Protein AF-A0A7X5VSC3-F1 (afdb_monomer_lite)

Sequence (1156 aa):
MHHDLVKTPLGTYLSLDRQEVNVADFPTSETDPNAPTAPALLRDDSVVEFLPDGTLREEWPHVDHLDITRIGYGSLNPTANGLDWTHSNAVTYRPEDDSIIVSVRHQDAVFKFSRQTGQLEWILGPHDNWSPAFEPYLLHPVGPGFRWQYHQHAPMWTGSGNLLLFDNGNLRASPFDGTTPDAPWEAFSRAVEYSIDTQNMHIRQVWEYGEDAAERIYSSFISDADWLPMTGNRLLTFGGTGYVDGVESATLGLGEVHPRIIEVTDDNVPVKVFELWAHDPSGGRIATYRGERIASLYPAVQVGENIVIDQGSWMTYLANSTDPGIGMSWVVPGFIDLGWSVGTYGIGFETDAPGATDLLSTVVPAGVKSVFTRTTFEVEDTSQVSNLFLGNDFDDGYTAWINGVEVFRSASMPLGPLTWQTDPSNHESSNAAAPVYEWQNISSAIPMLQDGTNTLAIGAWTGSGDTTDLVLSPQLMINRNQTVVRGPYLQLGTANSVRVRWRTEFLDDSEVLCGTDLQNLTSCAQSATQTTEHELLVSGLAPNTKYYYAIGSIGQVLVGGTADTFFVTAPPTGGPLPTRIWVTGDTGNGNASALAVRDAYETFTGPTDTNLWLMLGDNAYNDGTDAEYQAKLFDIYPDMLKKTVLWPTLGNHDGFSADSATQTGPYYDIFSLPTAAEAGGVASGTEAYYSFDYGNIHFIVLDSHETDRSVGSAMLTWLESDLAANAQDWVIAFWHHPPYSKGSHDSDTETELMEMRQNVIPILDDYGVDLTLAGHSHSYERSKLIEGHYGDSSTFVPTMEKDGGDGREDGNGAYMKPTLGPAAHEGIVHTVAGNASSLGGGPLNHPVMFESLNVLGSVVLDVFGNRLQATFIDDTGTVRDYYTIIKGPLCATDTDADTICDVDDNCPSLFNPLQLDADSDGTGDLCDVCPNDPTDDVDADAVCGLSDNCPGVPNPGQENADGDAFGDACDVCPGDPLNDPDGDLICAGTGFNPPMIADSDNCPTDANPSQVDTDGDGRGDACDVTSGSTKLERLTVASVADRMTSSGYAMHVTSAPVSGGVSTCPTGTRTSLGFWPFKGHSTVPQVLMLDKTRVGGGSIDIELSWSGYSNLFEIYRNTSPVALEDAGNLYMTTPNCSDTDQNADGFNLLFYSVID

Structure (mmCIF, N/CA/C/O backbone):
data_AF-A0A7X5VSC3-F1
#
_entry.id   AF-A0A7X5VSC3-F1
#
loop_
_atom_site.group_PDB
_atom_site.id
_atom_site.type_symbol
_atom_site.label_atom_id
_atom_site.label_alt_id
_atom_site.label_comp_id
_atom_site.label_asym_id
_atom_site.label_entity_id
_atom_site.label_seq_id
_atom_site.pdbx_PDB_ins_code
_atom_site.Cartn_x
_atom_site.Cartn_y
_atom_site.Cartn_z
_atom_site.occupancy
_atom_site.B_iso_or_equiv
_atom_site.auth_seq_id
_atom_site.auth_comp_id
_atom_site.auth_asym_id
_atom_site.auth_atom_id
_atom_site.pdbx_PDB_model_num
ATOM 1 N N . MET A 1 1 ? -5.067 28.799 39.434 1.00 60.97 1 MET A N 1
ATOM 2 C CA . MET A 1 1 ? -4.900 27.538 38.679 1.00 60.97 1 MET A CA 1
ATOM 3 C C . MET A 1 1 ? -3.448 27.356 38.263 1.00 60.97 1 MET A C 1
ATOM 5 O O . MET A 1 1 ? -2.867 28.290 37.713 1.00 60.97 1 MET A O 1
ATOM 9 N N . HIS A 1 2 ? -2.857 26.200 38.553 1.00 69.25 2 HIS A N 1
ATOM 10 C CA . HIS A 1 2 ? -1.500 25.817 38.160 1.00 69.25 2 HIS A CA 1
ATOM 11 C C . HIS A 1 2 ? -1.390 24.287 38.005 1.00 69.25 2 HIS A C 1
ATOM 13 O O . HIS A 1 2 ? -2.190 23.570 38.594 1.00 69.25 2 HIS A O 1
ATOM 19 N N . HIS A 1 3 ? -0.422 23.815 37.211 1.00 73.25 3 HIS A N 1
ATOM 20 C CA . HIS A 1 3 ? -0.155 22.397 36.911 1.00 73.25 3 HIS A CA 1
ATOM 21 C C . HIS A 1 3 ? -1.243 21.667 36.094 1.00 73.25 3 HIS A C 1
ATOM 23 O O . HIS A 1 3 ? -1.117 21.583 34.873 1.00 73.25 3 HIS A O 1
ATOM 29 N N . ASP A 1 4 ? -2.324 21.204 36.729 1.00 71.81 4 ASP A N 1
ATOM 30 C CA . ASP A 1 4 ? -3.240 20.215 36.143 1.00 71.81 4 ASP A CA 1
ATOM 31 C C . ASP A 1 4 ? -4.642 20.749 35.829 1.00 71.81 4 ASP A C 1
ATOM 33 O O . ASP A 1 4 ? -5.178 21.626 36.516 1.00 71.81 4 ASP A O 1
ATOM 37 N N . LEU A 1 5 ? -5.265 20.144 34.813 1.00 82.00 5 LEU A N 1
ATOM 38 C CA . LEU A 1 5 ? -6.690 20.251 34.521 1.00 82.00 5 LEU A CA 1
ATOM 39 C C . LEU A 1 5 ? -7.251 18.852 34.234 1.00 82.00 5 LEU A C 1
ATOM 41 O O . LEU A 1 5 ? -6.916 18.256 33.215 1.00 82.00 5 LEU A O 1
ATOM 45 N N . VAL A 1 6 ? -8.116 18.340 35.108 1.00 83.31 6 VAL A N 1
ATOM 46 C CA . VAL A 1 6 ? -8.707 16.999 34.980 1.00 83.31 6 VAL A CA 1
ATOM 47 C C . VAL A 1 6 ? -10.201 17.115 34.741 1.00 83.31 6 VAL A C 1
ATOM 49 O O . VAL A 1 6 ? -10.932 17.649 35.573 1.00 83.31 6 VAL A O 1
ATOM 52 N N . LYS A 1 7 ? -10.677 16.597 33.609 1.00 80.88 7 LYS A N 1
ATOM 53 C CA . LYS A 1 7 ? -12.112 16.481 33.343 1.00 80.88 7 LYS A CA 1
ATOM 54 C C . LYS A 1 7 ? -12.672 15.293 34.122 1.00 80.88 7 LYS A C 1
ATOM 56 O O . LYS A 1 7 ? -12.164 14.183 34.008 1.00 80.88 7 LYS A O 1
ATOM 61 N N . THR A 1 8 ? -13.732 15.510 34.888 1.00 77.25 8 THR A N 1
ATOM 62 C CA . THR A 1 8 ? -14.413 14.438 35.618 1.00 77.25 8 THR A CA 1
ATOM 63 C C . THR A 1 8 ? -15.522 13.813 34.754 1.00 77.25 8 THR A C 1
ATOM 65 O O . THR A 1 8 ? -16.118 14.504 33.915 1.00 77.25 8 THR A O 1
ATOM 68 N N . PRO A 1 9 ? -15.900 12.544 34.996 1.00 69.31 9 PRO A N 1
ATOM 69 C CA . PRO A 1 9 ? -17.094 11.920 34.411 1.00 69.31 9 PRO A CA 1
ATOM 70 C C . PRO A 1 9 ? -18.404 12.666 34.715 1.00 69.31 9 PRO A C 1
ATOM 72 O O . PRO A 1 9 ? -19.414 12.460 34.050 1.00 69.31 9 PRO A O 1
ATOM 75 N N . LEU A 1 10 ? -18.400 13.565 35.705 1.00 71.94 10 LEU A N 1
ATOM 76 C CA . LEU A 1 10 ? -19.553 14.377 36.097 1.00 71.94 10 LEU A CA 1
ATOM 77 C C . LEU A 1 10 ? -19.716 15.642 35.237 1.00 71.94 10 LEU A C 1
ATOM 79 O O . LEU A 1 10 ? -20.590 16.465 35.517 1.00 71.94 10 LEU A O 1
ATOM 83 N N . GLY A 1 11 ? -18.872 15.826 34.216 1.00 75.25 11 GLY A N 1
ATOM 84 C CA . GLY A 1 11 ? -18.903 16.987 33.324 1.00 75.25 11 GLY A CA 1
ATOM 85 C C . GLY A 1 11 ? -18.318 18.262 33.937 1.00 75.25 11 GLY A C 1
ATOM 86 O O . GLY A 1 11 ? -18.575 19.353 33.429 1.00 75.25 11 GLY A O 1
ATOM 87 N N . THR A 1 12 ? -17.554 18.140 35.024 1.00 84.69 12 THR A N 1
ATOM 88 C CA . THR A 1 12 ? -16.834 19.240 35.685 1.00 84.69 12 THR A CA 1
ATOM 89 C C . THR A 1 12 ? -15.329 19.109 35.481 1.00 84.69 12 THR A C 1
ATOM 91 O O . THR A 1 12 ? -14.853 18.107 34.950 1.00 84.69 12 THR A O 1
ATOM 94 N N . TYR A 1 13 ? -14.575 20.124 35.891 1.00 87.69 13 TYR A N 1
ATOM 95 C CA . TYR A 1 13 ? -13.119 20.140 35.821 1.00 87.69 13 TYR A CA 1
ATOM 96 C C . TYR A 1 13 ? -12.522 20.331 37.210 1.00 87.69 13 TYR A C 1
ATOM 98 O O . TYR A 1 13 ? -13.000 21.175 37.966 1.00 87.69 13 TYR A O 1
ATOM 106 N N . LEU A 1 14 ? -11.477 19.570 37.523 1.00 91.12 14 LEU A N 1
ATOM 107 C CA . LEU A 1 14 ? -10.611 19.771 38.680 1.00 91.12 14 LEU A CA 1
ATOM 108 C C . LEU A 1 14 ? -9.331 20.482 38.246 1.00 91.12 14 LEU A C 1
ATOM 110 O O . LEU A 1 14 ? -8.782 20.190 37.185 1.00 91.12 14 LEU A O 1
ATOM 114 N N . SER A 1 15 ? -8.836 21.392 39.075 1.00 92.12 15 SER A N 1
ATOM 115 C CA . SER A 1 15 ? -7.517 22.010 38.920 1.00 92.12 15 SER A CA 1
ATOM 116 C C . SER A 1 15 ? -6.935 22.353 40.291 1.00 92.12 15 SER A C 1
ATOM 118 O O . SER A 1 15 ? -7.634 22.268 41.301 1.00 92.12 15 SER A O 1
ATOM 120 N N . LEU A 1 16 ? -5.661 22.743 40.338 1.00 91.62 16 LEU A N 1
ATOM 121 C CA . LEU A 1 16 ? -5.002 23.200 41.561 1.00 91.62 16 LEU A CA 1
ATOM 122 C C . LEU A 1 16 ? -4.983 24.725 41.616 1.00 91.62 16 LEU A C 1
ATOM 124 O O . LEU A 1 16 ? -4.447 25.381 40.716 1.00 91.62 16 LEU A O 1
ATOM 128 N N . ASP A 1 17 ? -5.510 25.316 42.680 1.00 90.75 17 ASP A N 1
ATOM 129 C CA . ASP A 1 17 ? -5.393 26.746 42.955 1.00 90.75 17 ASP A CA 1
ATOM 130 C C . ASP A 1 17 ? -4.540 27.025 44.192 1.00 90.75 17 ASP A C 1
ATOM 132 O O . ASP A 1 17 ? -3.967 26.110 44.780 1.00 90.75 17 ASP A O 1
ATOM 136 N N . ARG A 1 18 ? -4.352 28.310 44.508 1.00 88.38 18 ARG A N 1
ATOM 137 C CA . ARG A 1 18 ? -3.485 28.755 45.598 1.00 88.38 18 ARG A CA 1
ATOM 138 C C . ARG A 1 18 ? -4.194 29.729 46.515 1.00 88.38 18 ARG A C 1
ATOM 140 O O . ARG A 1 18 ? -4.868 30.646 46.047 1.00 88.38 18 ARG A O 1
ATOM 147 N N . GLN A 1 19 ? -3.895 29.626 47.801 1.00 88.19 19 GLN A N 1
ATOM 148 C CA . GLN A 1 19 ? -4.363 30.555 48.819 1.00 88.19 19 GLN A CA 1
ATOM 149 C C . GLN A 1 19 ? -3.276 30.895 49.844 1.00 88.19 19 GLN A C 1
ATOM 151 O O . GLN A 1 19 ? -2.247 30.232 49.964 1.00 88.19 19 GLN A O 1
ATOM 156 N N . GLU A 1 20 ? -3.509 31.972 50.589 1.00 91.75 20 GLU A N 1
ATOM 157 C CA . GLU A 1 20 ? -2.589 32.481 51.604 1.00 91.75 20 GLU A CA 1
ATOM 158 C C . GLU A 1 20 ? -3.160 32.233 53.004 1.00 91.75 20 GLU A C 1
ATOM 160 O O . GLU A 1 20 ? -4.248 32.711 53.339 1.00 91.75 20 GLU A O 1
ATOM 165 N N . VAL A 1 21 ? -2.409 31.528 53.852 1.00 92.62 21 VAL A N 1
ATOM 166 C CA . VAL A 1 21 ? -2.838 31.155 55.207 1.00 92.62 21 VAL A CA 1
ATOM 167 C C . VAL A 1 21 ? -1.859 31.703 56.239 1.00 92.62 21 VAL A C 1
ATOM 169 O O . VAL A 1 21 ? -0.656 31.464 56.183 1.00 92.62 21 VAL A O 1
ATOM 172 N N . ASN A 1 22 ? -2.368 32.457 57.216 1.00 93.44 22 ASN A N 1
ATOM 173 C CA . ASN A 1 22 ? -1.552 32.963 58.320 1.00 93.44 22 ASN A CA 1
ATOM 174 C C . ASN A 1 22 ? -1.478 31.925 59.442 1.00 93.44 22 ASN A C 1
ATOM 176 O O . ASN A 1 22 ? -2.503 31.574 60.028 1.00 93.44 22 ASN A O 1
ATOM 180 N N . VAL A 1 23 ? -0.266 31.513 59.802 1.00 93.06 23 VAL A N 1
ATOM 181 C CA . VAL A 1 23 ? -0.009 30.534 60.863 1.00 93.06 23 VAL A CA 1
ATOM 182 C C . VAL A 1 23 ? 0.804 31.193 61.965 1.00 93.06 23 VAL A C 1
ATOM 184 O O . VAL A 1 23 ? 1.820 31.825 61.700 1.00 93.06 23 VAL A O 1
ATOM 187 N N . ALA A 1 24 ? 0.343 31.093 63.213 1.00 91.38 24 ALA A N 1
ATOM 188 C CA . ALA A 1 24 ? 0.949 31.813 64.335 1.00 91.38 24 ALA A CA 1
ATOM 189 C C . ALA A 1 24 ? 2.264 31.188 64.835 1.00 91.38 24 ALA A C 1
ATOM 191 O O . ALA A 1 24 ? 3.154 31.920 65.258 1.00 91.38 24 ALA A O 1
ATOM 192 N N . ASP A 1 25 ? 2.380 29.861 64.774 1.00 90.69 25 ASP A N 1
ATOM 193 C CA . ASP A 1 25 ? 3.484 29.090 65.351 1.00 90.69 25 ASP A CA 1
ATOM 194 C C . ASP A 1 25 ? 4.049 28.101 64.318 1.00 90.69 25 ASP A C 1
ATOM 196 O O . ASP A 1 25 ? 3.982 26.888 64.500 1.00 90.69 25 ASP A O 1
ATOM 200 N N . PHE A 1 26 ? 4.595 28.614 63.214 1.00 93.00 26 PHE A N 1
ATOM 201 C CA . PHE A 1 26 ? 5.163 27.784 62.150 1.00 93.00 26 PHE A CA 1
ATOM 202 C C . PHE A 1 26 ? 6.664 27.519 62.379 1.00 93.00 26 PHE A C 1
ATOM 204 O O . PHE A 1 26 ? 7.363 28.411 62.882 1.00 93.00 26 PHE A O 1
ATOM 211 N N . PRO A 1 27 ? 7.195 26.326 62.047 1.00 91.94 27 PRO A N 1
ATOM 212 C CA . PRO A 1 27 ? 8.628 26.048 62.136 1.00 91.94 27 PRO A CA 1
ATOM 213 C C . PRO A 1 27 ? 9.480 27.042 61.334 1.00 91.94 27 PRO A C 1
ATOM 215 O O . PRO A 1 27 ? 9.098 27.482 60.254 1.00 91.94 27 PRO A O 1
ATOM 218 N N . THR A 1 28 ? 10.657 27.397 61.860 1.00 92.62 28 THR A N 1
ATOM 219 C CA . THR A 1 28 ? 11.576 28.358 61.210 1.00 92.62 28 THR A CA 1
ATOM 220 C C . THR A 1 28 ? 12.847 27.721 60.652 1.00 92.62 28 THR A C 1
ATOM 222 O O . THR A 1 28 ? 13.682 28.419 60.077 1.00 92.62 28 THR A O 1
ATOM 225 N N . SER A 1 29 ? 13.017 26.406 60.814 1.00 90.56 29 SER A N 1
ATOM 226 C CA . SER A 1 29 ? 14.155 25.662 60.277 1.00 90.56 29 SER A CA 1
ATOM 227 C C . SER A 1 29 ? 13.753 24.246 59.879 1.00 90.56 29 SER A C 1
ATOM 229 O O . SER A 1 29 ? 13.099 23.555 60.651 1.00 90.56 29 SER A O 1
ATOM 231 N N . GLU A 1 30 ? 14.208 23.816 58.704 1.00 87.69 30 GLU A N 1
ATOM 232 C CA . GLU A 1 30 ? 14.140 22.434 58.197 1.00 87.69 30 GLU A CA 1
ATOM 233 C C . GLU A 1 30 ? 15.423 21.628 58.501 1.00 87.69 30 GLU A C 1
ATOM 235 O O . GLU A 1 30 ? 15.553 20.469 58.120 1.00 87.69 30 GLU A O 1
ATOM 240 N N . THR A 1 31 ? 16.391 22.230 59.206 1.00 85.19 31 THR A N 1
ATOM 241 C CA . THR A 1 31 ? 17.687 21.606 59.547 1.00 85.19 31 THR A CA 1
ATOM 242 C C . THR A 1 31 ? 17.991 21.579 61.047 1.00 85.19 31 THR A C 1
ATOM 244 O O . THR A 1 31 ? 18.833 20.797 61.480 1.00 85.19 31 THR A O 1
ATOM 247 N N . ASP A 1 32 ? 17.342 22.427 61.853 1.00 88.56 32 ASP A N 1
ATOM 248 C CA . ASP A 1 32 ? 17.465 22.441 63.317 1.00 88.56 32 ASP A CA 1
ATOM 249 C C . ASP A 1 32 ? 16.114 22.110 63.981 1.00 88.56 32 ASP A C 1
ATOM 251 O O . ASP A 1 32 ? 15.235 22.976 64.026 1.00 88.56 32 ASP A O 1
ATOM 255 N N . PRO A 1 33 ? 15.945 20.902 64.557 1.00 85.12 33 PRO A N 1
ATOM 256 C CA . PRO A 1 33 ? 14.690 20.497 65.194 1.00 85.12 33 PRO A CA 1
ATOM 257 C C . PRO A 1 33 ? 14.372 21.287 66.475 1.00 85.12 33 PRO A C 1
ATOM 259 O O . PRO A 1 33 ? 13.284 21.147 67.027 1.00 85.12 33 PRO A O 1
ATOM 262 N N . ASN A 1 34 ? 15.307 22.100 66.983 1.00 87.25 34 ASN A N 1
ATOM 263 C CA . ASN A 1 34 ? 15.120 22.921 68.183 1.00 87.25 34 ASN A CA 1
ATOM 264 C C . ASN A 1 34 ? 14.918 24.412 67.871 1.00 87.25 34 ASN A C 1
ATOM 266 O O . ASN A 1 34 ? 14.883 25.226 68.803 1.00 87.25 34 ASN A O 1
ATOM 270 N N . ALA A 1 35 ? 14.816 24.793 66.595 1.00 90.31 35 ALA A N 1
ATOM 271 C CA . ALA A 1 35 ? 14.566 26.176 66.213 1.00 90.31 35 ALA A CA 1
ATOM 272 C C . ALA A 1 35 ? 13.208 26.664 66.766 1.00 90.31 35 ALA A C 1
ATOM 274 O O . ALA A 1 35 ? 12.238 25.904 66.795 1.00 90.31 35 ALA A O 1
ATOM 275 N N . PRO A 1 36 ? 13.101 27.926 67.225 1.00 90.69 36 PRO A N 1
ATOM 276 C CA . PRO A 1 36 ? 11.831 28.464 67.703 1.00 90.69 36 PRO A CA 1
ATOM 277 C C . PRO A 1 36 ? 10.819 28.576 66.555 1.00 90.69 36 PRO A C 1
ATOM 279 O O . PRO A 1 36 ? 11.190 28.917 65.435 1.00 90.69 36 PRO A O 1
ATOM 282 N N . THR A 1 37 ? 9.536 28.360 66.832 1.00 93.12 37 THR A N 1
ATOM 283 C CA . THR A 1 37 ? 8.464 28.685 65.882 1.00 93.12 37 THR A CA 1
ATOM 284 C C . THR A 1 37 ? 8.245 30.199 65.798 1.00 93.12 37 THR A C 1
ATOM 286 O O . THR A 1 37 ? 8.592 30.948 66.720 1.00 93.12 37 THR A O 1
ATOM 289 N N . ALA A 1 38 ? 7.679 30.673 64.688 1.00 93.44 38 ALA A N 1
ATOM 290 C CA . ALA A 1 38 ? 7.304 32.072 64.501 1.00 93.44 38 ALA A CA 1
ATOM 291 C C . ALA A 1 38 ? 6.051 32.209 63.618 1.00 93.44 38 ALA A C 1
ATOM 293 O O . ALA A 1 38 ? 5.740 31.293 62.854 1.00 93.44 38 ALA A O 1
ATOM 294 N N . PRO A 1 39 ? 5.355 33.361 63.667 1.00 94.50 39 PRO A N 1
ATOM 295 C CA . PRO A 1 39 ? 4.278 33.634 62.730 1.00 94.50 39 PRO A CA 1
ATOM 296 C C . PRO A 1 39 ? 4.786 33.650 61.285 1.00 94.50 39 PRO A C 1
ATOM 298 O O . PRO A 1 39 ? 5.759 34.348 60.986 1.00 94.50 39 PRO A O 1
ATOM 301 N N . ALA A 1 40 ? 4.105 32.933 60.396 1.00 93.38 40 ALA A N 1
ATOM 302 C CA . ALA A 1 40 ? 4.426 32.849 58.976 1.00 93.38 40 ALA A CA 1
ATOM 303 C C . ALA A 1 40 ? 3.163 32.977 58.113 1.00 93.38 40 ALA A C 1
ATOM 305 O O . ALA A 1 40 ? 2.076 32.550 58.504 1.00 93.38 40 ALA A O 1
ATOM 306 N N . LEU A 1 41 ? 3.326 33.571 56.930 1.00 94.56 41 LEU A N 1
ATOM 307 C CA . LEU A 1 41 ? 2.337 33.507 55.859 1.00 94.56 41 LEU A CA 1
ATOM 308 C C . LEU A 1 41 ? 2.713 32.327 54.968 1.00 94.56 41 LEU A C 1
ATOM 310 O O . LEU A 1 41 ? 3.789 32.338 54.368 1.00 94.56 41 LEU A O 1
ATOM 314 N N . LEU A 1 42 ? 1.854 31.319 54.921 1.00 93.88 42 LEU A N 1
ATOM 315 C CA . LEU A 1 42 ? 2.031 30.140 54.089 1.00 93.88 42 LEU A CA 1
ATOM 316 C C . LEU A 1 42 ? 1.250 30.303 52.796 1.00 93.88 42 LEU A C 1
ATOM 318 O O . LEU A 1 42 ? 0.146 30.850 52.785 1.00 93.88 42 LEU A O 1
ATOM 322 N N . ARG A 1 43 ? 1.833 29.793 51.723 1.00 91.50 43 ARG A N 1
ATOM 323 C CA . ARG A 1 43 ? 1.158 29.527 50.469 1.00 91.50 43 ARG A CA 1
ATOM 324 C C . ARG A 1 43 ? 0.677 28.082 50.514 1.00 91.50 43 ARG A C 1
ATOM 326 O O . ARG A 1 43 ? 1.496 27.166 50.482 1.00 91.50 43 ARG A O 1
ATOM 333 N N . ASP A 1 44 ? -0.628 27.931 50.665 1.00 92.69 44 ASP A N 1
ATOM 334 C CA . ASP A 1 44 ? -1.325 26.653 50.604 1.00 92.69 44 ASP A CA 1
ATOM 335 C C . ASP A 1 44 ? -1.897 26.455 49.201 1.00 92.69 44 ASP A C 1
ATOM 337 O O . ASP A 1 44 ? -2.253 27.425 48.524 1.00 92.69 44 ASP A O 1
ATOM 341 N N . ASP A 1 45 ? -2.009 25.200 48.793 1.00 93.38 45 ASP A N 1
ATOM 342 C CA . ASP A 1 45 ? -2.642 24.833 47.534 1.00 93.38 45 ASP A CA 1
ATOM 343 C C . ASP A 1 45 ? -4.015 24.232 47.839 1.00 93.38 45 ASP A C 1
ATOM 345 O O . ASP A 1 45 ? -4.246 23.668 48.909 1.00 93.38 45 ASP A O 1
ATOM 349 N N . SER A 1 46 ? -4.947 24.382 46.909 1.00 93.81 46 SER A N 1
ATOM 350 C CA . SER A 1 46 ? -6.296 23.836 47.018 1.00 93.81 46 SER A CA 1
ATOM 351 C C . SER A 1 46 ? -6.660 23.084 45.747 1.00 93.81 46 SER A C 1
ATOM 353 O O . SER A 1 46 ? -6.212 23.431 44.654 1.00 93.81 46 SER A O 1
ATOM 355 N N . VAL A 1 47 ? -7.489 22.045 45.866 1.00 95.62 47 VAL A N 1
ATOM 356 C CA . VAL A 1 47 ? -8.177 21.502 44.686 1.00 95.62 47 VAL A CA 1
ATOM 357 C C . VAL A 1 47 ? -9.434 22.329 44.461 1.00 95.62 47 VAL A C 1
ATOM 359 O O . VAL A 1 47 ? -10.228 22.489 45.382 1.00 95.62 47 VAL A O 1
ATOM 362 N N . VAL A 1 48 ? -9.644 22.821 43.245 1.00 94.50 48 VAL A N 1
ATOM 363 C CA . VAL A 1 48 ? -10.875 23.512 42.844 1.00 94.50 48 VAL A CA 1
ATOM 364 C C . VAL A 1 48 ? -11.632 22.677 41.823 1.00 94.50 48 VAL A C 1
ATOM 366 O O . VAL A 1 48 ? -11.047 22.211 40.848 1.00 94.50 48 VAL A O 1
ATOM 369 N N . GLU A 1 49 ? -12.939 22.509 42.021 1.00 92.88 49 GLU A N 1
ATOM 370 C CA . GLU A 1 49 ? -13.848 21.955 41.015 1.00 92.88 49 GLU A CA 1
ATOM 371 C C . GLU A 1 49 ? -14.677 23.077 40.397 1.00 92.88 49 GLU A C 1
ATOM 373 O O . GLU A 1 49 ? -15.284 23.868 41.117 1.00 92.88 49 GLU A O 1
ATOM 378 N N . PHE A 1 50 ? -14.779 23.130 39.073 1.00 90.12 50 PHE A N 1
ATOM 379 C CA . PHE A 1 50 ? -15.587 24.125 38.372 1.00 90.12 50 PHE A CA 1
ATOM 380 C C . PHE A 1 50 ? -16.346 23.540 37.177 1.00 90.12 50 PHE A C 1
ATOM 382 O O . PHE A 1 50 ? -16.006 22.494 36.622 1.00 90.12 50 PHE A O 1
ATOM 389 N N . LEU A 1 51 ? -17.431 24.212 36.800 1.00 81.69 51 LEU A N 1
ATOM 390 C CA . LEU A 1 51 ? -18.248 23.882 35.635 1.00 81.69 51 LEU A CA 1
ATOM 391 C C . LEU A 1 51 ? -17.546 24.296 34.329 1.00 81.69 51 LEU A C 1
ATOM 393 O O . LEU A 1 51 ? -16.685 25.175 34.354 1.00 81.69 51 LEU A O 1
ATOM 397 N N . PRO A 1 52 ? -17.951 23.754 33.162 1.00 80.25 52 PRO A N 1
ATOM 398 C CA . PRO A 1 52 ? -17.368 24.130 31.869 1.00 80.25 52 PRO A CA 1
ATOM 399 C C . PRO A 1 52 ? -17.445 25.626 31.531 1.00 80.25 52 PRO A C 1
ATOM 401 O O . PRO A 1 52 ? -16.667 26.114 30.718 1.00 80.25 52 PRO A O 1
ATOM 404 N N . ASP A 1 53 ? -18.372 26.366 32.143 1.00 79.88 53 ASP A N 1
ATOM 405 C CA . ASP A 1 53 ? -18.499 27.818 31.983 1.00 79.88 53 ASP A CA 1
ATOM 406 C C . ASP A 1 53 ? -17.560 28.631 32.900 1.00 79.88 53 ASP A C 1
ATOM 408 O O . ASP A 1 53 ? -17.587 29.863 32.878 1.00 79.88 53 ASP A O 1
ATOM 412 N N . GLY A 1 54 ? -16.724 27.951 33.692 1.00 81.50 54 GLY A N 1
ATOM 413 C CA . GLY A 1 54 ? -15.788 28.539 34.648 1.00 81.50 54 GLY A CA 1
ATOM 414 C C . GLY A 1 54 ? -16.382 28.813 36.032 1.00 81.50 54 GLY A C 1
ATOM 415 O O . GLY A 1 54 ? -15.695 29.379 36.882 1.00 81.50 54 GLY A O 1
ATOM 416 N N . THR A 1 55 ? -17.639 28.441 36.294 1.00 87.38 55 THR A N 1
ATOM 417 C CA . THR A 1 55 ? -18.257 28.627 37.615 1.00 87.38 55 THR A CA 1
ATOM 418 C C . THR A 1 55 ? -17.645 27.672 38.638 1.00 87.38 55 THR A C 1
ATOM 420 O O . THR A 1 55 ? -17.781 26.458 38.499 1.00 87.38 55 THR A O 1
ATOM 423 N N . LEU A 1 56 ? -17.025 28.212 39.694 1.00 89.38 56 LEU A N 1
ATOM 424 C CA . LEU A 1 56 ? -16.520 27.428 40.825 1.00 89.38 56 LEU A CA 1
ATOM 425 C C . LEU A 1 56 ? -17.669 26.681 41.519 1.00 89.38 56 LEU A C 1
ATOM 427 O O . LEU A 1 56 ? -18.683 27.282 41.883 1.00 89.38 56 LEU A O 1
ATOM 431 N N . ARG A 1 57 ? -17.495 25.374 41.696 1.00 87.62 57 ARG A N 1
ATOM 432 C CA . ARG A 1 57 ? -18.428 24.471 42.370 1.00 87.62 57 ARG A CA 1
ATOM 433 C C . ARG A 1 57 ? -18.010 24.216 43.812 1.00 87.62 57 ARG A C 1
ATOM 435 O O . ARG A 1 57 ? -18.862 24.303 44.688 1.00 87.62 57 ARG A O 1
ATOM 442 N N . GLU A 1 58 ? -16.742 23.880 44.028 1.00 92.81 58 GLU A N 1
ATOM 443 C CA . GLU A 1 58 ? -16.202 23.512 45.338 1.00 92.81 58 GLU A CA 1
ATOM 444 C C . GLU A 1 58 ? -14.692 23.776 45.390 1.00 92.81 58 GLU A C 1
ATOM 446 O O . GLU A 1 58 ? -14.027 23.780 44.350 1.00 92.81 58 GLU A O 1
ATOM 451 N N . GLU A 1 59 ? -14.165 24.003 46.591 1.00 93.94 59 GLU A N 1
ATOM 452 C CA . GLU A 1 59 ? -12.735 24.190 46.842 1.00 93.94 59 GLU A CA 1
ATOM 453 C C . GLU A 1 59 ? -12.303 23.430 48.103 1.00 93.94 59 GLU A C 1
ATOM 455 O O . GLU A 1 59 ? -12.942 23.523 49.150 1.00 93.94 59 GLU A O 1
ATOM 460 N N . TRP A 1 60 ? -11.187 22.706 48.007 1.00 96.25 60 TRP A N 1
ATOM 461 C CA . TRP A 1 60 ? -10.606 21.893 49.076 1.00 96.25 60 TRP A CA 1
ATOM 462 C C . TRP A 1 60 ? -9.178 22.361 49.410 1.00 96.25 60 TRP A C 1
ATOM 464 O O . TRP A 1 60 ? -8.214 21.876 48.806 1.00 96.25 60 TRP A O 1
ATOM 474 N N . PRO A 1 61 ? -9.035 23.305 50.358 1.00 95.44 61 PRO A N 1
ATOM 475 C CA . PRO A 1 61 ? -7.771 23.697 50.991 1.00 95.44 61 PRO A CA 1
ATOM 476 C C . PRO A 1 61 ? -6.945 22.521 51.517 1.00 95.44 61 PRO A C 1
ATOM 478 O O . PRO A 1 61 ? -7.458 21.738 52.314 1.00 95.44 61 PRO A O 1
ATOM 481 N N . HIS A 1 62 ? -5.654 22.408 51.188 1.00 94.94 62 HIS A N 1
ATOM 482 C CA . HIS A 1 62 ? -4.840 21.328 51.768 1.00 94.94 62 HIS A CA 1
ATOM 483 C C . HIS A 1 62 ? -4.541 21.543 53.255 1.00 94.94 62 HIS A C 1
ATOM 485 O O . HIS A 1 62 ? -4.272 20.567 53.957 1.00 94.94 62 HIS A O 1
ATOM 491 N N . VAL A 1 63 ? -4.673 22.769 53.783 1.00 92.75 63 VAL A N 1
ATOM 492 C CA . VAL A 1 63 ? -4.662 23.000 55.244 1.00 92.75 63 VAL A CA 1
ATOM 493 C C . VAL A 1 63 ? -5.743 22.216 56.000 1.00 92.75 63 VAL A C 1
ATOM 495 O O . VAL A 1 63 ? -5.587 22.003 57.202 1.00 92.75 63 VAL A O 1
ATOM 498 N N . ASP A 1 64 ? -6.810 21.774 55.326 1.00 92.62 64 ASP A N 1
ATOM 499 C CA . ASP A 1 64 ? -7.862 20.947 55.929 1.00 92.62 64 ASP A CA 1
ATOM 500 C C . ASP A 1 64 ? -7.520 19.443 55.899 1.00 92.62 64 ASP A C 1
ATOM 502 O O . ASP A 1 64 ? -8.092 18.660 56.663 1.00 92.62 64 ASP A O 1
ATOM 506 N N . HIS A 1 65 ? -6.566 19.031 55.055 1.00 95.19 65 HIS A N 1
ATOM 507 C CA . HIS A 1 65 ? -6.167 17.630 54.850 1.00 95.19 65 HIS A CA 1
ATOM 508 C C . HIS A 1 65 ? -4.806 17.277 55.436 1.00 95.19 65 HIS A C 1
ATOM 510 O O . HIS A 1 65 ? -4.541 16.100 55.660 1.00 95.19 65 HIS A O 1
ATOM 516 N N . LEU A 1 66 ? -3.935 18.258 55.663 1.00 94.00 66 LEU A N 1
ATOM 517 C CA . LEU A 1 66 ? -2.546 18.040 56.059 1.00 94.00 66 LEU A CA 1
ATOM 518 C C . LEU A 1 66 ? -2.216 18.743 57.376 1.00 94.00 66 LEU A C 1
ATOM 520 O O . LEU A 1 66 ? -2.850 19.714 57.786 1.00 94.00 66 LEU A O 1
ATOM 524 N N . ASP A 1 67 ? -1.183 18.248 58.054 1.00 92.19 67 ASP A N 1
ATOM 525 C CA . ASP A 1 67 ? -0.701 18.851 59.289 1.00 92.19 67 ASP A CA 1
ATOM 526 C C . ASP A 1 67 ? -0.008 20.186 58.997 1.00 92.19 67 ASP A C 1
ATOM 528 O O . ASP A 1 67 ? 1.142 20.211 58.563 1.00 92.19 67 ASP A O 1
ATOM 532 N N . ILE A 1 68 ? -0.687 21.301 59.283 1.00 90.69 68 ILE A N 1
ATOM 533 C CA . ILE A 1 68 ? -0.189 22.664 59.026 1.00 90.69 68 ILE A CA 1
ATOM 534 C C . ILE A 1 68 ? 1.139 23.001 59.722 1.00 90.69 68 ILE A C 1
ATOM 536 O O . ILE A 1 68 ? 1.767 24.012 59.417 1.00 90.69 68 ILE A O 1
ATOM 540 N N . THR A 1 69 ? 1.572 22.188 60.687 1.00 87.62 69 THR A N 1
ATOM 541 C CA . THR A 1 69 ? 2.856 22.364 61.377 1.00 87.62 69 THR A CA 1
ATOM 542 C C . THR A 1 69 ? 3.967 21.477 60.823 1.00 87.62 69 THR A C 1
ATOM 544 O O . THR A 1 69 ? 5.126 21.654 61.206 1.00 87.62 69 THR A O 1
ATOM 547 N N . ARG A 1 70 ? 3.645 20.552 59.912 1.00 90.62 70 ARG A N 1
ATOM 548 C CA . ARG A 1 70 ? 4.619 19.678 59.266 1.00 90.62 70 ARG A CA 1
ATOM 549 C C . ARG A 1 70 ? 5.393 20.429 58.186 1.00 90.62 70 ARG A C 1
ATOM 551 O O . ARG A 1 70 ? 4.847 21.231 57.427 1.00 90.62 70 ARG A O 1
ATOM 558 N N . ILE A 1 71 ? 6.687 20.136 58.129 1.00 89.06 71 ILE A N 1
ATOM 559 C CA . ILE A 1 71 ? 7.613 20.647 57.123 1.00 89.06 71 ILE A CA 1
ATOM 560 C C . ILE A 1 71 ? 8.308 19.476 56.430 1.00 89.06 71 ILE A C 1
ATOM 562 O O . ILE A 1 71 ? 8.722 18.518 57.087 1.00 89.06 71 ILE A O 1
ATOM 566 N N . GLY A 1 72 ? 8.447 19.577 55.115 1.00 90.31 72 GLY A N 1
ATOM 567 C CA . GLY A 1 72 ? 9.430 18.841 54.330 1.00 90.31 72 GLY A CA 1
ATOM 568 C C . GLY A 1 72 ? 10.490 19.801 53.793 1.00 90.31 72 GLY A C 1
ATOM 569 O O . GLY A 1 72 ? 10.449 21.012 54.044 1.00 90.31 72 GLY A O 1
ATOM 570 N N . TYR A 1 73 ? 11.458 19.268 53.053 1.00 88.00 73 TYR A N 1
ATOM 571 C CA . TYR A 1 73 ? 12.475 20.109 52.429 1.00 88.00 73 TYR A CA 1
ATOM 572 C C . TYR A 1 73 ? 11.859 20.967 51.320 1.00 88.00 73 TYR A C 1
ATOM 574 O O . TYR A 1 73 ? 11.298 20.453 50.348 1.00 88.00 73 TYR A O 1
ATOM 582 N N . GLY A 1 74 ? 11.984 22.286 51.465 1.00 88.38 74 GLY A N 1
ATOM 583 C CA . GLY A 1 74 ? 11.393 23.274 50.561 1.00 88.38 74 GLY A CA 1
ATOM 584 C C . GLY A 1 74 ? 10.139 23.962 51.103 1.00 88.38 74 GLY A C 1
ATOM 585 O O . GLY A 1 74 ? 9.767 25.004 50.568 1.00 88.38 74 GLY A O 1
ATOM 586 N N . SER A 1 75 ? 9.554 23.491 52.215 1.00 90.56 75 SER A N 1
ATOM 587 C CA . SER A 1 75 ? 8.404 24.154 52.861 1.00 90.56 75 SER A CA 1
ATOM 588 C C . SER A 1 75 ? 8.704 25.584 53.336 1.00 90.56 75 SER A C 1
ATOM 590 O O . SER A 1 75 ? 7.788 26.371 53.566 1.00 90.56 75 SER A O 1
ATOM 592 N N . LEU A 1 76 ? 9.986 25.925 53.522 1.00 91.69 76 LEU A N 1
ATOM 593 C CA . LEU A 1 76 ? 10.453 27.258 53.924 1.00 91.69 76 LEU A CA 1
ATOM 594 C C . LEU A 1 76 ? 10.928 28.116 52.741 1.00 91.69 76 LEU A C 1
ATOM 596 O O . LEU A 1 76 ? 11.451 29.214 52.956 1.00 91.69 76 LEU A O 1
ATOM 600 N N . ASN A 1 77 ? 10.755 27.649 51.499 1.00 90.50 77 ASN A N 1
ATOM 601 C CA . ASN A 1 77 ? 11.159 28.404 50.318 1.00 90.50 77 ASN A CA 1
ATOM 602 C C . ASN A 1 77 ? 10.295 29.667 50.169 1.00 90.50 77 ASN A C 1
ATOM 604 O O . ASN A 1 77 ? 9.065 29.577 50.125 1.00 90.50 77 ASN A O 1
ATOM 608 N N . PRO A 1 78 ? 10.904 30.862 50.080 1.00 89.94 78 PRO A N 1
ATOM 609 C CA . PRO A 1 78 ? 10.149 32.094 49.937 1.00 89.94 78 PRO A CA 1
ATOM 610 C C . PRO A 1 78 ? 9.581 32.226 48.520 1.00 89.94 78 PRO A C 1
ATOM 612 O O . PRO A 1 78 ? 10.297 32.086 47.529 1.00 89.94 78 PRO A O 1
ATOM 615 N N . THR A 1 79 ? 8.308 32.595 48.426 1.00 83.19 79 THR A N 1
ATOM 616 C CA . THR A 1 79 ? 7.649 33.024 47.184 1.00 83.19 79 THR A CA 1
ATOM 617 C C . THR A 1 79 ? 7.290 34.509 47.264 1.00 83.19 79 THR A C 1
ATOM 619 O O . THR A 1 79 ? 7.483 35.154 48.297 1.00 83.19 79 THR A O 1
ATOM 622 N N . ALA A 1 80 ? 6.733 35.073 46.187 1.00 79.75 80 ALA A N 1
ATOM 623 C CA . ALA A 1 80 ? 6.252 36.458 46.190 1.00 79.75 80 ALA A CA 1
ATOM 624 C C . ALA A 1 80 ? 5.206 36.739 47.294 1.00 79.75 80 ALA A C 1
ATOM 626 O O . ALA A 1 80 ? 5.119 37.873 47.760 1.00 79.75 80 ALA A O 1
ATOM 627 N N . ASN A 1 81 ? 4.464 35.711 47.733 1.00 83.31 81 ASN A N 1
ATOM 628 C CA . ASN A 1 81 ? 3.262 35.843 48.561 1.00 83.31 81 ASN A CA 1
ATOM 629 C C . ASN A 1 81 ? 3.237 34.912 49.798 1.00 83.31 81 ASN A C 1
ATOM 631 O O . ASN A 1 81 ? 2.171 34.585 50.305 1.00 83.31 81 ASN A O 1
ATOM 635 N N . GLY A 1 82 ? 4.391 34.467 50.304 1.00 89.94 82 GLY A N 1
ATOM 636 C CA . GLY A 1 82 ? 4.472 33.573 51.473 1.00 89.94 82 GLY A CA 1
ATOM 637 C C . GLY A 1 82 ? 5.480 32.440 51.293 1.00 89.94 82 GLY A C 1
ATOM 638 O O . GLY A 1 82 ? 6.185 32.395 50.284 1.00 89.94 82 GLY A O 1
ATOM 639 N N . LEU A 1 83 ? 5.568 31.542 52.271 1.00 93.38 83 LEU A N 1
ATOM 640 C CA . LEU A 1 83 ? 6.399 30.334 52.201 1.00 93.38 83 LEU A CA 1
ATOM 641 C C . LEU A 1 83 ? 5.665 29.232 51.429 1.00 93.38 83 LEU A C 1
ATOM 643 O O . LEU A 1 83 ? 4.486 29.010 51.686 1.00 93.38 83 LEU A O 1
ATOM 647 N N . ASP A 1 84 ? 6.341 28.568 50.495 1.00 90.56 84 ASP A N 1
ATOM 648 C CA . ASP A 1 84 ? 5.762 27.532 49.627 1.00 90.56 84 ASP A CA 1
ATOM 649 C C . ASP A 1 84 ? 5.541 26.221 50.396 1.00 90.56 84 ASP A C 1
ATOM 651 O O . ASP A 1 84 ? 6.373 25.319 50.359 1.00 90.56 84 ASP A O 1
ATOM 655 N N . TRP A 1 85 ? 4.464 26.129 51.174 1.00 93.12 85 TRP A N 1
ATOM 656 C CA . TRP A 1 85 ? 4.328 25.073 52.177 1.00 93.12 85 TRP A CA 1
ATOM 657 C C . TRP A 1 85 ? 3.996 23.705 51.567 1.00 93.12 85 TRP A C 1
ATOM 659 O O . TRP A 1 85 ? 4.647 22.716 51.915 1.00 93.12 85 TRP A O 1
ATOM 669 N N . THR A 1 86 ? 3.025 23.639 50.657 1.00 91.88 86 THR A N 1
ATOM 670 C CA . THR A 1 86 ? 2.548 22.389 50.044 1.00 91.88 86 THR A CA 1
ATOM 671 C C . THR A 1 86 ? 3.200 22.136 48.687 1.00 91.88 86 THR A C 1
ATOM 673 O O . THR A 1 86 ? 3.889 21.129 48.521 1.00 91.88 86 THR A O 1
ATOM 676 N N . HIS A 1 87 ? 3.051 23.058 47.742 1.00 91.88 87 HIS A N 1
ATOM 677 C CA . HIS A 1 87 ? 3.450 22.887 46.345 1.00 91.88 87 HIS A CA 1
ATOM 678 C C . HIS A 1 87 ? 2.910 21.583 45.738 1.00 91.88 87 HIS A C 1
ATOM 680 O O . HIS A 1 87 ? 3.606 20.567 45.628 1.00 91.88 87 HIS A O 1
ATOM 686 N N . SER A 1 88 ? 1.645 21.612 45.342 1.00 92.56 88 SER A N 1
ATOM 687 C CA . SER A 1 88 ? 0.966 20.503 44.682 1.00 92.56 88 SER A CA 1
ATOM 688 C C . SER A 1 88 ? 1.385 20.405 43.219 1.00 92.56 88 SER A C 1
ATOM 690 O O . SER A 1 88 ? 1.234 21.349 42.442 1.00 92.56 88 SER A O 1
ATOM 692 N N . ASN A 1 89 ? 1.919 19.242 42.849 1.00 90.50 89 ASN A N 1
ATOM 693 C CA . ASN A 1 89 ? 2.421 18.977 41.500 1.00 90.50 89 ASN A CA 1
ATOM 694 C C . ASN A 1 89 ? 1.348 18.426 40.559 1.00 90.50 89 ASN A C 1
ATOM 696 O O . ASN A 1 89 ? 1.452 18.643 39.356 1.00 90.50 89 ASN A O 1
ATOM 700 N N . ALA A 1 90 ? 0.363 17.698 41.093 1.00 90.94 90 ALA A N 1
ATOM 701 C CA . ALA A 1 90 ? -0.655 17.032 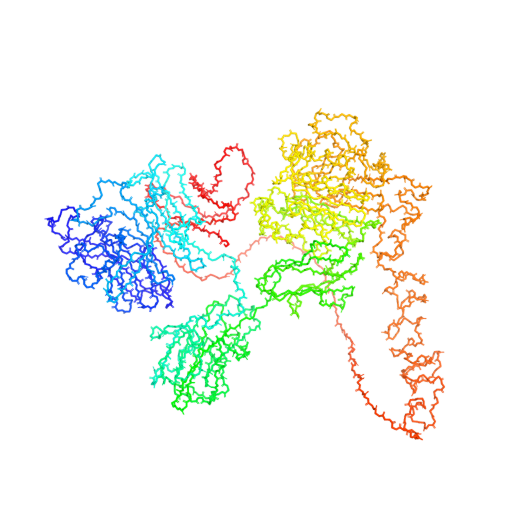40.296 1.00 90.94 90 ALA A CA 1
ATOM 702 C C . ALA A 1 90 ? -1.902 16.670 41.115 1.00 90.94 90 ALA A C 1
ATOM 704 O O . ALA A 1 90 ? -1.829 16.489 42.338 1.00 90.94 90 ALA A O 1
ATOM 705 N N . VAL A 1 91 ? -3.036 16.552 40.425 1.00 92.75 91 VAL A N 1
ATOM 706 C CA . VAL A 1 91 ? -4.327 16.100 40.958 1.00 92.75 91 VAL A CA 1
ATOM 707 C C . VAL A 1 91 ? -4.960 15.103 39.994 1.00 92.75 91 VAL A C 1
ATOM 709 O O . VAL A 1 91 ? -4.963 15.324 38.791 1.00 92.75 91 VAL A O 1
ATOM 712 N N . THR A 1 92 ? -5.550 14.030 40.517 1.00 92.19 92 THR A N 1
ATOM 713 C CA . THR A 1 92 ? -6.339 13.081 39.722 1.00 92.19 92 THR A CA 1
ATOM 714 C C . THR A 1 92 ? -7.660 12.748 40.409 1.00 92.19 92 THR A C 1
ATOM 716 O O . THR A 1 92 ? -7.798 12.874 41.630 1.00 92.19 92 THR A O 1
ATOM 719 N N . TYR A 1 93 ? -8.646 12.342 39.612 1.00 91.44 93 TYR A N 1
ATOM 720 C CA . TYR A 1 93 ? -9.963 11.922 40.077 1.00 91.44 93 TYR A CA 1
ATOM 721 C C . TYR A 1 93 ? -10.116 10.418 39.906 1.00 91.44 93 TYR A C 1
ATOM 723 O O . TYR A 1 93 ? -9.832 9.892 38.832 1.00 91.44 93 TYR A O 1
ATOM 731 N N . ARG A 1 94 ? -10.612 9.745 40.944 1.00 85.94 94 ARG A N 1
ATOM 732 C CA . ARG A 1 94 ? -10.938 8.325 40.902 1.00 85.94 94 ARG A CA 1
ATOM 733 C C . ARG A 1 94 ? -12.459 8.134 40.887 1.00 85.94 94 ARG A C 1
ATOM 735 O O . ARG A 1 94 ? -13.102 8.349 41.919 1.00 85.94 94 ARG A O 1
ATOM 742 N N . PRO A 1 95 ? -13.047 7.725 39.750 1.00 79.44 95 PRO A N 1
ATOM 743 C CA . PRO A 1 95 ? -14.489 7.534 39.646 1.00 79.44 95 PRO A CA 1
ATOM 744 C C . PRO A 1 95 ? -15.024 6.386 40.504 1.00 79.44 95 PRO A C 1
ATOM 746 O O . PRO A 1 95 ? -16.129 6.504 41.026 1.00 79.44 95 PRO A O 1
ATOM 749 N N . GLU A 1 96 ? -14.256 5.303 40.678 1.00 77.25 96 GLU A N 1
ATOM 750 C CA . GLU A 1 96 ? -14.737 4.076 41.342 1.00 77.25 96 GLU A CA 1
ATOM 751 C C . GLU A 1 96 ? -15.188 4.296 42.793 1.00 77.25 96 GLU A C 1
ATOM 753 O O . GLU A 1 96 ? -16.013 3.539 43.301 1.00 77.25 96 GLU A O 1
ATOM 758 N N . ASP A 1 97 ? -14.651 5.314 43.469 1.00 82.38 97 ASP A N 1
ATOM 759 C CA . ASP A 1 97 ? -14.987 5.642 44.857 1.00 82.38 97 ASP A CA 1
ATOM 760 C C . ASP A 1 97 ? -15.184 7.148 45.122 1.00 82.38 97 ASP A C 1
ATOM 762 O O . ASP A 1 97 ? -15.191 7.577 46.275 1.00 82.38 97 ASP A O 1
ATOM 766 N N . ASP A 1 98 ? -15.400 7.939 44.063 1.00 87.56 98 ASP A N 1
ATOM 767 C CA . ASP A 1 98 ? -15.609 9.399 44.095 1.00 87.56 98 ASP A CA 1
ATOM 768 C C . ASP A 1 98 ? -14.582 10.136 44.972 1.00 87.56 98 ASP A C 1
ATOM 770 O O . ASP A 1 98 ? -14.917 10.917 45.873 1.00 87.56 98 ASP A O 1
ATOM 774 N N . SER A 1 99 ? -13.304 9.885 44.706 1.00 93.56 99 SER A N 1
ATOM 775 C CA . SER A 1 99 ? -12.203 10.454 45.477 1.00 93.56 99 SER A CA 1
ATOM 776 C C . SER A 1 99 ? -11.227 11.251 44.624 1.00 93.56 99 SER A C 1
ATOM 778 O O . SER A 1 99 ? -11.146 11.112 43.402 1.00 93.56 99 SER A O 1
ATOM 780 N N . ILE A 1 100 ? -10.488 12.129 45.292 1.00 95.81 100 ILE A N 1
ATOM 781 C CA . ILE A 1 100 ? -9.450 12.962 44.698 1.00 95.81 100 ILE A CA 1
ATOM 782 C C . ILE A 1 100 ? -8.121 12.576 45.329 1.00 95.81 100 ILE A C 1
ATOM 784 O O . ILE A 1 100 ? -8.026 12.415 46.548 1.00 95.81 100 ILE A O 1
ATOM 788 N N . ILE A 1 101 ? -7.102 12.436 44.487 1.00 96.06 101 ILE A N 1
ATOM 789 C CA . ILE A 1 101 ? -5.733 12.146 44.897 1.00 96.06 101 ILE A CA 1
ATOM 790 C C . ILE A 1 101 ? -4.856 13.320 44.479 1.00 96.06 101 ILE A C 1
ATOM 792 O O . ILE A 1 101 ? -4.958 13.805 43.352 1.00 96.06 101 ILE A O 1
ATOM 796 N N . VAL A 1 102 ? -3.990 13.769 45.384 1.00 96.38 102 VAL A N 1
ATOM 797 C CA . VAL A 1 102 ? -3.106 14.918 45.159 1.00 96.38 102 VAL A CA 1
ATOM 798 C C . VAL A 1 102 ? -1.684 14.565 45.561 1.00 96.38 102 VAL A C 1
ATOM 800 O O . VAL A 1 102 ? -1.466 13.988 46.628 1.00 96.38 102 VAL A O 1
ATOM 803 N N . SER A 1 103 ? -0.708 14.934 44.730 1.00 95.25 103 SER A N 1
ATOM 804 C CA . SER A 1 103 ? 0.714 14.856 45.075 1.00 95.25 103 SER A CA 1
ATOM 805 C C . SER A 1 103 ? 1.236 16.206 45.552 1.00 95.25 103 SER A C 1
ATOM 807 O O . SER A 1 103 ? 1.189 17.186 44.804 1.00 95.25 103 SER A O 1
ATOM 809 N N . VAL A 1 104 ? 1.789 16.235 46.762 1.00 94.12 104 VAL A N 1
ATOM 810 C CA . VAL A 1 104 ? 2.277 17.443 47.430 1.00 94.12 104 VAL A CA 1
ATOM 811 C C . VAL A 1 104 ? 3.775 17.337 47.654 1.00 94.12 104 VAL A C 1
ATOM 813 O O . VAL A 1 104 ? 4.246 16.562 48.492 1.00 94.12 104 VAL A O 1
ATOM 816 N N . ARG A 1 105 ? 4.519 18.128 46.885 1.00 90.81 105 ARG A N 1
ATOM 817 C CA . ARG A 1 105 ? 5.965 18.012 46.727 1.00 90.81 105 ARG A CA 1
ATOM 818 C C . ARG A 1 105 ? 6.710 18.298 48.022 1.00 90.81 105 ARG A C 1
ATOM 820 O O . ARG A 1 105 ? 7.532 17.501 48.446 1.00 90.81 105 ARG A O 1
ATOM 827 N N . HIS A 1 106 ? 6.435 19.437 48.656 1.00 92.12 106 HIS A N 1
ATOM 828 C CA . HIS A 1 106 ? 7.181 19.880 49.841 1.00 92.12 106 HIS A CA 1
ATOM 829 C C . HIS A 1 106 ? 6.750 19.169 51.120 1.00 92.12 106 HIS A C 1
ATOM 831 O O . HIS A 1 106 ? 7.288 19.453 52.185 1.00 92.12 106 HIS A O 1
ATOM 837 N N . GLN A 1 107 ? 5.789 18.252 51.022 1.00 93.25 107 GLN A N 1
ATOM 838 C CA . GLN A 1 107 ? 5.399 17.368 52.108 1.00 93.25 107 GLN A CA 1
ATOM 839 C C . GLN A 1 107 ? 5.818 15.915 51.848 1.00 93.25 107 GLN A C 1
ATOM 841 O O . GLN A 1 107 ? 5.572 15.078 52.715 1.00 93.25 107 GLN A O 1
ATOM 846 N N . ASP A 1 108 ? 6.440 15.592 50.710 1.00 93.56 108 ASP A N 1
ATOM 847 C CA . ASP A 1 108 ? 6.773 14.210 50.332 1.00 93.56 108 ASP A CA 1
ATOM 848 C C . ASP A 1 108 ? 5.566 13.269 50.493 1.00 93.56 108 ASP A C 1
ATOM 850 O O . ASP A 1 108 ? 5.672 12.148 50.994 1.00 93.56 108 ASP A O 1
ATOM 854 N N . ALA A 1 109 ? 4.375 13.766 50.139 1.00 95.12 109 ALA A N 1
ATOM 855 C CA . ALA A 1 109 ? 3.107 13.129 50.479 1.00 95.12 109 ALA A CA 1
ATOM 856 C C . ALA A 1 109 ? 2.132 13.111 49.302 1.00 95.12 109 ALA A C 1
ATOM 858 O O . ALA A 1 109 ? 1.835 14.148 48.708 1.00 95.12 109 ALA A O 1
ATOM 859 N N . VAL A 1 110 ? 1.595 11.932 48.996 1.00 97.38 110 VAL A N 1
ATOM 860 C CA . VAL A 1 110 ? 0.399 11.764 48.165 1.00 97.38 110 VAL A CA 1
ATOM 861 C C . VAL A 1 110 ? -0.753 11.441 49.097 1.00 97.38 110 VAL A C 1
ATOM 863 O O . VAL A 1 110 ? -0.631 10.539 49.918 1.00 97.38 110 VAL A O 1
ATOM 866 N N . PHE A 1 111 ? -1.867 12.149 49.003 1.00 97.25 111 PHE A N 1
ATOM 867 C CA . PHE A 1 111 ? -3.013 11.883 49.867 1.00 97.25 111 PHE A CA 1
ATOM 868 C C . PHE A 1 111 ? -4.294 11.763 49.059 1.00 97.25 111 PHE A C 1
ATOM 870 O O . PHE A 1 111 ? -4.409 12.323 47.967 1.00 97.25 111 PHE A O 1
ATOM 877 N N . LYS A 1 112 ? -5.243 11.013 49.613 1.00 97.25 112 LYS A N 1
ATOM 878 C CA . LYS A 1 112 ? -6.563 10.783 49.035 1.00 97.25 112 LYS A CA 1
ATOM 879 C C . LYS A 1 112 ? -7.638 11.284 49.980 1.00 97.25 112 LYS A C 1
ATOM 881 O O . LYS A 1 112 ? -7.573 11.028 51.184 1.00 97.25 112 LYS A O 1
ATOM 886 N N . PHE A 1 113 ? -8.645 11.947 49.433 1.00 97.69 113 PHE A N 1
ATOM 887 C CA . PHE A 1 113 ? -9.828 12.358 50.175 1.00 97.69 113 PHE A CA 1
ATOM 888 C C . PHE A 1 113 ? -11.092 12.160 49.342 1.00 97.69 113 PHE A C 1
ATOM 890 O O . PHE A 1 113 ? -11.069 12.201 48.110 1.00 97.69 113 PHE A O 1
ATOM 897 N N . SER A 1 114 ? -12.211 11.963 50.027 1.00 95.44 114 SER A N 1
ATOM 898 C CA . SER A 1 114 ? -13.518 11.852 49.389 1.00 95.44 114 SER A CA 1
ATOM 899 C C . SER A 1 114 ? -13.902 13.196 48.781 1.00 95.44 114 SER A C 1
ATOM 901 O O . SER A 1 114 ? -14.002 14.198 49.495 1.00 95.44 114 SER A O 1
ATOM 903 N N . ARG A 1 115 ? -14.196 13.217 47.480 1.00 92.75 115 ARG A N 1
ATOM 904 C CA . ARG A 1 115 ? -14.669 14.426 46.799 1.00 92.75 115 ARG A CA 1
ATOM 905 C C . ARG A 1 115 ? -15.987 14.905 47.401 1.00 92.75 115 ARG A C 1
ATOM 907 O O . ARG A 1 115 ? -16.169 16.091 47.648 1.00 92.75 115 ARG A O 1
ATOM 914 N N . GLN A 1 116 ? -16.902 13.978 47.680 1.00 87.94 116 GLN A N 1
ATOM 915 C CA . GLN A 1 116 ? -18.221 14.307 48.216 1.00 87.94 116 GLN A CA 1
ATOM 916 C C . GLN A 1 116 ? -18.172 14.941 49.611 1.00 87.94 116 GLN A C 1
ATOM 918 O O . GLN A 1 116 ? -18.959 15.841 49.904 1.00 87.94 116 GLN A O 1
ATOM 923 N N . THR A 1 117 ? -17.315 14.433 50.499 1.00 91.75 117 THR A N 1
ATOM 924 C CA . THR A 1 117 ? -17.334 14.820 51.922 1.00 91.75 117 THR A CA 1
ATOM 925 C C . THR A 1 117 ? -16.163 15.701 52.339 1.00 91.75 117 THR A C 1
ATOM 927 O O . THR A 1 117 ? -16.200 16.271 53.429 1.00 91.75 117 THR A O 1
ATOM 930 N N . GLY A 1 118 ? -15.119 15.790 51.513 1.00 93.62 118 GLY A N 1
ATOM 931 C CA . GLY A 1 118 ? -13.847 16.415 51.861 1.00 93.62 118 GLY A CA 1
ATOM 932 C C . GLY A 1 118 ? -13.040 15.638 52.908 1.00 93.62 118 GLY A C 1
ATOM 933 O O . GLY A 1 118 ? -12.013 16.140 53.352 1.00 93.62 118 GLY A O 1
ATOM 934 N N . GLN A 1 119 ? -13.483 14.451 53.344 1.00 95.38 119 GLN A N 1
ATOM 935 C CA . GLN A 1 119 ? -12.798 13.692 54.392 1.00 95.38 119 GLN A CA 1
ATOM 936 C C . GLN A 1 119 ? -11.538 13.014 53.860 1.00 95.38 119 GLN A C 1
ATOM 938 O O . GLN A 1 119 ? -11.593 12.299 52.860 1.00 95.38 119 GLN A O 1
ATOM 943 N N . LEU A 1 120 ? -10.423 13.217 54.566 1.00 97.19 120 LEU A N 1
ATOM 944 C CA . LEU A 1 120 ? -9.163 12.520 54.332 1.00 97.19 120 LEU A CA 1
ATOM 945 C C . LEU A 1 120 ? -9.337 11.008 54.538 1.00 97.19 120 LEU A C 1
ATOM 947 O O . LEU A 1 120 ? -9.900 10.579 55.545 1.00 97.19 120 LEU A O 1
ATOM 951 N N . GLU A 1 121 ? -8.823 10.216 53.602 1.00 96.19 121 GLU A N 1
ATOM 952 C CA . GLU A 1 121 ? -8.889 8.753 53.642 1.00 96.19 121 GLU A CA 1
ATOM 953 C C . GLU A 1 121 ? -7.540 8.136 53.997 1.00 96.19 121 GLU A C 1
ATOM 955 O O . GLU A 1 121 ? -7.448 7.340 54.929 1.00 96.19 121 GLU A O 1
ATOM 960 N N . TRP A 1 122 ? -6.485 8.510 53.272 1.00 97.81 122 TRP A N 1
ATOM 961 C CA . TRP A 1 122 ? -5.134 8.031 53.537 1.00 97.81 122 TRP A CA 1
ATOM 962 C C . TRP A 1 122 ? -4.064 8.991 53.022 1.00 97.81 122 TRP A C 1
ATOM 964 O O . TRP A 1 122 ? -4.311 9.841 52.165 1.00 97.81 122 TRP A O 1
ATOM 974 N N . ILE A 1 123 ? -2.852 8.815 53.543 1.00 97.75 123 ILE A N 1
ATOM 975 C CA . ILE A 1 123 ? -1.631 9.530 53.196 1.00 97.75 123 ILE A CA 1
ATOM 976 C C . ILE A 1 123 ? -0.527 8.502 52.911 1.00 97.75 123 ILE A C 1
ATOM 978 O O . ILE A 1 123 ? -0.177 7.671 53.752 1.00 97.75 123 ILE A O 1
ATOM 982 N N . LEU A 1 124 ? 0.046 8.596 51.718 1.00 97.44 124 LEU A N 1
ATOM 983 C CA . LEU A 1 124 ? 1.270 7.943 51.278 1.00 97.44 124 LEU A CA 1
ATOM 984 C C . LEU A 1 124 ? 2.444 8.913 51.438 1.00 97.44 124 LEU A C 1
ATOM 986 O O . LEU A 1 124 ? 2.602 9.837 50.644 1.00 97.44 124 LEU A O 1
ATOM 990 N N . GLY A 1 125 ? 3.305 8.669 52.419 1.00 94.06 125 GLY A N 1
ATOM 991 C CA . GLY A 1 125 ? 4.555 9.405 52.599 1.00 94.06 125 GLY A CA 1
ATOM 992 C C . GLY A 1 125 ? 5.320 8.921 53.831 1.00 94.06 125 GLY A C 1
ATOM 993 O O . GLY A 1 125 ? 4.761 8.156 54.626 1.00 94.06 125 GLY A O 1
ATOM 994 N N . PRO A 1 126 ? 6.579 9.355 54.016 1.00 91.75 126 PRO A N 1
ATOM 995 C CA . PRO A 1 126 ? 7.340 9.066 55.226 1.00 91.75 126 PRO A CA 1
ATOM 996 C C . PRO A 1 126 ? 6.577 9.482 56.489 1.00 91.75 126 PRO A C 1
ATOM 998 O O . PRO A 1 126 ? 5.939 10.538 56.524 1.00 91.75 126 PRO A O 1
ATOM 1001 N N . HIS A 1 127 ? 6.660 8.663 57.541 1.00 91.56 127 HIS A N 1
ATOM 1002 C CA . HIS A 1 127 ? 5.935 8.883 58.806 1.00 91.56 127 HIS A CA 1
ATOM 1003 C C . HIS A 1 127 ? 6.600 9.927 59.716 1.00 91.56 127 HIS A C 1
ATOM 1005 O O . HIS A 1 127 ? 6.075 10.249 60.782 1.00 91.56 127 HIS A O 1
ATOM 1011 N N . ASP A 1 128 ? 7.728 10.498 59.302 1.00 87.06 128 ASP A N 1
ATOM 1012 C CA . ASP A 1 128 ? 8.433 11.518 60.070 1.00 87.06 128 ASP A CA 1
ATOM 1013 C C . ASP A 1 128 ? 7.619 12.817 60.183 1.00 87.06 128 ASP A C 1
ATOM 1015 O O . ASP A 1 128 ? 6.981 13.280 59.231 1.00 87.06 128 ASP A O 1
ATOM 1019 N N . ASN A 1 129 ? 7.688 13.431 61.367 1.00 84.69 129 ASN A N 1
ATOM 1020 C CA . ASN A 1 129 ? 7.144 14.757 61.680 1.00 84.69 129 ASN A CA 1
ATOM 1021 C C . ASN A 1 129 ? 5.625 14.939 61.482 1.00 84.69 129 ASN A C 1
ATOM 1023 O O . ASN A 1 129 ? 5.149 16.073 61.493 1.00 84.69 129 ASN A O 1
ATOM 1027 N N . TRP A 1 130 ? 4.850 13.859 61.352 1.00 90.75 130 TRP A N 1
ATOM 1028 C CA . TRP A 1 130 ? 3.389 13.919 61.447 1.00 90.75 130 TRP A CA 1
ATOM 1029 C C . TRP A 1 130 ? 2.950 14.012 62.909 1.00 90.75 130 TRP A C 1
ATOM 1031 O O . TRP A 1 130 ? 3.459 13.286 63.770 1.00 90.75 130 TRP A O 1
ATOM 1041 N N . SER A 1 131 ? 1.989 14.884 63.226 1.00 90.38 131 SER A N 1
ATOM 1042 C CA . SER A 1 131 ? 1.404 14.868 64.566 1.00 90.38 131 SER A CA 1
ATOM 1043 C C . SER A 1 131 ? 0.589 13.588 64.802 1.00 90.38 131 SER A C 1
ATOM 1045 O O . SER A 1 131 ? 0.030 13.013 63.865 1.00 90.38 131 SER A O 1
ATOM 1047 N N . PRO A 1 132 ? 0.416 13.161 66.070 1.00 91.75 132 PRO A N 1
ATOM 1048 C CA . PRO A 1 132 ? -0.352 11.957 66.405 1.00 91.75 132 PRO A CA 1
ATOM 1049 C C . PRO A 1 132 ? -1.804 11.937 65.899 1.00 91.75 132 PRO A C 1
ATOM 1051 O O . PRO A 1 132 ? -2.445 10.891 65.942 1.00 91.75 132 PRO A O 1
ATOM 1054 N N . ALA A 1 133 ? -2.348 13.081 65.472 1.00 92.75 133 ALA A N 1
ATOM 1055 C CA . ALA A 1 133 ? -3.686 13.170 64.897 1.00 92.75 133 ALA A CA 1
ATOM 1056 C C . ALA A 1 133 ? -3.783 12.534 63.498 1.00 92.75 133 ALA A C 1
ATOM 1058 O O . ALA A 1 133 ? -4.872 12.113 63.114 1.00 92.75 133 ALA A O 1
ATOM 1059 N N . PHE A 1 134 ? -2.665 12.444 62.769 1.00 94.88 134 PHE A N 1
ATOM 1060 C CA . PHE A 1 134 ? -2.623 11.934 61.398 1.00 94.88 134 PHE A CA 1
ATOM 1061 C C . PHE A 1 134 ? -2.235 10.458 61.295 1.00 94.88 134 PHE A C 1
ATOM 1063 O O . PHE A 1 134 ? -2.463 9.857 60.251 1.00 94.88 134 PHE A O 1
ATOM 1070 N N . GLU A 1 135 ? -1.747 9.853 62.385 1.00 93.50 135 GLU A N 1
ATOM 1071 C CA . GLU A 1 135 ? -1.379 8.429 62.455 1.00 93.50 135 GLU A CA 1
ATOM 1072 C C . GLU A 1 135 ? -2.427 7.481 61.832 1.00 93.50 135 GLU A C 1
ATOM 1074 O O . GLU A 1 135 ? -2.030 6.599 61.078 1.00 93.50 135 GLU A O 1
ATOM 1079 N N . PRO A 1 136 ? -3.754 7.649 62.047 1.00 95.44 136 PRO A N 1
ATOM 1080 C CA . PRO A 1 136 ? -4.751 6.741 61.468 1.00 95.44 136 PRO A CA 1
ATOM 1081 C C . PRO A 1 136 ? -4.843 6.765 59.938 1.00 95.44 136 PRO A C 1
ATOM 1083 O O . PRO A 1 136 ? -5.447 5.862 59.370 1.00 95.44 136 PRO A O 1
ATOM 1086 N N . TYR A 1 137 ? -4.302 7.797 59.290 1.00 96.69 137 TYR A N 1
ATOM 1087 C CA . TYR A 1 137 ? -4.367 7.984 57.842 1.00 96.69 137 TYR A CA 1
ATOM 1088 C C . TYR A 1 137 ? -3.062 7.583 57.147 1.00 96.69 137 TYR A C 1
ATOM 1090 O O . TYR A 1 137 ? -3.034 7.494 55.924 1.00 96.69 137 TYR A O 1
ATOM 1098 N N . LEU A 1 138 ? -1.977 7.330 57.882 1.00 96.62 138 LEU A N 1
ATOM 1099 C CA . LEU A 1 138 ? -0.690 6.976 57.286 1.00 96.62 138 LEU A CA 1
ATOM 1100 C C . LEU A 1 138 ? -0.707 5.531 56.764 1.00 96.62 138 LEU A C 1
ATOM 1102 O O . LEU A 1 138 ? -1.018 4.593 57.494 1.00 96.62 138 LEU A O 1
ATOM 1106 N N . LEU A 1 139 ? -0.330 5.334 55.498 1.00 97.62 139 LEU A N 1
ATOM 1107 C CA . LEU A 1 139 ? -0.156 3.996 54.928 1.00 97.62 139 LEU A CA 1
ATOM 1108 C C . LEU A 1 139 ? 1.137 3.355 55.447 1.00 97.62 139 LEU A C 1
ATOM 1110 O O . LEU A 1 139 ? 2.216 3.946 55.368 1.00 97.62 139 LEU A O 1
ATOM 1114 N N . HIS A 1 140 ? 1.045 2.125 55.948 1.00 94.94 140 HIS A N 1
ATOM 1115 C CA . HIS A 1 140 ? 2.167 1.361 56.481 1.00 94.94 140 HIS A CA 1
ATOM 1116 C C . HIS A 1 140 ? 2.757 0.421 55.416 1.00 94.94 140 HIS A C 1
ATOM 1118 O O . HIS A 1 140 ? 2.046 -0.427 54.866 1.00 94.94 140 HIS A O 1
ATOM 1124 N N . PRO A 1 141 ? 4.061 0.521 55.121 1.00 92.88 141 PRO A N 1
ATOM 1125 C CA . PRO A 1 141 ? 4.680 -0.289 54.087 1.00 92.88 141 PRO A CA 1
ATOM 1126 C C . PRO A 1 141 ? 4.781 -1.763 54.482 1.00 92.88 141 PRO A C 1
ATOM 1128 O O . PRO A 1 141 ? 5.159 -2.103 55.606 1.00 92.88 141 PRO A O 1
ATOM 1131 N N . VAL A 1 142 ? 4.494 -2.652 53.532 1.00 86.69 142 VAL A N 1
ATOM 1132 C CA . VAL A 1 142 ? 4.594 -4.107 53.684 1.00 86.69 142 VAL A CA 1
ATOM 1133 C C . VAL A 1 142 ? 5.362 -4.739 52.523 1.00 86.69 142 VAL A C 1
ATOM 1135 O O . VAL A 1 142 ? 5.291 -4.295 51.379 1.00 86.69 142 VAL A O 1
ATOM 1138 N N . GLY A 1 143 ? 6.073 -5.832 52.814 1.00 78.12 143 GLY A N 1
ATOM 1139 C CA . GLY A 1 143 ? 6.865 -6.577 51.831 1.00 78.12 143 GLY A CA 1
ATOM 1140 C C . GLY A 1 143 ? 8.317 -6.088 51.684 1.00 78.12 143 GLY A C 1
ATOM 1141 O O . GLY A 1 143 ? 8.683 -5.030 52.197 1.00 78.12 143 GLY A O 1
ATOM 1142 N N . PRO A 1 144 ? 9.189 -6.889 51.044 1.00 73.88 144 PRO A N 1
ATOM 1143 C CA . PRO A 1 144 ? 10.575 -6.507 50.787 1.00 73.88 144 PRO A CA 1
ATOM 1144 C C . PRO A 1 144 ? 10.666 -5.453 49.673 1.00 73.88 144 PRO A C 1
ATOM 1146 O O . PRO A 1 144 ? 9.836 -5.435 48.771 1.00 73.88 144 PRO A O 1
ATOM 1149 N N . GLY A 1 145 ? 11.704 -4.614 49.717 1.00 79.06 145 GLY A N 1
ATOM 1150 C CA . GLY A 1 145 ? 12.029 -3.678 48.631 1.00 79.06 145 GLY A CA 1
ATOM 1151 C C . GLY A 1 145 ? 11.229 -2.371 48.611 1.00 79.06 145 GLY A C 1
ATOM 1152 O O . GLY A 1 145 ? 11.473 -1.541 47.745 1.00 79.06 145 GLY A O 1
ATOM 1153 N N . PHE A 1 146 ? 10.315 -2.149 49.563 1.00 91.25 146 PHE A N 1
ATOM 1154 C CA . PHE A 1 146 ? 9.582 -0.887 49.654 1.00 91.25 146 PHE A CA 1
ATOM 1155 C C . PHE A 1 146 ? 10.522 0.296 49.912 1.00 91.25 146 PHE A C 1
ATOM 1157 O O . PHE A 1 146 ? 11.352 0.253 50.826 1.00 91.25 146 PHE A O 1
ATOM 1164 N N . ARG A 1 147 ? 10.328 1.381 49.159 1.00 89.31 147 ARG A N 1
ATOM 1165 C CA . ARG A 1 147 ? 10.981 2.673 49.391 1.00 89.31 147 ARG A CA 1
ATOM 1166 C C . ARG A 1 147 ? 9.990 3.813 49.251 1.00 89.31 147 ARG A C 1
ATOM 1168 O O . ARG A 1 147 ? 9.149 3.780 48.351 1.00 89.31 147 ARG A O 1
ATOM 1175 N N . TRP A 1 148 ? 10.146 4.825 50.099 1.00 92.38 148 TRP A N 1
ATOM 1176 C CA . TRP A 1 148 ? 9.386 6.065 50.003 1.00 92.38 148 TRP A CA 1
ATOM 1177 C C . TRP A 1 148 ? 9.723 6.838 48.725 1.00 92.38 148 TRP A C 1
ATOM 1179 O O . TRP A 1 148 ? 10.835 6.744 48.191 1.00 92.38 148 TRP A O 1
ATOM 1189 N N . GLN A 1 149 ? 8.721 7.570 48.254 1.00 93.00 149 GLN A N 1
ATOM 1190 C CA . GLN A 1 149 ? 8.843 8.591 47.222 1.00 93.00 149 GLN A CA 1
ATOM 1191 C C . GLN A 1 149 ? 9.199 9.937 47.869 1.00 93.00 149 GLN A C 1
ATOM 1193 O O . GLN A 1 149 ? 8.872 10.136 49.043 1.00 93.00 149 GLN A O 1
ATOM 1198 N N . TYR A 1 150 ? 9.856 10.822 47.117 1.00 91.00 150 TYR A N 1
ATOM 1199 C CA . TYR A 1 150 ? 10.193 12.178 47.555 1.00 91.00 150 TYR A CA 1
ATOM 1200 C C . TYR A 1 150 ? 10.003 13.188 46.415 1.00 91.00 150 TYR A C 1
ATOM 1202 O O . TYR A 1 150 ? 10.460 12.967 45.286 1.00 91.00 150 TYR A O 1
ATOM 1210 N N . HIS A 1 151 ? 9.358 14.319 46.715 1.00 91.69 151 HIS A N 1
ATOM 1211 C CA . HIS A 1 151 ? 9.031 15.410 45.778 1.00 91.69 151 HIS A CA 1
ATOM 1212 C C . HIS A 1 151 ? 8.331 14.965 44.479 1.00 91.69 151 HIS A C 1
ATOM 1214 O O . HIS A 1 151 ? 8.569 15.538 43.416 1.00 91.69 151 HIS A O 1
ATOM 1220 N N . GLN A 1 152 ? 7.474 13.959 44.575 1.00 92.94 152 GLN A N 1
ATOM 1221 C CA . GLN A 1 152 ? 6.778 13.260 43.501 1.00 92.94 152 GLN A CA 1
ATOM 1222 C C . GLN A 1 152 ? 5.805 14.090 42.647 1.00 92.94 152 GLN A C 1
ATOM 1224 O O . GLN A 1 152 ? 5.247 15.091 43.102 1.00 92.94 152 GLN A O 1
ATOM 1229 N N . HIS A 1 153 ? 5.548 13.613 41.428 1.00 91.12 153 HIS A N 1
ATOM 1230 C CA . HIS A 1 153 ? 4.570 14.135 40.467 1.00 91.12 153 HIS A CA 1
ATOM 1231 C C . HIS A 1 153 ? 3.591 13.046 39.998 1.00 91.12 153 HIS A C 1
ATOM 1233 O O . HIS A 1 153 ? 3.839 11.852 40.180 1.00 91.12 153 HIS A O 1
ATOM 1239 N N . ALA A 1 154 ? 2.505 13.498 39.364 1.00 87.19 154 ALA A N 1
ATOM 1240 C CA . ALA A 1 154 ? 1.614 12.712 38.510 1.00 87.19 154 ALA A CA 1
ATOM 1241 C C . ALA A 1 154 ? 1.145 11.361 39.088 1.00 87.19 154 ALA A C 1
ATOM 1243 O O . ALA A 1 154 ? 1.532 10.303 38.596 1.00 87.19 154 ALA A O 1
ATOM 1244 N N . PRO A 1 155 ? 0.322 11.357 40.154 1.00 92.88 155 PRO A N 1
ATOM 1245 C CA . PRO A 1 155 ? -0.340 10.138 40.589 1.00 92.88 155 PRO A CA 1
ATOM 1246 C C . PRO A 1 155 ? -1.407 9.713 39.564 1.00 92.88 155 PRO A C 1
ATOM 1248 O O . PRO A 1 155 ? -2.308 10.490 39.245 1.00 92.88 155 PRO A O 1
ATOM 1251 N N . MET A 1 156 ? -1.356 8.459 39.117 1.00 89.81 156 MET A N 1
ATOM 1252 C CA . MET A 1 156 ? -2.309 7.847 38.184 1.00 89.81 156 MET A CA 1
ATOM 1253 C C . MET A 1 156 ? -2.684 6.426 38.632 1.00 89.81 156 MET A C 1
ATOM 1255 O O . MET A 1 156 ? -1.858 5.698 39.177 1.00 89.81 156 MET A O 1
ATOM 1259 N N . TRP A 1 157 ? -3.928 6.005 38.386 1.00 86.62 157 TRP A N 1
ATOM 1260 C CA . TRP A 1 157 ? -4.333 4.607 38.561 1.00 86.62 157 TRP A CA 1
ATOM 1261 C C . TRP A 1 157 ? -4.054 3.787 37.299 1.00 86.62 157 TRP A C 1
ATOM 1263 O O . TRP A 1 157 ? -4.427 4.193 36.202 1.00 86.62 157 TRP A O 1
ATOM 1273 N N . THR A 1 158 ? -3.426 2.624 37.462 1.00 80.38 158 THR A N 1
ATOM 1274 C CA . THR A 1 158 ? -3.208 1.656 36.376 1.00 80.38 158 THR A CA 1
ATOM 1275 C C . THR A 1 158 ? -4.431 0.753 36.189 1.00 80.38 158 THR A C 1
ATOM 1277 O O . THR A 1 158 ? -5.261 0.627 37.094 1.00 80.38 158 THR A O 1
ATOM 1280 N N . GLY A 1 159 ? -4.529 0.053 35.053 1.00 64.31 159 GLY A N 1
ATOM 1281 C CA . GLY A 1 159 ? -5.604 -0.920 34.796 1.00 64.31 159 GLY A CA 1
ATOM 1282 C C . GLY A 1 159 ? -5.680 -2.067 35.814 1.00 64.31 159 GLY A C 1
ATOM 1283 O O . GLY A 1 159 ? -6.736 -2.664 36.001 1.00 64.31 159 GLY A O 1
ATOM 1284 N N . SER A 1 160 ? -4.592 -2.344 36.540 1.00 67.06 160 SER A N 1
ATOM 1285 C CA . SER A 1 160 ? -4.570 -3.304 37.650 1.00 67.06 160 SER A CA 1
ATOM 1286 C C . SER A 1 160 ? -5.045 -2.723 38.989 1.00 67.06 160 SER A C 1
ATOM 1288 O O . SER A 1 160 ? -4.985 -3.407 40.010 1.00 67.06 160 SER A O 1
ATOM 1290 N N . GLY A 1 161 ? -5.492 -1.464 39.016 1.00 77.44 161 GLY A N 1
ATOM 1291 C CA . GLY A 1 161 ? -5.982 -0.796 40.220 1.00 77.44 161 GLY A CA 1
ATOM 1292 C C . GLY A 1 161 ? -4.885 -0.419 41.218 1.00 77.44 161 GLY A C 1
ATOM 1293 O O . GLY A 1 161 ? -5.175 -0.283 42.407 1.00 77.44 161 GLY A O 1
ATOM 1294 N N . ASN A 1 162 ? -3.640 -0.250 40.762 1.00 88.19 162 ASN A N 1
ATOM 1295 C CA . ASN A 1 162 ? -2.524 0.244 41.574 1.00 88.19 162 ASN A CA 1
ATOM 1296 C C . ASN A 1 162 ? -2.260 1.729 41.288 1.00 88.19 162 ASN A C 1
ATOM 1298 O O . ASN A 1 162 ? -2.677 2.254 40.259 1.00 88.19 162 ASN A O 1
ATOM 1302 N N . LEU A 1 163 ? -1.533 2.392 42.187 1.00 93.94 163 LEU A N 1
ATOM 1303 C CA . LEU A 1 163 ? -1.142 3.792 42.062 1.00 93.94 163 LEU A CA 1
ATOM 1304 C C . LEU A 1 163 ? 0.267 3.906 41.462 1.00 93.94 163 LEU A C 1
ATOM 1306 O O . LEU A 1 163 ? 1.247 3.602 42.144 1.00 93.94 163 LEU A O 1
ATOM 1310 N N . LEU A 1 164 ? 0.361 4.366 40.218 1.00 95.44 164 LEU A N 1
ATOM 1311 C CA . LEU A 1 164 ? 1.595 4.796 39.562 1.00 95.44 164 LEU A CA 1
ATOM 1312 C C . LEU A 1 164 ? 1.887 6.255 39.927 1.00 95.44 164 LEU A C 1
ATOM 1314 O O . LEU A 1 164 ? 0.970 7.068 40.028 1.00 95.44 164 LEU A O 1
ATOM 1318 N N . LEU A 1 165 ? 3.156 6.586 40.150 1.00 95.00 165 LEU A N 1
ATOM 1319 C CA . LEU A 1 165 ? 3.611 7.965 40.315 1.00 95.00 165 LEU A CA 1
ATOM 1320 C C . LEU A 1 165 ? 5.055 8.137 39.852 1.00 95.00 165 LEU A C 1
ATOM 1322 O O . LEU A 1 165 ? 5.845 7.185 39.847 1.00 95.00 165 LEU A O 1
ATOM 1326 N N . PHE A 1 166 ? 5.418 9.376 39.531 1.00 94.12 166 PHE A N 1
ATOM 1327 C CA . PHE A 1 166 ? 6.799 9.749 39.258 1.00 94.12 166 PHE A CA 1
ATOM 1328 C C . PHE A 1 166 ? 7.477 10.253 40.539 1.00 94.12 166 PHE A C 1
ATOM 1330 O O . PHE A 1 166 ? 7.112 11.287 41.088 1.00 94.12 166 PHE A O 1
ATOM 1337 N N . ASP A 1 167 ? 8.485 9.536 41.025 1.00 93.44 167 ASP A N 1
ATOM 1338 C CA . ASP A 1 167 ? 9.294 9.868 42.200 1.00 93.44 167 ASP A CA 1
ATOM 1339 C C . ASP A 1 167 ? 10.565 10.598 41.752 1.00 93.44 167 ASP A C 1
ATOM 1341 O O . ASP A 1 167 ? 11.509 9.976 41.261 1.00 93.44 167 ASP A O 1
ATOM 1345 N N . ASN A 1 168 ? 10.612 11.923 41.920 1.00 89.19 168 ASN A N 1
ATOM 1346 C CA . ASN A 1 168 ? 11.790 12.715 41.552 1.00 89.19 168 ASN A CA 1
ATOM 1347 C C . ASN A 1 168 ? 13.013 12.370 42.411 1.00 89.19 168 ASN A C 1
ATOM 1349 O O . ASN A 1 168 ? 14.143 12.534 41.947 1.00 89.19 168 ASN A O 1
ATOM 1353 N N . GLY A 1 169 ? 12.796 11.885 43.638 1.00 87.62 169 GLY A N 1
ATOM 1354 C CA . GLY A 1 169 ? 13.846 11.424 44.540 1.00 87.62 169 GLY A CA 1
ATOM 1355 C C . GLY A 1 169 ? 14.762 12.538 45.040 1.00 87.62 169 GLY A C 1
ATOM 1356 O O . GLY A 1 169 ? 15.936 12.287 45.318 1.00 87.62 169 GLY A O 1
ATOM 1357 N N . ASN A 1 170 ? 14.258 13.769 45.147 1.00 83.38 170 ASN A N 1
ATOM 1358 C CA . ASN A 1 170 ? 15.035 14.892 45.672 1.00 83.38 170 ASN A CA 1
ATOM 1359 C C . ASN A 1 170 ? 15.361 14.651 47.145 1.00 83.38 170 ASN A C 1
ATOM 1361 O O . ASN A 1 170 ? 14.460 14.429 47.946 1.00 83.38 170 ASN A O 1
ATOM 1365 N N . LEU A 1 171 ? 16.646 14.710 47.503 1.00 80.19 171 LEU A N 1
ATOM 1366 C CA . LEU A 1 171 ? 17.180 14.482 48.856 1.00 80.19 171 LEU A CA 1
ATOM 1367 C C . LEU A 1 171 ? 16.876 13.106 49.474 1.00 80.19 171 LEU A C 1
ATOM 1369 O O . LEU A 1 171 ? 17.607 12.710 50.365 1.00 80.19 171 LEU A O 1
ATOM 1373 N N . ARG A 1 172 ? 15.847 12.376 49.035 1.00 84.75 172 ARG A N 1
ATOM 1374 C CA . ARG A 1 172 ? 15.401 11.071 49.549 1.00 84.75 172 ARG A CA 1
ATOM 1375 C C . ARG A 1 172 ? 15.370 10.968 51.081 1.00 84.75 172 ARG A C 1
ATOM 1377 O O . ARG A 1 172 ? 15.666 9.908 51.626 1.00 84.75 172 ARG A O 1
ATOM 1384 N N . ALA A 1 173 ? 15.041 12.069 51.754 1.00 85.50 173 ALA A N 1
ATOM 1385 C CA . ALA A 1 173 ? 15.067 12.197 53.204 1.00 85.50 173 ALA A CA 1
ATOM 1386 C C . ALA A 1 173 ? 14.017 13.208 53.677 1.00 85.50 173 ALA A C 1
ATOM 1388 O O . ALA A 1 173 ? 13.761 14.212 53.013 1.00 85.50 173 ALA A O 1
ATOM 1389 N N . SER A 1 174 ? 13.460 12.959 54.855 1.00 86.56 174 SER A N 1
ATOM 1390 C CA . SER A 1 174 ? 12.621 13.893 55.600 1.00 86.56 174 SER A CA 1
ATOM 1391 C C . SER A 1 174 ? 13.494 14.796 56.485 1.00 86.56 174 SER A C 1
ATOM 1393 O O . SER A 1 174 ? 14.529 14.354 56.996 1.00 86.56 174 SER A O 1
ATOM 1395 N N . PRO A 1 175 ? 13.078 16.038 56.790 1.00 87.19 175 PRO A N 1
ATOM 1396 C CA . PRO A 1 175 ? 13.733 16.831 57.824 1.00 87.19 175 PRO A CA 1
ATOM 1397 C C . PRO A 1 175 ? 13.894 16.046 59.133 1.00 87.19 175 PRO A C 1
ATOM 1399 O O . PRO A 1 175 ? 12.952 15.432 59.630 1.00 87.19 175 PRO A O 1
ATOM 1402 N N . PHE A 1 176 ? 15.094 16.100 59.711 1.00 86.75 176 PHE A N 1
ATOM 1403 C CA . PHE A 1 176 ? 15.449 15.491 61.004 1.00 86.75 176 PHE A CA 1
ATOM 1404 C C . PHE A 1 176 ? 15.532 13.955 61.056 1.00 86.75 176 PHE A C 1
ATOM 1406 O O . PHE A 1 176 ? 15.855 13.428 62.123 1.00 86.75 176 PHE A O 1
ATOM 1413 N N . ASP A 1 177 ? 15.327 13.238 59.948 1.00 80.38 177 ASP A N 1
ATOM 1414 C CA . ASP A 1 177 ? 15.430 11.768 59.926 1.00 80.38 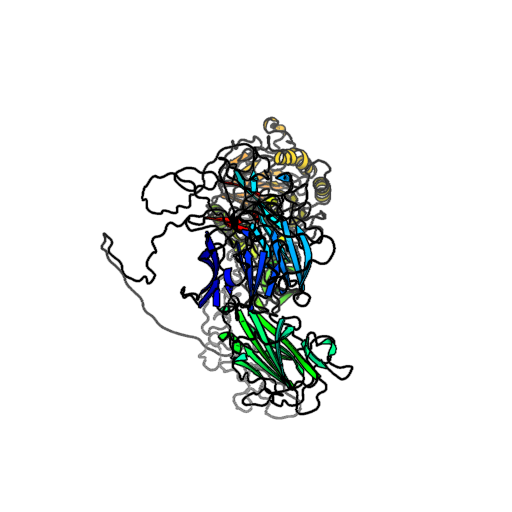177 ASP A CA 1
ATOM 1415 C C . ASP A 1 177 ? 16.883 11.249 60.023 1.00 80.38 177 ASP A C 1
ATOM 1417 O O . ASP A 1 177 ? 17.129 10.096 60.382 1.00 80.38 177 ASP A O 1
ATOM 1421 N N . GLY A 1 178 ? 17.863 12.126 59.770 1.00 69.38 178 GLY A N 1
ATOM 1422 C CA . GLY A 1 178 ? 19.294 11.826 59.837 1.00 69.38 178 GLY A CA 1
ATOM 1423 C C . GLY A 1 178 ? 19.833 11.018 58.652 1.00 69.38 178 GLY A C 1
ATOM 1424 O O . GLY A 1 178 ? 20.931 10.473 58.766 1.00 69.38 178 GLY A O 1
ATOM 1425 N N . THR A 1 179 ? 19.087 10.932 57.547 1.00 67.75 179 THR A N 1
ATOM 1426 C CA . THR A 1 179 ? 19.391 10.105 56.367 1.00 67.75 179 THR A CA 1
ATOM 1427 C C . THR A 1 179 ? 19.652 10.898 55.089 1.00 67.75 179 THR A C 1
ATOM 1429 O O . THR A 1 179 ? 19.781 10.298 54.025 1.00 67.75 179 THR A O 1
ATOM 1432 N N . THR A 1 180 ? 19.796 12.228 55.181 1.00 64.81 180 THR A N 1
ATOM 1433 C CA . THR A 1 180 ? 20.181 13.060 54.033 1.00 64.81 180 THR A CA 1
ATOM 1434 C C . THR A 1 180 ? 21.432 12.479 53.361 1.00 64.81 180 THR A C 1
ATOM 1436 O O . THR A 1 180 ? 22.445 12.333 54.052 1.00 64.81 180 THR A O 1
ATOM 1439 N N . PRO A 1 181 ? 21.384 12.164 52.056 1.00 59.28 181 PRO A N 1
ATOM 1440 C CA . PRO A 1 181 ? 22.496 11.596 51.321 1.00 59.28 181 PRO A CA 1
ATOM 1441 C C . PRO A 1 181 ? 23.744 12.466 51.458 1.00 59.28 181 PRO A C 1
ATOM 1443 O O . PRO A 1 181 ? 23.668 13.696 51.370 1.00 59.28 181 PRO A O 1
ATOM 1446 N N . ASP A 1 182 ? 24.903 11.836 51.652 1.00 50.12 182 ASP A N 1
ATOM 1447 C CA . ASP A 1 182 ? 26.175 12.553 51.828 1.00 50.12 182 ASP A CA 1
ATOM 1448 C C . ASP A 1 182 ? 26.618 13.231 50.520 1.00 50.12 182 ASP A C 1
ATOM 1450 O O . ASP A 1 182 ? 27.507 14.092 50.517 1.00 50.12 182 ASP A O 1
ATOM 1454 N N . ALA A 1 183 ? 26.000 12.854 49.395 1.00 59.03 183 ALA A N 1
ATOM 1455 C CA . ALA A 1 183 ? 26.358 13.353 48.089 1.00 59.03 183 ALA A CA 1
ATOM 1456 C C . ALA A 1 183 ? 25.191 13.447 47.089 1.00 59.03 183 ALA A C 1
ATOM 1458 O O . ALA A 1 183 ? 24.345 12.556 47.044 1.00 59.03 183 ALA A O 1
ATOM 1459 N N . PRO A 1 184 ? 25.189 14.461 46.197 1.00 53.75 184 PRO A N 1
ATOM 1460 C CA . PRO A 1 184 ? 24.145 14.639 45.185 1.00 53.75 184 PRO A CA 1
ATOM 1461 C C . PRO A 1 184 ? 23.890 13.393 44.323 1.00 53.75 184 PRO A C 1
ATOM 1463 O O . PRO A 1 184 ? 22.745 13.094 44.013 1.00 53.75 184 PRO A O 1
ATOM 1466 N N . TRP A 1 185 ? 24.932 12.619 43.990 1.00 55.28 185 TRP A N 1
ATOM 1467 C CA . TRP A 1 185 ? 24.837 11.418 43.141 1.00 55.28 185 TRP A CA 1
ATOM 1468 C C . TRP A 1 185 ? 24.107 10.228 43.783 1.00 55.28 185 TRP A C 1
ATOM 1470 O O . TRP A 1 185 ? 23.947 9.195 43.141 1.00 55.28 185 TRP A O 1
ATOM 1480 N N . GLU A 1 186 ? 23.688 10.333 45.044 1.00 65.25 186 GLU A N 1
ATOM 1481 C CA . GLU A 1 186 ? 22.838 9.342 45.708 1.00 65.25 186 GLU A CA 1
ATOM 1482 C C . GLU A 1 186 ? 21.337 9.595 45.458 1.00 65.25 186 GLU A C 1
ATOM 1484 O O . GLU A 1 186 ? 20.534 8.676 45.632 1.00 65.25 186 GLU A O 1
ATOM 1489 N N . ALA A 1 187 ? 20.957 10.771 44.941 1.00 72.94 187 ALA A N 1
ATOM 1490 C CA . ALA A 1 187 ? 19.608 11.056 44.449 1.00 72.94 187 ALA A CA 1
ATOM 1491 C C . ALA A 1 187 ? 19.388 10.459 43.040 1.00 72.94 187 ALA A C 1
ATOM 1493 O O . ALA A 1 187 ? 20.335 10.284 42.270 1.00 72.94 187 ALA A O 1
ATOM 1494 N N . PHE A 1 188 ? 18.161 10.041 42.728 1.00 80.94 188 PHE A N 1
ATOM 1495 C CA . PHE A 1 188 ? 17.758 9.520 41.412 1.00 80.94 188 PHE A CA 1
ATOM 1496 C C . PHE A 1 188 ? 16.243 9.612 41.269 1.00 80.94 188 PHE A C 1
ATOM 1498 O O . PHE A 1 188 ? 15.540 9.509 42.277 1.00 80.94 188 PHE A O 1
ATOM 1505 N N . SER A 1 189 ? 15.763 9.755 40.039 1.00 87.50 189 SER A N 1
ATOM 1506 C CA . SER A 1 189 ? 14.338 9.744 39.728 1.00 87.50 189 SER A CA 1
ATOM 1507 C C . SER A 1 189 ? 13.897 8.365 39.257 1.00 87.50 189 SER A C 1
ATOM 1509 O O . SER A 1 189 ? 14.653 7.652 38.603 1.00 87.50 189 SER A O 1
ATOM 1511 N N . ARG A 1 190 ? 12.668 7.976 39.584 1.00 91.06 190 ARG A N 1
ATOM 1512 C CA . ARG A 1 190 ? 12.068 6.722 39.119 1.00 91.06 190 ARG A CA 1
ATOM 1513 C C . ARG A 1 190 ? 10.574 6.889 38.897 1.00 91.06 190 ARG A C 1
ATOM 1515 O O . ARG A 1 190 ? 9.932 7.680 39.578 1.00 91.06 190 ARG A O 1
ATOM 1522 N N . ALA A 1 191 ? 10.008 6.072 38.028 1.00 93.25 191 ALA A N 1
ATOM 1523 C CA . ALA A 1 191 ? 8.590 5.757 38.090 1.00 93.25 191 ALA A CA 1
ATOM 1524 C C . ALA A 1 191 ? 8.394 4.591 39.060 1.00 93.25 191 ALA A C 1
ATOM 1526 O O . ALA A 1 191 ? 9.199 3.657 39.080 1.00 93.25 191 ALA A O 1
ATOM 1527 N N . VAL A 1 192 ? 7.363 4.650 39.897 1.00 93.50 192 VAL A N 1
ATOM 1528 C CA . VAL A 1 192 ? 7.095 3.622 40.907 1.00 93.50 192 VAL A CA 1
ATOM 1529 C C . VAL A 1 192 ? 5.601 3.366 41.022 1.00 93.50 192 VAL A C 1
ATOM 1531 O O . VAL A 1 192 ? 4.795 4.293 41.014 1.00 93.50 192 VAL A O 1
ATOM 1534 N N . GLU A 1 193 ? 5.239 2.093 41.141 1.00 93.31 193 GLU A N 1
ATOM 1535 C CA . GLU A 1 193 ? 3.855 1.655 41.281 1.00 93.31 193 GLU A CA 1
ATOM 1536 C C . GLU A 1 193 ? 3.635 1.006 42.649 1.00 93.31 193 GLU A C 1
ATOM 1538 O O . GLU A 1 193 ? 4.411 0.149 43.099 1.00 93.31 193 GLU A O 1
ATOM 1543 N N . TYR A 1 194 ? 2.547 1.398 43.306 1.00 94.31 194 TYR A N 1
ATOM 1544 C CA . TYR A 1 194 ? 2.155 0.918 44.621 1.00 94.31 194 TYR A CA 1
ATOM 1545 C C . TYR A 1 194 ? 0.769 0.276 44.602 1.00 94.31 194 TYR A C 1
ATOM 1547 O O . TYR A 1 194 ? -0.211 0.870 44.164 1.00 94.31 194 TYR A O 1
ATOM 1555 N N . SER A 1 195 ? 0.667 -0.913 45.185 1.00 88.88 195 SER A N 1
ATOM 1556 C CA . SER A 1 195 ? -0.612 -1.521 45.542 1.00 88.88 195 SER A CA 1
ATOM 1557 C C . SER A 1 195 ? -1.007 -1.069 46.949 1.00 88.88 195 SER A C 1
ATOM 1559 O O . SER A 1 195 ? -0.194 -1.155 47.877 1.00 88.88 195 SER A O 1
ATOM 1561 N N . ILE A 1 196 ? -2.234 -0.569 47.105 1.00 89.50 196 ILE A N 1
ATOM 1562 C CA . ILE A 1 196 ? -2.742 0.008 48.357 1.00 89.50 196 ILE A CA 1
ATOM 1563 C C . ILE A 1 196 ? -3.911 -0.836 48.870 1.00 89.50 196 ILE A C 1
ATOM 1565 O O . ILE A 1 196 ? -4.918 -1.006 48.187 1.00 89.50 196 ILE A O 1
ATOM 1569 N N . ASP A 1 197 ? -3.792 -1.312 50.105 1.00 85.38 197 ASP A N 1
ATOM 1570 C CA . ASP A 1 197 ? -4.871 -1.939 50.864 1.00 85.38 197 ASP A CA 1
ATOM 1571 C C . ASP A 1 197 ? -5.414 -0.921 51.868 1.00 85.38 197 ASP A C 1
ATOM 1573 O O . ASP A 1 197 ? -4.856 -0.701 52.947 1.00 85.38 197 ASP A O 1
ATOM 1577 N N . THR A 1 198 ? -6.519 -0.288 51.489 1.00 86.06 198 THR A N 1
ATOM 1578 C CA . THR A 1 198 ? -7.175 0.760 52.276 1.00 86.06 198 THR A CA 1
ATOM 1579 C C . THR A 1 198 ? -7.870 0.231 53.529 1.00 86.06 198 THR A C 1
ATOM 1581 O O . THR A 1 198 ? -8.150 1.009 54.435 1.00 86.06 198 THR A O 1
ATOM 1584 N N . GLN A 1 199 ? -8.135 -1.076 53.631 1.00 85.06 199 GLN A N 1
ATOM 1585 C CA . GLN A 1 199 ? -8.774 -1.654 54.817 1.00 85.06 199 GLN A CA 1
ATOM 1586 C C . GLN A 1 199 ? -7.773 -1.839 55.953 1.00 85.06 199 GLN A C 1
ATOM 1588 O O . GLN A 1 199 ? -8.090 -1.579 57.114 1.00 85.06 199 GLN A O 1
ATOM 1593 N N . ASN A 1 200 ? -6.566 -2.297 55.618 1.00 84.88 200 ASN A N 1
ATOM 1594 C CA . ASN A 1 200 ? -5.495 -2.520 56.588 1.00 84.88 200 ASN A CA 1
ATOM 1595 C C . ASN A 1 200 ? -4.518 -1.342 56.687 1.00 84.88 200 ASN A C 1
ATOM 1597 O O . ASN A 1 200 ? -3.583 -1.405 57.482 1.00 84.88 200 ASN A O 1
ATOM 1601 N N . MET A 1 201 ? -4.726 -0.286 55.894 1.00 92.38 201 MET A N 1
ATOM 1602 C CA . MET A 1 201 ? -3.800 0.840 55.750 1.00 92.38 201 MET A CA 1
ATOM 1603 C C . MET A 1 201 ? -2.392 0.364 55.384 1.00 92.38 201 MET A C 1
ATOM 1605 O O . MET A 1 201 ? -1.399 0.837 55.930 1.00 92.38 201 MET A O 1
ATOM 1609 N N . HIS A 1 202 ? -2.302 -0.613 54.482 1.00 91.62 202 HIS A N 1
ATOM 1610 C CA . HIS A 1 202 ? -1.037 -1.173 54.025 1.00 91.62 202 HIS A CA 1
ATOM 1611 C C . HIS A 1 202 ? -0.713 -0.718 52.606 1.00 91.62 202 HIS A C 1
ATOM 1613 O O . HIS A 1 202 ? -1.598 -0.554 51.768 1.00 91.62 202 HIS A O 1
ATOM 1619 N N . ILE A 1 203 ? 0.577 -0.575 52.316 1.00 93.81 203 ILE A N 1
ATOM 1620 C CA . ILE A 1 203 ? 1.066 -0.254 50.976 1.00 93.81 203 ILE A CA 1
ATOM 1621 C C . ILE A 1 203 ? 2.241 -1.148 50.592 1.00 93.81 203 ILE A C 1
ATOM 1623 O O . ILE A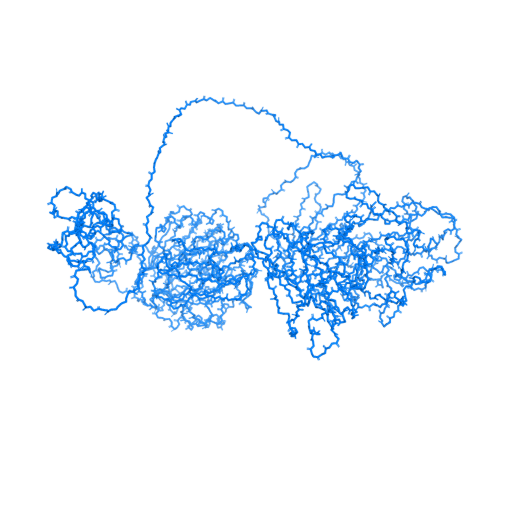 1 203 ? 3.136 -1.408 51.395 1.00 93.81 203 ILE A O 1
ATOM 1627 N N . ARG A 1 204 ? 2.254 -1.627 49.350 1.00 87.56 204 ARG A N 1
ATOM 1628 C CA . ARG A 1 204 ? 3.330 -2.456 48.799 1.00 87.56 204 ARG A CA 1
ATOM 1629 C C . ARG A 1 204 ? 3.821 -1.862 47.489 1.00 87.56 204 ARG A C 1
ATOM 1631 O O . ARG A 1 204 ? 3.012 -1.577 46.617 1.00 87.56 204 ARG A O 1
ATOM 1638 N N . GLN A 1 205 ? 5.135 -1.736 47.328 1.00 91.00 205 GLN A N 1
ATOM 1639 C CA . GLN A 1 205 ? 5.734 -1.418 46.031 1.00 91.00 205 GLN A CA 1
ATOM 1640 C C . GLN A 1 205 ? 5.651 -2.659 45.132 1.00 91.00 205 GLN A C 1
ATOM 1642 O O . GLN A 1 205 ? 6.035 -3.752 45.563 1.00 91.00 205 GLN A O 1
ATOM 1647 N N . VAL A 1 206 ? 5.111 -2.511 43.923 1.00 87.19 206 VAL A N 1
ATOM 1648 C CA . VAL A 1 206 ? 4.879 -3.636 42.998 1.00 87.19 206 VAL A CA 1
ATOM 1649 C C . VAL A 1 206 ? 5.696 -3.554 41.719 1.00 87.19 206 VAL A C 1
ATOM 1651 O O . VAL A 1 206 ? 5.983 -4.600 41.148 1.00 87.19 206 VAL A O 1
ATOM 1654 N N . TRP A 1 207 ? 6.117 -2.354 41.324 1.00 89.94 207 TRP A N 1
ATOM 1655 C CA . TRP A 1 207 ? 6.892 -2.122 40.109 1.00 89.94 207 TRP A CA 1
ATOM 1656 C C . TRP A 1 207 ? 7.713 -0.831 40.237 1.00 89.94 207 TRP A C 1
ATOM 1658 O O . TRP A 1 207 ? 7.341 0.066 41.001 1.00 89.94 207 TRP A O 1
ATOM 1668 N N . GLU A 1 208 ? 8.838 -0.743 39.527 1.00 90.12 208 GLU A N 1
ATOM 1669 C CA . GLU A 1 208 ? 9.605 0.497 39.370 1.00 90.12 208 GLU A CA 1
ATOM 1670 C C . GLU A 1 208 ? 10.477 0.498 38.107 1.00 90.12 208 GLU A C 1
ATOM 1672 O O . GLU A 1 208 ? 10.882 -0.558 37.622 1.00 90.12 208 GLU A O 1
ATOM 1677 N N . TYR A 1 209 ? 10.832 1.695 37.633 1.00 89.69 209 TYR A N 1
ATOM 1678 C CA . TYR A 1 209 ? 11.793 1.922 36.551 1.00 89.69 209 TYR A CA 1
ATOM 1679 C C . TYR A 1 209 ? 12.596 3.211 36.784 1.00 89.69 209 TYR A C 1
ATOM 1681 O O . TYR A 1 209 ? 12.027 4.214 37.209 1.00 89.69 209 TYR A O 1
ATOM 1689 N N . GLY A 1 210 ? 13.899 3.211 36.471 1.00 83.06 210 GLY A N 1
ATOM 1690 C CA . GLY A 1 210 ? 14.764 4.408 36.522 1.00 83.06 210 GLY A CA 1
ATOM 1691 C C . GLY A 1 210 ? 15.886 4.392 37.572 1.00 83.06 210 GLY A C 1
ATOM 1692 O O . GLY A 1 210 ? 16.678 5.327 37.632 1.00 83.06 210 GLY A O 1
ATOM 1693 N N . GLU A 1 211 ? 16.005 3.334 38.385 1.00 77.62 211 GLU A N 1
ATOM 1694 C CA . GLU A 1 211 ? 17.116 3.215 39.348 1.00 77.62 211 GLU A CA 1
ATOM 1695 C C . GLU A 1 211 ? 18.427 2.695 38.729 1.00 77.62 211 GLU A C 1
ATOM 1697 O O . GLU A 1 211 ? 19.490 2.913 39.315 1.00 77.62 211 GLU A O 1
ATOM 1702 N N . ASP A 1 212 ? 18.379 1.997 37.587 1.00 72.75 212 ASP A N 1
ATOM 1703 C CA . ASP A 1 212 ? 19.553 1.307 37.036 1.00 72.75 212 ASP A CA 1
ATOM 1704 C C . ASP A 1 212 ? 20.777 2.235 37.002 1.00 72.75 212 ASP A C 1
ATOM 1706 O O . ASP A 1 212 ? 20.769 3.283 36.364 1.00 72.75 212 ASP A O 1
ATOM 1710 N N . ALA A 1 213 ? 21.848 1.846 37.700 1.00 62.94 213 ALA A N 1
ATOM 1711 C CA . ALA A 1 213 ? 23.064 2.640 37.802 1.00 62.94 213 ALA A CA 1
ATOM 1712 C C . ALA A 1 213 ? 23.723 2.904 36.435 1.00 62.94 213 ALA A C 1
ATOM 1714 O O . ALA A 1 213 ? 24.497 3.855 36.323 1.00 62.94 213 ALA A O 1
ATOM 1715 N N . ALA A 1 214 ? 23.441 2.076 35.422 1.00 63.00 214 ALA A N 1
ATOM 1716 C CA . ALA A 1 214 ? 23.895 2.279 34.048 1.00 63.00 214 ALA A CA 1
ATOM 1717 C C . ALA A 1 214 ? 23.063 3.317 33.274 1.00 63.00 214 ALA A C 1
ATOM 1719 O O . ALA A 1 214 ? 23.581 3.921 32.339 1.00 63.00 214 ALA A O 1
ATOM 1720 N N . GLU A 1 215 ? 21.810 3.548 33.673 1.00 65.25 215 GLU A N 1
ATOM 1721 C CA . GLU A 1 215 ? 20.861 4.459 33.020 1.00 65.25 215 GLU A CA 1
ATOM 1722 C C . GLU A 1 215 ? 20.301 5.511 33.990 1.00 65.25 215 GLU A C 1
ATOM 1724 O O . GLU A 1 215 ? 19.201 6.015 33.792 1.00 65.25 215 GLU A O 1
ATOM 1729 N N . ARG A 1 216 ? 21.023 5.818 35.071 1.00 68.44 216 ARG A N 1
ATOM 1730 C CA . ARG A 1 216 ? 20.513 6.615 36.190 1.00 68.44 216 ARG A CA 1
ATOM 1731 C C . ARG A 1 216 ? 20.149 8.029 35.743 1.00 68.44 216 ARG A C 1
ATOM 1733 O O . ARG A 1 216 ? 21.057 8.811 35.491 1.00 68.44 216 ARG A O 1
ATOM 1740 N N . ILE A 1 217 ? 18.851 8.350 35.754 1.00 73.25 217 ILE A N 1
ATOM 1741 C CA . ILE A 1 217 ? 18.327 9.682 35.423 1.00 73.25 217 ILE A CA 1
ATOM 1742 C C . ILE A 1 217 ? 17.929 10.431 36.700 1.00 73.25 217 ILE A C 1
ATOM 1744 O O . ILE A 1 217 ? 17.338 9.860 37.622 1.00 73.25 217 ILE A O 1
ATOM 1748 N N . TYR A 1 218 ? 18.199 11.729 36.756 1.00 80.69 218 TYR A N 1
ATOM 1749 C CA . TYR A 1 218 ? 17.782 12.630 37.817 1.00 80.69 218 TYR A CA 1
ATOM 1750 C C . TYR A 1 218 ? 17.095 13.879 37.254 1.00 80.69 218 TYR A C 1
ATOM 1752 O O . TYR A 1 218 ? 17.722 14.875 36.887 1.00 80.69 218 TYR A O 1
ATOM 1760 N N . SER A 1 219 ? 15.765 13.833 37.264 1.00 83.81 219 SER A N 1
ATOM 1761 C CA . SER A 1 219 ? 14.880 14.959 36.990 1.00 83.81 219 SER A CA 1
ATOM 1762 C C . SER A 1 219 ? 14.353 15.495 38.317 1.00 83.81 219 SER A C 1
ATOM 1764 O O . SER A 1 219 ? 13.535 14.870 38.989 1.00 83.81 219 SER A O 1
ATOM 1766 N N . SER A 1 220 ? 14.839 16.659 38.738 1.00 78.94 220 SER A N 1
ATOM 1767 C CA . SER A 1 220 ? 14.539 17.203 40.075 1.00 78.94 220 SER A CA 1
ATOM 1768 C C . SER A 1 220 ? 13.248 18.028 40.136 1.00 78.94 220 SER A C 1
ATOM 1770 O O . SER A 1 220 ? 12.770 18.387 41.218 1.00 78.94 220 SER A O 1
ATOM 1772 N N . PHE A 1 221 ? 12.653 18.353 38.993 1.00 78.12 221 PHE A N 1
ATOM 1773 C CA . PHE A 1 221 ? 11.412 19.113 38.876 1.00 78.12 221 PHE A CA 1
ATOM 1774 C C . PHE A 1 221 ? 10.737 18.795 37.551 1.00 78.12 221 PHE A C 1
ATOM 1776 O O . PHE A 1 221 ? 11.439 18.474 36.602 1.00 78.12 221 PHE A O 1
ATOM 1783 N N . ILE A 1 222 ? 9.409 18.954 37.505 1.00 79.19 222 ILE A N 1
ATOM 1784 C CA . ILE A 1 222 ? 8.573 18.757 36.320 1.00 79.19 222 ILE A CA 1
ATOM 1785 C C . ILE A 1 222 ? 8.737 17.340 35.756 1.00 79.19 222 ILE A C 1
ATOM 1787 O O . ILE A 1 222 ? 9.732 17.019 35.114 1.00 79.19 222 ILE A O 1
ATOM 1791 N N . SER A 1 223 ? 7.804 16.437 36.033 1.00 87.94 223 SER A N 1
ATOM 1792 C CA . SER A 1 223 ? 7.876 15.059 35.534 1.00 87.94 223 SER A CA 1
ATOM 1793 C C . SER A 1 223 ? 6.503 14.405 35.521 1.00 87.94 223 SER A C 1
ATOM 1795 O O . SER A 1 223 ? 5.589 14.903 36.178 1.00 87.94 223 SER A O 1
ATOM 1797 N N . ASP A 1 224 ? 6.384 13.298 34.796 1.00 89.75 224 ASP A N 1
ATOM 1798 C CA . ASP A 1 224 ? 5.110 12.620 34.562 1.00 89.75 224 ASP A CA 1
ATOM 1799 C C . ASP A 1 224 ? 5.286 11.106 34.425 1.00 89.75 224 ASP A C 1
ATOM 1801 O O . ASP A 1 224 ? 6.342 10.643 33.978 1.00 89.75 224 ASP A O 1
ATOM 1805 N N . ALA A 1 225 ? 4.263 10.343 34.803 1.00 91.62 225 ALA A N 1
ATOM 1806 C CA . ALA A 1 225 ? 4.229 8.893 34.644 1.00 91.62 225 ALA A CA 1
ATOM 1807 C C . ALA A 1 225 ? 2.804 8.432 34.326 1.00 91.62 225 ALA A C 1
ATOM 1809 O O . ALA A 1 225 ? 1.962 8.345 35.220 1.00 91.62 225 ALA A O 1
ATOM 1810 N N . ASP A 1 226 ? 2.580 8.065 33.069 1.00 89.12 226 ASP A N 1
ATOM 1811 C CA . ASP A 1 226 ? 1.280 7.636 32.570 1.00 89.12 226 ASP A CA 1
ATOM 1812 C C . ASP A 1 226 ? 1.256 6.136 32.280 1.00 89.12 226 ASP A C 1
ATOM 1814 O O . ASP A 1 226 ? 2.202 5.556 31.744 1.00 89.12 226 ASP A O 1
ATOM 1818 N N . TRP A 1 227 ? 0.137 5.499 32.606 1.00 87.44 227 TRP A N 1
ATOM 1819 C CA . TRP A 1 227 ? -0.204 4.158 32.157 1.00 87.44 227 TRP A CA 1
ATOM 1820 C C . TRP A 1 227 ? -0.985 4.242 30.847 1.00 87.44 227 TRP A C 1
ATOM 1822 O O . TRP A 1 227 ? -1.937 5.012 30.738 1.00 87.44 227 TRP A O 1
ATOM 1832 N N . LEU A 1 228 ? -0.596 3.437 29.859 1.00 79.69 228 LEU A N 1
ATOM 1833 C CA . LEU A 1 228 ? -1.193 3.426 28.527 1.00 79.69 228 LEU A CA 1
ATOM 1834 C C . LEU A 1 228 ? -2.212 2.280 28.414 1.00 79.69 228 LEU A C 1
ATOM 1836 O O . LEU A 1 228 ? -1.796 1.125 28.311 1.00 79.69 228 LEU A O 1
ATOM 1840 N N . PRO A 1 229 ? -3.534 2.547 28.381 1.00 59.59 229 PRO A N 1
ATOM 1841 C CA . PRO A 1 229 ? -4.540 1.484 28.440 1.00 59.59 229 PRO A CA 1
ATOM 1842 C C . PRO A 1 229 ? -4.521 0.519 27.253 1.00 59.59 229 PRO A C 1
ATOM 1844 O O . PRO A 1 229 ? -4.851 -0.651 27.416 1.00 59.59 229 PRO A O 1
ATOM 1847 N N . MET A 1 230 ? -4.127 0.999 26.068 1.00 59.97 230 MET A N 1
ATOM 1848 C CA . MET A 1 230 ? -4.124 0.201 24.835 1.00 59.97 230 MET A CA 1
ATOM 1849 C C . MET A 1 230 ? -3.023 -0.861 24.811 1.00 59.97 230 MET A C 1
ATOM 1851 O O . MET A 1 230 ? -3.234 -1.953 24.298 1.00 59.97 230 MET A O 1
ATOM 1855 N N . THR A 1 231 ? -1.844 -0.544 25.348 1.00 67.00 231 THR A N 1
ATOM 1856 C CA . THR A 1 231 ? -0.676 -1.439 25.311 1.00 67.00 231 THR A CA 1
ATOM 1857 C C . THR A 1 231 ? -0.344 -2.047 26.666 1.00 67.00 231 THR A C 1
ATOM 1859 O O . THR A 1 231 ? 0.390 -3.026 26.738 1.00 67.00 231 THR A O 1
ATOM 1862 N N . GLY A 1 232 ? -0.841 -1.455 27.751 1.00 70.06 232 GLY A N 1
ATOM 1863 C CA . GLY A 1 232 ? -0.399 -1.738 29.110 1.00 70.06 232 GLY A CA 1
ATOM 1864 C C . GLY A 1 232 ? 0.948 -1.098 29.471 1.00 70.06 232 GLY A C 1
ATOM 1865 O O . GLY A 1 232 ? 1.364 -1.210 30.617 1.00 70.06 232 GLY A O 1
ATOM 1866 N N . ASN A 1 233 ? 1.639 -0.407 28.561 1.00 85.81 233 ASN A N 1
ATOM 1867 C CA . ASN A 1 233 ? 2.964 0.174 28.822 1.00 85.81 233 ASN A CA 1
ATOM 1868 C C . ASN A 1 233 ? 2.913 1.389 29.769 1.00 85.81 233 ASN A C 1
ATOM 1870 O O . ASN A 1 233 ? 1.841 1.913 30.082 1.00 85.81 233 ASN A O 1
ATOM 1874 N N . ARG A 1 234 ? 4.084 1.851 30.231 1.00 89.25 234 ARG A N 1
ATOM 1875 C CA . ARG A 1 234 ? 4.237 3.104 30.993 1.00 89.25 234 ARG A CA 1
ATOM 1876 C C . ARG A 1 234 ? 4.998 4.137 30.169 1.00 89.25 234 ARG A C 1
ATOM 1878 O O . ARG A 1 234 ? 6.085 3.839 29.679 1.00 89.25 234 ARG A O 1
ATOM 1885 N N . LEU A 1 235 ? 4.458 5.348 30.064 1.00 89.94 235 LEU A N 1
ATOM 1886 C CA . LEU A 1 235 ? 5.101 6.502 29.440 1.00 89.94 235 LEU A CA 1
ATOM 1887 C C . LEU A 1 235 ? 5.640 7.434 30.529 1.00 89.94 235 LEU A C 1
ATOM 1889 O O . LEU A 1 235 ? 4.902 7.907 31.387 1.00 89.94 235 LEU A O 1
ATOM 1893 N N . LEU A 1 236 ? 6.948 7.666 30.519 1.00 90.81 236 LEU A N 1
ATOM 1894 C CA . LEU A 1 236 ? 7.682 8.367 31.564 1.00 90.81 236 LEU A CA 1
ATOM 1895 C C . LEU A 1 236 ? 8.273 9.654 31.003 1.00 90.81 236 LEU A C 1
ATOM 1897 O O . LEU A 1 236 ? 9.069 9.615 30.064 1.00 90.81 236 LEU A O 1
ATOM 1901 N N . THR A 1 237 ? 7.942 10.788 31.613 1.00 89.75 237 THR A N 1
ATOM 1902 C CA . THR A 1 237 ? 8.468 12.100 31.221 1.00 89.75 237 THR A CA 1
ATOM 1903 C C . THR A 1 237 ? 9.412 12.624 32.293 1.00 89.75 237 THR A C 1
ATOM 1905 O O . THR A 1 237 ? 8.995 13.074 33.358 1.00 89.75 237 THR A O 1
ATOM 1908 N N . PHE A 1 238 ? 10.706 12.617 31.992 1.00 87.50 238 PHE A N 1
ATOM 1909 C CA . PHE A 1 238 ? 11.755 13.262 32.776 1.00 87.50 238 PHE A CA 1
ATOM 1910 C C . PHE A 1 238 ? 11.875 14.708 32.295 1.00 87.50 238 PHE A C 1
ATOM 1912 O O . PHE A 1 238 ? 12.637 15.020 31.383 1.00 87.50 238 PHE A O 1
ATOM 1919 N N . GLY A 1 239 ? 11.060 15.593 32.861 1.00 77.69 239 GLY A N 1
ATOM 1920 C CA . GLY A 1 239 ? 10.863 16.934 32.320 1.00 77.69 239 GLY A CA 1
ATOM 1921 C C . GLY A 1 239 ? 12.014 17.917 32.513 1.00 77.69 239 GLY A C 1
ATOM 1922 O O . GLY A 1 239 ? 12.007 18.946 31.846 1.00 77.69 239 GLY A O 1
ATOM 1923 N N . GLY A 1 240 ? 13.007 17.641 33.365 1.00 73.50 240 GLY A N 1
ATOM 1924 C CA . GLY A 1 240 ? 14.117 18.565 33.602 1.00 73.50 240 GLY A CA 1
ATOM 1925 C C . GLY A 1 240 ? 15.388 17.896 34.119 1.00 73.50 240 GLY A C 1
ATOM 1926 O O . GLY A 1 240 ? 15.746 18.068 35.288 1.00 73.50 240 GLY A O 1
ATOM 1927 N N . THR A 1 241 ? 16.092 17.171 33.247 1.00 73.94 241 THR A N 1
ATOM 1928 C CA . THR A 1 241 ? 17.377 16.532 33.570 1.00 73.94 241 THR A CA 1
ATOM 1929 C C . THR A 1 241 ? 18.527 17.524 33.390 1.00 73.94 241 THR A C 1
ATOM 1931 O O . THR A 1 241 ? 18.697 18.105 32.318 1.00 73.94 241 THR A O 1
ATOM 1934 N N . GLY A 1 242 ? 19.300 17.769 34.452 1.00 68.31 242 GLY A N 1
ATOM 1935 C CA . GLY A 1 242 ? 20.376 18.766 34.450 1.00 68.31 242 GLY A CA 1
ATOM 1936 C C . GLY A 1 242 ? 21.719 18.207 33.981 1.00 68.31 242 GLY A C 1
ATOM 1937 O O . GLY A 1 242 ? 22.124 17.134 34.421 1.00 68.31 242 GLY A O 1
ATOM 1938 N N . TYR A 1 243 ? 22.456 18.971 33.170 1.00 64.19 243 TYR A N 1
ATOM 1939 C CA . TYR A 1 243 ? 23.785 18.606 32.661 1.00 64.19 243 TYR A CA 1
ATOM 1940 C C . TYR A 1 243 ? 24.863 19.630 33.049 1.00 64.19 243 TYR A C 1
ATOM 1942 O O . TYR A 1 243 ? 24.623 20.839 33.105 1.00 64.19 243 TYR A O 1
ATOM 1950 N N . VAL A 1 244 ? 26.076 19.139 33.316 1.00 57.91 244 VAL A N 1
ATOM 1951 C CA . VAL A 1 244 ? 27.302 19.932 33.500 1.00 57.91 244 VAL A CA 1
ATOM 1952 C C . VAL A 1 244 ? 28.393 19.326 32.615 1.00 57.91 244 VAL A C 1
ATOM 1954 O O . VAL A 1 244 ? 28.750 18.163 32.786 1.00 57.91 244 VAL A O 1
ATOM 1957 N N . ASP A 1 245 ? 28.917 20.106 31.663 1.00 57.84 245 ASP A N 1
ATOM 1958 C CA . ASP A 1 245 ? 29.943 19.680 30.691 1.00 57.84 245 ASP A CA 1
ATOM 1959 C C . ASP A 1 245 ? 29.568 18.398 29.904 1.00 57.84 245 ASP A C 1
ATOM 1961 O O . ASP A 1 245 ? 30.408 17.527 29.672 1.00 57.84 245 ASP A O 1
ATOM 1965 N N . GLY A 1 246 ? 28.294 18.260 29.513 1.00 57.66 246 GLY A N 1
ATOM 1966 C CA . GLY A 1 246 ? 27.782 17.092 28.780 1.00 57.66 246 GLY A CA 1
ATOM 1967 C C . GLY A 1 246 ? 27.592 15.828 29.629 1.00 57.66 246 GLY A C 1
ATOM 1968 O O . GLY A 1 246 ? 27.286 14.768 29.090 1.00 57.66 246 GLY A O 1
ATOM 1969 N N . VAL A 1 247 ? 27.759 15.922 30.952 1.00 59.03 247 VAL A N 1
ATOM 1970 C CA . VAL A 1 247 ? 27.511 14.828 31.901 1.00 59.03 247 VAL A CA 1
ATOM 1971 C C . VAL A 1 247 ? 26.334 15.191 32.792 1.00 59.03 247 VAL A C 1
ATOM 1973 O O . VAL A 1 247 ? 26.239 16.311 33.294 1.00 59.03 247 VAL A O 1
ATOM 1976 N N . GLU A 1 248 ? 25.439 14.235 33.001 1.00 64.62 248 GLU A N 1
ATOM 1977 C CA . GLU A 1 248 ? 24.292 14.408 33.880 1.00 64.62 248 GLU A CA 1
ATOM 1978 C C . GLU A 1 248 ? 24.738 14.769 35.307 1.00 64.62 248 GLU A C 1
ATOM 1980 O O . GLU A 1 248 ? 25.598 14.121 35.912 1.00 64.62 248 GLU A O 1
ATOM 1985 N N . SER A 1 249 ? 24.174 15.851 35.840 1.00 59.31 249 SER A N 1
ATOM 1986 C CA . SER A 1 249 ? 24.510 16.400 37.148 1.00 59.31 249 SER A CA 1
ATOM 1987 C C . SER A 1 249 ? 23.341 16.234 38.102 1.00 59.31 249 SER A C 1
ATOM 1989 O O . SER A 1 249 ? 22.282 16.833 37.935 1.00 59.31 249 SER A O 1
ATOM 1991 N N . ALA A 1 250 ? 23.597 15.540 39.208 1.00 55.22 250 ALA A N 1
ATOM 1992 C CA . ALA A 1 250 ? 22.662 15.472 40.325 1.00 55.22 250 ALA A CA 1
ATOM 1993 C C . ALA A 1 250 ? 22.577 16.782 41.144 1.00 55.22 250 ALA A C 1
ATOM 1995 O O . ALA A 1 250 ? 21.813 16.892 42.102 1.00 55.22 250 ALA A O 1
ATOM 1996 N N . THR A 1 251 ? 23.377 17.794 40.791 1.00 53.03 251 THR A N 1
ATOM 1997 C CA . THR A 1 251 ? 23.403 19.094 41.470 1.00 53.03 251 THR A CA 1
ATOM 1998 C C . THR A 1 251 ? 22.582 20.102 40.676 1.00 53.03 251 THR A C 1
ATOM 2000 O O . THR A 1 251 ? 22.973 20.508 39.581 1.00 53.03 251 THR A O 1
ATOM 2003 N N . LEU A 1 252 ? 21.460 20.536 41.254 1.00 50.12 252 LEU A N 1
ATOM 2004 C CA . LEU A 1 252 ? 20.655 21.657 40.772 1.00 50.12 252 LEU A CA 1
ATOM 2005 C C . LEU A 1 252 ? 21.508 22.933 40.726 1.00 50.12 252 LEU A C 1
ATOM 2007 O O . LEU A 1 252 ? 21.846 23.494 41.770 1.00 50.12 252 LEU A O 1
ATOM 2011 N N . GLY A 1 253 ? 21.860 23.415 39.532 1.00 47.81 253 GLY A N 1
ATOM 2012 C CA . GLY A 1 253 ? 22.621 24.659 39.441 1.00 47.81 253 GLY A CA 1
ATOM 2013 C C . GLY A 1 253 ? 23.160 25.017 38.063 1.00 47.81 253 GLY A C 1
ATOM 2014 O O . GLY A 1 253 ? 24.263 24.637 37.706 1.00 47.81 253 GLY A O 1
ATOM 2015 N N . LEU A 1 254 ? 22.417 25.878 37.366 1.00 46.94 254 LEU A N 1
ATOM 2016 C CA . LEU A 1 254 ? 22.900 26.807 36.334 1.00 46.94 254 LEU A CA 1
ATOM 2017 C C . LEU A 1 254 ? 23.502 26.241 35.029 1.00 46.94 254 LEU A C 1
ATOM 2019 O O . LEU A 1 254 ? 24.099 27.022 34.292 1.00 46.94 254 LEU A O 1
ATOM 2023 N N . GLY A 1 255 ? 23.304 24.958 34.723 1.00 57.19 255 GLY A N 1
ATOM 2024 C CA . GLY A 1 255 ? 23.692 24.338 33.446 1.00 57.19 255 GLY A CA 1
ATOM 2025 C C . GLY A 1 255 ? 22.551 24.192 32.428 1.00 57.19 255 GLY A C 1
ATOM 2026 O O . GLY A 1 255 ? 21.502 24.839 32.554 1.00 57.19 255 GLY A O 1
ATOM 2027 N N . GLU A 1 256 ? 22.793 23.325 31.446 1.00 62.50 256 GLU A N 1
ATOM 2028 C CA . GLU A 1 256 ? 21.859 22.880 30.403 1.00 62.50 256 GLU A CA 1
ATOM 2029 C C . GLU A 1 256 ? 20.777 21.965 31.008 1.00 62.50 256 GLU A C 1
ATOM 2031 O O . GLU A 1 256 ? 21.046 21.224 31.960 1.00 62.50 256 GLU A O 1
ATOM 2036 N N . VAL A 1 257 ? 19.543 22.042 30.497 1.00 70.81 257 VAL A N 1
ATOM 2037 C CA . VAL A 1 257 ? 18.422 21.180 30.925 1.00 70.81 257 VAL A CA 1
ATOM 2038 C C . VAL A 1 257 ? 17.844 20.502 29.695 1.00 70.81 257 VAL A C 1
ATOM 2040 O O . VAL A 1 257 ? 17.423 21.206 28.774 1.00 70.81 257 VAL A O 1
ATOM 2043 N N . HIS A 1 258 ? 17.838 19.168 29.693 1.00 75.06 258 HIS A N 1
ATOM 2044 C CA . HIS A 1 258 ? 17.372 18.341 28.580 1.00 75.06 258 HIS A CA 1
ATOM 2045 C C . HIS A 1 258 ? 16.236 17.436 29.073 1.00 75.06 258 HIS A C 1
ATOM 2047 O O . HIS A 1 258 ? 16.483 16.589 29.939 1.00 75.06 258 HIS A O 1
ATOM 2053 N N . PRO A 1 259 ? 14.988 17.595 28.602 1.00 78.25 259 PRO A N 1
ATOM 2054 C CA . PRO A 1 259 ? 13.950 16.636 28.924 1.00 78.25 259 PRO A CA 1
ATOM 2055 C C . PRO A 1 259 ? 14.184 15.316 28.188 1.00 78.25 259 PRO A C 1
ATOM 2057 O O . PRO A 1 259 ? 14.734 15.284 27.083 1.00 78.25 259 PRO A O 1
ATOM 2060 N N . ARG A 1 260 ? 13.707 14.233 28.799 1.00 82.69 260 ARG A N 1
ATOM 2061 C CA . ARG A 1 260 ? 13.734 12.885 28.229 1.00 82.69 260 ARG A CA 1
ATOM 2062 C C . ARG A 1 260 ? 12.368 12.230 28.388 1.00 82.69 260 ARG A C 1
ATOM 2064 O O . ARG A 1 260 ? 11.797 12.277 29.474 1.00 82.69 260 ARG A O 1
ATOM 2071 N N . ILE A 1 261 ? 11.844 11.615 27.335 1.00 86.00 261 ILE A N 1
ATOM 2072 C CA . ILE A 1 261 ? 10.588 10.850 27.377 1.00 86.00 261 ILE A CA 1
ATOM 2073 C C . ILE A 1 261 ? 10.895 9.402 27.022 1.00 86.00 261 ILE A C 1
ATOM 2075 O O . ILE A 1 261 ? 11.617 9.146 26.063 1.00 86.00 261 ILE A O 1
ATOM 2079 N N . ILE A 1 262 ? 10.372 8.461 27.804 1.00 86.62 262 ILE A N 1
ATOM 2080 C CA . ILE A 1 262 ? 10.645 7.030 27.651 1.00 86.62 262 ILE A CA 1
ATOM 2081 C C . ILE A 1 262 ? 9.339 6.250 27.771 1.00 86.62 262 ILE A C 1
ATOM 2083 O O . ILE A 1 262 ? 8.630 6.406 28.758 1.00 86.62 262 ILE A O 1
ATOM 2087 N N . GLU A 1 263 ? 9.044 5.371 26.817 1.00 87.06 263 GLU A N 1
ATOM 2088 C CA . GLU A 1 263 ? 8.002 4.347 26.981 1.00 87.06 263 GLU A CA 1
ATOM 2089 C C . GLU A 1 263 ? 8.655 3.015 27.354 1.00 87.06 263 GLU A C 1
ATOM 2091 O O . GLU A 1 263 ? 9.637 2.613 26.723 1.00 87.06 263 GLU A O 1
ATOM 2096 N N . VAL A 1 264 ? 8.115 2.319 28.355 1.00 86.44 264 VAL A N 1
ATOM 2097 C CA . VAL A 1 264 ? 8.607 1.012 28.815 1.00 86.44 264 VAL A CA 1
ATOM 2098 C C . VAL A 1 264 ? 7.484 -0.018 28.937 1.00 86.44 264 VAL A C 1
ATOM 2100 O O . VAL A 1 264 ? 6.343 0.335 29.241 1.00 86.44 264 VAL A O 1
ATOM 2103 N N . THR A 1 265 ? 7.807 -1.295 28.725 1.00 79.06 265 THR A N 1
ATOM 2104 C CA . THR A 1 265 ? 6.852 -2.409 28.861 1.00 79.06 265 THR A CA 1
ATOM 2105 C C . THR A 1 265 ? 6.429 -2.676 30.314 1.00 79.06 265 THR A C 1
ATOM 2107 O O . THR A 1 265 ? 7.139 -2.320 31.256 1.00 79.06 265 THR A O 1
ATOM 2110 N N . ASP A 1 266 ? 5.287 -3.351 30.507 1.00 75.69 266 ASP A N 1
ATOM 2111 C CA . ASP A 1 266 ? 4.780 -3.822 31.820 1.00 75.69 266 ASP A CA 1
ATOM 2112 C C . ASP A 1 266 ? 5.473 -5.099 32.341 1.00 75.69 266 ASP A C 1
ATOM 2114 O O . ASP A 1 266 ? 4.961 -5.837 33.184 1.00 75.69 266 ASP A O 1
ATOM 2118 N N . ASP A 1 267 ? 6.644 -5.429 31.808 1.00 72.19 267 ASP A N 1
ATOM 2119 C CA . ASP A 1 267 ? 7.358 -6.626 32.227 1.00 72.19 267 ASP A CA 1
ATOM 2120 C C . ASP A 1 267 ? 7.993 -6.440 33.614 1.00 72.19 267 ASP A C 1
ATOM 2122 O O . ASP A 1 267 ? 8.355 -5.338 34.031 1.00 72.19 267 ASP A O 1
ATOM 2126 N N . ASN A 1 268 ? 8.243 -7.553 34.316 1.00 63.94 268 ASN A N 1
ATOM 2127 C CA . ASN A 1 268 ? 9.023 -7.547 35.567 1.00 63.94 268 ASN A CA 1
ATOM 2128 C C . ASN A 1 268 ? 10.438 -6.958 35.391 1.00 63.94 268 ASN A C 1
ATOM 2130 O O . ASN A 1 268 ? 11.068 -6.565 36.372 1.00 63.94 268 ASN A O 1
ATOM 2134 N N . VAL A 1 269 ? 10.952 -6.957 34.158 1.00 75.12 269 VAL A N 1
ATOM 2135 C CA . VAL A 1 269 ? 12.149 -6.224 33.740 1.00 75.12 269 VAL A CA 1
ATOM 2136 C C . VAL A 1 269 ? 11.714 -5.341 32.571 1.00 75.12 269 VAL A C 1
ATOM 2138 O O . VAL A 1 269 ? 11.658 -5.847 31.451 1.00 75.12 269 VAL A O 1
ATOM 2141 N N . PRO A 1 270 ? 11.355 -4.070 32.819 1.00 80.25 270 PRO A N 1
ATOM 2142 C CA . PRO A 1 270 ? 10.800 -3.212 31.780 1.00 80.25 270 PRO A CA 1
ATOM 2143 C C . PRO A 1 270 ? 11.798 -3.017 30.641 1.00 80.25 270 PRO A C 1
ATOM 2145 O O . PRO A 1 270 ? 12.978 -2.743 30.878 1.00 80.25 270 PRO A O 1
ATOM 2148 N N . VAL A 1 271 ? 11.326 -3.143 29.405 1.00 77.62 271 VAL A N 1
ATOM 2149 C CA . VAL A 1 271 ? 12.123 -2.898 28.199 1.00 77.62 271 VAL A CA 1
ATOM 2150 C C . VAL A 1 271 ? 11.714 -1.557 27.606 1.00 77.62 271 VAL A C 1
ATOM 2152 O O . VAL A 1 271 ? 10.523 -1.270 27.505 1.00 77.62 271 VAL A O 1
ATOM 2155 N N . LYS A 1 272 ? 12.688 -0.735 27.198 1.00 82.62 272 LYS A N 1
ATOM 2156 C CA . LYS A 1 272 ? 12.418 0.524 26.490 1.00 82.62 272 LYS A CA 1
ATOM 2157 C C . LYS A 1 272 ? 11.816 0.238 25.116 1.00 82.62 272 LYS A C 1
ATOM 2159 O O . LYS A 1 272 ? 12.444 -0.410 24.282 1.00 82.62 272 LYS A O 1
ATOM 2164 N N . VAL A 1 273 ? 10.618 0.759 24.895 1.00 74.81 273 VAL A N 1
ATOM 2165 C CA . VAL A 1 273 ? 9.866 0.701 23.634 1.00 74.81 273 VAL A CA 1
ATOM 2166 C C . VAL A 1 273 ? 10.143 1.943 22.783 1.00 74.81 273 VAL A C 1
ATOM 2168 O O . VAL A 1 273 ? 10.156 1.879 21.554 1.00 74.81 273 VAL A O 1
ATOM 2171 N N . PHE A 1 274 ? 10.371 3.079 23.443 1.00 75.44 274 PHE A N 1
ATOM 2172 C CA . PHE A 1 274 ? 10.598 4.378 22.820 1.00 75.44 274 PHE A CA 1
ATOM 2173 C C . PHE A 1 274 ? 11.451 5.262 23.733 1.00 75.44 274 PHE A C 1
ATOM 2175 O O . PHE A 1 274 ? 11.343 5.176 24.957 1.00 75.44 274 PHE A O 1
ATOM 2182 N N . GLU A 1 275 ? 12.281 6.116 23.135 1.00 81.88 275 GLU A N 1
ATOM 2183 C CA . GLU A 1 275 ? 13.109 7.082 23.849 1.00 81.88 275 GLU A CA 1
ATOM 2184 C C . GLU A 1 275 ? 13.315 8.358 23.021 1.00 81.88 275 GLU A C 1
ATOM 2186 O O . GLU A 1 275 ? 13.692 8.303 21.849 1.00 81.88 275 GLU A O 1
ATOM 2191 N N . LEU A 1 276 ? 13.112 9.508 23.660 1.00 76.56 276 LEU A N 1
ATOM 2192 C CA . LEU A 1 276 ? 13.262 10.833 23.074 1.00 76.56 276 LEU A CA 1
ATOM 2193 C C . LEU A 1 276 ? 14.061 11.749 23.996 1.00 76.56 276 LEU A C 1
ATOM 2195 O O . LEU A 1 276 ? 13.780 11.824 25.193 1.00 76.56 276 LEU A O 1
ATOM 2199 N N . TRP A 1 277 ? 14.971 12.511 23.401 1.00 74.88 277 TRP A N 1
ATOM 2200 C CA . TRP A 1 277 ? 15.745 13.583 24.009 1.00 74.88 277 TRP A CA 1
ATOM 2201 C C . TRP A 1 277 ? 15.495 14.901 23.288 1.00 74.88 277 TRP A C 1
ATOM 2203 O O . TRP A 1 277 ? 15.428 14.959 22.058 1.00 74.88 277 TRP A O 1
ATOM 2213 N N . ALA A 1 278 ? 15.437 15.991 24.048 1.00 71.25 278 ALA A N 1
ATOM 2214 C CA . ALA A 1 278 ? 15.486 17.327 23.470 1.00 71.25 278 ALA A CA 1
ATOM 2215 C C . ALA A 1 278 ? 16.521 18.192 24.181 1.00 71.25 278 ALA A C 1
ATOM 2217 O O . ALA A 1 278 ? 16.638 18.155 25.405 1.00 71.25 278 ALA A O 1
ATOM 2218 N N . HIS A 1 279 ? 17.259 18.993 23.419 1.00 67.88 279 HIS A N 1
ATOM 2219 C CA . HIS A 1 279 ? 18.240 19.921 23.967 1.00 67.88 279 HIS A CA 1
ATOM 2220 C C . HIS A 1 279 ? 18.353 21.206 23.140 1.00 67.88 279 HIS A C 1
ATOM 2222 O O . HIS A 1 279 ? 17.987 21.257 21.965 1.00 67.88 279 HIS A O 1
ATOM 2228 N N . ASP A 1 280 ? 18.853 22.268 23.775 1.00 66.19 280 ASP A N 1
ATOM 2229 C CA . ASP A 1 280 ? 19.200 23.523 23.106 1.00 66.19 280 ASP A CA 1
ATOM 2230 C C . ASP A 1 280 ? 20.719 23.540 22.851 1.00 66.19 280 ASP A C 1
ATOM 2232 O O . ASP A 1 280 ? 21.485 23.683 23.810 1.00 66.19 280 ASP A O 1
ATOM 2236 N N . PRO A 1 281 ? 21.189 23.444 21.593 1.00 60.38 281 PRO A N 1
ATOM 2237 C CA . PRO A 1 281 ? 22.617 23.426 21.273 1.00 60.38 281 PRO A CA 1
ATOM 2238 C C . PRO A 1 281 ? 23.339 24.746 21.602 1.00 60.38 281 PRO A C 1
ATOM 2240 O O . PRO A 1 281 ? 24.569 24.805 21.578 1.00 60.38 281 PRO A O 1
ATOM 2243 N N . SER A 1 282 ? 22.611 25.823 21.925 1.00 60.94 282 SER A N 1
ATOM 2244 C CA . SER A 1 282 ? 23.183 27.080 22.428 1.00 60.94 282 SER A CA 1
ATOM 2245 C C . SER A 1 282 ? 23.431 27.087 23.945 1.00 60.94 282 SER A C 1
ATOM 2247 O O . SER A 1 282 ? 23.935 28.080 24.482 1.00 60.94 282 SER A O 1
ATOM 2249 N N . GLY A 1 283 ? 23.113 25.984 24.629 1.00 59.75 283 GLY A N 1
ATOM 2250 C CA . GLY A 1 283 ? 23.244 25.820 26.075 1.00 59.75 283 GLY A CA 1
ATOM 2251 C C . GLY A 1 283 ? 22.045 26.356 26.869 1.00 59.75 283 GLY A C 1
ATOM 2252 O O . GLY A 1 283 ? 22.176 26.724 28.041 1.00 59.75 283 GLY A O 1
ATOM 2253 N N . GLY A 1 284 ? 20.884 26.485 26.219 1.00 62.59 284 GLY A N 1
ATOM 2254 C CA . GLY A 1 284 ? 19.637 26.932 26.839 1.00 62.59 284 GLY A CA 1
ATOM 2255 C C . GLY A 1 284 ? 18.978 25.877 27.732 1.00 62.59 284 GLY A C 1
ATOM 2256 O O . GLY A 1 284 ? 19.411 24.731 27.836 1.00 62.59 284 GLY A O 1
ATOM 2257 N N . ARG A 1 285 ? 17.916 26.285 28.437 1.00 68.25 285 ARG A N 1
ATOM 2258 C CA . ARG A 1 285 ? 17.156 25.399 29.332 1.00 68.25 285 ARG A CA 1
ATOM 2259 C C . ARG A 1 285 ? 15.844 25.006 28.689 1.00 68.25 285 ARG A C 1
ATOM 2261 O O . ARG A 1 285 ? 14.985 25.866 28.495 1.00 68.25 285 ARG A O 1
ATOM 2268 N N . ILE A 1 286 ? 15.689 23.714 28.440 1.00 69.25 286 ILE A N 1
ATOM 2269 C CA . ILE A 1 286 ? 14.467 23.128 27.914 1.00 69.25 286 ILE A CA 1
ATOM 2270 C C . ILE A 1 286 ? 13.846 22.249 28.995 1.00 69.25 286 ILE A C 1
ATOM 2272 O O . ILE A 1 286 ? 14.557 21.509 29.664 1.00 69.25 286 ILE A O 1
ATOM 2276 N N . ALA A 1 287 ? 12.532 22.342 29.191 1.00 70.62 287 ALA A N 1
ATOM 2277 C CA . ALA A 1 287 ? 11.807 21.449 30.084 1.00 70.62 287 ALA A CA 1
ATOM 2278 C C . ALA A 1 287 ? 10.480 21.002 29.460 1.00 70.62 287 ALA A C 1
ATOM 2280 O O . ALA A 1 287 ? 9.826 21.767 28.743 1.00 70.62 287 ALA A O 1
ATOM 2281 N N . THR A 1 288 ? 10.072 19.772 29.762 1.00 71.38 288 THR A N 1
ATOM 2282 C CA . THR A 1 288 ? 8.818 19.175 29.279 1.00 71.38 288 THR A CA 1
ATOM 2283 C C . THR A 1 288 ? 7.886 18.936 30.435 1.00 71.38 288 THR A C 1
ATOM 2285 O O . THR A 1 288 ? 8.257 18.229 31.360 1.00 71.38 288 THR A O 1
ATOM 2288 N N . TYR A 1 289 ? 6.671 19.475 30.365 1.00 68.81 289 TYR A N 1
ATOM 2289 C CA . TYR A 1 289 ? 5.707 19.316 31.449 1.00 68.81 289 TYR A CA 1
ATOM 2290 C C . TYR A 1 289 ? 5.097 17.911 31.509 1.00 68.81 289 TYR A C 1
ATOM 2292 O O . TYR A 1 289 ? 5.119 17.296 32.571 1.00 68.81 289 TYR A O 1
ATOM 2300 N N . ARG A 1 290 ? 4.607 17.408 30.369 1.00 68.50 290 ARG A N 1
ATOM 2301 C CA . ARG A 1 290 ? 4.020 16.072 30.201 1.00 68.50 290 ARG A CA 1
ATOM 2302 C C . ARG A 1 290 ? 4.265 15.533 28.798 1.00 68.50 290 ARG A C 1
ATOM 2304 O O . ARG A 1 290 ? 4.489 16.316 27.869 1.00 68.50 290 ARG A O 1
ATOM 2311 N N . GLY A 1 291 ? 4.192 14.216 28.665 1.00 68.38 291 GLY A N 1
ATOM 2312 C CA . GLY A 1 291 ? 4.172 13.509 27.391 1.00 68.38 291 GLY A CA 1
ATOM 2313 C C . GLY A 1 291 ? 2.910 12.664 27.337 1.00 68.38 291 GLY A C 1
ATOM 2314 O O . GLY A 1 291 ? 2.713 11.840 28.214 1.00 68.38 291 GLY A O 1
ATOM 2315 N N . GLU A 1 292 ? 2.074 12.859 26.323 1.00 63.56 292 GLU A N 1
ATOM 2316 C CA . GLU A 1 292 ? 0.837 12.093 26.153 1.00 63.56 292 GLU A CA 1
ATOM 2317 C C . GLU A 1 292 ? 0.932 11.214 24.902 1.00 63.56 292 GLU A C 1
ATOM 2319 O O . GLU A 1 292 ? 1.463 11.632 23.866 1.00 63.56 292 GLU A O 1
ATOM 2324 N N . ARG A 1 293 ? 0.372 10.001 24.976 1.00 58.47 293 ARG A N 1
ATOM 2325 C CA . ARG A 1 293 ? 0.118 9.176 23.791 1.00 58.47 293 ARG A CA 1
ATOM 2326 C C . ARG A 1 293 ? -1.279 9.496 23.267 1.00 58.47 293 ARG A C 1
ATOM 2328 O O . ARG A 1 293 ? -2.272 9.189 23.920 1.00 58.47 293 ARG A O 1
ATOM 2335 N N . ILE A 1 294 ? -1.356 10.103 22.088 1.00 48.34 294 ILE A N 1
ATOM 2336 C CA . ILE A 1 294 ? -2.629 10.344 21.404 1.00 48.34 294 ILE A CA 1
ATOM 2337 C C . ILE A 1 294 ? -2.987 9.079 20.624 1.00 48.34 294 ILE A C 1
ATOM 2339 O O . ILE A 1 294 ? -2.219 8.666 19.757 1.00 48.34 294 ILE A O 1
ATOM 2343 N N . ALA A 1 295 ? -4.141 8.472 20.925 1.00 41.22 295 ALA A N 1
ATOM 2344 C CA . ALA A 1 295 ? -4.765 7.517 20.011 1.00 41.22 295 ALA A CA 1
ATOM 2345 C C . ALA A 1 295 ? -4.947 8.244 18.672 1.00 41.22 295 ALA A C 1
ATOM 2347 O O . ALA A 1 295 ? -5.532 9.324 18.653 1.00 41.22 295 ALA A O 1
ATOM 2348 N N . SER A 1 296 ? -4.314 7.719 17.628 1.00 40.41 296 SER A N 1
ATOM 2349 C CA . SER A 1 296 ? -3.968 8.387 16.370 1.00 40.41 296 SER A CA 1
ATOM 2350 C C . SER A 1 296 ? -4.987 9.423 15.852 1.00 40.41 296 SER A C 1
ATOM 2352 O O . SER A 1 296 ? -6.198 9.250 15.926 1.00 40.41 296 SER A O 1
ATOM 2354 N N . LEU A 1 297 ? -4.482 10.513 15.251 1.00 31.88 297 LEU A N 1
ATOM 2355 C CA . LEU A 1 297 ? -5.281 11.535 14.536 1.00 31.88 297 LEU A CA 1
ATOM 2356 C C . LEU A 1 297 ? -6.051 10.981 13.313 1.00 31.88 297 LEU A C 1
ATOM 2358 O O . LEU A 1 297 ? -6.832 11.703 12.696 1.00 31.88 297 LEU A O 1
ATOM 2362 N N . TYR A 1 298 ? -5.835 9.706 13.004 1.00 30.78 298 TYR A N 1
ATOM 2363 C CA . TYR A 1 298 ? -6.598 8.849 12.105 1.00 30.78 298 TYR A CA 1
ATOM 2364 C C . TYR A 1 298 ? -7.064 7.665 12.948 1.00 30.78 298 TYR A C 1
ATOM 2366 O O . TYR A 1 298 ? -6.235 7.178 13.706 1.00 30.78 298 TYR A O 1
ATOM 2374 N N . PRO A 1 299 ? -8.328 7.219 12.903 1.00 30.19 299 PRO A N 1
ATOM 2375 C CA . PRO A 1 299 ? -8.801 6.152 13.779 1.00 30.19 299 PRO A CA 1
ATOM 2376 C C . PRO A 1 299 ? -7.844 4.960 13.701 1.00 30.19 299 PRO A C 1
ATOM 2378 O O . PRO A 1 299 ? -7.556 4.457 12.615 1.00 30.19 299 PRO A O 1
ATOM 2381 N N . ALA A 1 300 ? -7.299 4.562 14.856 1.00 27.12 300 ALA A N 1
ATOM 2382 C CA . ALA A 1 300 ? -6.608 3.290 14.986 1.00 27.12 300 ALA A CA 1
ATOM 2383 C C . ALA A 1 300 ? -7.517 2.216 14.388 1.00 27.12 300 ALA A C 1
ATOM 2385 O O . ALA A 1 300 ? -8.739 2.324 14.526 1.00 27.12 300 ALA A O 1
ATOM 2386 N N . VAL A 1 301 ? -6.933 1.196 13.758 1.00 30.31 301 VAL A N 1
ATOM 2387 C CA . VAL A 1 301 ? -7.651 -0.023 13.383 1.00 30.31 301 VAL A CA 1
ATOM 2388 C C . VAL A 1 301 ? -8.301 -0.567 14.656 1.00 30.31 301 VAL A C 1
ATOM 2390 O O . VAL A 1 301 ? -7.696 -1.283 15.451 1.00 30.31 301 VAL A O 1
ATOM 2393 N N . GLN A 1 302 ? -9.541 -0.146 14.891 1.00 31.84 302 GLN A N 1
ATOM 2394 C CA . GLN A 1 302 ? -10.441 -0.762 15.834 1.00 31.84 302 GLN A CA 1
ATOM 2395 C C . GLN A 1 302 ? -10.601 -2.161 15.276 1.00 31.84 302 GLN A C 1
ATOM 2397 O O . GLN A 1 302 ? -11.070 -2.335 14.149 1.00 31.84 302 GLN A O 1
ATOM 2402 N N . VAL A 1 303 ? -10.148 -3.150 16.044 1.00 31.39 303 VAL A N 1
ATOM 2403 C CA . VAL A 1 303 ? -10.523 -4.539 15.823 1.00 31.39 303 VAL A CA 1
ATOM 2404 C C . VAL A 1 303 ? -12.035 -4.520 15.640 1.00 31.39 303 VAL A C 1
ATOM 2406 O O . VAL A 1 303 ? -12.775 -4.208 16.571 1.00 31.39 303 VAL A O 1
ATOM 2409 N N . GLY A 1 304 ? -12.468 -4.744 14.402 1.00 38.56 304 GLY A N 1
ATOM 2410 C CA . GLY A 1 304 ? -13.861 -4.847 14.020 1.00 38.56 304 GLY A CA 1
ATOM 2411 C C . GLY A 1 304 ? -14.445 -6.118 14.604 1.00 38.56 304 GLY A C 1
ATOM 2412 O O . GLY A 1 304 ? -14.808 -7.034 13.876 1.00 38.56 304 GLY A O 1
ATOM 2413 N N . GLU A 1 305 ? -14.565 -6.193 15.923 1.00 45.88 305 GLU A N 1
ATOM 2414 C CA . GLU A 1 305 ? -15.686 -6.939 16.432 1.00 45.88 305 GLU A CA 1
ATOM 2415 C C . GLU A 1 305 ? -16.902 -6.053 16.192 1.00 45.88 305 GLU A C 1
ATOM 2417 O O . GLU A 1 305 ? -17.093 -5.014 16.821 1.00 45.88 305 GLU A O 1
ATOM 2422 N N . ASN A 1 306 ? -17.774 -6.504 15.288 1.00 65.19 306 ASN A N 1
ATOM 2423 C CA . ASN A 1 306 ? -19.155 -6.037 15.234 1.00 65.19 306 ASN A CA 1
ATOM 2424 C C . ASN A 1 306 ? -19.790 -6.057 16.637 1.00 65.19 306 ASN A C 1
ATOM 2426 O O . ASN A 1 306 ? -20.803 -5.413 16.827 1.00 65.19 306 ASN A O 1
ATOM 2430 N N . ILE A 1 307 ? -19.218 -6.773 17.613 1.00 71.69 307 ILE A N 1
ATOM 2431 C CA . ILE A 1 307 ? -19.613 -6.865 19.014 1.00 71.69 307 ILE A CA 1
ATOM 2432 C C . ILE A 1 307 ? -19.014 -5.705 19.828 1.00 71.69 307 ILE A C 1
ATOM 2434 O O . ILE A 1 307 ? -17.821 -5.660 20.096 1.00 71.69 307 ILE A O 1
ATOM 2438 N N . VAL A 1 308 ? -19.869 -4.791 20.286 1.00 83.38 308 VAL A N 1
ATOM 2439 C CA . VAL A 1 308 ? -19.482 -3.661 21.153 1.00 83.38 308 VAL A CA 1
ATOM 2440 C C . VAL A 1 308 ? -19.770 -3.907 22.637 1.00 83.38 308 VAL A C 1
ATOM 2442 O O . VAL A 1 308 ? -19.320 -3.134 23.474 1.00 83.38 308 VAL A O 1
ATOM 2445 N N . ILE A 1 309 ? -20.541 -4.954 22.960 1.00 86.69 309 ILE A N 1
ATOM 2446 C CA . ILE A 1 309 ? -20.787 -5.478 24.315 1.00 86.69 309 ILE A CA 1
ATOM 2447 C C . ILE A 1 309 ? -20.909 -6.997 24.210 1.00 86.69 309 ILE A C 1
ATOM 2449 O O . ILE A 1 309 ? -21.620 -7.476 23.332 1.00 86.69 309 ILE A O 1
ATOM 2453 N N . ASP A 1 310 ? -20.314 -7.741 25.134 1.00 86.44 310 ASP A N 1
ATOM 2454 C CA . ASP A 1 310 ? -20.349 -9.206 25.224 1.00 86.44 310 ASP A CA 1
ATOM 2455 C C . ASP A 1 310 ? -20.476 -9.692 26.687 1.00 86.44 310 ASP A C 1
ATOM 2457 O O . ASP A 1 310 ? -20.615 -8.885 27.608 1.00 86.44 310 ASP A O 1
ATOM 2461 N N . GLN A 1 311 ? -20.404 -11.010 26.926 1.00 78.50 311 GLN A N 1
ATOM 2462 C CA . GLN A 1 311 ? -20.435 -11.586 28.280 1.00 78.50 311 GLN A CA 1
ATOM 2463 C C . GLN A 1 311 ? -19.267 -11.084 29.157 1.00 78.50 311 GLN A C 1
ATOM 2465 O O . GLN A 1 311 ? -19.439 -10.912 30.356 1.00 78.50 311 GLN A O 1
ATOM 2470 N N . GLY A 1 312 ? -18.079 -10.821 28.609 1.00 75.56 312 GLY A N 1
ATOM 2471 C CA . GLY A 1 312 ? -16.935 -10.320 29.383 1.00 75.56 312 GLY A CA 1
ATOM 2472 C C . GLY A 1 312 ? -17.001 -8.826 29.710 1.00 75.56 312 GLY A C 1
ATOM 2473 O O . GLY A 1 312 ? -16.285 -8.357 30.597 1.00 75.56 312 GLY A O 1
ATOM 2474 N N . SER A 1 313 ? -17.863 -8.082 29.022 1.00 80.56 313 SER A N 1
ATOM 2475 C CA . SER A 1 313 ? -17.930 -6.628 29.106 1.00 80.56 313 SER A CA 1
ATOM 2476 C C . SER A 1 313 ? -18.328 -6.145 30.498 1.00 80.56 313 SER A C 1
ATOM 2478 O O . SER A 1 313 ? -19.227 -6.689 31.147 1.00 80.56 313 SER A O 1
ATOM 2480 N N . TRP A 1 314 ? -17.650 -5.091 30.957 1.00 80.25 314 TRP A N 1
ATOM 2481 C CA . TRP A 1 314 ? -17.895 -4.482 32.259 1.00 80.25 314 TRP A CA 1
ATOM 2482 C C . TRP A 1 314 ? -19.265 -3.801 32.312 1.00 80.25 314 TRP A C 1
ATOM 2484 O O . TRP A 1 314 ? -19.789 -3.290 31.317 1.00 80.25 314 TRP A O 1
ATOM 2494 N N . MET A 1 315 ? -19.849 -3.777 33.504 1.00 89.88 315 MET A N 1
ATOM 2495 C CA . MET A 1 315 ? -21.112 -3.107 33.773 1.00 89.88 315 MET A CA 1
ATOM 2496 C C . MET A 1 315 ? -21.249 -2.752 35.258 1.00 89.88 315 MET A C 1
ATOM 2498 O O . MET A 1 315 ? -20.618 -3.349 36.135 1.00 89.88 315 MET A O 1
ATOM 2502 N N . THR A 1 316 ? -22.098 -1.773 35.551 1.00 86.12 316 THR A N 1
ATOM 2503 C CA . THR A 1 316 ? -22.622 -1.534 36.898 1.00 86.12 316 THR A CA 1
ATOM 2504 C C . THR A 1 316 ? -23.955 -2.260 37.042 1.00 86.12 316 THR A C 1
ATOM 2506 O O . THR A 1 316 ? -24.737 -2.336 36.092 1.00 86.12 316 THR A O 1
ATOM 2509 N N . TYR A 1 317 ? -24.253 -2.796 38.225 1.00 94.62 317 TYR A N 1
ATOM 2510 C CA . TYR A 1 317 ? -25.507 -3.486 38.491 1.00 94.62 317 TYR A CA 1
ATOM 2511 C C . TYR A 1 317 ? -26.084 -3.264 39.883 1.00 94.62 317 TYR A C 1
ATOM 2513 O O . TYR A 1 317 ? -25.390 -3.063 40.881 1.00 94.62 317 TYR A O 1
ATOM 2521 N N . LEU A 1 318 ? -27.403 -3.407 39.956 1.00 94.00 318 LEU A N 1
ATOM 2522 C CA . LEU A 1 318 ? -28.166 -3.418 41.188 1.00 94.00 318 LEU A CA 1
ATOM 2523 C C . LEU A 1 318 ? -29.043 -4.672 41.246 1.00 94.00 318 LEU A C 1
ATOM 2525 O O . LEU A 1 318 ? -30.052 -4.773 40.546 1.00 94.00 318 LEU A O 1
ATOM 2529 N N . ALA A 1 319 ? -28.662 -5.617 42.106 1.00 92.88 319 ALA A N 1
ATOM 2530 C CA . ALA A 1 319 ? -29.408 -6.847 42.362 1.00 92.88 319 ALA A CA 1
ATOM 2531 C C . ALA A 1 319 ? -30.290 -6.684 43.608 1.00 92.88 319 ALA A C 1
ATOM 2533 O O . ALA A 1 319 ? -29.793 -6.374 44.691 1.00 92.88 319 ALA A O 1
ATOM 2534 N N . ASN A 1 320 ? -31.603 -6.877 43.467 1.00 86.44 320 ASN A N 1
ATOM 2535 C CA . ASN A 1 320 ? -32.570 -6.463 44.485 1.00 86.44 320 ASN A CA 1
ATOM 2536 C C . ASN A 1 320 ? -33.537 -7.579 44.877 1.00 86.44 320 ASN A C 1
ATOM 2538 O O . ASN A 1 320 ? -34.159 -8.208 44.025 1.00 86.44 320 ASN A O 1
ATOM 2542 N N . SER A 1 321 ? -33.731 -7.766 46.183 1.00 83.88 321 SER A N 1
ATOM 2543 C CA . SER A 1 321 ? -34.808 -8.586 46.766 1.00 83.88 321 SER A CA 1
ATOM 2544 C C . SER A 1 321 ? -35.941 -7.743 47.375 1.00 83.88 321 SER A C 1
ATOM 2546 O O . SER A 1 321 ? -36.980 -8.277 47.766 1.00 83.88 321 SER A O 1
ATOM 2548 N N . THR A 1 322 ? -35.762 -6.421 47.438 1.00 83.88 322 THR A N 1
ATOM 2549 C CA . THR A 1 322 ? -36.738 -5.427 47.912 1.00 83.88 322 THR A CA 1
ATOM 2550 C C . THR A 1 322 ? -36.693 -4.179 47.037 1.00 83.88 322 THR A C 1
ATOM 2552 O O . THR A 1 322 ? -35.709 -3.975 46.336 1.00 83.88 322 THR A O 1
ATOM 2555 N N . ASP A 1 323 ? -37.710 -3.317 47.127 1.00 87.00 323 ASP A N 1
ATOM 2556 C CA . ASP A 1 323 ? -37.811 -2.098 46.315 1.00 87.00 323 ASP A CA 1
ATOM 2557 C C . ASP A 1 323 ? -36.567 -1.194 46.419 1.00 87.00 323 ASP A C 1
ATOM 2559 O O . ASP A 1 323 ? -36.316 -0.637 47.493 1.00 87.00 323 ASP A O 1
ATOM 2563 N N . PRO A 1 324 ? -35.810 -1.008 45.321 1.00 84.44 324 PRO A N 1
ATOM 2564 C CA . PRO A 1 324 ? -34.646 -0.132 45.306 1.00 84.44 324 PRO A CA 1
ATOM 2565 C C . PRO A 1 324 ? -34.995 1.361 45.218 1.00 84.44 324 PRO A C 1
ATOM 2567 O O . PRO A 1 324 ? -34.113 2.199 45.377 1.00 84.44 324 PRO A O 1
ATOM 2570 N N . GLY A 1 325 ? -36.249 1.736 44.933 1.00 85.00 325 GLY A N 1
ATOM 2571 C CA . GLY A 1 325 ? -36.677 3.139 44.861 1.00 85.00 325 GLY A CA 1
ATOM 2572 C C . GLY A 1 325 ? -36.112 3.948 43.681 1.00 85.00 325 GLY A C 1
ATOM 2573 O O . GLY A 1 325 ? -36.297 5.162 43.644 1.00 85.00 325 GLY A O 1
ATOM 2574 N N . ILE A 1 326 ? -35.455 3.304 42.709 1.00 83.50 326 ILE A N 1
ATOM 2575 C CA . ILE A 1 326 ? -34.784 3.963 41.568 1.00 83.50 326 ILE A CA 1
ATOM 2576 C C . ILE A 1 326 ? -35.728 4.368 40.421 1.00 83.50 326 ILE A C 1
ATOM 2578 O O . ILE A 1 326 ? -35.339 5.120 39.528 1.00 83.50 326 ILE A O 1
ATOM 2582 N N . GLY A 1 327 ? -36.972 3.874 40.415 1.00 87.56 327 GLY A N 1
ATOM 2583 C CA . GLY A 1 327 ? -37.927 4.125 39.331 1.00 87.56 327 GLY A CA 1
ATOM 2584 C C . GLY A 1 327 ? -37.374 3.734 37.952 1.00 87.56 327 GLY A C 1
ATOM 2585 O O . GLY A 1 327 ? -36.786 2.670 37.802 1.00 87.56 327 GLY A O 1
ATOM 2586 N N . MET A 1 328 ? -37.565 4.604 36.953 1.00 89.44 328 MET A N 1
ATOM 2587 C CA . MET A 1 328 ? -37.058 4.430 35.579 1.00 89.44 328 MET A CA 1
ATOM 2588 C C . MET A 1 328 ? -35.974 5.453 35.202 1.00 89.44 328 MET A C 1
ATOM 2590 O O . MET A 1 328 ? -35.555 5.503 34.054 1.00 89.44 328 MET A O 1
ATOM 2594 N N . SER A 1 329 ? -35.498 6.296 36.125 1.00 88.06 329 SER A N 1
ATOM 2595 C CA . SER A 1 329 ? -34.456 7.284 35.792 1.00 88.06 329 SER A CA 1
ATOM 2596 C C . SER A 1 329 ? -33.098 6.648 35.497 1.00 88.06 329 SER A C 1
ATOM 2598 O O . SER A 1 329 ? -32.213 7.327 34.999 1.00 88.06 329 SER A O 1
ATOM 2600 N N . TRP A 1 330 ? -32.926 5.363 35.797 1.00 91.31 330 TRP A N 1
ATOM 2601 C CA . TRP A 1 330 ? -31.679 4.632 35.607 1.00 91.31 330 TRP A CA 1
ATOM 2602 C C . TRP A 1 330 ? -31.434 4.167 34.171 1.00 91.31 330 TRP A C 1
ATOM 2604 O O . TRP A 1 330 ? -30.386 3.598 33.920 1.00 91.31 330 TRP A O 1
ATOM 2614 N N . VAL A 1 331 ? -32.348 4.379 33.219 1.00 93.19 331 VAL A N 1
ATOM 2615 C CA . VAL A 1 331 ? -32.123 3.948 31.823 1.00 93.19 331 VAL A CA 1
ATOM 2616 C C . VAL A 1 331 ? -31.542 5.049 30.933 1.00 93.19 331 VAL A C 1
ATOM 2618 O O . VAL A 1 331 ? -31.042 4.755 29.854 1.00 93.19 331 VAL A O 1
ATOM 2621 N N . VAL A 1 332 ? -31.595 6.317 31.360 1.00 86.31 332 VAL A N 1
ATOM 2622 C CA . VAL A 1 332 ? -31.179 7.465 30.533 1.00 86.31 332 VAL A CA 1
ATOM 2623 C C . VAL A 1 332 ? -29.663 7.726 30.596 1.00 86.31 332 VAL A C 1
ATOM 2625 O O . VAL A 1 332 ? -29.014 7.338 31.580 1.00 86.31 332 VAL A O 1
ATOM 2628 N N . PRO A 1 333 ? -29.085 8.414 29.589 1.00 75.62 333 PRO A N 1
ATOM 2629 C CA . PRO A 1 333 ? -27.727 8.945 29.660 1.00 75.62 333 PRO A CA 1
ATOM 2630 C C . PRO A 1 333 ? -27.605 9.952 30.813 1.00 75.62 333 PRO A C 1
ATOM 2632 O O . PRO A 1 333 ? -28.506 10.763 31.034 1.00 75.62 333 PRO A O 1
ATOM 2635 N N . GLY A 1 334 ? -26.507 9.890 31.570 1.00 70.56 334 GLY A N 1
ATOM 2636 C CA . GLY A 1 334 ? -26.242 10.793 32.701 1.00 70.56 334 GLY A CA 1
ATOM 2637 C C . GLY A 1 334 ? -26.871 10.394 34.044 1.00 70.56 334 GLY A C 1
ATOM 2638 O O . GLY A 1 334 ? -26.769 11.152 35.009 1.00 70.56 334 GLY A O 1
ATOM 2639 N N . PHE A 1 335 ? -27.510 9.223 34.144 1.00 78.75 335 PHE A N 1
ATOM 2640 C CA . PHE A 1 335 ? -27.834 8.643 35.449 1.00 78.75 335 PHE A CA 1
ATOM 2641 C C . PHE A 1 335 ? -26.551 8.273 36.202 1.00 78.75 335 PHE A C 1
ATOM 2643 O O . PHE A 1 335 ? -25.656 7.657 35.631 1.00 78.75 335 PHE A O 1
ATOM 2650 N N . ILE A 1 336 ? -26.492 8.637 37.483 1.00 73.81 336 ILE A N 1
ATOM 2651 C CA . ILE A 1 336 ? -25.348 8.376 38.358 1.00 73.81 336 ILE A CA 1
ATOM 2652 C C . ILE A 1 336 ? -25.599 7.061 39.099 1.00 73.81 336 ILE A C 1
ATOM 2654 O O . ILE A 1 336 ? -26.425 7.002 40.012 1.00 73.81 336 ILE A O 1
ATOM 2658 N N . ASP A 1 337 ? -24.872 6.020 38.717 1.00 70.50 337 ASP A N 1
ATOM 2659 C CA . ASP A 1 337 ? -24.928 4.662 39.265 1.00 70.50 337 ASP A CA 1
ATOM 2660 C C . ASP A 1 337 ? -23.792 4.365 40.262 1.00 70.50 337 ASP A C 1
ATOM 2662 O O . ASP A 1 337 ? -23.585 3.216 40.624 1.00 70.50 337 ASP A O 1
ATOM 2666 N N . LEU A 1 338 ? -23.124 5.390 40.813 1.00 61.50 338 LEU A N 1
ATOM 2667 C CA . LEU A 1 338 ? -22.015 5.269 41.785 1.00 61.50 338 LEU A CA 1
ATOM 2668 C C . LEU A 1 338 ? -22.316 4.420 43.043 1.00 61.50 338 LEU A C 1
ATOM 2670 O O . LEU A 1 338 ? -21.404 4.029 43.759 1.00 61.50 338 LEU A O 1
ATOM 2674 N N . GLY A 1 339 ? -23.590 4.161 43.353 1.00 69.25 339 GLY A N 1
ATOM 2675 C CA . GLY A 1 339 ? -23.999 3.282 44.459 1.00 69.25 339 GLY A CA 1
ATOM 2676 C C . GLY A 1 339 ? -24.276 1.831 44.051 1.00 69.25 339 GLY A C 1
ATOM 2677 O O . GLY A 1 339 ? -24.744 1.050 44.880 1.00 69.25 339 GLY A O 1
ATOM 2678 N N . TRP A 1 340 ? -24.096 1.492 42.776 1.00 85.06 340 TRP A N 1
ATOM 2679 C CA . TRP A 1 340 ? -24.333 0.163 42.218 1.00 85.06 340 TRP A CA 1
ATOM 2680 C C . TRP A 1 340 ? -23.055 -0.670 42.329 1.00 85.06 340 TRP A C 1
ATOM 2682 O O . TRP A 1 340 ? -21.952 -0.146 42.455 1.00 85.06 340 TRP A O 1
ATOM 2692 N N . SER A 1 341 ? -23.206 -1.990 42.339 1.00 87.69 341 SER A N 1
ATOM 2693 C CA . SER A 1 341 ? -22.057 -2.898 42.307 1.00 87.69 341 SER A CA 1
ATOM 2694 C C . SER A 1 341 ? -21.445 -2.913 40.906 1.00 87.69 341 SER A C 1
ATOM 2696 O O . SER A 1 341 ? -22.131 -2.603 39.939 1.00 87.69 341 SER A O 1
ATOM 2698 N N . VAL A 1 342 ? -20.173 -3.278 40.781 1.00 83.06 342 VAL A N 1
ATOM 2699 C CA . VAL A 1 342 ? -19.492 -3.421 39.484 1.00 83.06 342 VAL A CA 1
ATOM 2700 C C . VAL A 1 342 ? -19.263 -4.901 39.214 1.00 83.06 342 VAL A C 1
ATOM 2702 O O . VAL A 1 342 ? -18.921 -5.652 40.129 1.00 83.06 342 VAL A O 1
ATOM 2705 N N . GLY A 1 343 ? -19.463 -5.321 37.972 1.00 82.56 343 GLY A N 1
ATOM 2706 C CA . GLY A 1 343 ? -19.204 -6.680 37.515 1.00 82.56 343 GLY A CA 1
ATOM 2707 C C . GLY A 1 343 ? -19.036 -6.727 36.003 1.00 82.56 343 GLY A C 1
ATOM 2708 O O . GLY A 1 343 ? -18.877 -5.700 35.346 1.00 82.56 343 GLY A O 1
ATOM 2709 N N . THR A 1 344 ? -19.087 -7.928 35.454 1.00 89.38 344 THR A N 1
ATOM 2710 C CA . THR A 1 344 ? -19.168 -8.182 34.014 1.00 89.38 344 THR A CA 1
ATOM 2711 C C . THR A 1 344 ? -20.483 -8.876 33.667 1.00 89.38 344 THR A C 1
ATOM 2713 O O . THR A 1 344 ? -21.178 -9.401 34.547 1.00 89.38 344 THR A O 1
ATOM 2716 N N . TYR A 1 345 ? -20.862 -8.853 32.393 1.00 90.62 345 TYR A N 1
ATOM 2717 C CA . TYR A 1 345 ? -22.016 -9.600 31.898 1.00 90.62 345 TYR A CA 1
ATOM 2718 C C . TYR A 1 345 ? -21.846 -11.128 32.049 1.00 90.62 345 TYR A C 1
ATOM 2720 O O . TYR A 1 345 ? -20.825 -11.638 32.510 1.00 90.62 345 TYR A O 1
ATOM 2728 N N . GLY A 1 346 ? -22.919 -11.884 31.817 1.00 91.81 346 GLY A N 1
ATOM 2729 C CA . GLY A 1 346 ? -23.048 -13.194 32.457 1.00 91.81 346 GLY A CA 1
ATOM 2730 C C . GLY A 1 346 ? -23.307 -13.002 33.950 1.00 91.81 346 GLY A C 1
ATOM 2731 O O . GLY A 1 346 ? -22.551 -13.467 34.798 1.00 91.81 346 GLY A O 1
ATOM 2732 N N . ILE A 1 347 ? -24.332 -12.216 34.279 1.00 95.31 347 ILE A N 1
ATOM 2733 C CA . ILE A 1 347 ? -24.706 -11.916 35.661 1.00 95.31 347 ILE A CA 1
ATOM 2734 C C . ILE A 1 347 ? -25.906 -12.748 36.087 1.00 95.31 347 ILE A C 1
ATOM 2736 O O . ILE A 1 347 ? -26.861 -12.901 35.325 1.00 95.31 347 ILE A O 1
ATOM 2740 N N . GLY A 1 348 ? -25.884 -13.253 37.320 1.00 94.44 348 GLY A N 1
ATOM 2741 C CA . GLY A 1 348 ? -26.957 -14.122 37.769 1.00 94.44 348 GLY A CA 1
ATOM 2742 C C . GLY A 1 348 ? -26.668 -14.957 39.002 1.00 94.44 348 GLY A C 1
ATOM 2743 O O . GLY A 1 348 ? -25.688 -14.733 39.712 1.00 94.44 348 GLY A O 1
ATOM 2744 N N . PHE A 1 349 ? -27.544 -15.911 39.283 1.00 92.69 349 PHE A N 1
ATOM 2745 C CA . PHE A 1 349 ? -27.330 -16.941 40.294 1.00 92.69 349 PHE A CA 1
ATOM 2746 C C . PHE A 1 349 ? -27.842 -18.284 39.782 1.00 92.69 349 PHE A C 1
ATOM 2748 O O . PHE A 1 349 ? -28.692 -18.322 38.906 1.00 92.69 349 PHE A O 1
ATOM 2755 N N . GLU A 1 350 ? -27.320 -19.367 40.347 1.00 89.31 350 GLU A N 1
ATOM 2756 C CA . GLU A 1 350 ? -27.771 -20.738 40.110 1.00 89.31 350 GLU A CA 1
ATOM 2757 C C . GLU A 1 350 ? -27.642 -21.504 41.432 1.00 89.31 350 GLU A C 1
ATOM 2759 O O . GLU A 1 350 ? -26.633 -21.377 42.138 1.00 89.31 350 GLU A O 1
ATOM 2764 N N . THR A 1 351 ? -28.662 -22.272 41.800 1.00 86.44 351 THR A N 1
ATOM 2765 C CA . THR A 1 351 ? -28.712 -23.043 43.051 1.00 86.44 351 THR A CA 1
ATOM 2766 C C . THR A 1 351 ? -28.856 -24.550 42.840 1.00 86.44 351 THR A C 1
ATOM 2768 O O . THR A 1 351 ? -28.551 -25.296 43.777 1.00 86.44 351 THR A O 1
ATOM 2771 N N . ASP A 1 352 ? -29.191 -25.004 41.629 1.00 80.94 352 ASP A N 1
ATOM 2772 C CA . ASP A 1 352 ? -29.322 -26.409 41.242 1.00 80.94 352 ASP A CA 1
ATOM 2773 C C . ASP A 1 352 ? -28.328 -26.790 40.115 1.00 80.94 352 ASP A C 1
ATOM 2775 O O . ASP A 1 352 ? -28.059 -26.049 39.179 1.00 80.94 352 ASP A O 1
ATOM 2779 N N . ALA A 1 353 ? -27.725 -27.984 40.202 1.00 66.00 353 ALA A N 1
ATOM 2780 C CA . ALA A 1 353 ? -26.749 -28.475 39.216 1.00 66.00 353 ALA A CA 1
ATOM 2781 C C . ALA A 1 353 ? -27.309 -29.655 38.392 1.00 66.00 353 ALA A C 1
ATOM 2783 O O . ALA A 1 353 ? -27.950 -30.535 38.984 1.00 66.00 353 ALA A O 1
ATOM 2784 N N . PRO A 1 354 ? -27.001 -29.782 37.079 1.00 59.47 354 PRO A N 1
ATOM 2785 C CA . PRO A 1 354 ? -26.116 -28.941 36.260 1.00 59.47 354 PRO A CA 1
ATOM 2786 C C . PRO A 1 354 ? -26.890 -27.779 35.606 1.00 59.47 354 PRO A C 1
ATOM 2788 O O . PRO A 1 354 ? -27.599 -28.006 34.630 1.00 59.47 354 PRO A O 1
ATOM 2791 N N . GLY A 1 355 ? -26.786 -26.577 36.171 1.00 76.06 355 GLY A N 1
ATOM 2792 C CA . GLY A 1 355 ? -27.464 -25.367 35.693 1.00 76.06 355 GLY A CA 1
ATOM 2793 C C . GLY A 1 355 ? -26.505 -24.370 35.039 1.00 76.06 355 GLY A C 1
ATOM 2794 O O . GLY A 1 355 ? -25.394 -24.741 34.649 1.00 76.06 355 GLY A O 1
ATOM 2795 N N . ALA A 1 356 ? -26.888 -23.099 34.964 1.00 82.94 356 ALA A N 1
ATOM 2796 C CA . ALA A 1 356 ? -26.222 -22.070 34.154 1.00 82.94 356 ALA A CA 1
ATOM 2797 C C . ALA A 1 356 ? -24.879 -21.557 34.708 1.00 82.94 356 ALA A C 1
ATOM 2799 O O . ALA A 1 356 ? -24.427 -20.478 34.337 1.00 82.94 356 ALA A O 1
ATOM 2800 N N . THR A 1 357 ? -24.221 -22.287 35.616 1.00 86.38 357 THR A N 1
ATOM 2801 C CA . THR A 1 357 ? -23.040 -21.789 36.349 1.00 86.38 357 THR A CA 1
ATOM 2802 C C . THR A 1 357 ? -21.904 -21.335 35.423 1.00 86.38 357 THR A C 1
ATOM 2804 O O . THR A 1 357 ? -21.225 -20.365 35.743 1.00 86.38 357 THR A O 1
ATOM 2807 N N . ASP A 1 358 ? -21.733 -21.980 34.266 1.00 87.25 358 ASP A N 1
ATOM 2808 C CA . ASP A 1 358 ? -20.701 -21.624 33.278 1.00 87.25 358 ASP A CA 1
ATOM 2809 C C . ASP A 1 358 ? -21.017 -20.320 32.510 1.00 87.25 358 ASP A C 1
ATOM 2811 O O . ASP A 1 358 ? -20.119 -19.704 31.940 1.00 87.25 358 ASP A O 1
ATOM 2815 N N . LEU A 1 359 ? -22.272 -19.856 32.532 1.00 88.88 359 LEU A N 1
ATOM 2816 C CA . LEU A 1 359 ? -22.689 -18.572 31.957 1.00 88.88 359 LEU A CA 1
ATOM 2817 C C . LEU A 1 359 ? -22.496 -17.397 32.932 1.00 88.88 359 LEU A C 1
ATOM 2819 O O . LEU A 1 359 ? -22.670 -16.242 32.539 1.00 88.88 359 LEU A O 1
ATOM 2823 N N . LEU A 1 360 ? -22.148 -17.663 34.198 1.00 92.00 360 LEU A N 1
ATOM 2824 C CA . LEU A 1 360 ? -22.100 -16.652 35.254 1.00 92.00 360 LEU A CA 1
ATOM 2825 C C . LEU A 1 360 ? -20.669 -16.178 35.553 1.00 92.00 360 LEU A C 1
ATOM 2827 O O . LEU A 1 360 ? -19.957 -16.772 36.362 1.00 92.00 360 LEU A O 1
ATOM 2831 N N . SER A 1 361 ? -20.281 -15.046 34.968 1.00 90.19 361 SER A N 1
ATOM 2832 C CA . SER A 1 361 ? -19.073 -14.295 35.338 1.00 90.19 361 SER A CA 1
ATOM 2833 C C . SER A 1 361 ? -19.278 -13.469 36.614 1.00 90.19 361 SER A C 1
ATOM 2835 O O . SER A 1 361 ? -18.364 -13.334 37.427 1.00 90.19 361 SER A O 1
ATOM 2837 N N . THR A 1 362 ? -20.492 -12.944 36.818 1.00 93.75 362 THR A N 1
ATOM 2838 C CA . THR A 1 362 ? -20.870 -12.155 37.999 1.00 93.75 362 THR A CA 1
ATOM 2839 C C . THR A 1 362 ? -21.982 -12.853 38.769 1.00 93.75 362 THR A C 1
ATOM 2841 O O . THR A 1 362 ? -23.126 -12.923 38.325 1.00 93.75 362 THR A O 1
ATOM 2844 N N . VAL A 1 363 ? -21.672 -13.335 39.972 1.00 94.62 363 VAL A N 1
ATOM 2845 C CA . VAL A 1 363 ? -22.652 -14.038 40.810 1.00 94.62 363 VAL A CA 1
ATOM 2846 C C . VAL A 1 363 ? -23.355 -13.066 41.760 1.00 94.62 363 VAL A C 1
ATOM 2848 O O . VAL A 1 363 ? -22.710 -12.382 42.557 1.00 94.62 363 VAL A O 1
ATOM 2851 N N . VAL A 1 364 ? -24.688 -13.033 41.723 1.00 93.44 364 VAL A N 1
ATOM 2852 C CA . VAL A 1 364 ? -25.533 -12.264 42.652 1.00 93.44 364 VAL A CA 1
ATOM 2853 C C . VAL A 1 364 ? -26.118 -13.163 43.748 1.00 93.44 364 VAL A C 1
ATOM 2855 O O . VAL A 1 364 ? -26.148 -14.385 43.603 1.00 93.44 364 VAL A O 1
ATOM 2858 N N . PRO A 1 365 ? -26.580 -12.606 44.885 1.00 91.12 365 PRO A N 1
ATOM 2859 C CA . PRO A 1 365 ? -27.208 -13.412 45.927 1.00 91.12 365 PRO A CA 1
ATOM 2860 C C . PRO A 1 365 ? -28.429 -14.181 45.409 1.00 91.12 365 PRO A C 1
ATOM 2862 O O . PRO A 1 365 ? -29.283 -13.612 44.732 1.00 91.12 365 PRO A O 1
ATOM 2865 N N . ALA A 1 366 ? -28.551 -15.452 45.794 1.00 87.75 366 ALA A N 1
ATOM 2866 C CA . ALA A 1 366 ? -29.724 -16.255 45.464 1.00 87.75 366 ALA A CA 1
ATOM 2867 C C . ALA A 1 366 ? -31.017 -15.627 46.018 1.00 87.75 366 ALA A C 1
ATOM 2869 O O . ALA A 1 366 ? -31.045 -15.111 47.143 1.00 87.75 366 ALA A O 1
ATOM 2870 N N . GLY A 1 367 ? -32.096 -15.697 45.235 1.00 82.56 367 GLY A N 1
ATOM 2871 C CA . GLY A 1 367 ? -33.414 -15.174 45.610 1.00 82.56 367 GLY A CA 1
ATOM 2872 C C . GLY A 1 367 ? -33.618 -13.676 45.354 1.00 82.56 367 GLY A C 1
ATOM 2873 O O . GLY A 1 367 ? -34.597 -13.101 45.842 1.00 82.56 367 GLY A O 1
ATOM 2874 N N . VAL A 1 368 ? -32.726 -13.023 44.602 1.00 89.69 368 VAL A N 1
ATOM 2875 C CA . VAL A 1 368 ? -33.007 -11.687 44.053 1.00 89.69 368 VAL A CA 1
ATOM 2876 C C . VAL A 1 368 ? -34.186 -11.752 43.077 1.00 89.69 368 VAL A C 1
ATOM 2878 O O . VAL A 1 368 ? -34.387 -12.741 42.374 1.00 89.69 368 VAL A O 1
ATOM 2881 N N . LYS A 1 369 ? -35.001 -10.695 43.063 1.00 90.25 369 LYS A N 1
ATOM 2882 C CA . LYS A 1 369 ? -36.177 -10.584 42.189 1.00 90.25 369 LYS A CA 1
ATOM 2883 C C . LYS A 1 369 ? -35.879 -9.893 40.871 1.00 90.25 369 LYS A C 1
ATOM 2885 O O . LYS A 1 369 ? -36.526 -10.195 39.877 1.00 90.25 369 LYS A O 1
ATOM 2890 N N . SER A 1 370 ? -34.910 -8.985 40.859 1.00 93.06 370 SER A N 1
ATOM 2891 C CA . SER A 1 370 ? -34.475 -8.322 39.637 1.00 93.06 370 SER A CA 1
ATOM 2892 C C . SER A 1 370 ? -33.017 -7.899 39.711 1.00 93.06 370 SER A C 1
ATOM 2894 O O . SER A 1 370 ? -32.518 -7.539 40.784 1.00 93.06 370 SER A O 1
ATOM 2896 N N . VAL A 1 371 ? -32.373 -7.853 38.552 1.00 95.62 371 VAL A N 1
ATOM 2897 C CA . VAL A 1 371 ? -31.052 -7.265 38.340 1.00 95.62 371 VAL A CA 1
ATOM 2898 C C . VAL A 1 371 ? -31.193 -6.153 37.308 1.00 95.62 371 VAL A C 1
ATOM 2900 O O . VAL A 1 371 ? -31.731 -6.367 36.227 1.00 95.62 371 VAL A O 1
ATOM 2903 N N . PHE A 1 372 ? -30.730 -4.955 37.648 1.00 96.56 372 PHE A N 1
ATOM 2904 C CA . PHE A 1 372 ? -30.621 -3.836 36.713 1.00 96.56 372 PHE A CA 1
ATOM 2905 C C . PHE A 1 372 ? -29.156 -3.619 36.385 1.00 96.56 372 PHE A C 1
ATOM 2907 O O . PHE A 1 372 ? -28.368 -3.543 37.319 1.00 96.56 372 PHE A O 1
ATOM 2914 N N . THR A 1 373 ? -28.796 -3.509 35.110 1.00 96.81 373 THR A N 1
ATOM 2915 C CA . THR A 1 373 ? -27.417 -3.324 34.648 1.00 96.81 373 THR A CA 1
ATOM 2916 C C . THR A 1 373 ? -27.291 -2.091 33.761 1.00 96.81 373 THR A C 1
ATOM 2918 O O . THR A 1 373 ? -28.232 -1.726 33.049 1.00 96.81 373 THR A O 1
ATOM 2921 N N . ARG A 1 374 ? -26.123 -1.450 33.781 1.00 93.94 374 ARG A N 1
ATOM 2922 C CA . ARG A 1 374 ? -25.750 -0.355 32.879 1.00 93.94 374 ARG A CA 1
ATOM 2923 C C . ARG A 1 374 ? -24.308 -0.523 32.419 1.00 93.94 374 ARG A C 1
ATOM 2925 O O . ARG A 1 374 ? -23.437 -0.895 33.196 1.00 93.94 374 ARG A O 1
ATOM 2932 N N . THR A 1 375 ? -24.060 -0.214 31.158 1.00 91.44 375 THR A N 1
ATOM 2933 C CA . THR A 1 375 ? -22.725 -0.158 30.555 1.00 91.44 375 THR A CA 1
ATOM 2934 C C . THR A 1 375 ? -22.700 0.935 29.486 1.00 91.44 375 THR A C 1
ATOM 2936 O O . THR A 1 375 ? -23.759 1.435 29.079 1.00 91.44 375 THR A O 1
ATOM 2939 N N . THR A 1 376 ? -21.512 1.302 29.017 1.00 88.56 376 THR A N 1
ATOM 2940 C CA . THR A 1 376 ? -21.338 2.254 27.917 1.00 88.56 376 THR A CA 1
ATOM 2941 C C . THR A 1 376 ? -20.553 1.649 26.763 1.00 88.56 376 THR A C 1
ATOM 2943 O O . THR A 1 376 ? -19.659 0.843 26.989 1.00 88.56 376 THR A O 1
ATOM 2946 N N . PHE A 1 377 ? -20.861 2.081 25.542 1.00 85.31 377 PHE A N 1
ATOM 2947 C CA . PHE A 1 377 ? -20.145 1.711 24.318 1.00 85.31 377 PHE A CA 1
ATOM 2948 C C . PHE A 1 377 ? -19.964 2.939 23.417 1.00 85.31 377 PHE A C 1
ATOM 2950 O O . PHE A 1 377 ? -20.768 3.869 23.478 1.00 85.31 377 PHE A O 1
ATOM 2957 N N . GLU A 1 378 ? -18.925 2.955 22.587 1.00 81.12 378 GLU A N 1
ATOM 2958 C CA . GLU A 1 378 ? -18.600 4.089 21.711 1.00 81.12 378 GLU A CA 1
ATOM 2959 C C . GLU A 1 378 ? -19.121 3.873 20.283 1.00 81.12 378 GLU A C 1
ATOM 2961 O O . GLU A 1 378 ? -19.097 2.760 19.755 1.00 81.12 378 GLU A O 1
ATOM 2966 N N . VAL A 1 379 ? -19.587 4.951 19.646 1.00 78.19 379 VAL A N 1
ATOM 2967 C CA . VAL A 1 379 ? -19.938 4.987 18.218 1.00 78.19 379 VAL A CA 1
ATOM 2968 C C . VAL A 1 379 ? -19.296 6.223 17.606 1.00 78.19 379 VAL A C 1
ATOM 2970 O O . VAL A 1 379 ? -19.700 7.326 17.931 1.00 78.19 379 VAL A O 1
ATOM 2973 N N . GLU A 1 380 ? -18.300 6.071 16.738 1.00 69.81 380 GLU A N 1
ATOM 2974 C CA . GLU A 1 380 ? -17.561 7.222 16.189 1.00 69.81 380 GLU A CA 1
ATOM 2975 C C . GLU A 1 380 ? -18.402 8.065 15.225 1.00 69.81 380 GLU A C 1
ATOM 2977 O O . GLU A 1 380 ? -18.462 9.284 15.369 1.00 69.81 380 GLU A O 1
ATOM 2982 N N . ASP A 1 381 ? -19.069 7.406 14.273 1.00 71.62 381 ASP A N 1
ATOM 2983 C CA . ASP A 1 381 ? -19.946 8.036 13.287 1.00 71.62 381 ASP A CA 1
ATOM 2984 C C . ASP A 1 381 ? -21.239 7.227 13.153 1.00 71.62 381 ASP A C 1
ATOM 2986 O O . ASP A 1 381 ? -21.293 6.139 12.567 1.00 71.62 381 ASP A O 1
ATOM 2990 N N . THR A 1 382 ? -22.314 7.775 13.705 1.00 81.75 382 THR A N 1
ATOM 2991 C CA . THR A 1 382 ? -23.647 7.170 13.651 1.00 81.75 382 THR A CA 1
ATOM 2992 C C . THR A 1 382 ? -24.210 7.058 12.235 1.00 81.75 382 THR A C 1
ATOM 2994 O O . THR A 1 382 ? -25.092 6.228 12.006 1.00 81.75 382 THR A O 1
ATOM 2997 N N . SER A 1 383 ? -23.706 7.832 11.266 1.00 75.50 383 SER A N 1
ATOM 2998 C CA . SER A 1 383 ? -24.137 7.754 9.865 1.00 75.50 383 SER A CA 1
ATOM 2999 C C . SER A 1 383 ? -23.652 6.492 9.150 1.00 75.50 383 SER A C 1
ATOM 3001 O O . SER A 1 383 ? -24.282 6.067 8.180 1.00 75.50 383 SER A O 1
ATOM 3003 N N . GLN A 1 384 ? -22.592 5.855 9.661 1.00 71.25 384 GLN A N 1
ATOM 3004 C CA . GLN A 1 384 ? -22.062 4.606 9.115 1.00 71.25 384 GLN A CA 1
ATOM 3005 C C . GLN A 1 384 ? -22.795 3.372 9.634 1.00 71.25 384 GLN A C 1
ATOM 3007 O O . GLN A 1 384 ? -22.630 2.300 9.064 1.00 71.25 384 GLN A O 1
ATOM 3012 N N . VAL A 1 385 ? -23.610 3.480 10.688 1.00 78.94 385 VAL A N 1
ATOM 3013 C CA . VAL A 1 385 ? -24.293 2.321 11.279 1.00 78.94 385 VAL A CA 1
ATOM 3014 C C . VAL A 1 385 ? -25.445 1.861 10.384 1.00 78.94 385 VAL A C 1
ATOM 3016 O O . VAL A 1 385 ? -26.469 2.535 10.263 1.00 78.94 385 VAL A O 1
ATOM 3019 N N . SER A 1 386 ? -25.301 0.678 9.791 1.00 74.81 386 SER A N 1
ATOM 3020 C CA . SER A 1 386 ? -26.292 0.071 8.899 1.00 74.81 386 SER A CA 1
ATOM 3021 C C . SER A 1 386 ? -27.288 -0.808 9.659 1.00 74.81 386 SER A C 1
ATOM 3023 O O . SER A 1 386 ? -28.494 -0.768 9.387 1.00 74.81 386 SER A O 1
ATOM 3025 N N . ASN A 1 387 ? -26.818 -1.565 10.658 1.00 76.50 387 ASN A N 1
ATOM 3026 C CA . ASN A 1 387 ? -27.657 -2.414 11.503 1.00 76.50 387 ASN A CA 1
ATOM 3027 C C . ASN A 1 387 ? -27.199 -2.439 12.963 1.00 76.50 387 ASN A C 1
ATOM 3029 O O . ASN A 1 387 ? -26.025 -2.260 13.274 1.00 76.50 387 ASN A O 1
ATOM 3033 N N . LEU A 1 388 ? -28.153 -2.723 13.851 1.00 84.56 388 LEU A N 1
ATOM 3034 C CA . LEU A 1 388 ? -27.926 -2.923 15.277 1.00 84.56 388 LEU A CA 1
ATOM 3035 C C . LEU A 1 388 ? -28.663 -4.185 15.744 1.00 84.56 388 LEU A C 1
ATOM 3037 O O . LEU A 1 388 ? -29.876 -4.312 15.531 1.00 84.56 388 LEU A O 1
ATOM 3041 N N . PHE A 1 389 ? -27.954 -5.099 16.402 1.00 83.62 389 PHE A N 1
ATOM 3042 C CA . PHE A 1 389 ? -28.502 -6.359 16.908 1.00 83.62 389 PHE A CA 1
ATOM 3043 C C . PHE A 1 389 ? -28.196 -6.546 18.391 1.00 83.62 389 PHE A C 1
ATOM 3045 O O . PHE A 1 389 ? -27.104 -6.237 18.847 1.00 83.62 389 PHE A O 1
ATOM 3052 N N . LEU A 1 390 ? -29.153 -7.086 19.141 1.00 90.81 390 LEU A N 1
ATOM 3053 C CA . LEU A 1 390 ? -28.982 -7.459 20.543 1.00 90.81 390 LEU A CA 1
ATOM 3054 C C . LEU A 1 390 ? -29.287 -8.946 20.702 1.00 90.81 390 LEU A C 1
ATOM 3056 O O . LEU A 1 390 ? -30.423 -9.369 20.494 1.00 90.81 390 LEU A O 1
ATOM 3060 N N . GLY A 1 391 ? -28.275 -9.722 21.061 1.00 89.06 391 GLY A N 1
ATOM 3061 C CA . GLY A 1 391 ? -28.388 -11.111 21.479 1.00 89.06 391 GLY A CA 1
ATOM 3062 C C . GLY A 1 391 ? -28.445 -11.198 22.996 1.00 89.06 391 GLY A C 1
ATOM 3063 O O . GLY A 1 391 ? -27.867 -10.361 23.688 1.00 89.06 391 GLY A O 1
ATOM 3064 N N . ASN A 1 392 ? -29.157 -12.183 23.533 1.00 93.19 392 ASN A N 1
ATOM 3065 C CA . ASN A 1 392 ? -29.130 -12.457 24.967 1.00 93.19 392 ASN A CA 1
ATOM 3066 C C . ASN A 1 392 ? -29.363 -13.945 25.236 1.00 93.19 392 ASN A C 1
ATOM 3068 O O . ASN A 1 392 ? -30.250 -14.537 24.624 1.00 93.19 392 ASN A O 1
ATOM 3072 N N . ASP A 1 393 ? -28.577 -14.525 26.138 1.00 94.38 393 ASP A N 1
ATOM 3073 C CA . ASP A 1 393 ? -28.879 -15.800 26.792 1.00 94.38 393 ASP A CA 1
ATOM 3074 C C . ASP A 1 393 ? -29.334 -15.467 28.215 1.00 94.38 393 ASP A C 1
ATOM 3076 O O . ASP A 1 393 ? -28.584 -14.870 28.997 1.00 94.38 393 ASP A O 1
ATOM 3080 N N . PHE A 1 394 ? -30.606 -15.719 28.504 1.00 94.62 394 PHE A N 1
ATOM 3081 C CA . PHE A 1 394 ? -31.264 -15.190 29.691 1.00 94.62 394 PHE A CA 1
ATOM 3082 C C . PHE A 1 394 ? -32.243 -16.188 30.287 1.00 94.62 394 PHE A C 1
ATOM 3084 O O . PHE A 1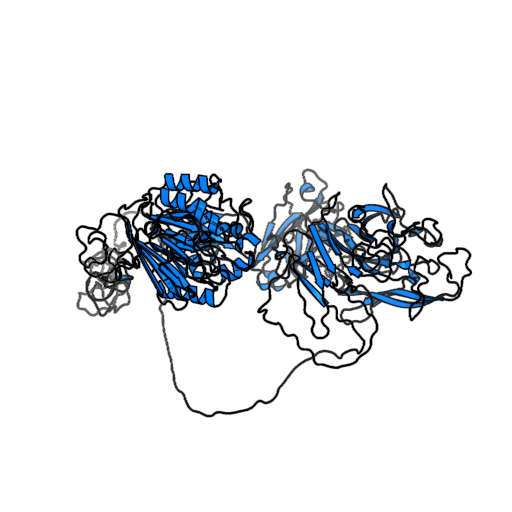 394 ? -32.701 -17.096 29.605 1.00 94.62 394 PHE A O 1
ATOM 3091 N N . ASP A 1 395 ? -32.554 -15.974 31.557 1.00 91.19 395 ASP A N 1
ATOM 3092 C CA . ASP A 1 395 ? -33.571 -16.708 32.299 1.00 91.19 395 ASP A CA 1
ATOM 3093 C C . ASP A 1 395 ? -34.767 -15.792 32.597 1.00 91.19 395 ASP A C 1
ATOM 3095 O O . ASP A 1 395 ? -34.611 -14.579 32.796 1.00 91.19 395 ASP A O 1
ATOM 3099 N N . ASP A 1 396 ? -35.961 -16.375 32.606 1.00 92.19 396 ASP A N 1
ATOM 3100 C CA . ASP A 1 396 ? -37.258 -15.748 32.840 1.00 92.19 396 ASP A CA 1
ATOM 3101 C C . ASP A 1 396 ? -37.590 -14.556 31.928 1.00 92.19 396 ASP A C 1
ATOM 3103 O O . ASP A 1 396 ? -38.387 -14.687 31.000 1.00 92.19 396 ASP A O 1
ATOM 3107 N N . GLY A 1 397 ? -37.048 -13.359 32.154 1.00 94.25 397 GLY A N 1
ATOM 3108 C CA . GLY A 1 397 ? -37.386 -12.202 31.326 1.00 94.25 397 GLY A CA 1
ATOM 3109 C C . GLY A 1 397 ? -36.499 -10.982 31.502 1.00 94.25 397 GLY A C 1
ATOM 3110 O O . GLY A 1 397 ? -36.107 -10.613 32.607 1.00 94.25 397 GLY A O 1
ATOM 3111 N N . TYR A 1 398 ? -36.255 -10.290 30.385 1.00 96.94 398 TYR A N 1
ATOM 3112 C CA . TYR A 1 398 ? -35.491 -9.045 30.347 1.00 96.94 398 TYR A CA 1
ATOM 3113 C C . TYR A 1 398 ? -36.106 -7.960 29.450 1.00 96.94 398 TYR A C 1
ATOM 3115 O O . TYR A 1 398 ? -36.970 -8.206 28.598 1.00 96.94 398 TYR A O 1
ATOM 3123 N N . THR A 1 399 ? -35.659 -6.724 29.651 1.00 97.50 399 THR A N 1
ATOM 3124 C CA . THR A 1 399 ? -35.954 -5.553 28.809 1.00 97.50 399 THR A CA 1
ATOM 3125 C C . THR A 1 399 ? -34.685 -4.716 28.668 1.00 97.50 399 THR A C 1
ATOM 3127 O O . THR A 1 399 ? -33.940 -4.586 29.637 1.00 97.50 399 THR A O 1
ATOM 3130 N N . ALA A 1 400 ? -34.438 -4.163 27.480 1.00 97.25 400 ALA A N 1
ATOM 3131 C CA . ALA A 1 400 ? -33.237 -3.399 27.156 1.00 97.25 400 ALA A CA 1
ATOM 3132 C C . ALA A 1 400 ? -33.568 -1.983 26.668 1.00 97.25 400 ALA A C 1
ATOM 3134 O O . ALA A 1 400 ? -34.546 -1.759 25.945 1.00 97.25 400 ALA A O 1
ATOM 3135 N N . TRP A 1 401 ? -32.704 -1.037 27.032 1.00 97.38 401 TRP A N 1
ATOM 3136 C CA . TRP A 1 401 ? -32.774 0.366 26.648 1.00 97.38 401 TRP A CA 1
ATOM 3137 C C . TRP A 1 401 ? -31.446 0.848 26.078 1.00 97.38 401 TRP A C 1
ATOM 3139 O O . TRP A 1 401 ? -30.390 0.555 26.636 1.00 97.38 401 TRP A O 1
ATOM 3149 N N . ILE A 1 402 ? -31.519 1.659 25.025 1.00 96.25 402 ILE A N 1
ATOM 3150 C CA . ILE A 1 402 ? -30.383 2.425 24.504 1.00 96.25 402 ILE A CA 1
ATOM 3151 C C . ILE A 1 402 ? -30.683 3.897 24.710 1.00 96.25 402 ILE A C 1
ATOM 3153 O O . ILE A 1 402 ? -31.746 4.382 24.318 1.00 96.25 402 ILE A O 1
ATOM 3157 N N . ASN A 1 403 ? -29.765 4.594 25.378 1.00 94.44 403 ASN A N 1
ATOM 3158 C CA . ASN A 1 403 ? -29.879 6.022 25.674 1.00 94.44 403 ASN A CA 1
ATOM 3159 C C . ASN A 1 403 ? -31.262 6.426 26.228 1.00 94.44 403 ASN A C 1
ATOM 3161 O O . ASN A 1 403 ? -31.809 7.483 25.914 1.00 94.44 403 ASN A O 1
ATOM 3165 N N . GLY A 1 404 ? -31.825 5.592 27.106 1.00 92.12 404 GLY A N 1
ATOM 3166 C CA . GLY A 1 404 ? -33.092 5.858 27.785 1.00 92.12 404 GLY A CA 1
ATOM 3167 C C . GLY A 1 404 ? -34.351 5.436 27.043 1.00 92.12 404 GLY A C 1
ATOM 3168 O O . GLY A 1 404 ? -35.441 5.589 27.598 1.00 92.12 404 GLY A O 1
ATOM 3169 N N . VAL A 1 405 ? -34.238 4.885 25.835 1.00 93.88 405 VAL A N 1
ATOM 3170 C CA . VAL A 1 405 ? -35.395 4.410 25.071 1.00 93.88 405 VAL A CA 1
ATOM 3171 C C . VAL A 1 405 ? -35.424 2.900 25.021 1.00 93.88 405 VAL A C 1
ATOM 3173 O O . VAL A 1 405 ? -34.407 2.261 24.796 1.00 93.88 405 VAL A O 1
ATOM 3176 N N . GLU A 1 406 ? -36.607 2.338 25.262 1.00 95.38 406 GLU A N 1
ATOM 3177 C CA . GLU A 1 406 ? -36.828 0.896 25.231 1.00 95.38 406 GLU A CA 1
ATOM 3178 C C . GLU A 1 406 ? -36.682 0.395 23.796 1.00 95.38 406 GLU A C 1
ATOM 3180 O O . GLU A 1 406 ? -37.475 0.762 22.928 1.00 95.38 406 GLU A O 1
ATOM 3185 N N . VAL A 1 407 ? -35.659 -0.422 23.556 1.00 94.69 407 VAL A N 1
ATOM 3186 C CA . VAL A 1 407 ? -35.347 -0.961 22.223 1.00 94.69 407 VAL A CA 1
ATOM 3187 C C . VAL A 1 407 ? -35.846 -2.385 22.058 1.00 94.69 407 VAL A C 1
ATOM 3189 O O . VAL A 1 407 ? -36.150 -2.809 20.946 1.00 94.69 407 VAL A O 1
ATOM 3192 N N . PHE A 1 408 ? -35.959 -3.121 23.164 1.00 95.62 408 PHE A N 1
ATOM 3193 C CA . PHE A 1 408 ? -36.431 -4.493 23.152 1.00 95.62 408 PHE A CA 1
ATOM 3194 C C . PHE A 1 408 ? -37.023 -4.903 24.499 1.00 95.62 408 PHE A C 1
ATOM 3196 O O . PHE A 1 408 ? -36.526 -4.523 25.559 1.00 95.62 408 PHE A O 1
ATOM 3203 N N . ARG A 1 409 ? -38.053 -5.748 24.443 1.00 95.25 409 ARG A N 1
ATOM 3204 C CA . ARG A 1 409 ? -38.672 -6.415 25.588 1.00 95.25 409 ARG A CA 1
ATOM 3205 C C . ARG A 1 409 ? -38.917 -7.874 25.214 1.00 95.25 409 ARG A C 1
ATOM 3207 O O . ARG A 1 409 ? -39.597 -8.135 24.223 1.00 95.25 409 ARG A O 1
ATOM 3214 N N . SER A 1 410 ? -38.378 -8.800 26.006 1.00 95.31 410 SER A N 1
ATOM 3215 C CA . SER A 1 410 ? -38.576 -10.243 25.802 1.00 95.31 410 SER A CA 1
ATOM 3216 C C . SER A 1 410 ? -40.058 -10.628 25.872 1.00 95.31 410 SER A C 1
ATOM 3218 O O . SER A 1 410 ? -40.853 -9.990 26.564 1.00 95.31 410 SER A O 1
ATOM 3220 N N . ALA A 1 411 ? -40.447 -11.683 25.152 1.00 92.75 411 ALA A N 1
ATOM 3221 C CA . ALA A 1 411 ? -41.845 -12.117 25.071 1.00 92.75 411 ALA A CA 1
ATOM 3222 C C . ALA A 1 411 ? -42.419 -12.588 26.420 1.00 92.75 411 ALA A C 1
ATOM 3224 O O . ALA A 1 411 ? -43.637 -12.579 26.608 1.00 92.75 411 ALA A O 1
ATOM 3225 N N . SER A 1 412 ? -41.548 -12.987 27.345 1.00 92.88 412 SER A N 1
ATOM 3226 C CA . SER A 1 412 ? -41.892 -13.382 28.706 1.00 92.88 412 SER A CA 1
ATOM 3227 C C . SER A 1 412 ? -42.217 -12.207 29.627 1.00 92.88 412 SER A C 1
ATOM 3229 O O . SER A 1 412 ? -42.893 -12.386 30.640 1.00 92.88 412 SER A O 1
ATOM 3231 N N . MET A 1 413 ? -41.796 -10.991 29.280 1.00 95.06 413 MET A N 1
ATOM 3232 C CA . MET A 1 413 ? -42.089 -9.797 30.065 1.00 95.06 413 MET A CA 1
ATOM 3233 C C . MET A 1 413 ? -43.496 -9.252 29.763 1.00 95.06 413 MET A C 1
ATOM 3235 O O . MET A 1 413 ? -43.887 -9.117 28.599 1.00 95.06 413 MET A O 1
ATOM 3239 N N . PRO A 1 414 ? -44.282 -8.856 30.784 1.00 92.19 414 PRO A N 1
ATOM 3240 C CA . PRO A 1 414 ? -45.618 -8.317 30.568 1.00 92.19 414 PRO A CA 1
ATOM 3241 C C . PRO A 1 414 ? -45.590 -6.937 29.897 1.00 92.19 414 PRO A C 1
ATOM 3243 O O . PRO A 1 414 ? -44.682 -6.123 30.092 1.00 92.19 414 PRO A O 1
ATOM 3246 N N . LEU A 1 415 ? -46.649 -6.627 29.145 1.00 86.31 415 LEU A N 1
ATOM 3247 C CA . LEU A 1 415 ? -46.879 -5.285 28.606 1.00 86.31 415 LEU A CA 1
ATOM 3248 C C . LEU A 1 415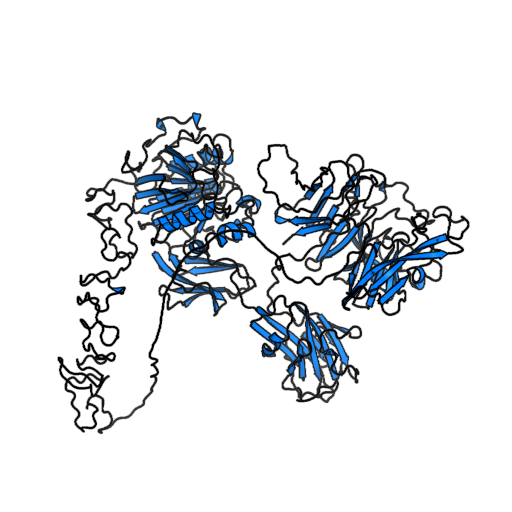 ? -47.335 -4.328 29.718 1.00 86.31 415 LEU A C 1
ATOM 3250 O O . LEU A 1 415 ? -48.238 -4.647 30.492 1.00 86.31 415 LEU A O 1
ATOM 3254 N N . GLY A 1 416 ? -46.758 -3.125 29.758 1.00 87.88 416 GLY A N 1
ATOM 3255 C CA . GLY A 1 416 ? -47.096 -2.084 30.735 1.00 87.88 416 GLY A CA 1
ATOM 3256 C C . GLY A 1 416 ? -45.886 -1.546 31.507 1.00 87.88 416 GLY A C 1
ATOM 3257 O O . GLY A 1 416 ? -44.745 -1.847 31.141 1.00 87.88 416 GLY A O 1
ATOM 3258 N N . PRO A 1 417 ? -46.123 -0.712 32.540 1.00 88.50 417 PRO A N 1
ATOM 3259 C CA . PRO A 1 417 ? -45.065 -0.133 33.362 1.00 88.50 417 PRO A CA 1
ATOM 3260 C C . PRO A 1 417 ? -44.278 -1.214 34.101 1.00 88.50 417 PRO A C 1
ATOM 3262 O O . PRO A 1 417 ? -44.871 -2.064 34.764 1.00 88.50 417 PRO A O 1
ATOM 3265 N N . LEU A 1 418 ? -42.953 -1.137 34.014 1.00 91.62 418 LEU A N 1
ATOM 3266 C CA . LEU A 1 418 ? -42.051 -2.035 34.721 1.00 91.62 418 LEU A CA 1
ATOM 3267 C C . LEU A 1 418 ? -41.723 -1.471 36.109 1.00 91.62 418 LEU A C 1
ATOM 3269 O O . LEU A 1 418 ? -41.543 -0.269 36.300 1.00 91.62 418 LEU A O 1
ATOM 3273 N N . THR A 1 419 ? -41.670 -2.365 37.087 1.00 90.56 419 THR A N 1
ATOM 3274 C CA . THR A 1 419 ? -41.212 -2.131 38.464 1.00 90.56 419 THR A CA 1
ATOM 3275 C C . THR A 1 419 ? -40.167 -3.184 38.845 1.00 90.56 419 THR A C 1
ATOM 3277 O O . THR A 1 419 ? -40.004 -4.177 38.138 1.00 90.56 419 THR A O 1
ATOM 3280 N N . TRP A 1 420 ? -39.485 -3.024 39.980 1.00 90.06 420 TRP A N 1
ATOM 3281 C CA . TRP A 1 420 ? 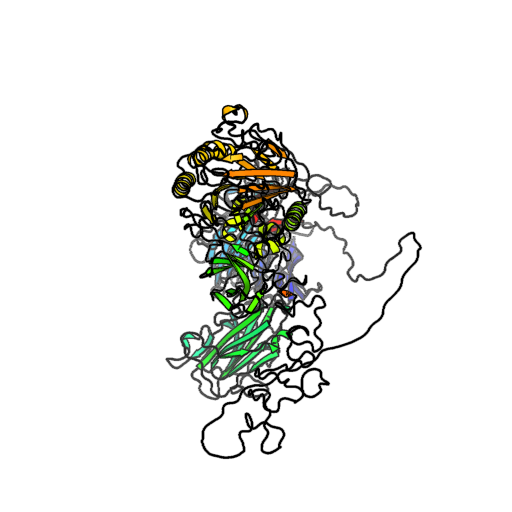-38.506 -4.008 40.472 1.00 90.06 420 TRP A CA 1
ATOM 3282 C C . TRP A 1 420 ? -39.090 -5.407 40.731 1.00 90.06 420 TRP A C 1
ATOM 3284 O O . TRP A 1 420 ? -38.371 -6.391 40.681 1.00 90.06 420 TRP A O 1
ATOM 3294 N N . GLN A 1 421 ? -40.399 -5.503 40.966 1.00 89.94 421 GLN A N 1
ATOM 3295 C CA . GLN A 1 421 ? -41.118 -6.755 41.230 1.00 89.94 421 GLN A CA 1
ATOM 3296 C C . GLN A 1 421 ? -42.045 -7.139 40.066 1.00 89.94 421 GLN A C 1
ATOM 3298 O O . GLN A 1 421 ? -43.124 -7.693 40.279 1.00 89.94 421 GLN A O 1
ATOM 3303 N N . THR A 1 422 ? -41.687 -6.748 38.841 1.00 91.94 422 THR A N 1
ATOM 3304 C CA . THR A 1 422 ? -42.413 -7.216 37.654 1.00 91.94 422 THR A CA 1
ATOM 3305 C C . THR A 1 422 ? -42.205 -8.714 37.514 1.00 91.94 422 THR A C 1
ATOM 3307 O O . THR A 1 422 ? -41.089 -9.184 37.685 1.00 91.94 422 THR A O 1
ATOM 3310 N N . ASP A 1 423 ? -43.283 -9.435 37.227 1.00 91.19 423 ASP A N 1
ATOM 3311 C CA . ASP A 1 423 ? -43.298 -10.894 37.186 1.00 91.19 423 ASP A CA 1
ATOM 3312 C C . ASP A 1 423 ? -43.317 -11.369 35.719 1.00 91.19 423 ASP A C 1
ATOM 3314 O O . ASP A 1 423 ? -44.345 -11.181 35.049 1.00 91.19 423 ASP A O 1
ATOM 3318 N N . PRO A 1 424 ? -42.195 -11.880 35.180 1.00 93.00 424 PRO A N 1
ATOM 3319 C CA . PRO A 1 424 ? -42.153 -12.503 33.860 1.00 93.00 424 PRO A CA 1
ATOM 3320 C C . PRO A 1 424 ? -42.815 -13.890 33.859 1.00 93.00 424 PRO A C 1
ATOM 3322 O O . PRO A 1 424 ? -43.020 -14.518 34.895 1.00 93.00 424 PRO A O 1
ATOM 3325 N N . SER A 1 425 ? -43.167 -14.390 32.676 1.00 90.75 425 SER A N 1
ATOM 3326 C CA . SER A 1 425 ? -43.471 -15.814 32.492 1.00 90.75 425 SER A CA 1
ATOM 3327 C C . SER A 1 425 ? -42.193 -16.631 32.297 1.00 90.75 425 SER A C 1
ATOM 3329 O O . SER A 1 425 ? -41.256 -16.113 31.711 1.00 90.75 425 SER A O 1
ATOM 3331 N N . ASN A 1 426 ? -42.218 -17.919 32.651 1.00 87.62 426 ASN A N 1
ATOM 3332 C CA . ASN A 1 426 ? -41.069 -18.826 32.528 1.00 87.62 426 ASN A CA 1
ATOM 3333 C C . ASN A 1 426 ? -40.419 -18.792 31.133 1.00 87.62 426 ASN A C 1
ATOM 3335 O O . ASN A 1 426 ? -41.089 -19.020 30.118 1.00 87.62 426 ASN A O 1
ATOM 3339 N N . HIS A 1 427 ? -39.112 -18.599 31.119 1.00 91.19 427 HIS A N 1
ATOM 3340 C CA . HIS A 1 427 ? -38.186 -18.793 30.006 1.00 91.19 427 HIS A CA 1
ATOM 3341 C C . HIS A 1 427 ? -36.893 -19.302 30.640 1.00 91.19 427 HIS A C 1
ATOM 3343 O O . HIS A 1 427 ? -36.652 -18.975 31.786 1.00 91.19 427 HIS A O 1
ATOM 3349 N N . GLU A 1 428 ? -36.144 -20.156 29.960 1.00 90.38 428 GLU A N 1
ATOM 3350 C CA . GLU A 1 428 ? -34.961 -20.790 30.546 1.00 90.38 428 GLU A CA 1
ATOM 3351 C C . GLU A 1 428 ? -33.746 -20.413 29.715 1.00 90.38 428 GLU A C 1
ATOM 3353 O O . GLU A 1 428 ? -33.814 -20.445 28.479 1.00 90.38 428 GLU A O 1
ATOM 3358 N N . SER A 1 429 ? -32.628 -20.155 30.392 1.00 90.62 429 SER A N 1
ATOM 3359 C CA . SER A 1 429 ? -31.344 -19.985 29.716 1.00 90.62 429 SER A CA 1
ATOM 3360 C C . SER A 1 429 ? -30.887 -21.286 29.049 1.00 90.62 429 SER A C 1
ATOM 3362 O O . SER A 1 429 ? -31.392 -22.386 29.316 1.00 90.62 429 SER A O 1
ATOM 3364 N N . SER A 1 430 ? -29.893 -21.192 28.169 1.00 90.31 430 SER A N 1
ATOM 3365 C CA . SER A 1 430 ? -29.399 -22.360 27.434 1.00 90.31 430 SER A CA 1
ATOM 3366 C C . SER A 1 430 ? -28.741 -23.424 28.319 1.00 90.31 430 SER A C 1
ATOM 3368 O O . SER A 1 430 ? -28.653 -24.586 27.908 1.00 90.31 430 SER A O 1
ATOM 3370 N N . ASN A 1 431 ? -28.260 -23.038 29.510 1.00 87.38 431 ASN A N 1
ATOM 3371 C CA . ASN A 1 431 ? -27.430 -23.862 30.395 1.00 87.38 431 ASN A CA 1
ATOM 3372 C C . ASN A 1 431 ? -26.187 -24.463 29.700 1.00 87.38 431 ASN A C 1
ATOM 3374 O O . ASN A 1 431 ? -25.655 -25.493 30.125 1.00 87.38 431 ASN A O 1
ATOM 3378 N N . ALA A 1 432 ? -25.740 -23.863 28.594 1.00 85.31 432 ALA A N 1
ATOM 3379 C CA . ALA A 1 432 ? -24.564 -24.303 27.860 1.00 85.31 432 ALA A CA 1
ATOM 3380 C C . ALA A 1 432 ? -23.271 -23.764 28.496 1.00 85.31 432 ALA A C 1
ATOM 3382 O O . ALA A 1 432 ? -23.282 -22.847 29.309 1.00 85.31 432 ALA A O 1
ATOM 3383 N N . ALA A 1 433 ? -22.130 -24.324 28.085 1.00 81.31 433 ALA A N 1
ATOM 3384 C CA . ALA A 1 433 ? -20.816 -23.862 28.540 1.00 81.31 433 ALA A CA 1
ATOM 3385 C C . ALA A 1 433 ? -20.433 -22.465 28.002 1.00 81.31 433 ALA A C 1
ATOM 3387 O O . ALA A 1 433 ? -19.456 -21.881 28.457 1.00 81.31 433 ALA A O 1
ATOM 3388 N N . ALA A 1 434 ? -21.160 -21.964 27.001 1.00 81.25 434 ALA A N 1
ATOM 3389 C CA . ALA A 1 434 ? -21.009 -20.639 26.410 1.00 81.25 434 ALA A CA 1
ATOM 3390 C C . ALA A 1 434 ? -22.398 -20.117 25.993 1.00 81.25 434 ALA A C 1
ATOM 3392 O O . ALA A 1 434 ? -23.265 -20.949 25.703 1.00 81.25 434 ALA A O 1
ATOM 3393 N N . PRO A 1 435 ? -22.618 -18.789 25.936 1.00 84.38 435 PRO A N 1
ATOM 3394 C CA . PRO A 1 435 ? -23.933 -18.221 25.652 1.00 84.38 435 PRO A CA 1
ATOM 3395 C C . PRO A 1 435 ? -24.507 -18.687 24.313 1.00 84.38 435 PRO A C 1
ATOM 3397 O O . PRO A 1 435 ? -23.822 -18.682 23.287 1.00 84.38 435 PRO A O 1
ATOM 3400 N N . VAL A 1 436 ? -25.791 -19.039 24.307 1.00 86.00 436 VAL A N 1
ATOM 3401 C CA . VAL A 1 436 ? -26.569 -19.279 23.087 1.00 86.00 436 VAL A CA 1
ATOM 3402 C C . VAL A 1 436 ? -27.552 -18.128 22.922 1.00 86.00 436 VAL A C 1
ATOM 3404 O O . VAL A 1 436 ? -28.629 -18.116 23.510 1.00 86.00 436 VAL A O 1
ATOM 3407 N N . TYR A 1 437 ? -27.161 -17.138 22.123 1.00 86.38 437 TYR A N 1
ATOM 3408 C CA . TYR A 1 437 ? -27.901 -15.886 22.013 1.00 86.38 437 TYR A CA 1
ATOM 3409 C C . TYR A 1 437 ? -29.222 -16.011 21.246 1.00 86.38 437 TYR A C 1
ATOM 3411 O O . TYR A 1 437 ? -29.268 -16.467 20.099 1.00 86.38 437 TYR A O 1
ATOM 3419 N N . GLU A 1 438 ? -30.287 -15.469 21.835 1.00 88.06 438 GLU A N 1
ATOM 3420 C CA . GLU A 1 438 ? -31.519 -15.134 21.127 1.00 88.06 438 GLU A CA 1
ATOM 3421 C C . GLU A 1 438 ? -31.407 -13.738 20.499 1.00 88.06 438 GLU A C 1
ATOM 3423 O O . GLU A 1 438 ? -31.594 -12.716 21.160 1.00 88.06 438 GLU A O 1
ATOM 3428 N N . TRP A 1 439 ? -31.086 -13.688 19.205 1.00 82.06 439 TRP A N 1
ATOM 3429 C CA . TRP A 1 439 ? -30.827 -12.442 18.480 1.00 82.06 439 TRP A CA 1
ATOM 3430 C C . TRP A 1 439 ? -32.082 -11.638 18.140 1.00 82.06 439 TRP A C 1
ATOM 3432 O O . TRP A 1 439 ? -33.059 -12.164 17.604 1.00 82.06 439 TRP A O 1
ATOM 3442 N N . GLN A 1 440 ? -32.008 -10.327 18.367 1.00 85.81 440 GLN A N 1
ATOM 3443 C CA . GLN A 1 440 ? -33.052 -9.355 18.056 1.00 85.81 440 GLN A CA 1
ATOM 3444 C C . GLN A 1 440 ? -32.488 -8.227 17.200 1.00 85.81 440 GLN A C 1
ATOM 3446 O O . GLN A 1 440 ? -31.478 -7.618 17.544 1.00 85.81 440 GLN A O 1
ATOM 3451 N N . ASN A 1 441 ? -33.166 -7.908 16.098 1.00 79.00 441 ASN A N 1
ATOM 3452 C CA . ASN A 1 441 ? -32.844 -6.720 15.316 1.00 79.00 441 ASN A CA 1
ATOM 3453 C C . ASN A 1 441 ? -33.432 -5.485 16.009 1.00 79.00 441 ASN A C 1
ATOM 3455 O O . ASN A 1 441 ? -34.651 -5.318 16.063 1.00 79.00 441 ASN A O 1
ATOM 3459 N N . ILE A 1 442 ? -32.556 -4.618 16.508 1.00 89.12 442 ILE A N 1
ATOM 3460 C CA . ILE A 1 442 ? -32.905 -3.369 17.189 1.00 89.12 442 ILE A CA 1
ATOM 3461 C C . ILE A 1 442 ? -32.461 -2.142 16.382 1.00 89.12 442 ILE A C 1
ATOM 3463 O O . ILE A 1 442 ? -32.308 -1.056 16.933 1.00 89.12 442 ILE A O 1
ATOM 3467 N N . SER A 1 443 ? -32.305 -2.276 15.060 1.00 83.62 443 SER A N 1
ATOM 3468 C CA . SER A 1 443 ? -31.862 -1.194 14.161 1.00 83.62 443 SER A CA 1
ATOM 3469 C C . SER A 1 443 ? -32.772 0.042 14.196 1.00 83.62 443 SER A C 1
ATOM 3471 O O . SER A 1 443 ? -32.345 1.142 13.862 1.00 83.62 443 SER A O 1
ATOM 3473 N N . SER A 1 444 ? -34.016 -0.076 14.674 1.00 84.88 444 SER A N 1
ATOM 3474 C CA . SER A 1 444 ? -34.874 1.089 14.941 1.00 84.88 444 SER A CA 1
ATOM 3475 C C . SER A 1 444 ? -34.316 2.039 16.009 1.00 84.88 444 SER A C 1
ATOM 3477 O O . SER A 1 444 ? -34.808 3.158 16.130 1.00 84.88 444 SER A O 1
ATOM 3479 N N . ALA A 1 445 ? -33.321 1.602 16.785 1.00 88.94 445 ALA A N 1
ATOM 3480 C CA . ALA A 1 445 ? -32.629 2.398 17.789 1.00 88.94 445 ALA A CA 1
ATOM 3481 C C . ALA A 1 445 ? -31.454 3.220 17.230 1.00 88.94 445 ALA A C 1
ATOM 3483 O O . ALA A 1 445 ? -30.932 4.064 17.952 1.00 88.94 445 ALA A O 1
ATOM 3484 N N . ILE A 1 446 ? -31.062 3.032 15.962 1.00 89.31 446 ILE A N 1
ATOM 3485 C CA . ILE A 1 446 ? -29.973 3.796 15.322 1.00 89.31 446 ILE A CA 1
ATOM 3486 C C . ILE A 1 446 ? -30.163 5.320 15.463 1.00 89.31 446 ILE A C 1
ATOM 3488 O O . ILE A 1 446 ? -29.217 5.980 15.880 1.00 89.31 446 ILE A O 1
ATOM 3492 N N . PRO A 1 447 ? -31.365 5.908 15.261 1.00 92.00 447 PRO A N 1
ATOM 3493 C CA . PRO A 1 447 ? -31.573 7.352 15.441 1.00 92.00 447 PRO A CA 1
ATOM 3494 C C . PRO A 1 447 ? -31.399 7.860 16.881 1.00 92.00 447 PRO A C 1
ATOM 3496 O O . PRO A 1 447 ? -31.549 9.054 17.133 1.00 92.00 447 PRO A O 1
ATOM 3499 N N . MET A 1 448 ? -31.205 6.953 17.837 1.00 90.94 448 MET A N 1
ATOM 3500 C CA . MET A 1 448 ? -31.042 7.238 19.263 1.00 90.94 448 MET A CA 1
ATOM 3501 C C . MET A 1 448 ? -29.581 7.129 19.691 1.00 90.94 448 MET A C 1
ATOM 3503 O O . MET A 1 448 ? -29.264 7.518 20.816 1.00 90.94 448 MET A O 1
ATOM 3507 N N . LEU A 1 449 ? -28.720 6.594 18.820 1.00 91.94 449 LEU A N 1
ATOM 3508 C CA . LEU A 1 449 ? -27.278 6.636 18.991 1.00 91.94 449 LEU A CA 1
ATOM 3509 C C . LEU A 1 449 ? -26.790 8.079 18.835 1.00 91.94 449 LEU A C 1
ATOM 3511 O O . LEU A 1 449 ? -27.407 8.899 18.152 1.00 91.94 449 LEU A O 1
ATOM 3515 N N . GLN A 1 450 ? -25.679 8.377 19.486 1.00 89.25 450 GLN A N 1
ATOM 3516 C CA . GLN A 1 450 ? -24.950 9.628 19.338 1.00 89.25 450 GLN A CA 1
ATOM 3517 C C . GLN A 1 450 ? -23.493 9.319 19.021 1.00 89.25 450 GLN A C 1
ATOM 3519 O O . GLN A 1 450 ? -22.978 8.306 19.493 1.00 89.25 450 GLN A O 1
ATOM 3524 N N . ASP A 1 451 ? -22.847 10.192 18.253 1.00 79.88 451 ASP A N 1
ATOM 3525 C CA . ASP A 1 451 ? -21.402 10.117 18.063 1.00 79.88 451 ASP A CA 1
ATOM 3526 C C . ASP A 1 451 ? -20.717 10.245 19.444 1.00 79.88 451 ASP A C 1
ATOM 3528 O O . ASP A 1 451 ? -21.086 11.096 20.265 1.00 79.88 451 ASP A O 1
ATOM 3532 N N . GLY A 1 452 ? -19.758 9.367 19.726 1.00 80.25 452 GLY A N 1
ATOM 3533 C CA . GLY A 1 452 ? -19.152 9.143 21.037 1.00 80.25 452 GLY A CA 1
ATOM 3534 C C . GLY A 1 452 ? -19.917 8.145 21.919 1.00 80.25 452 GLY A C 1
ATOM 3535 O O . GLY A 1 452 ? -20.415 7.111 21.464 1.00 80.25 452 GLY A O 1
ATOM 3536 N N . THR A 1 453 ? -19.987 8.442 23.219 1.00 84.38 453 THR A N 1
ATOM 3537 C CA . THR A 1 453 ? -20.442 7.494 24.243 1.00 84.38 453 THR A CA 1
ATOM 3538 C C . THR A 1 453 ? -21.950 7.261 24.217 1.00 84.38 453 THR A C 1
ATOM 3540 O O . THR A 1 453 ? -22.747 8.187 24.362 1.00 84.38 453 THR A O 1
ATOM 3543 N N . ASN A 1 454 ? -22.364 6.000 24.175 1.00 89.81 454 ASN A N 1
ATOM 3544 C CA . ASN A 1 454 ? -23.746 5.536 24.256 1.00 89.81 454 ASN A CA 1
ATOM 3545 C C . ASN A 1 454 ? -23.941 4.647 25.492 1.00 89.81 454 ASN A C 1
ATOM 3547 O O . ASN A 1 454 ? -22.997 4.051 25.995 1.00 89.81 454 ASN A O 1
ATOM 3551 N N . THR A 1 455 ? -25.164 4.561 26.017 1.00 92.75 455 THR A N 1
ATOM 3552 C CA . THR A 1 455 ? -25.511 3.739 27.190 1.00 92.75 455 THR A CA 1
ATOM 3553 C C . THR A 1 455 ? -26.414 2.577 26.789 1.00 92.75 455 THR A C 1
ATOM 3555 O O . THR A 1 455 ? -27.488 2.809 26.230 1.00 92.75 455 THR A O 1
ATOM 3558 N N . LEU A 1 456 ? -26.030 1.354 27.169 1.00 95.81 456 LEU A N 1
ATOM 3559 C CA . LEU A 1 456 ? -26.903 0.178 27.181 1.00 95.81 456 LEU A CA 1
ATOM 3560 C C . LEU A 1 456 ? -27.326 -0.111 28.626 1.00 95.81 456 LEU A C 1
ATOM 3562 O O . LEU A 1 456 ? -26.487 -0.315 29.504 1.00 95.81 456 LEU A O 1
ATOM 3566 N N . ALA A 1 457 ? -28.633 -0.133 28.871 1.00 97.12 457 ALA A N 1
ATOM 3567 C CA . ALA A 1 457 ? -29.218 -0.472 30.163 1.00 97.12 457 ALA A CA 1
ATOM 3568 C C . ALA A 1 457 ? -30.131 -1.694 30.013 1.00 97.12 457 ALA A C 1
ATOM 3570 O O . ALA A 1 457 ? -30.937 -1.742 29.082 1.00 97.12 457 ALA A O 1
ATOM 3571 N N . ILE A 1 458 ? -30.029 -2.676 30.910 1.00 97.62 458 ILE A N 1
ATOM 3572 C CA . ILE A 1 458 ? -30.836 -3.904 30.854 1.00 97.62 458 ILE A CA 1
ATOM 3573 C C . ILE A 1 458 ? -31.423 -4.206 32.229 1.00 97.62 458 ILE A C 1
ATOM 3575 O O . ILE A 1 458 ? -30.756 -4.099 33.250 1.00 97.62 458 ILE A O 1
ATOM 3579 N N . GLY A 1 459 ? -32.704 -4.555 32.270 1.00 96.19 459 GLY A N 1
ATOM 3580 C CA . GLY A 1 459 ? -33.348 -5.116 33.454 1.00 96.19 459 GLY A CA 1
ATOM 3581 C C . GLY A 1 459 ? -33.660 -6.582 33.205 1.00 96.19 459 GLY A C 1
ATOM 3582 O O . GLY A 1 459 ? -34.212 -6.891 32.152 1.00 96.19 459 GLY A O 1
ATOM 3583 N N . ALA A 1 460 ? -33.329 -7.450 34.156 1.00 95.94 460 ALA A N 1
ATOM 3584 C CA . ALA A 1 460 ? -33.701 -8.863 34.187 1.00 95.94 460 ALA A CA 1
ATOM 3585 C C . ALA A 1 460 ? -34.503 -9.162 35.461 1.00 95.94 460 ALA A C 1
ATOM 3587 O O . ALA A 1 460 ? -34.212 -8.599 36.521 1.00 95.94 460 ALA A O 1
ATOM 3588 N N . TRP A 1 461 ? -35.514 -10.022 35.368 1.00 93.94 461 TRP A N 1
ATOM 3589 C CA . TRP A 1 461 ? -36.439 -10.353 36.457 1.00 93.94 461 TRP A CA 1
ATOM 3590 C C . TRP A 1 461 ? -36.602 -11.861 36.602 1.00 93.94 461 TRP A C 1
ATOM 3592 O O . TRP A 1 461 ? -36.582 -12.561 35.599 1.00 93.94 461 TRP A O 1
ATOM 3602 N N . THR A 1 462 ? -36.836 -12.323 37.834 1.00 90.94 462 THR A N 1
ATOM 3603 C CA . THR A 1 462 ? -37.255 -13.706 38.114 1.00 90.94 462 THR A CA 1
ATOM 3604 C C . THR A 1 462 ? -38.760 -13.802 38.337 1.00 90.94 462 THR A C 1
ATOM 3606 O O . THR A 1 462 ? -39.375 -12.892 38.910 1.00 90.94 462 THR A O 1
ATOM 3609 N N . GLY A 1 463 ? -39.358 -14.923 37.945 1.00 82.75 463 GLY A N 1
ATOM 3610 C CA . GLY A 1 463 ? -40.777 -15.218 38.108 1.00 82.75 463 GLY A CA 1
ATOM 3611 C C . GLY A 1 463 ? -41.241 -15.356 39.570 1.00 82.75 463 GLY A C 1
ATOM 3612 O O . GLY A 1 463 ? -40.467 -15.364 40.543 1.00 82.75 463 GLY A O 1
ATOM 3613 N N . SER A 1 464 ? -42.555 -15.472 39.772 1.00 68.56 464 SER A N 1
ATOM 3614 C CA . SER A 1 464 ? -43.170 -15.653 41.093 1.00 68.56 464 SER A CA 1
ATOM 3615 C C . SER A 1 464 ? -42.985 -17.072 41.653 1.00 68.56 464 SER A C 1
ATOM 3617 O O . SER A 1 464 ? -43.831 -17.953 41.518 1.00 68.56 464 SER A O 1
ATOM 3619 N N . GLY A 1 465 ? -41.890 -17.272 42.392 1.00 63.94 465 GLY A N 1
ATOM 3620 C CA . GLY A 1 465 ? -41.590 -18.494 43.146 1.00 63.94 465 GLY A CA 1
ATOM 3621 C C . GLY A 1 465 ? -40.228 -18.439 43.849 1.00 63.94 465 GLY A C 1
ATOM 3622 O O . GLY A 1 465 ? -39.521 -17.430 43.743 1.00 63.94 465 GLY A O 1
ATOM 3623 N N . ASP A 1 466 ? -39.888 -19.514 44.573 1.00 59.41 466 ASP A N 1
ATOM 3624 C CA . ASP A 1 466 ? -38.493 -19.851 44.892 1.00 59.41 466 ASP A CA 1
ATOM 3625 C C . ASP A 1 466 ? -37.850 -20.284 43.561 1.00 59.41 466 ASP A C 1
ATOM 3627 O O . ASP A 1 466 ? -38.042 -21.427 43.145 1.00 59.41 466 ASP A O 1
ATOM 3631 N N . THR A 1 467 ? -37.208 -19.353 42.846 1.00 70.69 467 THR A N 1
ATOM 3632 C CA . THR A 1 467 ? -36.494 -19.657 41.596 1.00 70.69 467 THR A CA 1
ATOM 3633 C C . THR A 1 467 ? -35.109 -20.194 41.919 1.00 70.69 467 THR A C 1
ATOM 3635 O O . THR A 1 467 ? -34.499 -19.819 42.929 1.00 70.69 467 THR A O 1
ATOM 3638 N N . THR A 1 468 ? -34.652 -21.128 41.099 1.00 80.69 468 THR A N 1
ATOM 3639 C CA . THR A 1 468 ? -33.347 -21.770 41.243 1.00 80.69 468 THR A CA 1
ATOM 3640 C C . THR A 1 468 ? -32.230 -20.899 40.687 1.00 80.69 468 THR A C 1
ATOM 3642 O O . THR A 1 468 ? -31.112 -20.954 41.204 1.00 80.69 468 THR A O 1
ATOM 3645 N N . ASP A 1 469 ? -32.572 -20.022 39.749 1.00 86.56 469 ASP A N 1
ATOM 3646 C CA . ASP A 1 469 ? -31.648 -19.260 38.935 1.00 86.56 469 ASP A CA 1
ATOM 3647 C C . ASP A 1 469 ? -32.182 -17.871 38.523 1.00 86.56 469 ASP A C 1
ATOM 3649 O O . ASP A 1 469 ? -33.306 -17.463 38.848 1.00 86.56 469 ASP A O 1
ATOM 3653 N N . LEU A 1 470 ? -31.253 -17.093 37.965 1.00 92.00 470 LEU A N 1
ATOM 3654 C CA . LEU A 1 470 ? -31.435 -15.899 37.140 1.00 92.00 470 LEU A CA 1
ATOM 3655 C C . LEU A 1 470 ? -30.181 -15.811 36.278 1.00 92.00 470 LEU A C 1
ATOM 3657 O O . LEU A 1 470 ? -29.083 -15.879 36.827 1.00 92.00 470 LEU A O 1
ATOM 3661 N N . VAL A 1 471 ? -30.314 -15.586 34.976 1.00 93.75 471 VAL A N 1
ATOM 3662 C CA . VAL A 1 471 ? -29.187 -15.465 34.041 1.00 93.75 471 VAL A CA 1
ATOM 3663 C C . VAL A 1 471 ? -29.416 -14.271 33.129 1.00 93.75 471 VAL A C 1
ATOM 3665 O O . VAL A 1 471 ? -30.516 -14.061 32.619 1.00 93.75 471 VAL A O 1
ATOM 3668 N N . LEU A 1 472 ? -28.367 -13.480 32.920 1.00 96.12 472 LEU A N 1
ATOM 3669 C CA . LEU A 1 472 ? -28.339 -12.410 31.934 1.00 96.12 472 LEU A CA 1
ATOM 3670 C C . LEU A 1 472 ? -26.956 -12.332 31.275 1.00 96.12 472 LEU A C 1
ATOM 3672 O O . LEU A 1 472 ? -25.990 -11.863 31.887 1.00 96.12 472 LEU A O 1
ATOM 3676 N N . SER A 1 473 ? -26.878 -12.743 30.011 1.00 95.50 473 SER A N 1
ATOM 3677 C CA . SER A 1 473 ? -25.665 -12.708 29.191 1.00 95.50 473 SER A CA 1
ATOM 3678 C C . SER A 1 473 ? -25.957 -12.072 27.823 1.00 95.50 473 SER A C 1
ATOM 3680 O O . SER A 1 473 ? -26.283 -12.784 26.870 1.00 95.50 473 SER A O 1
ATOM 3682 N N . PRO A 1 474 ? -25.916 -10.730 27.716 1.00 95.12 474 PRO A N 1
ATOM 3683 C CA . PRO A 1 474 ? -26.192 -10.012 26.479 1.00 95.12 474 PRO A CA 1
ATOM 3684 C C . PRO A 1 474 ? -24.968 -9.913 25.561 1.00 95.12 474 PRO A C 1
ATOM 3686 O O . PRO A 1 474 ? -23.823 -9.988 26.005 1.00 95.12 474 PRO A O 1
ATOM 3689 N N . GLN A 1 475 ? -25.233 -9.654 24.283 1.00 91.50 475 GLN A N 1
ATOM 3690 C CA . GLN A 1 475 ? -24.253 -9.243 23.285 1.00 91.50 475 GLN A CA 1
ATOM 3691 C C . GLN A 1 475 ? -24.859 -8.164 22.377 1.00 91.50 475 GLN A C 1
ATOM 3693 O O . GLN A 1 475 ? -25.924 -8.376 21.795 1.00 91.50 475 GLN A O 1
ATOM 3698 N N . LEU A 1 476 ? -24.222 -6.996 22.267 1.00 91.69 476 LEU A N 1
ATOM 3699 C CA . LEU A 1 476 ? -24.654 -5.906 21.383 1.00 91.69 476 LEU A CA 1
ATOM 3700 C C . LEU A 1 476 ? -23.743 -5.862 20.164 1.00 91.69 476 LEU A C 1
ATOM 3702 O O . LEU A 1 476 ? -22.530 -5.761 20.327 1.00 91.69 476 LEU A O 1
ATOM 3706 N N . MET A 1 477 ? -24.334 -5.881 18.969 1.00 82.25 477 MET A N 1
ATOM 3707 C CA . MET A 1 477 ? -23.606 -5.797 17.710 1.00 82.25 477 MET A CA 1
ATOM 3708 C C . MET A 1 477 ? -24.004 -4.592 16.852 1.00 82.25 477 MET A C 1
ATOM 3710 O O . MET A 1 477 ? -25.198 -4.340 16.677 1.00 82.25 477 MET A O 1
ATOM 3714 N N . ILE A 1 478 ? -23.018 -3.902 16.274 1.00 80.88 478 ILE A N 1
ATOM 3715 C CA . ILE A 1 478 ? -23.136 -2.798 15.316 1.00 80.88 478 ILE A CA 1
ATOM 3716 C C . ILE A 1 478 ? -22.526 -3.239 13.983 1.00 80.88 478 ILE A C 1
ATOM 3718 O O . ILE A 1 478 ? -21.341 -3.544 13.937 1.00 80.88 478 ILE A O 1
ATOM 3722 N N . ASN A 1 479 ? -23.303 -3.185 12.901 1.00 72.44 479 ASN A N 1
ATOM 3723 C CA . ASN A 1 479 ? -22.767 -3.312 11.543 1.00 72.44 479 ASN A CA 1
ATOM 3724 C C . ASN A 1 479 ? -22.577 -1.914 10.944 1.00 72.44 479 ASN A C 1
ATOM 3726 O O . ASN A 1 479 ? -23.459 -1.059 11.090 1.00 72.44 479 ASN A O 1
ATOM 3730 N N . ARG A 1 480 ? -21.456 -1.691 10.252 1.00 71.56 480 ARG A N 1
ATOM 3731 C CA . ARG A 1 480 ? -21.137 -0.431 9.563 1.00 71.56 480 ARG A CA 1
ATOM 3732 C C . ARG A 1 480 ? -21.197 -0.602 8.038 1.00 71.56 480 ARG A C 1
ATOM 3734 O O . ARG A 1 480 ? -21.070 -1.718 7.542 1.00 71.56 480 ARG A O 1
ATOM 3741 N N . ASN A 1 481 ? -21.436 0.476 7.291 1.00 67.81 481 ASN A N 1
ATOM 3742 C CA . ASN A 1 481 ? -21.268 0.476 5.836 1.00 67.81 481 ASN A CA 1
ATOM 3743 C C . ASN A 1 481 ? -19.780 0.335 5.518 1.00 67.81 481 ASN A C 1
ATOM 3745 O O . ASN A 1 481 ? -18.994 1.212 5.861 1.00 67.81 481 ASN A O 1
ATOM 3749 N N . GLN A 1 482 ? -19.411 -0.763 4.866 1.00 73.50 482 GLN A N 1
ATOM 3750 C CA . GLN A 1 482 ? -18.026 -1.017 4.516 1.00 73.50 482 GLN A CA 1
ATOM 3751 C C . GLN A 1 482 ? -17.592 -0.179 3.314 1.00 73.50 482 GLN A C 1
ATOM 3753 O O . GLN A 1 482 ? -18.327 -0.058 2.329 1.00 73.50 482 GLN A O 1
ATOM 3758 N N . THR A 1 483 ? -16.383 0.373 3.380 1.00 83.31 483 THR A N 1
ATOM 3759 C CA . THR A 1 483 ? -15.762 1.110 2.277 1.00 83.31 483 THR A CA 1
ATOM 3760 C C . THR A 1 483 ? -14.421 0.484 1.906 1.00 83.31 483 THR A C 1
ATOM 3762 O O . THR A 1 483 ? -13.717 -0.066 2.753 1.00 83.31 483 THR A O 1
ATOM 3765 N N . VAL A 1 484 ? -14.080 0.545 0.616 1.00 91.06 484 VAL A N 1
ATOM 3766 C CA . VAL A 1 484 ? -12.749 0.185 0.117 1.00 91.06 484 VAL A CA 1
ATOM 3767 C C . VAL A 1 484 ? -11.889 1.443 0.158 1.00 91.06 484 VAL A C 1
ATOM 3769 O O . VAL A 1 484 ? -12.203 2.430 -0.505 1.00 91.06 484 VAL A O 1
ATOM 3772 N N . VAL A 1 485 ? -10.816 1.401 0.944 1.00 91.69 485 VAL A N 1
ATOM 3773 C CA . VAL A 1 485 ? -9.877 2.518 1.148 1.00 91.69 485 VAL A CA 1
ATOM 3774 C C . VAL A 1 485 ? -8.598 2.367 0.319 1.00 91.69 485 VAL A C 1
ATOM 3776 O O . VAL A 1 485 ? -7.859 3.332 0.146 1.00 91.69 485 VAL A O 1
ATOM 3779 N N . ARG A 1 486 ? -8.351 1.175 -0.243 1.00 95.50 486 ARG A N 1
ATOM 3780 C CA . ARG A 1 486 ? -7.291 0.909 -1.229 1.00 95.50 486 ARG A CA 1
ATOM 3781 C C . ARG A 1 486 ? -7.753 -0.143 -2.229 1.00 95.50 486 ARG A C 1
ATOM 3783 O O . ARG A 1 486 ? -8.261 -1.187 -1.832 1.00 95.50 486 ARG A O 1
ATOM 3790 N N . GLY A 1 487 ? -7.482 0.068 -3.509 1.00 87.81 487 GLY A N 1
ATOM 3791 C CA . GLY A 1 487 ? -7.755 -0.927 -4.548 1.00 87.81 487 GLY A CA 1
ATOM 3792 C C . GLY A 1 487 ? -9.168 -0.843 -5.145 1.00 87.81 487 GLY A C 1
ATOM 3793 O O . GLY A 1 487 ? -9.870 0.145 -4.926 1.00 87.81 487 GLY A O 1
ATOM 3794 N N . PRO A 1 488 ? -9.590 -1.855 -5.928 1.00 97.00 488 PRO A N 1
ATOM 3795 C CA . PRO A 1 488 ? -8.917 -3.134 -6.167 1.00 97.00 488 PRO A CA 1
ATOM 3796 C C . PRO A 1 488 ? -7.620 -2.997 -6.968 1.00 97.00 488 PRO A C 1
ATOM 3798 O O . PRO A 1 488 ? -7.473 -2.074 -7.765 1.00 97.00 488 PRO A O 1
ATOM 3801 N N . TYR A 1 489 ? -6.699 -3.940 -6.785 1.00 98.31 489 TYR A N 1
ATOM 3802 C CA . TYR A 1 489 ? -5.484 -4.032 -7.588 1.00 98.31 489 TYR A CA 1
ATOM 3803 C C . TYR A 1 489 ? -5.036 -5.480 -7.820 1.00 98.31 489 TYR A C 1
ATOM 3805 O O . TYR A 1 489 ? -5.387 -6.388 -7.060 1.00 98.31 489 TYR A O 1
ATOM 3813 N N . LEU A 1 490 ? -4.302 -5.695 -8.914 1.00 98.38 490 LEU A N 1
ATOM 3814 C CA . LEU A 1 490 ? -3.981 -7.019 -9.451 1.00 98.38 490 LEU A CA 1
ATOM 3815 C C . LEU A 1 490 ? -2.505 -7.366 -9.252 1.00 98.38 490 LEU A C 1
ATOM 3817 O O . LEU A 1 490 ? -1.618 -6.559 -9.531 1.00 98.38 490 LEU A O 1
ATOM 3821 N N . GLN A 1 491 ? -2.246 -8.586 -8.789 1.00 97.81 491 GLN A N 1
ATOM 3822 C CA . GLN A 1 491 ? -0.913 -9.109 -8.491 1.00 97.81 491 GLN A CA 1
ATOM 3823 C C . GLN A 1 491 ? -0.788 -10.559 -8.974 1.00 97.81 491 GLN A C 1
ATOM 3825 O O . GLN A 1 491 ? -1.792 -11.259 -9.131 1.00 97.81 491 GLN A O 1
ATOM 3830 N N . LEU A 1 492 ? 0.447 -11.019 -9.190 1.00 97.12 492 LEU A N 1
ATOM 3831 C CA . LEU A 1 492 ? 0.784 -12.418 -9.482 1.00 97.12 492 LEU A CA 1
ATOM 3832 C C . LEU A 1 492 ? -0.145 -13.086 -10.522 1.00 97.12 492 LEU A C 1
ATOM 3834 O O . LEU A 1 492 ? -0.758 -14.131 -10.275 1.00 97.12 492 LEU A O 1
ATOM 3838 N N . GLY A 1 493 ? -0.297 -12.438 -11.677 1.00 96.81 493 GLY A N 1
ATOM 3839 C CA . GLY A 1 493 ? -1.081 -12.961 -12.793 1.00 96.81 493 GLY A CA 1
ATOM 3840 C C . GLY A 1 493 ? -0.361 -14.108 -13.498 1.00 96.81 493 GLY A C 1
ATOM 3841 O O . GLY A 1 493 ? 0.813 -13.997 -13.836 1.00 96.81 493 GLY A O 1
ATOM 3842 N N . THR A 1 494 ? -1.074 -15.202 -13.748 1.00 96.69 494 THR A N 1
ATOM 3843 C CA . THR A 1 494 ? -0.590 -16.371 -14.492 1.00 96.69 494 THR A CA 1
ATOM 3844 C C . THR A 1 494 ? -1.549 -16.692 -15.640 1.00 96.69 494 THR A C 1
ATOM 3846 O O . THR A 1 494 ? -2.565 -16.021 -15.842 1.00 96.69 494 THR A O 1
ATOM 3849 N N . ALA A 1 495 ? -1.261 -17.759 -16.386 1.00 95.38 495 ALA A N 1
ATOM 3850 C CA . ALA A 1 495 ? -2.150 -18.236 -17.437 1.00 95.38 495 ALA A CA 1
ATOM 3851 C C . ALA A 1 495 ? -3.483 -18.810 -16.926 1.00 95.38 495 ALA A C 1
ATOM 3853 O O . ALA A 1 495 ? -4.374 -19.084 -17.721 1.00 95.38 495 ALA A O 1
ATOM 3854 N N . ASN A 1 496 ? -3.638 -19.053 -15.624 1.00 96.88 496 ASN A N 1
ATOM 3855 C CA . ASN A 1 496 ? -4.855 -19.661 -15.076 1.00 96.88 496 ASN A CA 1
ATOM 3856 C C . ASN A 1 496 ? -5.271 -19.112 -13.705 1.00 96.88 496 ASN A C 1
ATOM 3858 O O . ASN A 1 496 ? -6.198 -19.647 -13.085 1.00 96.88 496 ASN A O 1
ATOM 3862 N N . SER A 1 497 ? -4.603 -18.064 -13.228 1.00 98.12 497 SER A N 1
ATOM 3863 C CA . SER A 1 497 ? -4.896 -17.439 -11.947 1.00 98.12 497 SER A CA 1
ATOM 3864 C C . SER A 1 497 ? -4.496 -15.969 -11.906 1.00 98.12 497 SER A C 1
ATOM 3866 O O . SER A 1 497 ? -3.631 -15.532 -12.657 1.00 98.12 497 SER A O 1
ATOM 3868 N N . VAL A 1 498 ? -5.076 -15.222 -10.973 1.00 98.50 498 VAL A N 1
ATOM 3869 C CA . VAL A 1 498 ? -4.637 -13.872 -10.595 1.00 98.50 498 VAL A CA 1
ATOM 3870 C C . VAL A 1 498 ? -4.914 -13.658 -9.110 1.00 98.50 498 VAL A C 1
ATOM 3872 O O . VAL A 1 498 ? -5.877 -14.215 -8.572 1.00 98.50 498 VAL A O 1
ATOM 3875 N N . ARG A 1 499 ? -4.081 -12.870 -8.428 1.00 98.38 499 ARG A N 1
ATOM 3876 C CA . ARG A 1 499 ? -4.375 -12.393 -7.074 1.00 98.38 499 ARG A CA 1
ATOM 3877 C C . ARG A 1 499 ? -5.042 -11.030 -7.156 1.00 98.38 499 ARG A C 1
ATOM 3879 O O . ARG A 1 499 ? -4.501 -10.101 -7.751 1.00 98.38 499 ARG A O 1
ATOM 3886 N N . VAL A 1 500 ? -6.216 -10.924 -6.546 1.00 98.62 500 VAL A N 1
ATOM 3887 C CA . VAL A 1 500 ? -6.959 -9.668 -6.417 1.00 98.62 500 VAL A CA 1
ATOM 3888 C C . VAL A 1 500 ? -6.822 -9.192 -4.980 1.00 98.62 500 VAL A C 1
ATOM 3890 O O . VAL A 1 500 ? -7.107 -9.954 -4.051 1.00 98.62 500 VAL A O 1
ATOM 3893 N N . ARG A 1 501 ? -6.373 -7.947 -4.806 1.00 98.50 501 ARG A N 1
ATOM 3894 C CA . ARG A 1 501 ? -6.126 -7.337 -3.498 1.00 98.50 501 ARG A CA 1
ATOM 3895 C C . ARG A 1 501 ? -6.891 -6.032 -3.325 1.00 98.50 501 ARG A C 1
ATOM 3897 O O . ARG A 1 501 ? -7.146 -5.324 -4.301 1.00 98.50 501 ARG A O 1
ATOM 3904 N N . TRP A 1 502 ? -7.273 -5.726 -2.090 1.00 98.19 502 TRP A N 1
ATOM 3905 C CA . TRP A 1 502 ? -7.866 -4.447 -1.694 1.00 98.19 502 TRP A CA 1
ATOM 3906 C C . TRP A 1 502 ? -7.765 -4.252 -0.181 1.00 98.19 502 TRP A C 1
ATOM 3908 O O . TRP A 1 502 ? -7.563 -5.215 0.555 1.00 98.19 502 TRP A O 1
ATOM 3918 N N . ARG A 1 503 ? -7.942 -3.012 0.278 1.00 96.06 503 ARG A N 1
ATOM 3919 C CA . ARG A 1 503 ? -8.056 -2.676 1.698 1.00 96.06 503 ARG A CA 1
ATOM 3920 C C . ARG A 1 503 ? -9.426 -2.105 1.996 1.00 96.06 503 ARG A C 1
ATOM 3922 O O . ARG A 1 503 ? -9.907 -1.249 1.247 1.00 96.06 503 ARG A O 1
ATOM 3929 N N . THR A 1 504 ? -10.016 -2.509 3.106 1.00 85.81 504 THR A N 1
ATOM 3930 C CA . THR A 1 504 ? -11.221 -1.888 3.654 1.00 85.81 504 THR A CA 1
ATOM 3931 C C . THR A 1 504 ? -10.942 -1.098 4.926 1.00 85.81 504 THR A C 1
ATOM 3933 O O . THR A 1 504 ? -9.904 -1.252 5.567 1.00 85.81 504 THR A O 1
ATOM 3936 N N . GLU A 1 505 ? -11.879 -0.223 5.282 1.00 78.94 505 GLU A N 1
ATOM 3937 C CA . GLU A 1 505 ? -11.798 0.603 6.491 1.00 78.94 505 GLU A CA 1
ATOM 3938 C C . GLU A 1 505 ? -11.914 -0.218 7.789 1.00 78.94 505 GLU A C 1
ATOM 3940 O O . GLU A 1 505 ? -11.227 0.070 8.767 1.00 78.94 505 GLU A O 1
ATOM 3945 N N . PHE A 1 506 ? -12.743 -1.267 7.792 1.00 71.06 506 PHE A N 1
ATOM 3946 C CA . PHE A 1 506 ? -12.954 -2.158 8.941 1.00 71.06 506 PHE A CA 1
ATOM 3947 C C . PHE A 1 506 ? -12.681 -3.622 8.570 1.00 71.06 506 PHE A C 1
ATOM 3949 O O . PHE A 1 506 ? -12.619 -3.955 7.388 1.00 71.06 506 PHE A O 1
ATOM 3956 N N . LEU A 1 507 ? -12.529 -4.511 9.561 1.00 64.75 507 LEU A N 1
ATOM 3957 C CA . LEU A 1 507 ? -12.421 -5.955 9.305 1.00 64.75 507 LEU A CA 1
ATOM 3958 C C . LEU A 1 507 ? -13.665 -6.467 8.566 1.00 64.75 507 LEU A C 1
ATOM 3960 O O . LEU A 1 507 ? -14.783 -6.116 8.944 1.00 64.75 507 LEU A O 1
ATOM 3964 N N . ASP A 1 508 ? -13.465 -7.304 7.550 1.00 72.94 508 ASP A N 1
ATOM 3965 C CA . ASP A 1 508 ? -14.555 -7.917 6.788 1.00 72.94 508 ASP A CA 1
ATOM 3966 C C . ASP A 1 508 ? -14.138 -9.257 6.172 1.00 72.94 508 ASP A C 1
ATOM 3968 O O . ASP A 1 508 ? -12.949 -9.595 6.134 1.00 72.94 508 ASP A O 1
ATOM 3972 N N . ASP A 1 509 ? -15.118 -10.039 5.721 1.00 83.44 509 ASP A N 1
ATOM 3973 C CA . ASP A 1 509 ? -14.861 -11.194 4.866 1.00 83.44 509 ASP A CA 1
ATOM 3974 C C . ASP A 1 509 ? -14.606 -10.758 3.411 1.00 83.44 509 ASP A C 1
ATOM 3976 O O . ASP A 1 509 ? -14.753 -9.594 3.040 1.00 83.44 509 ASP A O 1
ATOM 3980 N N . SER A 1 510 ? -14.119 -11.685 2.589 1.00 94.00 510 SER A N 1
ATOM 3981 C CA . SER A 1 510 ? -13.657 -11.389 1.233 1.00 94.00 510 SER A CA 1
ATOM 3982 C C . SER A 1 510 ? -14.432 -12.197 0.202 1.00 94.00 510 SER A C 1
ATOM 3984 O O . SER A 1 510 ? -14.523 -13.422 0.309 1.00 94.00 510 SER A O 1
ATOM 3986 N N . GLU A 1 511 ? -14.868 -11.550 -0.870 1.00 97.56 511 GLU A N 1
ATOM 3987 C CA . GLU A 1 511 ? -15.395 -12.176 -2.077 1.00 97.56 511 GLU A CA 1
ATOM 3988 C C . GLU A 1 511 ? -14.867 -11.478 -3.335 1.00 97.56 511 GLU A C 1
ATOM 3990 O O . GLU A 1 511 ? -14.836 -10.251 -3.429 1.00 97.56 511 GLU A O 1
ATOM 3995 N N . VAL A 1 512 ? -14.486 -12.285 -4.328 1.00 98.69 512 VAL A N 1
ATOM 3996 C CA . VAL A 1 512 ? -14.297 -11.848 -5.713 1.00 98.69 512 VAL A CA 1
ATOM 3997 C C . VAL A 1 512 ? -15.354 -12.522 -6.578 1.00 98.69 512 VAL A C 1
ATOM 3999 O O . VAL A 1 512 ? -15.368 -13.751 -6.722 1.00 98.69 512 VAL A O 1
ATOM 4002 N N . LEU A 1 513 ? -16.207 -11.713 -7.200 1.00 98.44 513 LEU A N 1
ATOM 4003 C CA . LEU A 1 513 ? -17.057 -12.142 -8.305 1.00 98.44 513 LEU A CA 1
ATOM 4004 C C . LEU A 1 513 ? -16.294 -11.951 -9.613 1.00 98.44 513 LEU A C 1
ATOM 4006 O O . LEU A 1 513 ? -15.670 -10.910 -9.800 1.00 98.44 513 LEU A O 1
ATOM 4010 N N . CYS A 1 514 ? -16.352 -12.910 -10.530 1.00 98.25 514 CYS A N 1
ATOM 4011 C CA . CYS A 1 514 ? -15.730 -12.776 -11.842 1.00 98.25 514 CYS A CA 1
ATOM 4012 C C . CYS A 1 514 ? -16.493 -13.529 -12.945 1.00 98.25 514 CYS A C 1
ATOM 4014 O O . CYS A 1 514 ? -17.321 -14.407 -12.675 1.00 98.25 514 CYS A O 1
ATOM 4016 N N . GLY A 1 515 ? -16.234 -13.160 -14.199 1.00 97.31 515 GLY A N 1
ATOM 4017 C CA . GLY A 1 515 ? -16.841 -13.776 -15.379 1.00 97.31 515 GLY A CA 1
ATOM 4018 C C . GLY A 1 515 ? -16.365 -13.132 -16.681 1.00 97.31 515 GLY A C 1
ATOM 4019 O O . GLY A 1 515 ? -15.888 -12.000 -16.684 1.00 97.31 515 GLY A O 1
ATOM 4020 N N . THR A 1 516 ? -16.484 -13.852 -17.797 1.00 96.62 516 THR A N 1
ATOM 4021 C CA . THR A 1 516 ? -16.192 -13.313 -19.142 1.00 96.62 516 THR A CA 1
ATOM 4022 C C . THR A 1 516 ? -17.341 -12.460 -19.688 1.00 96.62 516 THR A C 1
ATOM 4024 O O . THR A 1 516 ? -17.150 -11.690 -20.619 1.00 96.62 516 THR A O 1
ATOM 4027 N N . ASP A 1 517 ? -18.536 -12.595 -19.108 1.00 94.44 517 ASP A N 1
ATOM 4028 C CA . ASP A 1 517 ? -19.711 -11.775 -19.392 1.00 94.44 517 ASP A CA 1
ATOM 4029 C C . ASP A 1 517 ? -19.953 -10.824 -18.214 1.00 94.44 517 ASP A C 1
ATOM 4031 O O . ASP A 1 517 ? -20.244 -11.263 -17.099 1.00 94.44 517 ASP A O 1
ATOM 4035 N N . LEU A 1 518 ? -19.846 -9.519 -18.472 1.00 91.81 518 LEU A N 1
ATOM 4036 C CA . LEU A 1 518 ? -20.045 -8.461 -17.481 1.00 91.81 518 LEU A CA 1
ATOM 4037 C C . LEU A 1 518 ? -21.433 -8.518 -16.818 1.00 91.81 518 LEU A C 1
ATOM 4039 O O . LEU A 1 518 ? -21.577 -8.120 -15.664 1.00 91.81 518 LEU A O 1
ATOM 4043 N N . GLN A 1 519 ? -22.452 -9.018 -17.520 1.00 92.31 519 GLN A N 1
ATOM 4044 C CA . GLN A 1 519 ? -23.816 -9.126 -16.989 1.00 92.31 519 GLN A CA 1
ATOM 4045 C C . GLN A 1 519 ? -24.016 -10.362 -16.102 1.00 92.31 519 GLN A C 1
ATOM 4047 O O . GLN A 1 519 ? -25.058 -10.495 -15.457 1.00 92.31 519 GLN A O 1
ATOM 4052 N N . ASN A 1 520 ? -23.038 -11.269 -16.054 1.00 93.50 520 ASN A N 1
ATOM 4053 C CA . ASN A 1 520 ? -23.152 -12.547 -15.365 1.00 93.50 520 ASN A CA 1
ATOM 4054 C C . ASN A 1 520 ? -21.863 -12.900 -14.609 1.00 93.50 520 ASN A C 1
ATOM 4056 O O . ASN A 1 520 ? -21.161 -13.863 -14.931 1.00 93.50 520 ASN A O 1
ATOM 4060 N N . LEU A 1 521 ? -21.561 -12.109 -13.578 1.00 97.06 521 LEU A N 1
ATOM 4061 C CA . LEU A 1 521 ? -20.467 -12.398 -12.656 1.00 97.06 521 LEU A CA 1
ATOM 4062 C C . LEU A 1 521 ? -20.908 -13.415 -11.603 1.00 97.06 521 LEU A C 1
ATOM 4064 O O . LEU A 1 521 ? -21.993 -13.315 -11.027 1.00 97.06 521 LEU A O 1
ATOM 4068 N N . THR A 1 522 ? -20.040 -14.382 -11.323 1.00 96.75 522 THR A N 1
ATOM 4069 C CA . THR A 1 522 ? -20.283 -15.420 -10.314 1.00 96.75 522 THR A CA 1
ATOM 4070 C C . THR A 1 522 ? -19.156 -15.452 -9.298 1.00 96.75 522 THR A C 1
ATOM 4072 O O . THR A 1 522 ? -18.068 -14.951 -9.562 1.00 96.75 522 THR A O 1
ATOM 4075 N N . SER A 1 523 ? -19.414 -16.028 -8.126 1.00 96.94 523 SER A N 1
ATOM 4076 C CA . SER A 1 523 ? -18.402 -16.148 -7.079 1.00 96.94 523 SER A CA 1
ATOM 4077 C C . SER A 1 523 ? -17.228 -17.007 -7.548 1.00 96.94 523 SER A C 1
ATOM 4079 O O . SER A 1 523 ? -17.392 -18.201 -7.811 1.00 96.94 523 SER A O 1
ATOM 4081 N N . CYS A 1 524 ? -16.053 -16.388 -7.670 1.00 96.56 524 CYS A N 1
ATOM 4082 C CA . CYS A 1 524 ? -14.830 -17.033 -8.143 1.00 96.56 524 CYS A CA 1
ATOM 4083 C C . CYS A 1 524 ? -13.862 -17.361 -7.005 1.00 96.56 524 CYS A C 1
ATOM 4085 O O . CYS A 1 524 ? -13.134 -18.352 -7.077 1.00 96.56 524 CYS A O 1
ATOM 4087 N N . ALA A 1 525 ? -13.854 -16.545 -5.952 1.00 98.00 525 ALA A N 1
ATOM 4088 C CA . ALA A 1 525 ? -13.088 -16.785 -4.738 1.00 98.00 525 ALA A CA 1
ATOM 4089 C C . ALA A 1 525 ? -13.797 -16.144 -3.541 1.00 98.00 525 ALA A C 1
ATOM 4091 O O . ALA A 1 525 ? -14.366 -15.062 -3.664 1.00 98.00 525 ALA A O 1
ATOM 4092 N N . GLN A 1 526 ? -13.738 -16.799 -2.381 1.00 96.75 526 GLN A N 1
ATOM 4093 C CA . GLN A 1 526 ? -14.281 -16.289 -1.123 1.00 96.75 526 GLN A CA 1
ATOM 4094 C C . GLN A 1 526 ? -13.386 -16.693 0.050 1.00 96.75 526 GLN A C 1
ATOM 4096 O O . GLN A 1 526 ? -12.749 -17.749 0.023 1.00 96.75 526 GLN A O 1
ATOM 4101 N N . SER A 1 527 ? -13.395 -15.890 1.107 1.00 91.38 527 SER A N 1
ATOM 4102 C CA . SER A 1 527 ? -12.781 -16.199 2.396 1.00 91.38 527 SER A CA 1
ATOM 4103 C C . SER A 1 527 ? -13.610 -15.583 3.511 1.00 91.38 527 SER A C 1
ATOM 4105 O O . SER A 1 527 ? -13.819 -14.381 3.512 1.00 91.38 527 SER A O 1
ATOM 4107 N N . ALA A 1 528 ? -14.031 -16.388 4.488 1.00 81.56 528 ALA A N 1
ATOM 4108 C CA . ALA A 1 528 ? -14.740 -15.901 5.677 1.00 81.56 528 ALA A CA 1
ATOM 4109 C C . ALA A 1 528 ? -13.803 -15.289 6.743 1.00 81.56 528 ALA A C 1
ATOM 4111 O O . ALA A 1 528 ? -14.260 -14.887 7.813 1.00 81.56 528 ALA A O 1
ATOM 4112 N N . THR A 1 529 ? -12.487 -15.283 6.498 1.00 79.62 529 THR A N 1
ATOM 4113 C CA . THR A 1 529 ? -11.498 -14.685 7.404 1.00 79.62 529 THR A CA 1
ATOM 4114 C C . THR A 1 529 ? -11.695 -13.177 7.453 1.00 79.62 529 THR A C 1
ATOM 4116 O O . THR A 1 529 ? -11.629 -12.528 6.417 1.00 79.62 529 THR A O 1
ATOM 4119 N N . GLN A 1 530 ? -11.879 -12.647 8.659 1.00 75.06 530 GLN A N 1
ATOM 4120 C CA . GLN A 1 530 ? -12.009 -11.215 8.907 1.00 75.06 530 GLN A CA 1
ATOM 4121 C C . GLN A 1 530 ? -10.639 -10.535 8.795 1.00 75.06 530 GLN A C 1
ATOM 4123 O O . GLN A 1 530 ? -9.722 -10.870 9.547 1.00 75.06 530 GLN A O 1
ATOM 4128 N N . THR A 1 531 ? -10.494 -9.609 7.851 1.00 78.06 531 THR A N 1
ATOM 4129 C CA . THR A 1 531 ? -9.260 -8.848 7.593 1.00 78.06 531 THR A CA 1
ATOM 4130 C C . THR A 1 531 ? -9.601 -7.462 7.049 1.00 78.06 531 THR A C 1
ATOM 4132 O O . THR A 1 531 ? -10.695 -7.267 6.531 1.00 78.06 531 THR A O 1
ATOM 4135 N N . THR A 1 532 ? -8.692 -6.497 7.187 1.00 82.69 532 THR A N 1
ATOM 4136 C CA . THR A 1 532 ? -8.737 -5.222 6.447 1.00 82.69 532 THR A CA 1
ATOM 4137 C C . THR A 1 532 ? -7.887 -5.282 5.186 1.00 82.69 532 THR A C 1
ATOM 4139 O O . THR A 1 532 ? -8.157 -4.549 4.246 1.00 82.69 532 THR A O 1
ATOM 4142 N N . GLU A 1 533 ? -6.865 -6.145 5.152 1.00 92.50 533 GLU A N 1
ATOM 4143 C CA . GLU A 1 533 ? -6.035 -6.421 3.977 1.00 92.50 533 GLU A CA 1
ATOM 4144 C C . GLU A 1 533 ? -6.553 -7.680 3.297 1.00 92.50 533 GLU A C 1
ATOM 4146 O O . GLU A 1 533 ? -6.337 -8.802 3.771 1.00 92.50 533 GLU A O 1
ATOM 4151 N N . HIS A 1 534 ? -7.274 -7.505 2.200 1.00 96.12 534 HIS A N 1
ATOM 4152 C CA . HIS A 1 534 ? -7.872 -8.608 1.473 1.00 96.12 534 HIS A CA 1
ATOM 4153 C C . HIS A 1 534 ? -6.959 -9.034 0.332 1.00 96.12 534 HIS A C 1
ATOM 4155 O O . HIS A 1 534 ? -6.499 -8.220 -0.467 1.00 96.12 534 HIS A O 1
ATOM 4161 N N . GLU A 1 535 ? -6.746 -10.340 0.226 1.00 97.88 535 GLU A N 1
ATOM 4162 C CA . GLU A 1 535 ? -6.025 -10.964 -0.872 1.00 97.88 535 GLU A CA 1
ATOM 4163 C C . GLU A 1 535 ? -6.685 -12.300 -1.196 1.00 97.88 535 GLU A C 1
ATOM 4165 O O . GLU A 1 535 ? -6.709 -13.215 -0.369 1.00 97.88 535 GLU A O 1
ATOM 4170 N N . LEU A 1 536 ? -7.223 -12.427 -2.410 1.00 98.25 536 LEU A N 1
ATOM 4171 C CA . LEU A 1 536 ? -7.822 -13.667 -2.889 1.00 98.25 536 LEU A CA 1
ATOM 4172 C C . LEU A 1 536 ? -7.169 -14.130 -4.188 1.00 98.25 536 LEU A C 1
ATOM 4174 O O . LEU A 1 536 ? -7.057 -13.382 -5.159 1.00 98.25 536 LEU A O 1
ATOM 4178 N N . LEU A 1 537 ? -6.781 -15.407 -4.210 1.00 98.25 537 LEU A N 1
ATOM 4179 C CA . LEU A 1 537 ? -6.362 -16.100 -5.422 1.00 98.25 537 LEU A CA 1
ATOM 4180 C C . LEU A 1 537 ? -7.601 -16.547 -6.201 1.00 98.25 537 LEU A C 1
ATOM 4182 O O . LEU A 1 537 ? -8.295 -17.484 -5.801 1.00 98.25 537 LEU A O 1
ATOM 4186 N N . VAL A 1 538 ? -7.837 -15.919 -7.346 1.00 98.38 538 VAL A N 1
ATOM 4187 C CA . VAL A 1 538 ? -8.791 -16.399 -8.345 1.00 98.38 538 VAL A CA 1
ATOM 4188 C C . VAL A 1 538 ? -8.062 -17.412 -9.222 1.00 98.38 538 VAL A C 1
ATOM 4190 O O . VAL A 1 538 ? -7.013 -17.097 -9.772 1.00 98.38 538 VAL A O 1
ATOM 4193 N N . SER A 1 539 ? -8.572 -18.639 -9.335 1.00 97.75 539 SER A N 1
ATOM 4194 C CA . SER A 1 539 ? -7.896 -19.741 -10.040 1.00 97.75 539 SER A CA 1
ATOM 4195 C C . SER A 1 539 ? -8.842 -20.510 -10.961 1.00 97.75 539 SER A C 1
ATOM 4197 O O . SER A 1 539 ? -10.056 -20.330 -10.909 1.00 97.75 539 SER A O 1
ATOM 4199 N N . GLY A 1 540 ? -8.288 -21.383 -11.807 1.00 96.31 540 GLY A N 1
ATOM 4200 C CA . GLY A 1 540 ? -9.073 -22.173 -12.763 1.00 96.31 540 GLY A CA 1
ATOM 4201 C C . GLY A 1 540 ? -9.536 -21.369 -13.979 1.00 96.31 540 GLY A C 1
ATOM 4202 O O . GLY A 1 540 ? -10.505 -21.752 -14.632 1.00 96.31 540 GLY A O 1
ATOM 4203 N N . LEU A 1 541 ? -8.849 -20.264 -14.267 1.00 97.69 541 LEU A N 1
ATOM 4204 C CA . LEU A 1 541 ? -9.142 -19.372 -15.380 1.00 97.69 541 LEU A CA 1
ATOM 4205 C C . LEU A 1 541 ? -8.604 -19.943 -16.700 1.00 97.69 541 LEU A C 1
ATOM 4207 O O . LEU A 1 541 ? -7.649 -20.726 -16.714 1.00 97.69 541 LEU A O 1
ATOM 4211 N N . ALA A 1 542 ? -9.228 -19.556 -17.810 1.00 96.94 542 ALA A N 1
ATOM 4212 C CA . ALA A 1 542 ? -8.723 -19.855 -19.143 1.00 96.94 542 ALA A CA 1
ATOM 4213 C C . ALA A 1 542 ? -7.570 -18.893 -19.491 1.00 96.94 542 ALA A C 1
ATOM 4215 O O . ALA A 1 542 ? -7.710 -17.707 -19.210 1.00 96.94 542 ALA A O 1
ATOM 4216 N N . PRO A 1 543 ? -6.468 -19.367 -20.107 1.00 94.88 543 PRO A N 1
ATOM 4217 C CA . PRO A 1 543 ? -5.382 -18.502 -20.573 1.00 94.88 543 PRO A CA 1
ATOM 4218 C C . PRO A 1 543 ? -5.834 -17.478 -21.610 1.00 94.88 543 PRO A C 1
ATOM 4220 O O . PRO A 1 543 ? -6.791 -17.728 -22.343 1.00 94.88 543 PRO A O 1
ATOM 4223 N N . ASN A 1 544 ? -5.096 -16.369 -21.717 1.00 92.94 544 ASN A N 1
ATOM 4224 C CA . ASN A 1 544 ? -5.347 -15.293 -22.684 1.00 92.94 544 ASN A CA 1
ATOM 4225 C C . ASN A 1 544 ? -6.828 -14.865 -22.777 1.00 92.94 544 ASN A C 1
ATOM 4227 O O . ASN A 1 544 ? -7.381 -14.734 -23.865 1.00 92.94 544 ASN A O 1
ATOM 4231 N N . THR A 1 545 ? -7.509 -14.747 -21.636 1.00 95.12 545 THR A N 1
ATOM 4232 C CA . THR A 1 545 ? -8.944 -14.462 -21.573 1.00 95.12 545 THR A CA 1
ATOM 4233 C C . THR A 1 545 ? -9.200 -13.245 -20.689 1.00 95.12 545 THR A C 1
ATOM 4235 O O . THR A 1 545 ? -8.637 -13.130 -19.596 1.00 95.12 545 THR A O 1
ATOM 4238 N N . LYS A 1 546 ? -10.070 -12.345 -21.158 1.00 95.81 546 LYS A N 1
ATOM 4239 C CA . LYS A 1 546 ? -10.542 -11.172 -20.414 1.00 95.81 546 LYS A CA 1
ATOM 4240 C C . LYS A 1 546 ? -11.652 -11.571 -19.441 1.00 95.81 546 LYS A C 1
ATOM 4242 O O . LYS A 1 546 ? -12.644 -12.182 -19.836 1.00 95.81 546 LYS A O 1
ATOM 4247 N N . TYR A 1 547 ? -11.489 -11.203 -18.176 1.00 97.88 547 TYR A N 1
ATOM 4248 C CA . TYR A 1 547 ? -12.472 -11.408 -17.115 1.00 97.88 547 TYR A CA 1
ATOM 4249 C C . TYR A 1 547 ? -12.830 -10.074 -16.478 1.00 97.88 547 TYR A C 1
ATOM 4251 O O . TYR A 1 547 ? -11.952 -9.353 -16.013 1.00 97.88 547 TYR A O 1
ATOM 4259 N N . TYR A 1 548 ? -14.121 -9.779 -16.397 1.00 98.44 548 TYR A N 1
ATOM 4260 C CA . TYR A 1 548 ? -14.638 -8.715 -15.545 1.00 98.44 548 TYR A CA 1
ATOM 4261 C C . TYR A 1 548 ? -14.727 -9.220 -14.111 1.00 98.44 548 TYR A C 1
ATOM 4263 O O . TYR A 1 548 ? -14.973 -10.411 -13.884 1.00 98.44 548 TYR A O 1
ATOM 4271 N N . TYR A 1 549 ? -14.540 -8.328 -13.141 1.00 98.56 549 TYR A N 1
ATOM 4272 C CA . TYR A 1 549 ? -14.624 -8.709 -11.736 1.00 98.56 549 TYR A CA 1
ATOM 4273 C C . TYR A 1 549 ? -15.225 -7.623 -10.844 1.00 98.56 549 TYR A C 1
ATOM 4275 O O . TYR A 1 549 ? -15.307 -6.445 -11.200 1.00 98.56 549 TYR A O 1
ATOM 4283 N N . ALA A 1 550 ? -15.667 -8.052 -9.668 1.00 98.25 550 ALA A N 1
ATOM 4284 C CA . ALA A 1 550 ? -16.104 -7.205 -8.572 1.00 98.25 550 ALA A CA 1
ATOM 4285 C C . ALA A 1 550 ? -15.551 -7.759 -7.256 1.00 98.25 550 ALA A C 1
ATOM 4287 O O . ALA A 1 550 ? -15.394 -8.972 -7.113 1.00 98.25 550 ALA A O 1
ATOM 4288 N N . ILE A 1 551 ? -15.270 -6.875 -6.306 1.00 98.31 551 ILE A N 1
ATOM 4289 C CA . ILE A 1 551 ? -14.775 -7.205 -4.970 1.00 98.31 551 ILE A CA 1
ATOM 4290 C C . ILE A 1 551 ? -15.769 -6.757 -3.902 1.00 98.31 551 ILE A C 1
ATOM 4292 O O . ILE A 1 551 ? -16.517 -5.790 -4.092 1.00 98.31 551 ILE A O 1
ATOM 4296 N N . GLY A 1 552 ? -15.748 -7.428 -2.760 1.00 93.00 552 GLY A N 1
ATOM 4297 C CA . GLY A 1 552 ? -16.488 -6.999 -1.585 1.00 93.00 552 GLY A CA 1
ATOM 4298 C C . GLY A 1 552 ? -16.563 -8.071 -0.513 1.00 93.00 552 GLY A C 1
ATOM 4299 O O . GLY A 1 552 ? -15.700 -8.944 -0.451 1.00 93.00 552 GLY A O 1
ATOM 4300 N N . SER A 1 553 ? -17.604 -7.984 0.303 1.00 88.75 553 SER A N 1
ATOM 4301 C CA . SER A 1 553 ? -17.967 -8.979 1.308 1.00 88.75 553 SER A CA 1
ATOM 4302 C C . SER A 1 553 ? -18.763 -10.117 0.658 1.00 88.75 553 SER A C 1
ATOM 4304 O O . SER A 1 553 ? -19.341 -9.968 -0.422 1.00 88.75 553 SER A O 1
ATOM 4306 N N . ILE A 1 554 ? -18.860 -11.262 1.325 1.00 85.06 554 ILE A N 1
ATOM 4307 C CA . ILE A 1 554 ? -19.638 -12.414 0.871 1.00 85.06 554 ILE A CA 1
ATOM 4308 C C . ILE A 1 554 ? -21.111 -12.015 0.708 1.00 85.06 554 ILE A C 1
ATOM 4310 O O . ILE A 1 554 ? -21.838 -11.754 1.667 1.00 85.06 554 ILE A O 1
ATOM 4314 N N . GLY A 1 555 ? -21.577 -12.011 -0.540 1.00 81.25 555 GLY A N 1
ATOM 4315 C CA . GLY A 1 555 ? -22.929 -11.614 -0.925 1.00 81.25 555 GLY A CA 1
ATOM 4316 C C . GLY A 1 555 ? -23.135 -10.106 -1.098 1.00 81.25 555 GLY A C 1
ATOM 4317 O O . GLY A 1 555 ? -24.266 -9.696 -1.373 1.00 81.25 555 GLY A O 1
ATOM 4318 N N . GLN A 1 556 ? -22.087 -9.285 -0.976 1.00 85.19 556 GLN A N 1
ATOM 4319 C CA . GLN A 1 556 ? -22.147 -7.833 -1.136 1.00 85.19 556 GLN A CA 1
ATOM 4320 C C . GLN A 1 556 ? -20.986 -7.305 -1.987 1.00 85.19 556 GLN A C 1
ATOM 4322 O O . GLN A 1 556 ? -19.832 -7.304 -1.580 1.00 85.19 556 GLN A O 1
ATOM 4327 N N . VAL A 1 557 ? -21.312 -6.730 -3.145 1.00 91.94 557 VAL A N 1
ATOM 4328 C CA . VAL A 1 557 ? -20.335 -5.994 -3.958 1.00 91.94 557 VAL A CA 1
ATOM 4329 C C . VAL A 1 557 ? -20.049 -4.630 -3.328 1.00 91.94 557 VAL A C 1
ATOM 4331 O O . VAL A 1 557 ? -20.982 -3.870 -3.058 1.00 91.94 557 VAL A O 1
ATOM 4334 N N . LEU A 1 558 ? -18.767 -4.307 -3.143 1.00 90.12 558 LEU A N 1
ATOM 4335 C CA . LEU A 1 558 ? -18.296 -2.990 -2.704 1.00 90.12 558 LEU A CA 1
ATOM 4336 C C . LEU A 1 558 ? -17.757 -2.162 -3.878 1.00 90.12 558 LEU A C 1
ATOM 4338 O O . LEU A 1 558 ? -18.118 -0.995 -4.017 1.00 90.12 558 LEU A O 1
ATOM 4342 N N . VAL A 1 559 ? -16.919 -2.757 -4.736 1.00 94.00 559 VAL A N 1
ATOM 4343 C CA . VAL A 1 559 ? -16.304 -2.093 -5.903 1.00 94.00 559 VAL A CA 1
ATOM 4344 C C . VAL A 1 559 ? -16.255 -3.049 -7.099 1.00 94.00 559 VAL A C 1
ATOM 4346 O O . VAL A 1 559 ? -16.028 -4.245 -6.937 1.00 94.00 559 VAL A O 1
ATOM 4349 N N . GLY A 1 560 ? -16.424 -2.525 -8.315 1.00 93.38 560 GLY A N 1
ATOM 4350 C CA . GLY A 1 560 ? -16.307 -3.277 -9.569 1.00 93.38 560 GLY A CA 1
ATOM 4351 C C . GLY A 1 560 ? -17.650 -3.730 -10.142 1.00 93.38 560 GLY A C 1
ATOM 4352 O O . GLY A 1 560 ? -18.696 -3.162 -9.831 1.00 93.38 560 GLY A O 1
ATOM 4353 N N . GLY A 1 561 ? -17.619 -4.730 -11.025 1.00 90.69 561 GLY A N 1
ATOM 4354 C CA . GLY A 1 561 ? -18.797 -5.135 -11.802 1.00 90.69 561 GLY A CA 1
ATOM 4355 C C . GLY A 1 561 ? -19.127 -4.155 -12.928 1.00 90.69 561 GLY A C 1
ATOM 4356 O O . GLY A 1 561 ? -20.288 -3.954 -13.279 1.00 90.69 561 GLY A O 1
ATOM 4357 N N . THR A 1 562 ? -18.097 -3.513 -13.473 1.00 92.94 562 THR A N 1
ATOM 4358 C CA . THR A 1 562 ? -18.179 -2.475 -14.502 1.00 92.94 562 THR A CA 1
ATOM 4359 C C . THR A 1 562 ? -17.206 -2.774 -15.643 1.00 92.94 562 THR A C 1
ATOM 4361 O O . THR A 1 562 ? -16.257 -3.541 -15.483 1.00 92.94 562 THR A O 1
ATOM 4364 N N . ALA A 1 563 ? -17.417 -2.151 -16.806 1.00 90.06 563 ALA A N 1
ATOM 4365 C CA . ALA A 1 563 ? -16.587 -2.381 -17.993 1.00 90.06 563 ALA A CA 1
ATOM 4366 C C . ALA A 1 563 ? -15.109 -1.978 -17.810 1.00 90.06 563 ALA A C 1
ATOM 4368 O O . ALA A 1 563 ? -14.249 -2.438 -18.555 1.00 90.06 563 ALA A O 1
ATOM 4369 N N . ASP A 1 564 ? -14.808 -1.132 -16.825 1.00 90.69 564 ASP A N 1
ATOM 4370 C CA . ASP A 1 564 ? -13.466 -0.661 -16.495 1.00 90.69 564 ASP A CA 1
ATOM 4371 C C . ASP A 1 564 ? -12.783 -1.464 -15.374 1.00 90.69 564 ASP A C 1
ATOM 4373 O O . ASP A 1 564 ? -11.668 -1.117 -15.002 1.00 90.69 564 ASP A O 1
ATOM 4377 N N . THR A 1 565 ? -13.406 -2.526 -14.857 1.00 95.44 565 THR A N 1
ATOM 4378 C CA . THR A 1 565 ? -12.820 -3.402 -13.828 1.00 95.44 565 THR A CA 1
ATOM 4379 C C . THR A 1 565 ? -12.673 -4.814 -14.390 1.00 95.44 565 THR A C 1
ATOM 4381 O O . THR A 1 565 ? -13.614 -5.613 -14.369 1.00 95.44 565 THR A O 1
ATOM 4384 N N . PHE A 1 566 ? -11.502 -5.109 -14.953 1.00 97.12 566 PHE A N 1
ATOM 4385 C CA . PHE A 1 566 ? -11.223 -6.380 -15.620 1.00 97.12 566 PHE A CA 1
ATOM 4386 C C . PHE A 1 566 ? -9.758 -6.786 -15.463 1.00 97.12 566 PHE A C 1
ATOM 4388 O O . PHE A 1 566 ? -8.935 -5.990 -15.050 1.00 97.12 566 PHE A O 1
ATOM 4395 N N . PHE A 1 567 ? -9.413 -8.011 -15.824 1.00 97.06 567 PHE A N 1
ATOM 4396 C CA . PHE A 1 567 ? -8.027 -8.411 -16.055 1.00 97.06 567 PHE A CA 1
ATOM 4397 C C . PHE A 1 567 ? -7.962 -9.362 -17.247 1.00 97.06 567 PHE A C 1
ATOM 4399 O O . PHE A 1 567 ? -8.954 -10.015 -17.583 1.00 97.06 567 PHE A O 1
ATOM 4406 N N . VAL A 1 568 ? -6.792 -9.465 -17.873 1.00 95.44 568 VAL A N 1
ATOM 4407 C CA . VAL A 1 568 ? -6.511 -10.466 -18.909 1.00 95.44 568 VAL A CA 1
ATOM 4408 C C . VAL A 1 568 ? -5.482 -11.442 -18.353 1.00 95.44 568 VAL A C 1
ATOM 4410 O O . VAL A 1 568 ? -4.384 -11.049 -17.963 1.00 95.44 568 VAL A O 1
ATOM 4413 N N . THR A 1 569 ? -5.841 -12.722 -18.264 1.00 95.88 569 THR A N 1
ATOM 4414 C CA . THR A 1 569 ? -4.901 -13.769 -17.823 1.00 95.88 569 THR A CA 1
ATOM 4415 C C . THR A 1 569 ? -3.734 -13.883 -18.792 1.00 95.88 569 THR A C 1
ATOM 4417 O O . THR A 1 569 ? -3.945 -13.771 -20.002 1.00 95.88 569 THR A O 1
ATOM 4420 N N . ALA A 1 570 ? -2.546 -14.220 -18.291 1.00 93.94 570 ALA A N 1
ATOM 4421 C CA . ALA A 1 570 ? -1.379 -14.378 -19.147 1.00 93.94 570 ALA A CA 1
ATOM 4422 C C . ALA A 1 570 ? -1.616 -15.431 -20.253 1.00 93.94 570 ALA A C 1
ATOM 4424 O O . ALA A 1 570 ? -2.387 -16.387 -20.080 1.00 93.94 570 ALA A O 1
ATOM 4425 N N . PRO A 1 571 ? -0.970 -15.289 -21.412 1.00 92.50 571 PRO A N 1
ATOM 4426 C CA . PRO A 1 571 ? -1.004 -16.323 -22.423 1.00 92.50 571 PRO A CA 1
ATOM 4427 C C . PRO A 1 571 ? -0.189 -17.553 -22.000 1.00 92.50 571 PRO A C 1
ATOM 4429 O O . PRO A 1 571 ? 0.678 -17.466 -21.126 1.00 92.50 571 PRO A O 1
ATOM 4432 N N . PRO A 1 572 ? -0.434 -18.724 -22.617 1.00 89.88 572 PRO A N 1
ATOM 4433 C CA . PRO A 1 572 ? 0.395 -19.898 -22.387 1.00 89.88 572 PRO A CA 1
ATOM 4434 C C . PRO A 1 572 ? 1.868 -19.623 -22.716 1.00 89.88 572 PRO A C 1
ATOM 4436 O O . PRO A 1 572 ? 2.183 -19.005 -23.734 1.00 89.88 572 PRO A O 1
ATOM 4439 N N . THR A 1 573 ? 2.764 -20.148 -21.883 1.00 89.31 573 THR A N 1
ATOM 4440 C CA . THR A 1 573 ? 4.215 -20.074 -22.073 1.00 89.31 573 THR A CA 1
ATOM 4441 C C . THR A 1 573 ? 4.635 -20.536 -23.478 1.00 89.31 573 THR A C 1
ATOM 4443 O O . THR A 1 573 ? 4.197 -21.589 -23.951 1.00 89.31 573 THR A O 1
ATOM 4446 N N . GLY A 1 574 ? 5.503 -19.763 -24.131 1.00 83.62 574 GLY A N 1
ATOM 4447 C CA . GLY A 1 574 ? 6.001 -19.968 -25.493 1.00 83.62 574 GLY A CA 1
ATOM 4448 C C . GLY A 1 574 ? 5.124 -19.401 -26.620 1.00 83.62 574 GLY A C 1
ATOM 4449 O O . GLY A 1 574 ? 5.508 -19.517 -27.780 1.00 83.62 574 GLY A O 1
ATOM 4450 N N . GLY A 1 575 ? 3.952 -18.823 -26.329 1.00 78.12 575 GLY A N 1
ATOM 4451 C CA . GLY A 1 575 ? 3.083 -18.218 -27.348 1.00 78.12 575 GLY A CA 1
ATOM 4452 C C . GLY A 1 575 ? 3.566 -16.828 -27.805 1.00 78.12 575 GLY A C 1
ATOM 4453 O O . GLY A 1 575 ? 3.725 -15.965 -26.943 1.00 78.12 575 GLY A O 1
ATOM 4454 N N . PRO A 1 576 ? 3.762 -16.571 -29.118 1.00 79.69 576 PRO A N 1
ATOM 4455 C CA . PRO A 1 576 ? 4.200 -15.274 -29.648 1.00 79.69 576 PRO A CA 1
ATOM 4456 C C . PRO A 1 576 ? 3.020 -14.300 -29.810 1.00 79.69 576 PRO A C 1
ATOM 4458 O O . PRO A 1 576 ? 2.637 -13.961 -30.926 1.00 79.69 576 PRO A O 1
ATOM 4461 N N . LEU A 1 577 ? 2.397 -13.892 -28.707 1.00 82.56 577 LEU A N 1
ATOM 4462 C CA . LEU A 1 577 ? 1.261 -12.966 -28.745 1.00 82.56 577 LEU A CA 1
ATOM 4463 C C . LEU A 1 577 ? 1.719 -11.508 -28.611 1.00 82.56 577 LEU A C 1
ATOM 4465 O O . LEU A 1 577 ? 2.672 -11.257 -27.864 1.00 82.56 577 LEU A O 1
ATOM 4469 N N . PRO A 1 578 ? 1.051 -10.553 -29.292 1.00 88.31 578 PRO A N 1
ATOM 4470 C CA . PRO A 1 578 ? 1.331 -9.135 -29.112 1.00 88.31 578 PRO A CA 1
ATOM 4471 C C . PRO A 1 578 ? 1.227 -8.773 -27.631 1.00 88.31 578 PRO A C 1
ATOM 4473 O O . PRO A 1 578 ? 0.215 -9.040 -26.984 1.00 88.31 578 PRO A O 1
ATOM 4476 N N . THR A 1 579 ? 2.305 -8.225 -27.080 1.00 93.25 579 THR A N 1
ATOM 4477 C CA . THR A 1 579 ? 2.405 -7.890 -25.660 1.00 93.25 579 THR A CA 1
ATOM 4478 C C . THR A 1 579 ? 2.877 -6.451 -25.516 1.00 93.25 579 THR A C 1
ATOM 4480 O O . THR A 1 579 ? 4.021 -6.133 -25.848 1.00 93.25 579 THR A O 1
ATOM 4483 N N . ARG A 1 580 ? 2.007 -5.590 -24.981 1.00 96.06 580 ARG A N 1
ATOM 4484 C CA . ARG A 1 580 ? 2.316 -4.209 -24.609 1.00 96.06 580 ARG A CA 1
ATOM 4485 C C . ARG A 1 580 ? 2.625 -4.096 -23.124 1.00 96.06 580 ARG A C 1
ATOM 4487 O O . ARG A 1 580 ? 1.822 -4.466 -22.267 1.00 96.06 580 ARG A O 1
ATOM 4494 N N . ILE A 1 581 ? 3.774 -3.508 -22.825 1.00 98.56 581 ILE A N 1
ATOM 4495 C CA . ILE A 1 581 ? 4.309 -3.376 -21.474 1.00 98.56 581 ILE A CA 1
ATOM 4496 C C . ILE A 1 581 ? 4.565 -1.904 -21.190 1.00 98.56 581 ILE A C 1
ATOM 4498 O O . ILE A 1 581 ? 5.290 -1.236 -21.933 1.00 98.56 581 ILE A O 1
ATOM 4502 N N . TRP A 1 582 ? 4.006 -1.404 -20.095 1.00 98.75 582 TRP A N 1
ATOM 4503 C CA . TRP A 1 582 ? 4.367 -0.094 -19.573 1.00 98.75 582 TRP A CA 1
ATOM 4504 C C . TRP A 1 582 ? 5.531 -0.219 -18.599 1.00 98.75 582 TRP A C 1
ATOM 4506 O O . TRP A 1 582 ? 5.491 -1.051 -17.697 1.00 98.75 582 TRP A O 1
ATOM 4516 N N . VAL A 1 583 ? 6.565 0.599 -18.763 1.00 98.88 583 VAL A N 1
ATOM 4517 C CA . VAL A 1 583 ? 7.758 0.577 -17.917 1.00 98.88 583 VAL A CA 1
ATOM 4518 C C . VAL A 1 583 ? 7.988 1.955 -17.317 1.00 98.88 583 VAL A C 1
ATOM 4520 O O . VAL A 1 583 ? 8.144 2.950 -18.033 1.00 98.88 583 VAL A O 1
ATOM 4523 N N . THR A 1 584 ? 8.058 2.004 -15.990 1.00 98.44 584 THR A N 1
ATOM 4524 C CA . THR A 1 584 ? 8.226 3.246 -15.234 1.00 98.44 584 THR A CA 1
ATOM 4525 C C . THR A 1 584 ? 9.239 3.073 -14.108 1.00 98.44 584 THR A C 1
ATOM 4527 O O . THR A 1 584 ? 9.088 2.167 -13.297 1.00 98.44 584 THR A O 1
ATOM 4530 N N . GLY A 1 585 ? 10.242 3.940 -14.002 1.00 97.62 585 GLY A N 1
ATOM 4531 C CA . GLY A 1 585 ? 11.119 4.026 -12.830 1.00 97.62 585 GLY A CA 1
ATOM 4532 C C . GLY A 1 585 ? 10.891 5.317 -12.059 1.00 97.62 585 GLY A C 1
ATOM 4533 O O . GLY A 1 585 ? 10.598 6.352 -12.669 1.00 97.62 585 GLY A O 1
ATOM 4534 N N . ASP A 1 586 ? 11.022 5.252 -10.732 1.00 98.12 586 ASP A N 1
ATOM 4535 C CA . ASP A 1 586 ? 11.046 6.430 -9.864 1.00 98.12 586 ASP A CA 1
ATOM 4536 C C . ASP A 1 586 ? 9.749 7.252 -9.991 1.00 98.12 586 ASP A C 1
ATOM 4538 O O . ASP A 1 586 ? 9.744 8.480 -10.110 1.00 98.12 586 ASP A O 1
ATOM 4542 N N . THR A 1 587 ? 8.600 6.571 -10.020 1.00 94.06 587 THR A N 1
ATOM 4543 C CA . THR A 1 587 ? 7.262 7.186 -10.136 1.00 94.06 587 THR A CA 1
ATOM 4544 C C . THR A 1 587 ? 6.767 7.783 -8.826 1.00 94.06 587 THR A C 1
ATOM 4546 O O . THR A 1 587 ? 5.837 8.593 -8.824 1.00 94.06 587 THR A O 1
ATOM 4549 N N . GLY A 1 588 ? 7.359 7.377 -7.702 1.00 92.38 588 GLY A N 1
ATOM 4550 C CA . GLY A 1 588 ? 6.767 7.499 -6.377 1.00 92.38 588 GLY A CA 1
ATOM 4551 C C . GLY A 1 588 ? 6.657 8.908 -5.799 1.00 92.38 588 GLY A C 1
ATOM 4552 O O . GLY A 1 588 ? 6.467 9.028 -4.597 1.00 92.38 588 GLY A O 1
ATOM 4553 N N . ASN A 1 589 ? 6.844 9.994 -6.557 1.00 92.31 589 ASN A N 1
ATOM 4554 C CA . ASN A 1 589 ? 6.712 11.345 -5.996 1.00 92.31 589 ASN A CA 1
ATOM 4555 C C . ASN A 1 589 ? 5.246 11.764 -5.792 1.00 92.31 589 ASN A C 1
ATOM 4557 O O . ASN A 1 589 ? 4.988 12.667 -4.994 1.00 92.31 589 ASN A O 1
ATOM 4561 N N . GLY A 1 590 ? 4.293 11.152 -6.510 1.00 91.94 590 GLY A N 1
ATOM 4562 C CA . GLY A 1 590 ? 2.862 11.497 -6.447 1.00 91.94 590 GLY A CA 1
ATOM 4563 C C . GLY A 1 590 ? 2.567 12.962 -6.776 1.00 91.94 590 GLY A C 1
ATOM 4564 O O . GLY A 1 590 ? 1.719 13.603 -6.158 1.00 91.94 590 GLY A O 1
ATOM 4565 N N . ASN A 1 591 ? 3.327 13.525 -7.714 1.00 92.94 591 ASN A N 1
ATOM 4566 C CA . ASN A 1 591 ? 3.282 14.936 -8.081 1.00 92.94 591 ASN A CA 1
ATOM 4567 C C . ASN A 1 591 ? 2.652 15.140 -9.476 1.00 92.94 591 ASN A C 1
ATOM 4569 O O . ASN A 1 591 ? 2.237 14.198 -10.151 1.00 92.94 591 ASN A O 1
ATOM 4573 N N . ALA A 1 592 ? 2.596 16.395 -9.933 1.00 96.38 592 ALA A N 1
ATOM 4574 C CA . ALA A 1 592 ? 2.059 16.728 -11.253 1.00 96.38 592 ALA A CA 1
ATOM 4575 C C . ALA A 1 592 ? 2.843 16.090 -12.417 1.00 96.38 592 ALA A C 1
ATOM 4577 O O . ALA A 1 592 ? 2.253 15.829 -13.460 1.00 96.38 592 ALA A O 1
ATOM 4578 N N . SER A 1 593 ? 4.142 15.828 -12.243 1.00 97.00 593 SER A N 1
ATOM 4579 C CA . SER A 1 593 ? 4.966 15.147 -13.246 1.00 97.00 593 SER A CA 1
ATOM 4580 C C . SER A 1 593 ? 4.564 13.679 -13.389 1.00 97.00 593 SER A C 1
ATOM 4582 O O . SER A 1 593 ? 4.381 13.216 -14.508 1.00 97.00 593 SER A O 1
ATOM 4584 N N . ALA A 1 594 ? 4.350 12.976 -12.270 1.00 96.94 594 ALA A N 1
ATOM 4585 C CA . ALA A 1 594 ? 3.866 11.593 -12.269 1.00 96.94 594 ALA A CA 1
ATOM 4586 C C . ALA A 1 594 ? 2.509 11.466 -12.985 1.00 96.94 594 ALA A C 1
ATOM 4588 O O . ALA A 1 594 ? 2.321 10.574 -13.812 1.00 96.94 594 ALA A O 1
ATOM 4589 N N . LEU A 1 595 ? 1.590 12.405 -12.719 1.00 97.06 595 LEU A N 1
ATOM 4590 C CA . LEU A 1 595 ? 0.298 12.489 -13.410 1.00 97.06 595 LEU A CA 1
ATOM 4591 C C . LEU A 1 595 ? 0.465 12.754 -14.912 1.00 97.06 595 LEU A C 1
ATOM 4593 O O . LEU A 1 595 ? -0.178 12.095 -15.717 1.00 97.06 595 LEU A O 1
ATOM 4597 N N . ALA A 1 596 ? 1.347 13.677 -15.303 1.00 98.00 596 ALA A N 1
ATOM 4598 C CA . ALA A 1 596 ? 1.582 13.980 -16.713 1.00 98.00 596 ALA A CA 1
ATOM 4599 C C . ALA A 1 596 ? 2.165 12.779 -17.479 1.00 98.00 596 ALA A C 1
ATOM 4601 O O . ALA A 1 596 ? 1.728 12.492 -18.589 1.00 98.00 596 ALA A O 1
ATOM 4602 N N . VAL A 1 597 ? 3.096 12.033 -16.873 1.00 98.56 597 VAL A N 1
ATOM 4603 C CA . VAL A 1 597 ? 3.651 10.805 -17.465 1.00 98.56 597 VAL A CA 1
ATOM 4604 C C . VAL A 1 597 ? 2.591 9.704 -17.584 1.00 98.56 597 VAL A C 1
ATOM 4606 O O . VAL A 1 597 ? 2.526 9.048 -18.624 1.00 98.56 597 VAL A O 1
ATOM 4609 N N . ARG A 1 598 ? 1.725 9.533 -16.573 1.00 97.81 598 ARG A N 1
ATOM 4610 C CA . ARG A 1 598 ? 0.559 8.632 -16.648 1.00 97.81 598 ARG A CA 1
ATOM 4611 C C . ARG A 1 598 ? -0.358 9.008 -17.811 1.00 97.81 598 ARG A C 1
ATOM 4613 O O . ARG A 1 598 ? -0.631 8.177 -18.667 1.00 97.81 598 ARG A O 1
ATOM 4620 N N . ASP A 1 599 ? -0.801 10.262 -17.853 1.00 97.81 599 ASP A N 1
ATOM 4621 C CA . ASP A 1 599 ? -1.771 10.747 -18.840 1.00 97.81 599 ASP A CA 1
ATOM 4622 C C . ASP A 1 599 ? -1.202 10.673 -20.267 1.00 97.81 599 ASP A C 1
ATOM 4624 O O . ASP A 1 599 ? -1.919 10.368 -21.225 1.00 97.81 599 ASP A O 1
ATOM 4628 N N . ALA A 1 600 ? 0.103 10.920 -20.417 1.00 98.25 600 ALA A N 1
ATOM 4629 C CA . ALA A 1 600 ? 0.826 10.741 -21.669 1.00 98.25 600 ALA A CA 1
ATOM 4630 C C . ALA A 1 600 ? 0.818 9.280 -22.132 1.00 98.25 600 ALA A C 1
ATOM 4632 O O . ALA A 1 600 ? 0.570 9.025 -23.312 1.00 98.25 600 ALA A O 1
ATOM 4633 N N . TYR A 1 601 ? 1.044 8.330 -21.219 1.00 98.19 601 TYR A N 1
ATOM 4634 C CA . TYR A 1 601 ? 0.959 6.904 -21.524 1.00 98.19 601 TYR A CA 1
ATOM 4635 C C . TYR A 1 601 ? -0.464 6.475 -21.893 1.00 98.19 601 TYR A C 1
ATOM 4637 O O . TYR A 1 601 ? -0.651 5.841 -22.928 1.00 98.19 601 TYR A O 1
ATOM 4645 N N . GLU A 1 602 ? -1.471 6.871 -21.113 1.00 94.88 602 GLU A N 1
ATOM 4646 C CA . GLU A 1 602 ? -2.880 6.560 -21.396 1.00 94.88 602 GLU A CA 1
ATOM 4647 C C . GLU A 1 602 ? -3.317 7.111 -22.761 1.00 94.88 602 GLU A C 1
ATOM 4649 O O . GLU A 1 602 ? -3.989 6.433 -23.538 1.00 94.88 602 GLU A O 1
ATOM 4654 N N . THR A 1 603 ? -2.866 8.320 -23.105 1.00 95.25 603 THR A N 1
ATOM 4655 C CA . THR A 1 603 ? -3.113 8.916 -24.425 1.00 95.25 603 THR A CA 1
ATOM 4656 C C . THR A 1 603 ? -2.391 8.156 -25.537 1.00 95.25 603 THR A C 1
ATOM 4658 O O . THR A 1 603 ? -2.954 7.973 -26.615 1.00 95.25 603 THR A O 1
ATOM 4661 N N . PHE A 1 604 ? -1.147 7.735 -25.297 1.00 94.50 604 PHE A N 1
ATOM 4662 C CA . PHE A 1 604 ? -0.345 6.994 -26.269 1.00 94.50 604 PHE A CA 1
ATOM 4663 C C . PHE A 1 604 ? -0.904 5.591 -26.530 1.00 94.50 604 PHE A C 1
ATOM 4665 O O . PHE A 1 604 ? -0.964 5.174 -27.685 1.00 94.50 604 PHE A O 1
ATOM 4672 N N . THR A 1 605 ? -1.325 4.871 -25.485 1.00 90.81 605 THR A N 1
ATOM 4673 C CA . THR A 1 605 ? -1.858 3.507 -25.625 1.00 90.81 605 THR A CA 1
ATOM 4674 C C . THR A 1 605 ? -3.278 3.489 -26.186 1.00 90.81 605 THR A C 1
ATOM 4676 O O . THR A 1 605 ? -3.643 2.547 -26.886 1.00 90.81 605 THR A O 1
ATOM 4679 N N . GLY A 1 606 ? -4.070 4.538 -25.938 1.00 89.31 606 GLY A N 1
ATOM 4680 C CA . GLY A 1 606 ? -5.430 4.642 -26.457 1.00 89.31 606 GLY A CA 1
ATOM 4681 C C . GLY A 1 606 ? -6.314 3.475 -25.987 1.00 89.31 606 GLY A C 1
ATOM 4682 O O . GLY A 1 606 ? -6.347 3.199 -24.789 1.00 89.31 606 GLY A O 1
ATOM 4683 N N . PRO A 1 607 ? -7.061 2.808 -26.889 1.00 82.19 607 PRO A N 1
ATOM 4684 C CA . PRO A 1 607 ? -7.924 1.683 -26.526 1.00 82.19 607 PRO A CA 1
ATOM 4685 C C . PRO A 1 607 ? -7.164 0.364 -26.319 1.00 82.19 607 PRO A C 1
ATOM 4687 O O . PRO A 1 607 ? -7.757 -0.584 -25.815 1.00 82.19 607 PRO A O 1
ATOM 4690 N N . THR A 1 608 ? -5.885 0.279 -26.704 1.00 83.81 608 THR A N 1
ATOM 4691 C CA . THR A 1 608 ? -5.095 -0.948 -26.562 1.00 83.81 608 THR A CA 1
ATOM 4692 C C . THR A 1 608 ? -4.853 -1.247 -25.082 1.00 83.81 608 THR A C 1
ATOM 4694 O O . THR A 1 608 ? -4.232 -0.443 -24.378 1.00 83.81 608 THR A O 1
ATOM 4697 N N . ASP A 1 609 ? -5.312 -2.417 -24.632 1.00 85.56 609 ASP A N 1
ATOM 4698 C CA . ASP A 1 609 ? -5.120 -2.898 -23.263 1.00 85.56 609 ASP A CA 1
ATOM 4699 C C . ASP A 1 609 ? -3.614 -3.046 -22.944 1.00 85.56 609 ASP A C 1
ATOM 4701 O O . ASP A 1 609 ? -2.832 -3.598 -23.721 1.00 85.56 609 ASP A O 1
ATOM 4705 N N . THR A 1 610 ? -3.190 -2.562 -21.774 1.00 94.62 610 THR A N 1
ATOM 4706 C CA . THR A 1 610 ? -1.834 -2.783 -21.253 1.00 94.62 610 THR A CA 1
ATOM 4707 C C . THR A 1 610 ? -1.741 -4.191 -20.666 1.00 94.62 610 THR A C 1
ATOM 4709 O O . THR A 1 610 ? -2.448 -4.511 -19.713 1.00 94.62 610 THR A O 1
ATOM 4712 N N . ASN A 1 611 ? -0.851 -5.041 -21.185 1.00 95.06 611 ASN A N 1
ATOM 4713 C CA . ASN A 1 611 ? -0.723 -6.418 -20.697 1.00 95.06 611 ASN A CA 1
ATOM 4714 C C . ASN A 1 611 ? 0.021 -6.498 -19.358 1.00 95.06 611 ASN A C 1
ATOM 4716 O O . ASN A 1 611 ? -0.352 -7.285 -18.487 1.00 95.06 611 ASN A O 1
ATOM 4720 N N . LEU A 1 612 ? 1.087 -5.706 -19.205 1.00 97.25 612 LEU A N 1
ATOM 4721 C CA . LEU A 1 612 ? 1.958 -5.705 -18.028 1.00 97.25 612 LEU A CA 1
ATOM 4722 C C . LEU A 1 612 ? 2.400 -4.285 -17.677 1.00 97.25 612 LEU A C 1
ATOM 4724 O O . LEU A 1 612 ? 2.656 -3.465 -18.560 1.00 97.25 612 LEU A O 1
ATOM 4728 N N . TRP A 1 613 ? 2.569 -4.023 -16.385 1.00 98.50 613 TRP A N 1
ATOM 4729 C CA . TRP A 1 613 ? 3.222 -2.816 -15.888 1.00 98.50 613 TRP A CA 1
ATOM 4730 C C . TRP A 1 613 ? 4.451 -3.207 -15.067 1.00 98.50 613 TRP A C 1
ATOM 4732 O O . TRP A 1 613 ? 4.335 -3.977 -14.117 1.00 98.50 613 TRP A O 1
ATOM 4742 N N . LEU A 1 614 ? 5.626 -2.707 -15.449 1.00 98.81 614 LEU A N 1
ATOM 4743 C CA . LEU A 1 614 ? 6.886 -2.909 -14.739 1.00 98.81 614 LEU A CA 1
ATOM 4744 C C . LEU A 1 614 ? 7.281 -1.622 -14.015 1.00 98.81 614 LEU A C 1
ATOM 4746 O O . LEU A 1 614 ? 7.419 -0.571 -14.652 1.00 98.81 614 LEU A O 1
ATOM 4750 N N . MET A 1 615 ? 7.519 -1.712 -12.707 1.00 98.62 615 MET A N 1
ATOM 4751 C CA . MET A 1 615 ? 8.091 -0.608 -11.936 1.00 98.62 615 MET A CA 1
ATOM 4752 C C . MET A 1 615 ? 9.553 -0.885 -11.597 1.00 98.62 615 MET A C 1
ATOM 4754 O O . MET A 1 615 ? 9.877 -1.926 -11.029 1.00 98.62 615 MET A O 1
ATOM 4758 N N . LEU A 1 616 ? 10.433 0.061 -11.927 1.00 98.81 616 LEU A N 1
ATOM 4759 C CA . LEU A 1 616 ? 11.888 -0.065 -11.797 1.00 98.81 616 LEU A CA 1
ATOM 4760 C C . LEU A 1 616 ? 12.418 0.407 -10.428 1.00 98.81 616 LEU A C 1
ATOM 4762 O O . LEU A 1 616 ? 13.589 0.761 -10.315 1.00 98.81 616 LEU A O 1
ATOM 4766 N N . GLY A 1 617 ? 11.577 0.403 -9.390 1.00 97.94 617 GLY A N 1
ATOM 4767 C CA . GLY A 1 617 ? 11.926 0.803 -8.024 1.00 97.94 617 GLY A CA 1
ATOM 4768 C C . GLY A 1 617 ? 11.712 2.287 -7.747 1.00 97.94 617 GLY A C 1
ATOM 4769 O O . GLY A 1 617 ? 11.413 3.068 -8.655 1.00 97.94 617 GLY A O 1
ATOM 4770 N N . ASP A 1 618 ? 11.843 2.645 -6.469 1.00 98.25 618 ASP A N 1
ATOM 4771 C CA . ASP A 1 618 ? 11.440 3.935 -5.906 1.00 98.25 618 ASP A CA 1
ATOM 4772 C C . ASP A 1 618 ? 9.959 4.209 -6.184 1.00 98.25 618 ASP A C 1
ATOM 4774 O O . ASP A 1 618 ? 9.525 5.229 -6.740 1.00 98.25 618 ASP A O 1
ATOM 4778 N N . ASN A 1 619 ? 9.170 3.208 -5.804 1.00 97.44 619 ASN A N 1
ATOM 4779 C CA . ASN A 1 619 ? 7.748 3.123 -6.097 1.00 97.44 619 ASN A CA 1
ATOM 4780 C C . ASN A 1 619 ? 6.948 4.105 -5.229 1.00 97.44 619 ASN A C 1
ATOM 4782 O O . ASN A 1 619 ? 5.900 4.594 -5.657 1.00 97.44 619 ASN A O 1
ATOM 4786 N N . ALA A 1 620 ? 7.473 4.442 -4.046 1.00 95.19 620 ALA A N 1
ATOM 4787 C CA . ALA A 1 620 ? 6.956 5.474 -3.155 1.00 95.19 620 ALA A CA 1
ATOM 4788 C C . ALA A 1 620 ? 8.104 6.254 -2.484 1.00 95.19 620 ALA A C 1
ATOM 4790 O O . ALA A 1 620 ? 8.797 5.758 -1.603 1.00 95.19 620 ALA A O 1
ATOM 4791 N N . TYR A 1 621 ? 8.279 7.519 -2.869 1.00 93.25 621 TYR A N 1
ATOM 4792 C CA . TYR A 1 621 ? 9.182 8.436 -2.169 1.00 93.25 621 TYR A CA 1
ATOM 4793 C C . TYR A 1 621 ? 8.544 8.896 -0.855 1.00 93.25 621 TYR A C 1
ATOM 4795 O O . TYR A 1 621 ? 7.324 8.876 -0.762 1.00 93.25 621 TYR A O 1
ATOM 4803 N N . ASN A 1 622 ? 9.269 9.416 0.136 1.00 92.56 622 ASN A N 1
ATOM 4804 C CA . ASN A 1 622 ? 10.729 9.380 0.236 1.00 92.56 622 ASN A CA 1
ATOM 4805 C C . ASN A 1 622 ? 11.214 8.146 0.998 1.00 92.56 622 ASN A C 1
ATOM 4807 O O . ASN A 1 622 ? 12.364 7.779 0.804 1.00 92.56 622 ASN A O 1
ATOM 4811 N N . ASP A 1 623 ? 10.384 7.537 1.844 1.00 90.50 623 ASP A N 1
ATOM 4812 C CA . ASP A 1 623 ? 10.830 6.477 2.751 1.00 90.50 623 ASP A CA 1
ATOM 4813 C C . ASP A 1 623 ? 10.067 5.153 2.528 1.00 90.50 623 ASP A C 1
ATOM 4815 O O . ASP A 1 623 ? 10.190 4.220 3.324 1.00 90.50 623 ASP A O 1
ATOM 4819 N N . GLY A 1 624 ? 9.256 5.059 1.466 1.00 89.44 624 GLY A N 1
ATOM 4820 C CA . GLY A 1 624 ? 8.535 3.836 1.109 1.00 89.44 624 GLY A CA 1
ATOM 4821 C C . GLY A 1 624 ? 7.402 3.476 2.068 1.00 89.44 624 GLY A C 1
ATOM 4822 O O . GLY A 1 624 ? 7.007 2.318 2.135 1.00 89.44 624 GLY A O 1
ATOM 4823 N N . THR A 1 625 ? 6.890 4.424 2.855 1.00 89.19 625 THR A N 1
ATOM 4824 C CA . THR A 1 625 ? 5.888 4.115 3.891 1.00 89.19 625 THR A CA 1
ATOM 4825 C C . THR A 1 625 ? 4.533 3.710 3.297 1.00 89.19 625 THR A C 1
ATOM 4827 O O . THR A 1 625 ? 4.193 4.092 2.178 1.00 89.19 625 THR A O 1
ATOM 4830 N N . ASP A 1 626 ? 3.694 2.995 4.056 1.00 90.06 626 ASP A N 1
ATOM 4831 C CA . ASP A 1 626 ? 2.353 2.591 3.591 1.00 90.06 626 ASP A CA 1
ATOM 4832 C C . ASP A 1 626 ? 1.482 3.791 3.163 1.00 90.06 626 ASP A C 1
ATOM 4834 O O . ASP A 1 626 ? 0.798 3.743 2.137 1.00 90.06 626 ASP A O 1
ATOM 4838 N N . ALA A 1 627 ? 1.557 4.900 3.905 1.00 84.81 627 ALA A N 1
ATOM 4839 C CA . ALA A 1 627 ? 0.861 6.140 3.567 1.00 84.81 627 ALA A CA 1
ATOM 4840 C C . ALA A 1 627 ? 1.398 6.780 2.276 1.00 84.81 627 ALA A C 1
ATOM 4842 O O . ALA A 1 627 ? 0.637 7.363 1.501 1.00 84.81 627 ALA A O 1
ATOM 4843 N N . GLU A 1 628 ? 2.703 6.667 2.021 1.00 92.38 628 GLU A N 1
ATOM 4844 C CA . GLU A 1 628 ? 3.303 7.140 0.778 1.00 92.38 628 GLU A CA 1
ATOM 4845 C C . GLU A 1 628 ? 2.885 6.268 -0.402 1.00 92.38 628 GLU A C 1
ATOM 4847 O O . GLU A 1 628 ? 2.488 6.821 -1.423 1.00 92.38 628 GLU A O 1
ATOM 4852 N N . TYR A 1 629 ? 2.854 4.943 -0.256 1.00 97.06 629 TYR A N 1
ATOM 4853 C CA . TYR A 1 629 ? 2.280 4.057 -1.269 1.00 97.06 629 TYR A CA 1
ATOM 4854 C C . TYR A 1 629 ? 0.821 4.393 -1.568 1.00 97.06 629 TYR A C 1
ATOM 4856 O O . TYR A 1 629 ? 0.448 4.487 -2.739 1.00 97.06 629 TYR A O 1
ATOM 4864 N N . GLN A 1 630 ? 0.001 4.641 -0.540 1.00 94.88 630 GLN A N 1
ATOM 4865 C CA . GLN A 1 630 ? -1.377 5.089 -0.742 1.00 94.88 630 GLN A CA 1
ATOM 4866 C C . GLN A 1 630 ? -1.420 6.346 -1.619 1.00 94.88 630 GLN A C 1
ATOM 4868 O O . GLN A 1 630 ? -2.008 6.331 -2.698 1.00 94.88 630 GLN A O 1
ATOM 4873 N N . ALA A 1 631 ? -0.735 7.407 -1.196 1.00 91.50 631 ALA A N 1
ATOM 4874 C CA . ALA A 1 631 ? -0.816 8.709 -1.849 1.00 91.50 631 ALA A CA 1
ATOM 4875 C C . ALA A 1 631 ? -0.134 8.762 -3.228 1.00 91.50 631 ALA A C 1
ATOM 4877 O O . ALA A 1 631 ? -0.515 9.571 -4.074 1.00 91.50 631 ALA A O 1
ATOM 4878 N N . LYS A 1 632 ? 0.920 7.968 -3.445 1.00 94.88 632 LYS A N 1
ATOM 4879 C CA . LYS A 1 632 ? 1.844 8.128 -4.584 1.00 94.88 632 LYS A CA 1
ATOM 4880 C C . LYS A 1 632 ? 1.738 7.009 -5.615 1.00 94.88 632 LYS A C 1
ATOM 4882 O O . LYS A 1 632 ? 2.115 7.236 -6.762 1.00 94.88 632 LYS A O 1
ATOM 4887 N N . LEU A 1 633 ? 1.176 5.859 -5.242 1.00 96.69 633 LEU A N 1
ATOM 4888 C CA . LEU A 1 633 ? 0.860 4.760 -6.154 1.00 96.69 633 LEU A CA 1
ATOM 4889 C C . LEU A 1 633 ? -0.658 4.591 -6.300 1.00 96.69 633 LEU A C 1
ATOM 4891 O O . LEU A 1 633 ? -1.195 4.771 -7.392 1.00 96.69 633 LEU A O 1
ATOM 4895 N N . PHE A 1 634 ? -1.369 4.287 -5.215 1.00 97.06 634 PHE A N 1
ATOM 4896 C CA . PHE A 1 634 ? -2.786 3.913 -5.304 1.00 97.06 634 PHE A CA 1
ATOM 4897 C C . PHE A 1 634 ? -3.696 5.077 -5.714 1.00 97.06 634 PHE A C 1
ATOM 4899 O O . PHE A 1 634 ? -4.573 4.894 -6.557 1.00 97.06 634 PHE A O 1
ATOM 4906 N N . ASP A 1 635 ? -3.447 6.280 -5.199 1.00 94.06 635 ASP A N 1
ATOM 4907 C CA . ASP A 1 635 ? -4.241 7.469 -5.529 1.00 94.06 635 ASP A CA 1
ATOM 4908 C C . ASP A 1 635 ? -3.886 8.052 -6.913 1.00 94.06 635 ASP A C 1
ATOM 4910 O O . ASP A 1 635 ? -4.693 8.754 -7.526 1.00 94.06 635 ASP A O 1
ATOM 4914 N N . ILE A 1 636 ? -2.686 7.755 -7.429 1.00 95.56 636 ILE A N 1
ATOM 4915 C CA . ILE A 1 636 ? -2.209 8.251 -8.730 1.00 95.56 636 ILE A CA 1
ATOM 4916 C C . ILE A 1 636 ? -2.598 7.308 -9.868 1.00 95.56 636 ILE A C 1
ATOM 4918 O O . ILE A 1 636 ? -2.947 7.784 -10.947 1.00 95.56 636 ILE A O 1
ATOM 4922 N N . TYR A 1 637 ? -2.584 5.991 -9.656 1.00 96.88 637 TYR A N 1
ATOM 4923 C CA . TYR A 1 637 ? -2.787 5.002 -10.722 1.00 96.88 637 TYR A CA 1
ATOM 4924 C C . TYR A 1 637 ? -3.994 4.060 -10.505 1.00 96.88 637 TYR A C 1
ATOM 4926 O O . TYR A 1 637 ? -3.898 2.881 -10.863 1.00 96.88 637 TYR A O 1
ATOM 4934 N N . PRO A 1 638 ? -5.149 4.516 -9.969 1.00 94.50 638 PRO A N 1
ATOM 4935 C CA . PRO A 1 638 ? -6.247 3.615 -9.603 1.00 94.50 638 PRO A CA 1
ATOM 4936 C C . PRO A 1 638 ? -6.827 2.855 -10.807 1.00 94.50 638 PRO A C 1
ATOM 4938 O O . PRO A 1 638 ? -7.192 1.686 -10.689 1.00 94.50 638 PRO A O 1
ATOM 4941 N N . ASP A 1 639 ? -6.878 3.489 -11.982 1.00 93.12 639 ASP A N 1
ATOM 4942 C CA . ASP A 1 639 ? -7.445 2.883 -13.191 1.00 93.12 639 ASP A CA 1
ATOM 4943 C C . ASP A 1 639 ? -6.528 1.842 -13.837 1.00 93.12 639 ASP A C 1
ATOM 4945 O O . ASP A 1 639 ? -7.030 0.886 -14.429 1.00 93.12 639 ASP A O 1
ATOM 4949 N N . MET A 1 640 ? -5.208 1.998 -13.702 1.00 95.50 640 MET A N 1
ATOM 4950 C CA . MET A 1 640 ? -4.236 1.015 -14.185 1.00 95.50 640 MET A CA 1
ATOM 4951 C C . MET A 1 640 ? -4.194 -0.200 -13.256 1.00 95.50 640 MET A C 1
ATOM 4953 O O . MET A 1 640 ? -4.246 -1.339 -13.713 1.00 95.50 640 MET A O 1
ATOM 4957 N N . LEU A 1 641 ? -4.173 0.038 -11.940 1.00 97.56 641 LEU A N 1
ATOM 4958 C CA . LEU A 1 641 ? -4.068 -1.011 -10.922 1.00 97.56 641 LEU A CA 1
ATOM 4959 C C . LEU A 1 641 ? -5.226 -2.018 -10.970 1.00 97.56 641 LEU A C 1
ATOM 4961 O O . LEU A 1 641 ? -5.012 -3.202 -10.714 1.00 97.56 641 LEU A O 1
ATOM 4965 N N . LYS A 1 642 ? -6.434 -1.570 -11.338 1.00 96.19 642 LYS A N 1
ATOM 4966 C CA . LYS A 1 642 ? -7.624 -2.429 -11.463 1.00 96.19 642 LYS A CA 1
ATOM 4967 C C . LYS A 1 642 ? -7.751 -3.162 -12.809 1.00 96.19 642 LYS A C 1
ATOM 4969 O O . LYS A 1 642 ? -8.733 -3.875 -12.997 1.00 96.19 642 LYS A O 1
ATOM 4974 N N . LYS A 1 643 ? -6.814 -2.950 -13.746 1.00 95.69 643 LYS A N 1
ATOM 4975 C CA . LYS A 1 643 ? -6.838 -3.515 -15.113 1.00 95.69 643 LYS A CA 1
ATOM 4976 C C . LYS A 1 643 ? -5.603 -4.336 -15.472 1.00 95.69 643 LYS A C 1
ATOM 4978 O O . LYS A 1 643 ? -5.702 -5.320 -16.204 1.00 95.69 643 LYS A O 1
ATOM 4983 N N . THR A 1 644 ? -4.456 -3.948 -14.925 1.00 97.19 644 THR A N 1
ATOM 4984 C CA . THR A 1 644 ? -3.141 -4.431 -15.342 1.00 97.19 644 THR A CA 1
ATOM 4985 C C . THR A 1 644 ? -2.396 -5.040 -14.165 1.00 97.19 644 THR A C 1
ATOM 4987 O O . THR A 1 644 ? -2.348 -4.467 -13.076 1.00 97.19 644 THR A O 1
ATOM 4990 N N . VAL A 1 645 ? -1.777 -6.200 -14.387 1.00 97.75 645 VAL A N 1
ATOM 4991 C CA . VAL A 1 645 ? -0.911 -6.832 -13.384 1.00 97.75 645 VAL A CA 1
ATOM 4992 C C . VAL A 1 645 ? 0.403 -6.054 -13.298 1.00 97.75 645 VAL A C 1
ATOM 4994 O O . VAL A 1 645 ? 1.108 -5.890 -14.298 1.00 97.75 645 VAL A O 1
ATOM 4997 N N . LEU A 1 646 ? 0.712 -5.582 -12.092 1.00 97.75 646 LEU A N 1
ATOM 4998 C CA . LEU A 1 646 ? 1.899 -4.789 -11.783 1.00 97.75 646 LEU A CA 1
ATOM 4999 C C . LEU A 1 646 ? 3.026 -5.671 -11.220 1.00 97.75 646 LEU A C 1
ATOM 5001 O O . LEU A 1 646 ? 2.796 -6.443 -10.291 1.00 97.75 646 LEU A O 1
ATOM 5005 N N . TRP A 1 647 ? 4.238 -5.488 -11.747 1.00 98.56 647 TRP A N 1
ATOM 5006 C CA . TRP A 1 647 ? 5.468 -6.184 -11.365 1.00 98.56 647 TRP A CA 1
ATOM 5007 C C . TRP A 1 647 ? 6.557 -5.179 -10.956 1.00 98.56 647 TRP A C 1
ATOM 5009 O O . TRP A 1 647 ? 7.201 -4.572 -11.819 1.00 98.56 647 TRP A O 1
ATOM 5019 N N . PRO A 1 648 ? 6.763 -4.956 -9.651 1.00 98.50 648 PRO A N 1
ATOM 5020 C CA . PRO A 1 648 ? 7.751 -4.010 -9.155 1.00 98.50 648 PRO A CA 1
ATOM 5021 C C . PRO A 1 648 ? 9.084 -4.681 -8.800 1.00 98.50 648 PRO A C 1
ATOM 5023 O O . PRO A 1 648 ? 9.129 -5.845 -8.405 1.00 98.50 648 PRO A O 1
ATOM 5026 N N . THR A 1 649 ? 10.162 -3.900 -8.838 1.00 98.44 649 THR A N 1
ATOM 5027 C CA . THR A 1 649 ? 11.396 -4.151 -8.073 1.00 98.44 649 THR A CA 1
ATOM 5028 C C . THR A 1 649 ? 11.490 -3.176 -6.899 1.00 98.44 649 THR A C 1
ATOM 5030 O O . THR A 1 649 ? 10.893 -2.098 -6.939 1.00 98.44 649 THR A O 1
ATOM 5033 N N . LEU A 1 650 ? 12.247 -3.541 -5.865 1.00 98.06 650 LEU A N 1
ATOM 5034 C CA . LEU A 1 650 ? 12.574 -2.662 -4.743 1.00 98.06 650 LEU A CA 1
ATOM 5035 C C . LEU A 1 650 ? 13.621 -1.611 -5.164 1.00 98.06 650 LEU A C 1
ATOM 5037 O O . LEU A 1 650 ? 14.638 -1.966 -5.772 1.00 98.06 650 LEU A O 1
ATOM 5041 N N . GLY A 1 651 ? 13.377 -0.336 -4.850 1.00 98.12 651 GLY A N 1
ATOM 5042 C CA . GLY A 1 651 ? 14.358 0.750 -4.935 1.00 98.12 651 GLY A CA 1
ATOM 5043 C C . GLY A 1 651 ? 14.904 1.178 -3.575 1.00 98.12 651 GLY A C 1
ATOM 5044 O O . GLY A 1 651 ? 14.487 0.681 -2.526 1.00 98.12 651 GLY A O 1
ATOM 5045 N N . ASN A 1 652 ? 15.862 2.104 -3.575 1.00 97.94 652 ASN A N 1
ATOM 5046 C CA . ASN A 1 652 ? 16.497 2.534 -2.329 1.00 97.94 652 ASN A CA 1
ATOM 5047 C C . ASN A 1 652 ? 15.573 3.374 -1.439 1.00 97.94 652 ASN A C 1
ATOM 5049 O O . ASN A 1 652 ? 15.769 3.406 -0.228 1.00 97.94 652 ASN A O 1
ATOM 5053 N N . HIS A 1 653 ? 14.575 4.046 -2.013 1.00 97.44 653 HIS A N 1
ATOM 5054 C CA . HIS A 1 653 ? 13.568 4.760 -1.232 1.00 97.44 653 HIS A CA 1
ATOM 5055 C C . HIS A 1 653 ? 12.525 3.818 -0.625 1.00 97.44 653 HIS A C 1
ATOM 5057 O O . HIS A 1 653 ? 12.014 4.096 0.455 1.00 97.44 653 HIS A O 1
ATOM 5063 N N . ASP A 1 654 ? 12.265 2.676 -1.265 1.00 97.06 654 ASP A N 1
ATOM 5064 C CA . ASP A 1 654 ? 11.384 1.641 -0.719 1.00 97.06 654 ASP A CA 1
ATOM 5065 C C . ASP A 1 654 ? 12.036 0.932 0.492 1.00 97.06 654 ASP A C 1
ATOM 5067 O O . ASP A 1 654 ? 11.376 0.656 1.495 1.00 97.06 654 ASP A O 1
ATOM 5071 N N . GLY A 1 655 ? 13.355 0.704 0.435 1.00 94.88 655 GLY A N 1
ATOM 5072 C CA . GLY A 1 655 ? 14.146 0.047 1.489 1.00 94.88 655 GLY A CA 1
ATOM 5073 C C . GLY A 1 655 ? 14.326 0.846 2.790 1.00 94.88 655 GLY A C 1
ATOM 5074 O O . GLY A 1 655 ? 14.894 0.340 3.752 1.00 94.88 655 GLY A O 1
ATOM 5075 N N . PHE A 1 656 ? 13.843 2.091 2.886 1.00 93.38 656 PHE A N 1
ATOM 5076 C CA . PHE A 1 656 ? 13.873 2.818 4.166 1.00 93.38 656 PHE A CA 1
ATOM 5077 C C . PHE A 1 656 ? 12.868 2.274 5.189 1.00 93.38 656 PHE A C 1
ATOM 5079 O O . PHE A 1 656 ? 13.079 2.442 6.395 1.00 93.38 656 PHE A O 1
ATOM 5086 N N . SER A 1 657 ? 11.790 1.637 4.727 1.00 90.56 657 SER A N 1
ATOM 5087 C CA . SER A 1 657 ? 10.751 1.050 5.585 1.00 90.56 657 SER A CA 1
ATOM 5088 C C . SER A 1 657 ? 10.439 -0.417 5.281 1.00 90.56 657 SER A C 1
ATOM 5090 O O . SER A 1 657 ? 9.651 -1.023 6.008 1.00 90.56 657 SER A O 1
ATOM 5092 N N . ALA A 1 658 ? 11.076 -1.003 4.266 1.00 93.94 658 ALA A N 1
ATOM 5093 C CA . ALA A 1 658 ? 11.028 -2.428 3.960 1.00 93.94 658 ALA A CA 1
ATOM 5094 C C . ALA A 1 658 ? 12.386 -3.101 4.219 1.00 93.94 658 ALA A C 1
ATOM 5096 O O . ALA A 1 658 ? 13.413 -2.437 4.207 1.00 93.94 658 ALA A O 1
ATOM 5097 N N . ASP A 1 659 ? 12.380 -4.415 4.451 1.00 95.81 659 ASP A N 1
ATOM 5098 C CA . ASP A 1 659 ? 13.592 -5.228 4.623 1.00 95.81 659 ASP A CA 1
ATOM 5099 C C . ASP A 1 659 ? 13.470 -6.514 3.800 1.00 95.81 659 ASP A C 1
ATOM 5101 O O . ASP A 1 659 ? 12.558 -7.322 4.000 1.00 95.81 659 ASP A O 1
ATOM 5105 N N . SER A 1 660 ? 14.401 -6.709 2.871 1.00 96.75 660 SER A N 1
ATOM 5106 C CA . SER A 1 660 ? 14.416 -7.828 1.921 1.00 96.75 660 SER A CA 1
ATOM 5107 C C . SER A 1 660 ? 14.866 -9.153 2.519 1.00 96.75 660 SER A C 1
ATOM 5109 O O . SER A 1 660 ? 14.523 -10.219 2.005 1.00 96.75 660 SER A O 1
ATOM 5111 N N . ALA A 1 661 ? 15.631 -9.124 3.610 1.00 94.56 661 ALA A N 1
ATOM 5112 C CA . ALA A 1 661 ? 16.065 -10.336 4.292 1.00 94.56 661 ALA A CA 1
ATOM 5113 C C . ALA A 1 661 ? 14.924 -10.947 5.114 1.00 94.56 661 ALA A C 1
ATOM 5115 O O . ALA A 1 661 ? 14.807 -12.175 5.183 1.00 94.56 661 ALA A O 1
ATOM 5116 N N . THR A 1 662 ? 14.089 -10.110 5.734 1.00 95.00 662 THR A N 1
ATOM 5117 C CA . THR A 1 662 ? 12.903 -10.548 6.482 1.00 95.00 662 THR A CA 1
ATOM 5118 C C . THR A 1 662 ? 11.628 -10.564 5.646 1.00 95.00 662 THR A C 1
ATOM 5120 O O . THR A 1 662 ? 10.691 -11.243 6.062 1.00 95.00 662 THR A O 1
ATOM 5123 N N . GLN A 1 663 ? 11.608 -9.903 4.480 1.00 94.75 663 GLN A N 1
ATOM 5124 C CA . GLN A 1 663 ? 10.422 -9.684 3.634 1.00 94.75 663 GLN A CA 1
ATOM 5125 C C . GLN A 1 663 ? 9.289 -9.032 4.435 1.00 94.75 663 GLN A C 1
ATOM 5127 O O . GLN A 1 663 ? 8.169 -9.531 4.499 1.00 94.75 663 GLN A O 1
ATOM 5132 N N . THR A 1 664 ? 9.620 -7.950 5.137 1.00 92.00 664 THR A N 1
ATOM 5133 C CA . THR A 1 664 ? 8.672 -7.213 5.985 1.00 92.00 664 THR A CA 1
ATOM 5134 C C . THR A 1 664 ? 8.659 -5.741 5.629 1.00 92.00 664 THR A C 1
ATOM 5136 O O . THR A 1 664 ? 9.686 -5.206 5.214 1.00 92.00 664 THR A O 1
ATOM 5139 N N . GLY A 1 665 ? 7.539 -5.077 5.895 1.00 91.88 665 GLY A N 1
ATOM 5140 C CA . GLY A 1 665 ? 7.366 -3.647 5.677 1.00 91.88 665 GLY A CA 1
ATOM 5141 C C . GLY A 1 665 ? 6.557 -3.353 4.415 1.00 91.88 665 GLY A C 1
ATOM 5142 O O . GLY A 1 665 ? 6.257 -4.271 3.648 1.00 91.88 665 GLY A O 1
ATOM 5143 N N . PRO A 1 666 ? 6.220 -2.076 4.166 1.00 92.94 666 PRO A N 1
ATOM 5144 C CA . PRO A 1 666 ? 5.126 -1.716 3.269 1.00 92.94 666 PRO A CA 1
ATOM 5145 C C . PRO A 1 666 ? 5.242 -2.278 1.850 1.00 92.94 666 PRO A C 1
ATOM 5147 O O . PRO A 1 666 ? 4.236 -2.710 1.304 1.00 92.94 666 PRO A O 1
ATOM 5150 N N . TYR A 1 667 ? 6.445 -2.341 1.268 1.00 97.75 667 TYR A N 1
ATOM 5151 C CA . TYR A 1 667 ? 6.656 -2.958 -0.049 1.00 97.75 667 TYR A CA 1
ATOM 5152 C C . TYR A 1 667 ? 6.195 -4.429 -0.086 1.00 97.75 667 TYR A C 1
ATOM 5154 O O . TYR A 1 667 ? 5.427 -4.816 -0.966 1.00 97.75 667 TYR A O 1
ATOM 5162 N N . TYR A 1 668 ? 6.621 -5.234 0.891 1.00 96.94 668 TYR A N 1
ATOM 5163 C CA . TYR A 1 668 ? 6.269 -6.656 0.990 1.00 96.94 668 TYR A CA 1
ATOM 5164 C C . TYR A 1 668 ? 4.836 -6.869 1.493 1.00 96.94 668 TYR A C 1
ATOM 5166 O O . TYR A 1 668 ? 4.198 -7.862 1.161 1.00 96.94 668 TYR A O 1
ATOM 5174 N N . ASP A 1 669 ? 4.288 -5.912 2.243 1.00 94.75 669 ASP A N 1
ATOM 5175 C CA . ASP A 1 669 ? 2.912 -5.997 2.725 1.00 94.75 669 ASP A CA 1
ATOM 5176 C C . ASP A 1 669 ? 1.896 -5.752 1.599 1.00 94.75 669 ASP A C 1
ATOM 5178 O O . ASP A 1 669 ? 0.813 -6.334 1.629 1.00 94.75 669 ASP A O 1
ATOM 5182 N N . ILE A 1 670 ? 2.210 -4.917 0.596 1.00 95.06 670 ILE A N 1
ATOM 5183 C CA . ILE A 1 670 ? 1.249 -4.511 -0.449 1.00 95.06 670 ILE A CA 1
ATOM 5184 C C . ILE A 1 670 ? 1.381 -5.282 -1.761 1.00 95.06 670 ILE A C 1
ATOM 5186 O O . ILE A 1 670 ? 0.373 -5.425 -2.459 1.00 95.06 670 ILE A O 1
ATOM 5190 N N . PHE A 1 671 ? 2.577 -5.762 -2.105 1.00 97.81 671 PHE A N 1
ATOM 5191 C CA . PHE A 1 671 ? 2.820 -6.548 -3.313 1.00 97.81 671 PHE A CA 1
ATOM 5192 C C . PHE A 1 671 ? 2.796 -8.043 -2.993 1.00 97.81 671 PHE A C 1
ATOM 5194 O O . PHE A 1 671 ? 3.169 -8.449 -1.901 1.00 97.81 671 PHE A O 1
ATOM 5201 N N . SER A 1 672 ? 2.302 -8.862 -3.925 1.00 97.38 672 SER A N 1
ATOM 5202 C CA . SER A 1 672 ? 2.397 -10.328 -3.818 1.00 97.38 672 SER A CA 1
ATOM 5203 C C . SER A 1 672 ? 3.283 -10.822 -4.947 1.00 97.38 672 SER A C 1
ATOM 5205 O O . SER A 1 672 ? 2.874 -10.773 -6.113 1.00 97.38 672 SER A O 1
ATOM 5207 N N . LEU A 1 673 ? 4.473 -11.309 -4.613 1.00 97.75 673 LEU A N 1
ATOM 5208 C CA . LEU A 1 673 ? 5.514 -11.644 -5.579 1.00 97.75 673 LEU A CA 1
ATOM 5209 C C . LEU A 1 673 ? 5.815 -13.156 -5.545 1.00 97.75 673 LEU A C 1
ATOM 5211 O O . LEU A 1 673 ? 5.586 -13.828 -4.537 1.00 97.75 673 LEU A O 1
ATOM 5215 N N . PRO A 1 674 ? 6.254 -13.755 -6.665 1.00 97.38 674 PRO A N 1
ATOM 5216 C CA . PRO A 1 674 ? 6.460 -15.192 -6.725 1.00 97.38 674 PRO A CA 1
ATOM 5217 C C . PRO A 1 674 ? 7.668 -15.602 -5.886 1.00 97.38 674 PRO A C 1
ATOM 5219 O O . PRO A 1 674 ? 8.773 -15.106 -6.078 1.00 97.38 674 PRO A O 1
ATOM 5222 N N . THR A 1 675 ? 7.471 -16.588 -5.015 1.00 97.12 675 THR A N 1
ATOM 5223 C CA . THR A 1 675 ? 8.555 -17.213 -4.234 1.00 97.12 675 THR A CA 1
ATOM 5224 C C . THR A 1 675 ? 8.800 -18.655 -4.664 1.00 97.12 675 THR A C 1
ATOM 5226 O O . THR A 1 675 ? 9.895 -19.198 -4.490 1.00 97.12 675 THR A O 1
ATOM 5229 N N . ALA A 1 676 ? 7.789 -19.290 -5.258 1.00 97.56 676 ALA A N 1
ATOM 5230 C CA . ALA A 1 676 ? 7.768 -20.694 -5.638 1.00 97.56 676 ALA A CA 1
ATOM 5231 C C . ALA A 1 676 ? 7.668 -20.894 -7.161 1.00 97.56 676 ALA A C 1
ATOM 5233 O O . ALA A 1 676 ? 7.271 -21.977 -7.598 1.00 97.56 676 ALA A O 1
ATOM 5234 N N . ALA A 1 677 ? 8.055 -19.883 -7.953 1.00 96.25 677 ALA A N 1
ATOM 5235 C CA . ALA A 1 677 ? 7.929 -19.861 -9.416 1.00 96.25 677 ALA A CA 1
ATOM 5236 C C . ALA A 1 677 ? 6.480 -20.053 -9.900 1.00 96.25 677 ALA A C 1
ATOM 5238 O O . ALA A 1 677 ? 6.208 -20.727 -10.894 1.00 96.25 677 ALA A O 1
ATOM 5239 N N . GLU A 1 678 ? 5.524 -19.461 -9.181 1.00 96.06 678 GLU A N 1
ATOM 5240 C CA . GLU A 1 678 ? 4.091 -19.549 -9.471 1.00 96.06 678 GLU A CA 1
ATOM 5241 C C . GLU A 1 678 ? 3.736 -19.018 -10.865 1.00 96.06 678 GLU A C 1
ATOM 5243 O O . GLU A 1 678 ? 2.772 -19.486 -11.471 1.00 96.06 678 GLU A O 1
ATOM 5248 N N . ALA A 1 679 ? 4.520 -18.062 -11.367 1.00 95.75 679 ALA A N 1
ATOM 5249 C CA . ALA A 1 679 ? 4.309 -17.392 -12.644 1.00 95.75 679 ALA A CA 1
ATOM 5250 C C . ALA A 1 679 ? 5.343 -17.768 -13.723 1.00 95.75 679 ALA A C 1
ATOM 5252 O O . ALA A 1 679 ? 5.323 -17.179 -14.797 1.00 95.75 679 ALA A O 1
ATOM 5253 N N . GLY A 1 680 ? 6.226 -18.741 -13.476 1.00 94.88 680 GLY A N 1
ATOM 5254 C CA . GLY A 1 680 ? 7.303 -19.126 -14.397 1.00 94.88 680 GLY A CA 1
ATOM 5255 C C . GLY A 1 680 ? 8.687 -19.079 -13.749 1.00 94.88 680 GLY A C 1
ATOM 5256 O O . GLY A 1 680 ? 8.826 -18.654 -12.605 1.00 94.88 680 GLY A O 1
ATOM 5257 N N . GLY A 1 681 ? 9.697 -19.560 -14.476 1.00 95.62 681 GLY A N 1
ATOM 5258 C CA . GLY A 1 681 ? 11.086 -19.601 -14.004 1.00 95.62 681 GLY A CA 1
ATOM 5259 C C . GLY A 1 681 ? 11.387 -20.619 -12.892 1.00 95.62 681 GLY A C 1
ATOM 5260 O O . GLY A 1 681 ? 10.758 -21.679 -12.779 1.00 95.62 681 GLY A O 1
ATOM 5261 N N . VAL A 1 682 ? 12.414 -20.329 -12.092 1.00 97.75 682 VAL A N 1
ATOM 5262 C CA . VAL A 1 682 ? 12.913 -21.154 -10.982 1.00 97.75 682 VAL A CA 1
ATOM 5263 C C . VAL A 1 682 ? 12.598 -20.491 -9.644 1.00 97.75 682 VAL A C 1
ATOM 5265 O O . VAL A 1 682 ? 12.822 -19.303 -9.452 1.00 97.75 682 VAL A O 1
ATOM 5268 N N . ALA A 1 683 ? 12.131 -21.275 -8.669 1.00 98.19 683 ALA A N 1
ATOM 5269 C CA . ALA A 1 683 ? 11.793 -20.763 -7.343 1.00 98.19 683 ALA A CA 1
ATOM 5270 C C . ALA A 1 683 ? 13.017 -20.143 -6.641 1.00 98.19 683 ALA A C 1
ATOM 5272 O O . ALA A 1 683 ? 14.004 -20.838 -6.381 1.00 98.19 683 ALA A O 1
ATOM 5273 N N . SER A 1 684 ? 12.927 -18.855 -6.305 1.00 97.75 684 SER A N 1
ATOM 5274 C CA . SER A 1 684 ? 13.921 -18.116 -5.515 1.00 97.75 684 SER A CA 1
ATOM 5275 C C . SER A 1 684 ? 13.780 -18.375 -4.012 1.00 97.75 684 SER A C 1
ATOM 5277 O O . SER A 1 684 ? 14.762 -18.313 -3.271 1.00 97.75 684 SER A O 1
ATOM 5279 N N . GLY A 1 685 ? 12.568 -18.707 -3.553 1.00 97.81 685 GLY A N 1
ATOM 5280 C CA . GLY A 1 685 ? 12.220 -18.829 -2.138 1.00 97.81 685 GLY A CA 1
ATOM 5281 C C . GLY A 1 685 ? 12.067 -17.488 -1.413 1.00 97.81 685 GLY A C 1
ATOM 5282 O O . GLY A 1 685 ? 12.020 -17.489 -0.183 1.00 97.81 685 GLY A O 1
ATOM 5283 N N . THR A 1 686 ? 12.022 -16.372 -2.145 1.00 98.12 686 THR A N 1
ATOM 5284 C CA . THR A 1 686 ? 11.900 -15.007 -1.611 1.00 98.12 686 THR A CA 1
ATOM 5285 C C . THR A 1 686 ? 11.206 -14.085 -2.614 1.00 98.12 686 THR A C 1
ATOM 5287 O O . THR A 1 686 ? 11.319 -14.289 -3.818 1.00 98.12 686 THR A O 1
ATOM 5290 N N . GLU A 1 687 ? 10.509 -13.068 -2.122 1.00 97.56 687 GLU A N 1
ATOM 5291 C CA . GLU A 1 687 ? 9.874 -12.001 -2.900 1.00 97.56 687 GLU A CA 1
ATOM 5292 C C . GLU A 1 687 ? 10.870 -10.915 -3.338 1.00 97.56 687 GLU A C 1
ATOM 5294 O O . GLU A 1 687 ? 10.570 -10.139 -4.238 1.00 97.56 687 GLU A O 1
ATOM 5299 N N . ALA A 1 688 ? 12.072 -10.870 -2.747 1.00 97.88 688 ALA A N 1
ATOM 5300 C CA . ALA A 1 688 ? 13.079 -9.843 -3.042 1.00 97.88 688 ALA A CA 1
ATOM 5301 C C . ALA A 1 688 ? 13.632 -9.921 -4.479 1.00 97.88 688 ALA A C 1
ATOM 5303 O O . ALA A 1 688 ? 13.987 -8.914 -5.084 1.00 97.88 688 ALA A O 1
ATOM 5304 N N . TYR A 1 689 ? 13.732 -11.128 -5.034 1.00 98.62 689 TYR A N 1
ATOM 5305 C CA . TYR A 1 689 ? 14.151 -11.364 -6.414 1.00 98.62 689 TYR A CA 1
ATOM 5306 C C . TYR A 1 689 ? 13.461 -12.615 -6.942 1.00 98.62 689 TYR A C 1
ATOM 5308 O O . TYR A 1 689 ? 13.341 -13.623 -6.240 1.00 98.62 689 TYR A O 1
ATOM 5316 N N . TYR A 1 690 ? 12.982 -12.538 -8.176 1.00 98.81 690 TYR A N 1
ATOM 5317 C CA . TYR A 1 690 ? 12.091 -13.538 -8.748 1.00 98.81 690 TYR A CA 1
ATOM 5318 C C . TYR A 1 690 ? 12.056 -13.439 -10.275 1.00 98.81 690 TYR A C 1
ATOM 5320 O O . TYR A 1 690 ? 12.586 -12.500 -10.870 1.00 98.81 690 TYR A O 1
ATOM 5328 N N . SER A 1 691 ? 11.424 -14.413 -10.920 1.00 98.62 691 SER A N 1
ATOM 5329 C CA . SER A 1 691 ? 11.194 -14.421 -12.363 1.00 98.62 691 SER A CA 1
ATOM 5330 C C . SER A 1 691 ? 9.763 -14.841 -12.685 1.00 98.62 691 SER A C 1
ATOM 5332 O O . SER A 1 691 ? 9.044 -15.380 -11.837 1.00 98.62 691 SER A O 1
ATOM 5334 N N . PHE A 1 692 ? 9.321 -14.528 -13.900 1.00 98.25 692 PHE A N 1
ATOM 5335 C CA . PHE A 1 692 ? 8.014 -14.927 -14.415 1.00 98.25 692 PHE A CA 1
ATOM 5336 C C . PHE A 1 692 ? 8.025 -15.006 -15.943 1.00 98.25 692 PHE A C 1
ATOM 5338 O O . PHE A 1 692 ? 8.824 -14.350 -16.609 1.00 98.25 692 PHE A O 1
ATOM 5345 N N . ASP A 1 693 ? 7.115 -15.803 -16.497 1.00 97.50 693 ASP A N 1
ATOM 5346 C CA . ASP A 1 693 ? 6.927 -15.961 -17.935 1.00 97.50 693 ASP A CA 1
ATOM 5347 C C . ASP A 1 693 ? 5.619 -15.288 -18.373 1.00 97.50 693 ASP A C 1
ATOM 5349 O O . ASP A 1 693 ? 4.573 -15.441 -17.739 1.00 97.50 693 ASP A O 1
ATOM 5353 N N . TYR A 1 694 ? 5.653 -14.595 -19.509 1.00 96.62 694 TYR A N 1
ATOM 5354 C CA . TYR A 1 694 ? 4.461 -14.082 -20.181 1.00 96.62 694 TYR A CA 1
ATOM 5355 C C . TYR A 1 694 ? 4.566 -14.378 -21.675 1.00 96.62 694 TYR A C 1
ATOM 5357 O O . TYR A 1 694 ? 5.360 -13.766 -22.388 1.00 96.62 694 TYR A O 1
ATOM 5365 N N . GLY A 1 695 ? 3.796 -15.356 -22.156 1.00 94.31 695 GLY A N 1
ATOM 5366 C CA . GLY A 1 695 ? 3.899 -15.800 -23.547 1.00 94.31 695 GLY A CA 1
ATOM 5367 C C . GLY A 1 695 ? 5.300 -16.332 -23.836 1.00 94.31 695 GLY A C 1
ATOM 5368 O O . GLY A 1 695 ? 5.775 -17.212 -23.119 1.00 94.31 695 GLY A O 1
ATOM 5369 N N . ASN A 1 696 ? 5.960 -15.805 -24.867 1.00 95.19 696 ASN A N 1
ATOM 5370 C CA . ASN A 1 696 ? 7.335 -16.142 -25.243 1.00 95.19 696 ASN A CA 1
ATOM 5371 C C . ASN A 1 696 ? 8.409 -15.243 -24.591 1.00 95.19 696 ASN A C 1
ATOM 5373 O O . ASN A 1 696 ? 9.534 -15.182 -25.095 1.00 95.19 696 ASN A O 1
ATOM 5377 N N . ILE A 1 697 ? 8.078 -14.552 -23.495 1.00 98.31 697 ILE A N 1
ATOM 5378 C CA . ILE A 1 697 ? 8.974 -13.640 -22.773 1.00 98.31 697 ILE A CA 1
ATOM 5379 C C . ILE A 1 697 ? 9.245 -14.176 -21.369 1.00 98.31 697 ILE A C 1
ATOM 5381 O O . ILE A 1 697 ? 8.313 -14.508 -20.638 1.00 98.31 697 ILE A O 1
ATOM 5385 N N . HIS A 1 698 ? 10.519 -14.214 -20.991 1.00 98.62 698 HIS A N 1
ATOM 5386 C CA . HIS A 1 698 ? 10.984 -14.492 -19.639 1.00 98.62 698 HIS A CA 1
ATOM 5387 C C . HIS A 1 698 ? 11.481 -13.203 -18.980 1.00 98.62 698 HIS A C 1
ATOM 5389 O O . HIS A 1 698 ? 12.381 -12.538 -19.506 1.00 98.62 698 HIS A O 1
ATOM 5395 N N . PHE A 1 699 ? 10.903 -12.861 -17.832 1.00 98.81 699 PHE A N 1
ATOM 5396 C CA . PHE A 1 699 ? 11.269 -11.694 -17.038 1.00 98.81 699 PHE A CA 1
ATOM 5397 C C . PHE A 1 699 ? 12.061 -12.091 -15.803 1.00 98.81 699 PHE A C 1
ATOM 5399 O O . PHE A 1 699 ? 11.697 -13.034 -15.104 1.00 98.81 699 PHE A O 1
ATOM 5406 N N . ILE A 1 700 ? 13.096 -11.313 -15.501 1.00 98.88 700 ILE A N 1
ATOM 5407 C CA . ILE A 1 700 ? 13.936 -11.467 -14.312 1.00 98.88 700 ILE A CA 1
ATOM 5408 C C . ILE A 1 700 ? 13.898 -10.164 -13.523 1.00 98.88 700 ILE A C 1
ATOM 5410 O O . ILE A 1 700 ? 14.179 -9.101 -14.077 1.00 98.88 700 ILE A O 1
ATOM 5414 N N . VAL A 1 701 ? 13.607 -10.255 -12.230 1.00 98.88 701 VAL A N 1
ATOM 5415 C CA . VAL A 1 701 ? 13.531 -9.117 -11.309 1.00 98.88 701 VAL A CA 1
ATOM 5416 C C . VAL A 1 701 ? 14.567 -9.301 -10.211 1.00 98.88 701 VAL A C 1
ATOM 5418 O O . VAL A 1 701 ? 14.564 -10.321 -9.520 1.00 98.88 701 VAL A O 1
ATOM 5421 N N . LEU A 1 702 ? 15.478 -8.337 -10.064 1.00 98.88 702 LEU A N 1
ATOM 5422 C CA . LEU A 1 702 ? 16.569 -8.405 -9.087 1.00 98.88 702 LEU A CA 1
ATOM 5423 C C . LEU A 1 702 ? 16.500 -7.255 -8.085 1.00 98.88 702 LEU A C 1
ATOM 5425 O O . LEU A 1 702 ? 16.392 -6.093 -8.470 1.00 98.88 702 LEU A O 1
ATOM 5429 N N . ASP A 1 703 ? 16.716 -7.566 -6.809 1.00 98.69 703 ASP A N 1
ATOM 5430 C CA . ASP A 1 703 ? 16.982 -6.553 -5.794 1.00 98.69 703 ASP A CA 1
ATOM 5431 C C . ASP A 1 703 ? 18.440 -6.079 -5.883 1.00 98.69 703 ASP A C 1
ATOM 5433 O O . ASP A 1 703 ? 19.398 -6.743 -5.479 1.00 98.69 703 ASP A O 1
ATOM 5437 N N . SER A 1 704 ? 18.597 -4.885 -6.445 1.00 98.56 704 SER A N 1
ATOM 5438 C CA . SER A 1 704 ? 19.891 -4.213 -6.573 1.00 98.56 704 SER A CA 1
ATOM 5439 C C . SER A 1 704 ? 20.261 -3.336 -5.371 1.00 98.56 704 SER A C 1
ATOM 5441 O O . SER A 1 704 ? 21.332 -2.734 -5.402 1.00 98.56 704 SER A O 1
ATOM 5443 N N . HIS A 1 705 ? 19.401 -3.222 -4.354 1.00 97.50 705 HIS A N 1
ATOM 5444 C CA . HIS A 1 705 ? 19.603 -2.346 -3.202 1.00 97.50 705 HIS A CA 1
ATOM 5445 C C . HIS A 1 705 ? 20.136 -3.114 -1.986 1.00 97.50 705 HIS A C 1
ATOM 5447 O O . HIS A 1 705 ? 21.296 -2.926 -1.608 1.00 97.50 705 HIS A O 1
ATOM 5453 N N . GLU A 1 706 ? 19.342 -4.018 -1.411 1.00 96.69 706 GLU A N 1
ATOM 5454 C CA . GLU A 1 706 ? 19.647 -4.633 -0.109 1.00 96.69 706 GLU A CA 1
ATOM 5455 C C . GLU A 1 706 ? 20.296 -6.012 -0.232 1.00 96.69 706 GLU A C 1
ATOM 5457 O O . GLU A 1 706 ? 21.174 -6.378 0.557 1.00 96.69 706 GLU A O 1
ATOM 5462 N N . THR A 1 707 ? 19.887 -6.784 -1.236 1.00 97.62 707 THR A N 1
ATOM 5463 C CA . THR A 1 707 ? 20.362 -8.149 -1.458 1.00 97.62 707 THR A CA 1
ATOM 5464 C C . THR A 1 707 ? 21.825 -8.179 -1.916 1.00 97.62 707 THR A C 1
ATOM 5466 O O . THR A 1 707 ? 22.284 -7.362 -2.713 1.00 97.62 707 THR A O 1
ATOM 5469 N N . ASP A 1 708 ? 22.583 -9.166 -1.422 1.00 98.12 708 ASP A N 1
ATOM 5470 C CA . ASP A 1 708 ? 24.004 -9.364 -1.736 1.00 98.12 708 ASP A CA 1
ATOM 5471 C C . ASP A 1 708 ? 24.240 -9.630 -3.239 1.00 98.12 708 ASP A C 1
ATOM 5473 O O . ASP A 1 708 ? 23.826 -10.658 -3.787 1.00 98.12 708 ASP A O 1
ATOM 5477 N N . ARG A 1 709 ? 24.969 -8.718 -3.895 1.00 97.88 709 ARG A N 1
ATOM 5478 C CA . ARG A 1 709 ? 25.334 -8.755 -5.326 1.00 97.88 709 ARG A CA 1
ATOM 5479 C C . ARG A 1 709 ? 26.722 -9.348 -5.591 1.00 97.88 709 ARG A C 1
ATOM 5481 O O . ARG A 1 709 ? 27.260 -9.208 -6.692 1.00 97.88 709 ARG A O 1
ATOM 5488 N N . SER A 1 710 ? 27.360 -9.961 -4.597 1.00 98.06 710 SER A N 1
ATOM 5489 C CA . SER A 1 710 ? 28.670 -10.586 -4.776 1.00 98.06 710 SER A CA 1
ATOM 5490 C C . SER A 1 710 ? 28.585 -11.885 -5.586 1.00 98.06 710 SER A C 1
ATOM 5492 O O . SER A 1 710 ? 27.604 -12.626 -5.540 1.00 98.06 710 SER A O 1
ATOM 5494 N N . VAL A 1 711 ? 29.641 -12.194 -6.344 1.00 96.38 711 VAL A N 1
ATOM 5495 C CA . VAL A 1 711 ? 29.721 -13.446 -7.114 1.00 96.38 711 VAL A CA 1
ATOM 5496 C C . VAL A 1 711 ? 29.585 -14.654 -6.181 1.00 96.38 711 VAL A C 1
ATOM 5498 O O . VAL A 1 711 ? 30.372 -14.822 -5.246 1.00 96.38 711 VAL A O 1
ATOM 5501 N N . GLY A 1 712 ? 28.618 -15.526 -6.474 1.00 95.69 712 GLY A N 1
ATOM 5502 C CA . GLY A 1 712 ? 28.298 -16.700 -5.658 1.00 95.69 712 GLY A CA 1
ATOM 5503 C C . GLY A 1 712 ? 27.349 -16.427 -4.485 1.00 95.69 712 GLY A C 1
ATOM 5504 O O . GLY A 1 712 ? 27.138 -17.331 -3.673 1.00 95.69 712 GLY A O 1
ATOM 5505 N N . SER A 1 713 ? 26.774 -15.223 -4.385 1.00 98.44 713 SER A N 1
ATOM 5506 C CA . SER A 1 713 ? 25.661 -14.944 -3.474 1.00 98.44 713 SER A CA 1
ATOM 5507 C C . SER A 1 713 ? 24.423 -15.777 -3.832 1.00 98.44 713 SER A C 1
ATOM 5509 O O . SER A 1 713 ? 24.343 -16.391 -4.904 1.00 98.44 713 SER A O 1
ATOM 5511 N N . ALA A 1 714 ? 23.440 -15.810 -2.928 1.00 98.38 714 ALA A N 1
ATOM 5512 C CA . ALA A 1 714 ? 22.196 -16.546 -3.149 1.00 98.38 714 ALA A CA 1
ATOM 5513 C C . ALA A 1 714 ? 21.452 -16.050 -4.401 1.00 98.38 714 ALA A C 1
ATOM 5515 O O . ALA A 1 714 ? 21.096 -16.868 -5.248 1.00 98.38 714 ALA A O 1
ATOM 5516 N N . MET A 1 715 ? 21.315 -14.728 -4.557 1.00 98.69 715 MET A N 1
ATOM 5517 C CA . MET A 1 715 ? 20.642 -14.120 -5.706 1.00 98.69 715 MET A CA 1
ATOM 5518 C C . MET A 1 715 ? 21.348 -14.446 -7.022 1.00 98.69 715 MET A C 1
ATOM 5520 O O . MET A 1 715 ? 20.696 -14.881 -7.964 1.00 98.69 715 MET A O 1
ATOM 5524 N N . LEU A 1 716 ? 22.678 -14.311 -7.100 1.00 98.69 716 LEU A N 1
ATOM 5525 C CA . LEU A 1 716 ? 23.387 -14.564 -8.362 1.00 98.69 716 LEU A CA 1
ATOM 5526 C C . LEU A 1 716 ? 23.472 -16.056 -8.708 1.00 98.69 716 LEU A C 1
ATOM 5528 O O . LEU A 1 716 ? 23.411 -16.419 -9.878 1.00 98.69 716 LEU A O 1
ATOM 5532 N N . THR A 1 717 ? 23.536 -16.934 -7.703 1.00 98.69 717 THR A N 1
ATOM 5533 C CA . THR A 1 717 ? 23.457 -18.390 -7.921 1.00 98.69 717 THR A CA 1
ATOM 5534 C C . THR A 1 717 ? 22.069 -18.805 -8.420 1.00 98.69 717 THR A C 1
ATOM 5536 O O . THR A 1 717 ? 21.943 -19.693 -9.270 1.00 98.69 717 THR A O 1
ATOM 5539 N N . TRP A 1 718 ? 21.017 -18.180 -7.884 1.00 98.75 718 TRP A N 1
ATOM 5540 C CA . TRP A 1 718 ? 19.652 -18.372 -8.362 1.00 98.75 718 TRP A CA 1
ATOM 5541 C C . TRP A 1 718 ? 19.492 -17.851 -9.794 1.00 98.75 718 TRP A C 1
ATOM 5543 O O . TRP A 1 718 ? 19.027 -18.608 -10.638 1.00 98.75 718 TRP A O 1
ATOM 5553 N N . LEU A 1 719 ? 19.978 -16.642 -10.093 1.00 98.88 719 LEU A N 1
ATOM 5554 C CA . LEU A 1 719 ? 19.934 -16.034 -11.426 1.00 98.88 719 LEU A CA 1
ATOM 5555 C C . LEU A 1 719 ? 20.560 -16.939 -12.497 1.00 98.88 719 LEU A C 1
ATOM 5557 O O . LEU A 1 719 ? 19.951 -17.182 -13.535 1.00 98.88 719 LEU A O 1
ATOM 5561 N N . GLU A 1 720 ? 21.753 -17.485 -12.239 1.00 98.62 720 GLU A N 1
ATOM 5562 C CA . GLU A 1 720 ? 22.388 -18.454 -13.145 1.00 98.62 720 GLU A CA 1
ATOM 5563 C C . GLU A 1 720 ? 21.521 -19.705 -13.350 1.00 98.62 720 GLU A C 1
ATOM 5565 O O . GLU A 1 720 ? 21.456 -20.246 -14.452 1.00 98.62 720 GLU A O 1
ATOM 5570 N N . SER A 1 721 ? 20.860 -20.181 -12.291 1.00 98.50 721 SER A N 1
ATOM 5571 C CA . SER A 1 721 ? 20.012 -21.377 -12.345 1.00 98.50 721 SER A CA 1
ATOM 5572 C C . SER A 1 721 ? 18.718 -21.136 -13.123 1.00 98.50 721 SER A C 1
ATOM 5574 O O . SER A 1 721 ? 18.287 -22.015 -13.869 1.00 98.50 721 SER A O 1
ATOM 5576 N N . ASP A 1 722 ? 18.118 -19.964 -12.946 1.00 98.75 722 ASP A N 1
ATOM 5577 C CA . ASP A 1 722 ? 16.907 -19.514 -13.626 1.00 98.75 722 ASP A CA 1
ATOM 5578 C C . ASP A 1 722 ? 17.156 -19.340 -15.129 1.00 98.75 722 ASP A C 1
ATOM 5580 O O . ASP A 1 722 ? 16.536 -20.014 -15.954 1.00 98.75 722 ASP A O 1
ATOM 5584 N N . LEU A 1 723 ? 18.196 -18.580 -15.486 1.00 98.62 723 LEU A N 1
ATOM 5585 C CA . LEU A 1 723 ? 18.633 -18.399 -16.871 1.00 98.62 723 LEU A CA 1
ATOM 5586 C C . LEU A 1 723 ? 19.026 -19.719 -17.550 1.00 98.62 723 LEU A C 1
ATOM 5588 O O . LEU A 1 723 ? 18.718 -19.924 -18.723 1.00 98.62 723 LEU A O 1
ATOM 5592 N N . ALA A 1 724 ? 19.673 -20.642 -16.831 1.00 98.12 724 ALA A N 1
ATOM 5593 C CA . ALA A 1 724 ? 20.011 -21.962 -17.365 1.00 98.12 724 ALA A CA 1
ATOM 5594 C C . ALA A 1 724 ? 18.782 -22.847 -17.633 1.00 98.12 724 ALA A C 1
ATOM 5596 O O . ALA A 1 724 ? 18.861 -23.770 -18.451 1.00 98.12 724 ALA A O 1
ATOM 5597 N N . ALA A 1 725 ? 17.680 -22.619 -16.916 1.00 97.31 725 ALA A N 1
ATOM 5598 C CA . ALA A 1 725 ? 16.428 -23.349 -17.080 1.00 97.31 725 ALA A CA 1
ATOM 5599 C C . ALA A 1 725 ? 15.513 -22.727 -18.148 1.00 97.31 725 ALA A C 1
ATOM 5601 O O . ALA A 1 725 ? 14.646 -23.425 -18.681 1.00 97.31 725 ALA A O 1
ATOM 5602 N N . ASN A 1 726 ? 15.713 -21.447 -18.466 1.00 96.06 726 ASN A N 1
ATOM 5603 C CA . ASN A 1 726 ? 14.897 -20.707 -19.411 1.00 96.06 726 ASN A CA 1
ATOM 5604 C C . ASN A 1 726 ? 15.104 -21.156 -20.874 1.00 96.06 726 ASN A C 1
ATOM 5606 O O . ASN A 1 726 ? 16.210 -21.464 -21.322 1.00 96.06 726 ASN A O 1
ATOM 5610 N N . ALA A 1 727 ? 14.009 -21.155 -21.634 1.00 92.25 727 ALA A N 1
ATOM 5611 C CA . ALA A 1 727 ? 13.986 -21.421 -23.070 1.00 92.25 727 ALA A CA 1
ATOM 5612 C C . ALA A 1 727 ? 13.049 -20.476 -23.851 1.00 92.25 727 ALA A C 1
ATOM 5614 O O . ALA A 1 727 ? 12.778 -20.754 -25.018 1.00 92.25 727 ALA A O 1
ATOM 5615 N N . GLN A 1 728 ? 12.540 -19.406 -23.223 1.00 95.38 728 GLN A N 1
ATOM 5616 C CA . GLN A 1 728 ? 11.716 -18.394 -23.893 1.00 95.38 728 GLN A CA 1
ATOM 5617 C C . GLN A 1 728 ? 12.512 -17.638 -24.954 1.00 95.38 728 GLN A C 1
ATOM 5619 O O . GLN A 1 728 ? 13.724 -17.474 -24.819 1.00 95.38 728 GLN A O 1
ATOM 5624 N N . ASP A 1 729 ? 11.825 -17.154 -25.989 1.00 95.06 729 ASP A N 1
ATOM 5625 C CA . ASP A 1 729 ? 12.465 -16.420 -27.079 1.00 95.06 729 ASP A CA 1
ATOM 5626 C C . ASP A 1 729 ? 13.085 -15.118 -26.576 1.00 95.06 729 ASP A C 1
ATOM 5628 O O . ASP A 1 729 ? 14.232 -14.823 -26.901 1.00 95.06 729 ASP A O 1
ATOM 5632 N N . TRP A 1 730 ? 12.364 -14.375 -25.738 1.00 98.06 730 TRP A N 1
ATOM 5633 C CA . TRP A 1 730 ? 12.811 -13.102 -25.183 1.00 98.06 730 TRP A CA 1
ATOM 5634 C C . TRP A 1 730 ? 13.223 -13.225 -23.728 1.00 98.06 730 TRP A C 1
ATOM 5636 O O . TRP A 1 730 ? 12.527 -13.854 -22.932 1.00 98.06 730 TRP A O 1
ATOM 5646 N N . VAL A 1 731 ? 14.321 -12.564 -23.364 1.00 98.69 731 VAL A N 1
ATOM 5647 C CA . VAL A 1 731 ? 14.763 -12.464 -21.969 1.00 98.69 731 VAL A CA 1
ATOM 5648 C C . VAL A 1 731 ? 14.981 -11.006 -21.591 1.00 98.69 731 VAL A C 1
ATOM 5650 O O . VAL A 1 731 ? 15.875 -10.343 -22.124 1.00 98.69 731 VAL A O 1
ATOM 5653 N N . ILE A 1 732 ? 14.171 -10.514 -20.655 1.00 98.88 732 ILE A N 1
ATOM 5654 C CA . ILE A 1 732 ? 14.196 -9.128 -20.178 1.00 98.88 732 ILE A CA 1
ATOM 5655 C C . ILE A 1 732 ? 14.484 -9.140 -18.678 1.00 98.88 732 ILE A C 1
ATOM 5657 O O . ILE A 1 732 ? 13.759 -9.761 -17.907 1.00 98.88 732 ILE A O 1
ATOM 5661 N N . ALA A 1 733 ? 15.531 -8.444 -18.248 1.00 98.88 733 ALA A N 1
ATOM 5662 C CA . ALA A 1 733 ? 15.879 -8.334 -16.833 1.00 98.88 733 ALA A CA 1
ATOM 5663 C C . ALA A 1 733 ? 15.697 -6.896 -16.337 1.00 98.88 733 ALA A C 1
ATOM 5665 O O . ALA A 1 733 ? 16.023 -5.949 -17.052 1.00 98.88 733 ALA A O 1
ATOM 5666 N N . PHE A 1 734 ? 15.201 -6.698 -15.120 1.00 98.94 734 PHE A N 1
ATOM 5667 C CA . PHE A 1 734 ? 15.066 -5.360 -14.555 1.00 98.94 734 PHE A CA 1
ATOM 5668 C C . PHE A 1 734 ? 15.300 -5.298 -13.047 1.00 98.94 734 PHE A C 1
ATOM 5670 O O . PHE A 1 734 ? 15.154 -6.286 -12.328 1.00 98.94 734 PHE A O 1
ATOM 5677 N N . TRP A 1 735 ? 15.747 -4.128 -12.599 1.00 98.88 735 TRP A N 1
ATOM 5678 C CA . TRP A 1 735 ? 16.116 -3.816 -11.215 1.00 98.88 735 TRP A CA 1
ATOM 5679 C C . TRP A 1 735 ? 16.215 -2.293 -11.042 1.00 98.88 735 TRP A C 1
ATOM 5681 O O . TRP A 1 735 ? 15.936 -1.551 -11.977 1.00 98.88 735 TRP A O 1
ATOM 5691 N N . HIS A 1 736 ? 16.622 -1.802 -9.870 1.00 98.81 736 HIS A N 1
ATOM 5692 C CA . HIS A 1 736 ? 16.656 -0.360 -9.603 1.00 98.81 736 HIS A CA 1
ATOM 5693 C C . HIS A 1 736 ? 17.947 0.357 -10.056 1.00 98.81 736 HIS A C 1
ATOM 5695 O O . HIS A 1 736 ? 17.884 1.270 -10.874 1.00 98.81 736 HIS A O 1
ATOM 5701 N N . HIS A 1 737 ? 19.131 -0.057 -9.588 1.00 98.75 737 HIS A N 1
ATOM 5702 C CA . HIS A 1 737 ? 20.401 0.661 -9.804 1.00 98.75 737 HIS A CA 1
ATOM 5703 C C . HIS A 1 737 ? 21.067 0.366 -11.171 1.00 98.75 737 HIS A C 1
ATOM 5705 O O . HIS A 1 737 ? 21.524 -0.758 -11.405 1.00 98.75 737 HIS A O 1
ATOM 5711 N N . PRO A 1 738 ? 21.218 1.346 -12.082 1.00 98.56 738 PRO A N 1
ATOM 5712 C CA . PRO A 1 738 ? 21.649 1.096 -13.458 1.00 98.56 738 PRO A CA 1
ATOM 5713 C C . PRO A 1 738 ? 23.152 0.765 -13.580 1.00 98.56 738 PRO A C 1
ATOM 5715 O O . PRO A 1 738 ? 23.994 1.523 -13.103 1.00 98.56 738 PRO A O 1
ATOM 5718 N N . PRO A 1 739 ? 23.548 -0.300 -14.307 1.00 98.38 739 PRO A N 1
ATOM 5719 C CA . PRO A 1 739 ? 24.959 -0.693 -14.469 1.00 98.38 739 PRO A CA 1
ATOM 5720 C C . PRO A 1 739 ? 25.778 0.327 -15.284 1.00 98.38 739 PRO A C 1
ATOM 5722 O O . PRO A 1 739 ? 27.007 0.407 -15.167 1.00 98.38 739 PRO A O 1
ATOM 5725 N N . TYR A 1 740 ? 25.092 1.115 -16.111 1.00 98.56 740 TYR A N 1
ATOM 5726 C CA . TYR A 1 740 ? 25.652 2.203 -16.895 1.00 98.56 740 TYR A CA 1
ATOM 5727 C C . TYR A 1 740 ? 24.740 3.415 -16.749 1.00 98.56 740 TYR A C 1
ATOM 5729 O O . TYR A 1 740 ? 23.589 3.374 -17.166 1.00 98.56 740 TYR A O 1
ATOM 5737 N N . SER A 1 741 ? 25.262 4.480 -16.154 1.00 98.12 741 SER A N 1
ATOM 5738 C CA . SER A 1 741 ? 24.629 5.798 -16.120 1.00 98.12 741 SER A CA 1
ATOM 5739 C C . SER A 1 741 ? 25.670 6.882 -15.847 1.00 98.12 741 SER A C 1
ATOM 5741 O O . SER A 1 741 ? 26.666 6.642 -15.143 1.00 98.12 741 SER A O 1
ATOM 5743 N N . LYS A 1 742 ? 25.449 8.064 -16.433 1.00 97.50 742 LYS A N 1
ATOM 5744 C CA . LYS A 1 742 ? 26.072 9.341 -16.036 1.00 97.50 742 LYS A CA 1
ATOM 5745 C C . LYS A 1 742 ? 24.997 10.435 -15.887 1.00 97.50 742 LYS A C 1
ATOM 5747 O O . LYS A 1 742 ? 25.284 11.607 -16.157 1.00 97.50 742 LYS A O 1
ATOM 5752 N N . GLY A 1 743 ? 23.777 10.057 -15.511 1.00 95.88 743 GLY A N 1
ATOM 5753 C CA . GLY A 1 743 ? 22.680 10.954 -15.155 1.00 95.88 743 GLY A CA 1
ATOM 5754 C C . GLY A 1 743 ? 22.874 11.529 -13.756 1.00 95.88 743 GLY A C 1
ATOM 5755 O O . GLY A 1 743 ? 23.977 11.966 -13.417 1.00 95.88 743 GLY A O 1
ATOM 5756 N N . SER A 1 744 ? 21.826 11.506 -12.926 1.00 97.00 744 SER A N 1
ATOM 5757 C CA . SER A 1 744 ? 21.940 11.895 -11.505 1.00 97.00 744 SER A CA 1
ATOM 5758 C C . SER A 1 744 ? 22.852 11.004 -10.687 1.00 97.00 744 SER A C 1
ATOM 5760 O O . SER A 1 744 ? 23.315 11.438 -9.636 1.00 97.00 744 SER A O 1
ATOM 5762 N N . HIS A 1 745 ? 23.150 9.816 -11.206 1.00 97.62 745 HIS A N 1
ATOM 5763 C CA . HIS A 1 745 ? 24.000 8.824 -10.576 1.00 97.62 745 HIS A CA 1
ATOM 5764 C C . HIS A 1 745 ? 25.119 8.423 -11.533 1.00 97.62 745 HIS A C 1
ATOM 5766 O O . HIS A 1 745 ? 24.936 8.340 -12.753 1.00 97.62 745 HIS A O 1
ATOM 5772 N N . ASP A 1 746 ? 26.304 8.219 -10.970 1.00 97.62 746 ASP A N 1
ATOM 5773 C CA . ASP A 1 746 ? 27.525 7.905 -11.690 1.00 97.62 746 ASP A CA 1
ATOM 5774 C C . ASP A 1 746 ? 27.942 6.457 -11.407 1.00 97.62 746 ASP A C 1
ATOM 5776 O O . ASP A 1 746 ? 28.562 6.117 -10.392 1.00 97.62 746 ASP A O 1
ATOM 5780 N N . SER A 1 747 ? 27.675 5.617 -12.406 1.00 97.75 747 SER A N 1
ATOM 5781 C CA . SER A 1 747 ? 28.005 4.190 -12.407 1.00 97.75 747 SER A CA 1
ATOM 5782 C C . SER A 1 747 ? 29.507 3.861 -12.329 1.00 97.75 747 SER A C 1
ATOM 5784 O O . SER A 1 747 ? 29.860 2.692 -12.218 1.00 97.75 747 SER A O 1
ATOM 5786 N N . ASP A 1 748 ? 30.429 4.826 -12.392 1.00 98.12 748 ASP A N 1
ATOM 5787 C CA . ASP A 1 748 ? 31.866 4.604 -12.132 1.00 98.12 748 ASP A CA 1
ATOM 5788 C C . ASP A 1 748 ? 32.256 4.833 -10.664 1.00 98.12 748 ASP A C 1
ATOM 5790 O O . ASP A 1 748 ? 33.406 4.591 -10.294 1.00 98.12 748 ASP A O 1
ATOM 5794 N N . THR A 1 749 ? 31.347 5.359 -9.838 1.00 97.31 749 THR A N 1
ATOM 5795 C CA . THR A 1 749 ? 31.673 5.777 -8.465 1.00 97.31 749 THR A CA 1
ATOM 5796 C C . THR A 1 749 ? 30.770 5.197 -7.388 1.00 97.31 749 THR A C 1
ATOM 5798 O O . THR A 1 749 ? 31.163 5.204 -6.222 1.00 97.31 749 THR A O 1
ATOM 5801 N N . GLU A 1 750 ? 29.593 4.700 -7.758 1.00 98.12 750 GLU A N 1
ATOM 5802 C CA . GLU A 1 750 ? 28.593 4.179 -6.824 1.00 98.12 750 GLU A CA 1
ATOM 5803 C C . GLU A 1 750 ? 28.616 2.649 -6.792 1.00 98.12 750 GLU A C 1
ATOM 5805 O O . GLU A 1 750 ? 28.618 1.990 -7.834 1.00 98.12 750 GLU A O 1
ATOM 5810 N N . THR A 1 751 ? 28.677 2.085 -5.584 1.00 98.06 751 THR A N 1
ATOM 5811 C CA . THR A 1 751 ? 29.006 0.668 -5.356 1.00 98.06 751 THR A CA 1
ATOM 5812 C C . THR A 1 751 ? 27.970 -0.260 -5.977 1.00 98.06 751 THR A C 1
ATOM 5814 O O . THR A 1 751 ? 28.333 -1.198 -6.678 1.00 98.06 751 THR A O 1
ATOM 5817 N N . GLU A 1 752 ? 26.692 0.030 -5.768 1.00 98.25 752 GLU A N 1
ATOM 5818 C CA . GLU A 1 752 ? 25.547 -0.751 -6.226 1.00 98.25 752 GLU A CA 1
ATOM 5819 C C . GLU A 1 752 ? 25.566 -0.868 -7.758 1.00 98.25 752 GLU A C 1
ATOM 5821 O O . GLU A 1 752 ? 25.550 -1.970 -8.308 1.00 98.25 752 GLU A O 1
ATOM 5826 N N . LEU A 1 753 ? 25.718 0.263 -8.457 1.00 98.50 753 LEU A N 1
ATOM 5827 C CA . LEU A 1 753 ? 25.784 0.334 -9.920 1.00 98.50 753 LEU A CA 1
ATOM 5828 C C . LEU A 1 753 ? 27.026 -0.400 -10.456 1.00 98.50 753 LEU A C 1
ATOM 5830 O O . LEU A 1 753 ? 26.950 -1.142 -11.441 1.00 98.50 753 LEU A O 1
ATOM 5834 N N . MET A 1 754 ? 28.176 -0.225 -9.794 1.00 98.56 754 MET A N 1
ATOM 5835 C CA . MET A 1 754 ? 29.421 -0.911 -10.145 1.00 98.56 754 MET A CA 1
ATOM 5836 C C . MET A 1 754 ? 29.307 -2.429 -9.985 1.00 98.56 754 MET A C 1
ATOM 5838 O O . MET A 1 754 ? 29.782 -3.163 -10.849 1.00 98.56 754 MET A O 1
ATOM 5842 N N . GLU A 1 755 ? 28.690 -2.913 -8.908 1.00 98.50 755 GLU A N 1
ATOM 5843 C CA . GLU A 1 755 ? 28.494 -4.341 -8.645 1.00 98.50 755 GLU A CA 1
ATOM 5844 C C . GLU A 1 755 ? 27.519 -4.968 -9.638 1.00 98.50 755 GLU A C 1
ATOM 5846 O O . GLU A 1 755 ? 27.810 -6.044 -10.163 1.00 98.50 755 GLU A O 1
ATOM 5851 N N . MET A 1 756 ? 26.423 -4.279 -9.979 1.00 98.69 756 MET A N 1
ATOM 5852 C CA . MET A 1 756 ? 25.529 -4.730 -11.051 1.00 98.69 756 MET A CA 1
ATOM 5853 C C . MET A 1 756 ? 26.296 -4.864 -12.373 1.00 98.69 756 MET A C 1
ATOM 5855 O O . MET A 1 756 ? 26.216 -5.901 -13.033 1.00 98.69 756 MET A O 1
ATOM 5859 N N . ARG A 1 757 ? 27.136 -3.881 -12.727 1.00 98.62 757 ARG A N 1
ATOM 5860 C CA . ARG A 1 757 ? 27.983 -3.958 -13.930 1.00 98.62 757 ARG A CA 1
ATOM 5861 C C . ARG A 1 757 ? 29.015 -5.090 -13.880 1.00 98.62 757 ARG A C 1
ATOM 5863 O O . ARG A 1 757 ? 29.232 -5.763 -14.883 1.00 98.62 757 ARG A O 1
ATOM 5870 N N . GLN A 1 758 ? 29.695 -5.269 -12.751 1.00 98.50 758 GLN A N 1
ATOM 5871 C CA . GLN A 1 758 ? 30.850 -6.169 -12.639 1.00 98.50 758 GLN A CA 1
ATOM 5872 C C . GLN A 1 758 ? 30.470 -7.627 -12.387 1.00 98.50 758 GLN A C 1
ATOM 5874 O O . GLN A 1 758 ? 31.205 -8.513 -12.823 1.00 98.50 758 GLN A O 1
ATOM 5879 N N . ASN A 1 759 ? 29.362 -7.874 -11.687 1.00 98.62 759 ASN A N 1
ATOM 5880 C CA . ASN A 1 759 ? 28.990 -9.207 -11.215 1.00 98.62 759 ASN A CA 1
ATOM 5881 C C . ASN A 1 759 ? 27.739 -9.754 -11.910 1.00 98.62 759 ASN A C 1
ATOM 5883 O O . ASN A 1 759 ? 27.654 -10.964 -12.095 1.00 98.62 759 ASN A O 1
ATOM 5887 N N . VAL A 1 760 ? 26.793 -8.894 -12.311 1.00 98.75 760 VAL A N 1
ATOM 5888 C CA . VAL A 1 760 ? 25.525 -9.332 -12.923 1.00 98.75 760 VAL A CA 1
ATOM 5889 C C . VAL A 1 760 ? 25.617 -9.362 -14.443 1.00 98.75 760 VAL A C 1
ATOM 5891 O O . VAL A 1 760 ? 25.314 -10.391 -15.039 1.00 98.75 760 VAL A O 1
ATOM 5894 N N . ILE A 1 761 ? 26.102 -8.295 -15.087 1.00 98.69 761 ILE A N 1
ATOM 5895 C CA . ILE A 1 761 ? 26.175 -8.240 -16.561 1.00 98.69 761 ILE A CA 1
ATOM 5896 C C . ILE A 1 761 ? 26.966 -9.402 -17.192 1.00 98.69 761 ILE A C 1
ATOM 5898 O O . ILE A 1 761 ? 26.489 -9.919 -18.200 1.00 98.69 761 ILE A O 1
ATOM 5902 N N . PRO A 1 762 ? 28.088 -9.900 -16.626 1.00 98.69 762 PRO A N 1
ATOM 5903 C CA . PRO A 1 762 ? 28.745 -11.092 -17.168 1.00 98.69 762 PRO A CA 1
ATOM 5904 C C . PRO A 1 762 ? 27.840 -12.331 -17.206 1.00 98.69 762 PRO A C 1
ATOM 5906 O O . PRO A 1 762 ? 27.879 -13.079 -18.177 1.00 98.69 762 PRO A O 1
ATOM 5909 N N . ILE A 1 763 ? 27.000 -12.526 -16.182 1.00 98.69 763 ILE A N 1
ATOM 5910 C CA . ILE A 1 763 ? 26.024 -13.622 -16.150 1.00 98.69 763 ILE A CA 1
ATOM 5911 C C . ILE A 1 763 ? 25.000 -13.411 -17.271 1.00 98.69 763 ILE A C 1
ATOM 5913 O O . ILE A 1 763 ? 24.725 -14.324 -18.042 1.00 98.69 763 ILE A O 1
ATOM 5917 N N . LEU A 1 764 ? 24.470 -12.196 -17.418 1.00 98.69 764 LEU A N 1
ATOM 5918 C CA . LEU A 1 764 ? 23.468 -11.906 -18.449 1.00 98.69 764 LEU A CA 1
ATOM 5919 C C . LEU A 1 764 ? 24.021 -12.097 -19.878 1.00 98.69 764 LEU A C 1
ATOM 5921 O O . LEU A 1 764 ? 23.316 -12.629 -20.739 1.00 98.69 764 LEU A O 1
ATOM 5925 N N . ASP A 1 765 ? 25.284 -11.725 -20.121 1.00 98.50 765 ASP A N 1
ATOM 5926 C CA . ASP A 1 765 ? 25.985 -11.963 -21.392 1.00 98.50 765 ASP A CA 1
ATOM 5927 C C . ASP A 1 765 ? 26.134 -13.469 -21.686 1.00 98.50 765 ASP A C 1
ATOM 5929 O O . ASP A 1 765 ? 25.870 -13.904 -22.811 1.00 98.50 765 ASP A O 1
ATOM 5933 N N . ASP A 1 766 ? 26.517 -14.271 -20.684 1.00 98.44 766 ASP A N 1
ATOM 5934 C CA . ASP A 1 766 ? 26.743 -15.721 -20.813 1.00 98.44 766 ASP A CA 1
ATOM 5935 C C . ASP A 1 766 ? 25.454 -16.505 -21.125 1.00 98.44 766 ASP A C 1
ATOM 5937 O O . ASP A 1 766 ? 25.513 -17.575 -21.738 1.00 98.44 766 ASP A O 1
ATOM 5941 N N . TYR A 1 767 ? 24.289 -15.980 -20.734 1.00 98.25 767 TYR A N 1
ATOM 5942 C CA . TYR A 1 767 ? 22.986 -16.626 -20.943 1.00 98.25 767 TYR A CA 1
ATOM 5943 C C . TYR A 1 767 ? 22.117 -15.969 -22.024 1.00 98.25 767 TYR A C 1
ATOM 5945 O O . TYR A 1 767 ? 21.066 -16.506 -22.372 1.00 98.25 767 TYR A O 1
ATOM 5953 N N . GLY A 1 768 ? 22.573 -14.869 -22.626 1.00 97.12 768 GLY A N 1
ATOM 5954 C CA . GLY A 1 768 ? 21.932 -14.284 -23.803 1.00 97.12 768 GLY A CA 1
ATOM 5955 C C . GLY A 1 768 ? 20.690 -13.453 -23.508 1.00 97.12 768 GLY A C 1
ATOM 5956 O O . GLY A 1 768 ? 19.698 -13.576 -24.225 1.00 97.12 768 GLY A O 1
ATOM 5957 N N . VAL A 1 769 ? 20.755 -12.612 -22.476 1.00 98.62 769 VAL A N 1
ATOM 5958 C CA . VAL A 1 769 ? 19.717 -11.614 -22.177 1.00 98.62 769 VAL A CA 1
ATOM 5959 C C . VAL A 1 769 ? 19.586 -10.600 -23.318 1.00 98.62 769 VAL A C 1
ATOM 5961 O O . VAL A 1 769 ? 20.554 -10.289 -24.015 1.00 98.62 769 VAL A O 1
ATOM 5964 N N . ASP A 1 770 ? 18.376 -10.090 -23.551 1.00 98.62 770 ASP A N 1
ATOM 5965 C CA . ASP A 1 770 ? 18.093 -9.167 -24.652 1.00 98.62 770 ASP A CA 1
ATOM 5966 C C . ASP A 1 770 ? 18.105 -7.704 -24.232 1.00 98.62 770 ASP A C 1
ATOM 5968 O O . ASP A 1 770 ? 18.718 -6.863 -24.899 1.00 98.62 770 ASP A O 1
ATOM 5972 N N . LEU A 1 771 ? 17.465 -7.420 -23.105 1.00 98.88 771 LEU A N 1
ATOM 5973 C CA . LEU A 1 771 ? 17.216 -6.073 -22.624 1.00 98.88 771 LEU A CA 1
ATOM 5974 C C . LEU A 1 771 ? 17.365 -6.031 -21.107 1.00 98.88 771 LEU A C 1
ATOM 5976 O O . LEU A 1 771 ? 16.855 -6.907 -20.407 1.00 98.88 771 LEU A O 1
ATOM 5980 N N . THR A 1 772 ? 18.024 -4.988 -20.605 1.00 98.88 772 THR A N 1
ATOM 5981 C CA . THR A 1 772 ? 17.979 -4.650 -19.179 1.00 98.88 772 THR A CA 1
ATOM 5982 C C . THR A 1 772 ? 17.336 -3.292 -18.952 1.00 98.88 772 THR A C 1
ATOM 5984 O O . THR A 1 772 ? 17.689 -2.334 -19.647 1.00 98.88 772 THR A O 1
ATOM 5987 N N . LEU A 1 773 ? 16.477 -3.189 -17.942 1.00 98.94 773 LEU A N 1
ATOM 5988 C CA . LEU A 1 773 ? 15.789 -1.956 -17.557 1.00 98.94 773 LEU A CA 1
ATOM 5989 C C . LEU A 1 773 ? 16.179 -1.565 -16.127 1.00 98.94 773 LEU A C 1
ATOM 5991 O O . LEU A 1 773 ? 16.191 -2.420 -15.242 1.00 98.94 773 LEU A O 1
ATOM 5995 N N . ALA A 1 774 ? 16.486 -0.289 -15.899 1.00 98.81 774 ALA A N 1
ATOM 5996 C CA . ALA A 1 774 ? 16.786 0.231 -14.566 1.00 98.81 774 ALA A CA 1
ATOM 5997 C C . ALA A 1 774 ? 16.257 1.654 -14.330 1.00 98.81 774 ALA A C 1
ATOM 5999 O O . ALA A 1 774 ? 16.048 2.403 -15.283 1.00 98.81 774 ALA A O 1
ATOM 6000 N N . GLY A 1 775 ? 16.026 2.008 -13.065 1.00 98.06 775 GLY A N 1
ATOM 6001 C CA . GLY A 1 775 ? 15.591 3.335 -12.615 1.00 98.06 775 GLY A CA 1
ATOM 6002 C C . GLY A 1 775 ? 16.749 4.143 -12.022 1.00 98.06 775 GLY A C 1
ATOM 6003 O O . GLY A 1 775 ? 17.837 4.184 -12.612 1.00 98.06 775 GLY A O 1
ATOM 6004 N N . HIS A 1 776 ? 16.512 4.750 -10.854 1.00 98.38 776 HIS A N 1
ATOM 6005 C CA . HIS A 1 776 ? 17.444 5.428 -9.937 1.00 98.38 776 HIS A CA 1
ATOM 6006 C C . HIS A 1 776 ? 18.081 6.709 -10.487 1.00 98.38 776 HIS A C 1
ATOM 6008 O O . HIS A 1 776 ? 18.075 7.773 -9.870 1.00 98.38 776 HIS A O 1
ATOM 6014 N N . SER A 1 777 ? 18.650 6.640 -11.691 1.00 98.06 777 SER A N 1
ATOM 6015 C CA . SER A 1 777 ? 19.089 7.831 -12.399 1.00 98.06 777 SER A CA 1
ATOM 6016 C C . SER A 1 777 ? 17.889 8.525 -13.024 1.00 98.06 777 SER A C 1
ATOM 6018 O O . SER A 1 777 ? 17.242 7.971 -13.910 1.00 98.06 777 SER A O 1
ATOM 6020 N N . HIS A 1 778 ? 17.620 9.757 -12.585 1.00 97.94 778 HIS A N 1
ATOM 6021 C CA . HIS A 1 778 ? 16.451 10.555 -12.967 1.00 97.94 778 HIS A CA 1
ATOM 6022 C C . HIS A 1 778 ? 16.605 11.179 -14.356 1.00 97.94 778 HIS A C 1
ATOM 6024 O O . HIS A 1 778 ? 16.541 12.393 -14.549 1.00 97.94 778 HIS A O 1
ATOM 6030 N N . SER A 1 779 ? 16.856 10.324 -15.337 1.00 97.88 779 SER A N 1
ATOM 6031 C CA . SER A 1 779 ? 17.025 10.624 -16.752 1.00 97.88 779 SER A CA 1
ATOM 6032 C C . SER A 1 779 ? 16.654 9.398 -17.583 1.00 97.88 779 SER A C 1
ATOM 6034 O O . SER A 1 779 ? 16.665 8.276 -17.080 1.00 97.88 779 SER A O 1
ATOM 6036 N N . TYR A 1 780 ? 16.398 9.609 -18.871 1.00 98.62 780 TYR A N 1
ATOM 6037 C CA . TYR A 1 780 ? 16.335 8.518 -19.835 1.00 98.62 780 TYR A CA 1
ATOM 6038 C C . TYR A 1 780 ? 17.714 8.320 -20.469 1.00 98.62 780 TYR A C 1
ATOM 6040 O O . TYR A 1 780 ? 18.263 9.257 -21.047 1.00 98.62 780 TYR A O 1
ATOM 6048 N N . GLU A 1 781 ? 18.278 7.119 -20.402 1.00 98.69 781 GLU A N 1
ATOM 6049 C CA . GLU A 1 781 ? 19.498 6.758 -21.133 1.00 98.69 781 GLU A CA 1
ATOM 6050 C C . GLU A 1 781 ? 19.314 5.411 -21.826 1.00 98.69 781 GLU A C 1
ATOM 6052 O O . GLU A 1 781 ? 18.736 4.486 -21.264 1.00 98.69 781 GLU A O 1
ATOM 6057 N N . ARG A 1 782 ? 19.838 5.269 -23.042 1.00 98.38 782 ARG A N 1
ATOM 6058 C CA . ARG A 1 782 ? 19.790 4.014 -23.791 1.00 98.38 782 ARG A CA 1
ATOM 6059 C C . ARG A 1 782 ? 21.140 3.694 -24.400 1.00 98.38 782 ARG A C 1
ATOM 6061 O O . ARG A 1 782 ? 21.713 4.519 -25.117 1.00 98.38 782 ARG A O 1
ATOM 6068 N N . SER A 1 783 ? 21.606 2.464 -24.208 1.00 98.75 783 SER A N 1
ATOM 6069 C CA . SER A 1 783 ? 22.843 1.973 -24.806 1.00 98.75 783 SER A CA 1
ATOM 6070 C C . SER A 1 783 ? 22.717 1.606 -26.285 1.00 98.75 783 SER A C 1
ATOM 6072 O O . SER A 1 783 ? 21.641 1.391 -26.850 1.00 98.75 783 SER A O 1
ATOM 6074 N N . LYS A 1 784 ? 23.880 1.503 -26.922 1.00 98.50 784 LYS A N 1
ATOM 6075 C CA . LYS A 1 784 ? 24.074 0.693 -28.132 1.00 98.50 784 LYS A CA 1
ATOM 6076 C C . LYS A 1 784 ? 23.821 -0.789 -27.820 1.00 98.50 784 LYS A C 1
ATOM 6078 O O . LYS A 1 784 ? 23.740 -1.156 -26.645 1.00 98.50 784 LYS A O 1
ATOM 6083 N N . LEU A 1 785 ? 23.791 -1.652 -28.834 1.00 98.56 785 LEU A N 1
ATOM 6084 C CA . LEU A 1 785 ? 23.897 -3.093 -28.597 1.00 98.56 785 LEU A CA 1
ATOM 6085 C C . LEU A 1 785 ? 25.353 -3.418 -28.236 1.00 98.56 785 LEU A C 1
ATOM 6087 O O . LEU A 1 785 ? 26.248 -3.342 -29.089 1.00 98.56 785 LEU A O 1
ATOM 6091 N N . ILE A 1 786 ? 25.605 -3.749 -26.970 1.00 98.50 786 ILE A N 1
ATOM 6092 C CA . ILE A 1 786 ? 26.963 -3.953 -26.446 1.00 98.50 786 ILE A CA 1
ATOM 6093 C C . ILE A 1 786 ? 27.147 -5.342 -25.847 1.00 98.50 786 ILE A C 1
ATOM 6095 O O . ILE A 1 786 ? 26.186 -6.007 -25.489 1.00 98.50 786 ILE A O 1
ATOM 6099 N N . GLU A 1 787 ? 28.397 -5.774 -25.732 1.00 97.19 787 GLU A N 1
ATOM 6100 C CA . GLU A 1 787 ? 28.779 -7.012 -25.052 1.00 97.19 787 GLU A CA 1
ATOM 6101 C C . GLU A 1 787 ? 30.155 -6.836 -24.393 1.00 97.19 787 GLU A C 1
ATOM 6103 O O . GLU A 1 787 ? 31.038 -6.165 -24.946 1.00 97.19 787 GLU A O 1
ATOM 6108 N N . GLY A 1 788 ? 30.381 -7.475 -23.243 1.00 97.19 788 GLY A N 1
ATOM 6109 C CA . GLY A 1 788 ? 31.734 -7.649 -22.710 1.00 97.19 788 GLY A CA 1
ATOM 6110 C C . GLY A 1 788 ? 32.344 -6.422 -22.028 1.00 97.19 788 GLY A C 1
ATOM 6111 O O . GLY A 1 788 ? 33.568 -6.369 -21.859 1.00 97.19 788 GLY A O 1
ATOM 6112 N N . HIS A 1 789 ? 31.546 -5.416 -21.648 1.00 98.25 789 HIS A N 1
ATOM 6113 C CA . HIS A 1 789 ? 32.031 -4.218 -20.947 1.00 98.25 789 HIS A CA 1
ATOM 6114 C C . HIS A 1 789 ? 31.680 -4.241 -19.455 1.00 98.25 789 HIS A C 1
ATOM 6116 O O . HIS A 1 789 ? 30.593 -3.854 -19.064 1.00 98.25 789 HIS A O 1
ATOM 6122 N N . TYR A 1 790 ? 32.620 -4.637 -18.595 1.00 98.12 790 TYR A N 1
ATOM 6123 C CA . TYR A 1 790 ? 32.368 -4.754 -17.142 1.00 98.12 790 TYR A CA 1
ATOM 6124 C C . TYR A 1 790 ? 33.149 -3.738 -16.293 1.00 98.12 790 TYR A C 1
ATOM 6126 O O . TYR A 1 790 ? 32.989 -3.660 -15.078 1.00 98.12 790 TYR A O 1
ATOM 6134 N N . GLY A 1 791 ? 34.046 -2.976 -16.922 1.00 96.06 791 GLY A N 1
ATOM 6135 C CA . GLY A 1 791 ? 34.867 -1.963 -16.259 1.00 96.06 791 GLY A CA 1
ATOM 6136 C C . GLY A 1 791 ? 34.240 -0.573 -16.313 1.00 96.06 791 GLY A C 1
ATOM 6137 O O . GLY A 1 791 ? 33.150 -0.388 -16.840 1.00 96.06 791 GLY A O 1
ATOM 6138 N N . ASP A 1 792 ? 34.963 0.422 -15.812 1.00 96.44 792 ASP A N 1
ATOM 6139 C CA . ASP A 1 792 ? 34.517 1.819 -15.838 1.00 96.44 792 ASP A CA 1
ATOM 6140 C C . ASP A 1 792 ? 34.320 2.332 -17.268 1.00 96.44 792 ASP A C 1
ATOM 6142 O O . ASP A 1 792 ? 34.925 1.817 -18.222 1.00 96.44 792 ASP A O 1
ATOM 6146 N N . SER A 1 793 ? 33.557 3.414 -17.414 1.00 96.94 793 SER A N 1
ATOM 6147 C CA . SER A 1 793 ? 33.266 4.078 -18.691 1.00 96.94 793 SER A CA 1
ATOM 6148 C C . SER A 1 793 ? 34.512 4.296 -19.564 1.00 96.94 793 SER A C 1
ATOM 6150 O O . SER A 1 793 ? 34.494 4.060 -20.772 1.00 96.94 793 SER A O 1
ATOM 6152 N N . SER A 1 794 ? 35.647 4.658 -18.955 1.00 97.44 794 SER A N 1
ATOM 6153 C CA . SER A 1 794 ? 36.922 4.907 -19.650 1.00 97.44 794 SER A CA 1
ATOM 6154 C C . SER A 1 794 ? 37.557 3.674 -20.311 1.00 97.44 794 SER A C 1
ATOM 6156 O O . SER A 1 794 ? 38.476 3.815 -21.122 1.00 97.44 794 SER A O 1
ATOM 6158 N N . THR A 1 795 ? 37.092 2.472 -19.965 1.00 98.12 795 THR A N 1
ATOM 6159 C CA . THR A 1 795 ? 37.588 1.196 -20.501 1.00 98.12 795 THR A CA 1
ATOM 6160 C C . THR A 1 795 ? 36.786 0.693 -21.698 1.00 98.12 795 THR A C 1
ATOM 6162 O O . THR A 1 795 ? 37.201 -0.279 -22.333 1.00 98.12 795 THR A O 1
ATOM 6165 N N . PHE A 1 796 ? 35.680 1.361 -22.037 1.00 98.25 796 PHE A N 1
ATOM 6166 C CA . PHE A 1 796 ? 34.865 1.012 -23.191 1.00 98.25 796 PHE A CA 1
ATOM 6167 C C . PHE A 1 796 ? 35.645 1.211 -24.495 1.00 98.25 796 PHE A C 1
ATOM 6169 O O . PHE A 1 796 ? 36.267 2.252 -24.728 1.00 98.25 796 PHE A O 1
ATOM 6176 N N . VAL A 1 797 ? 35.619 0.199 -25.361 1.00 97.50 797 VAL A N 1
ATOM 6177 C CA . VAL A 1 797 ? 36.318 0.207 -26.651 1.00 97.50 797 VAL A CA 1
ATOM 6178 C C . VAL A 1 797 ? 35.382 -0.247 -27.772 1.00 97.50 797 VAL A C 1
ATOM 6180 O O . VAL A 1 797 ? 34.521 -1.085 -27.527 1.00 97.50 797 VAL A O 1
ATOM 6183 N N . PRO A 1 798 ? 35.586 0.200 -29.029 1.00 96.06 798 PRO A N 1
ATOM 6184 C CA . PRO A 1 798 ? 34.673 -0.115 -30.135 1.00 96.06 798 PRO A CA 1
ATOM 6185 C C . PRO A 1 798 ? 34.456 -1.609 -30.416 1.00 96.06 798 PRO A C 1
ATOM 6187 O O . PRO A 1 798 ? 33.498 -1.974 -31.074 1.00 96.06 798 PRO A O 1
ATOM 6190 N N . THR A 1 799 ? 35.342 -2.496 -29.953 1.00 96.56 799 THR A N 1
ATOM 6191 C CA . THR A 1 799 ? 35.157 -3.950 -30.105 1.00 96.56 799 THR A CA 1
ATOM 6192 C C . THR A 1 799 ? 34.071 -4.531 -29.198 1.00 96.56 799 THR A C 1
ATOM 6194 O O . THR A 1 799 ? 33.721 -5.689 -29.384 1.00 96.56 799 THR A O 1
ATOM 6197 N N . MET A 1 800 ? 33.593 -3.763 -28.215 1.00 98.25 800 MET A N 1
ATOM 6198 C CA . MET A 1 800 ? 32.469 -4.111 -27.337 1.00 98.25 800 MET A CA 1
ATOM 6199 C C . MET A 1 800 ? 31.119 -3.667 -27.929 1.00 98.25 800 MET A C 1
ATOM 6201 O O . MET A 1 800 ? 30.078 -4.019 -27.393 1.00 98.25 800 MET A O 1
ATOM 6205 N N . GLU A 1 801 ? 31.116 -2.908 -29.032 1.00 97.38 801 GLU A N 1
ATOM 6206 C CA . GLU A 1 801 ? 29.900 -2.574 -29.782 1.00 97.38 801 GLU A CA 1
ATOM 6207 C C . GLU A 1 801 ? 29.577 -3.735 -30.735 1.00 97.38 801 GLU A C 1
ATOM 6209 O O . GLU A 1 801 ? 30.289 -3.951 -31.721 1.00 97.38 801 GLU A O 1
ATOM 6214 N N . LYS A 1 802 ? 28.513 -4.495 -30.449 1.00 96.88 802 LYS A N 1
ATOM 6215 C CA . LYS A 1 802 ? 27.953 -5.464 -31.408 1.00 96.88 802 LYS A CA 1
ATOM 6216 C C . LYS A 1 802 ? 27.283 -4.740 -32.557 1.00 96.88 802 LYS A C 1
ATOM 6218 O O . LYS A 1 802 ? 27.496 -5.096 -33.715 1.00 96.88 802 LYS A O 1
ATOM 6223 N N . ASP A 1 803 ? 26.542 -3.698 -32.206 1.00 97.38 803 ASP A N 1
ATOM 6224 C CA . ASP A 1 803 ? 25.994 -2.726 -33.130 1.00 97.38 803 ASP A CA 1
ATOM 6225 C C . ASP A 1 803 ? 26.004 -1.339 -32.476 1.00 97.38 803 ASP A C 1
ATOM 6227 O O . ASP A 1 803 ? 25.417 -1.134 -31.416 1.00 97.38 803 ASP A O 1
ATOM 6231 N N . GLY A 1 804 ? 26.715 -0.398 -33.099 1.00 95.88 804 GLY A N 1
ATOM 6232 C CA . GLY A 1 804 ? 26.802 0.996 -32.658 1.00 95.88 804 GLY A CA 1
ATOM 6233 C C . GLY A 1 804 ? 25.806 1.936 -33.348 1.00 95.88 804 GLY A C 1
ATOM 6234 O O . GLY A 1 804 ? 25.935 3.152 -33.188 1.00 95.88 804 GLY A O 1
ATOM 6235 N N . GLY A 1 805 ? 24.893 1.396 -34.163 1.00 95.69 805 GLY A N 1
ATOM 6236 C CA . GLY A 1 805 ? 23.815 2.122 -34.830 1.00 95.69 805 GLY A CA 1
ATOM 6237 C C . GLY A 1 805 ? 22.733 2.625 -33.872 1.00 95.69 805 GLY A C 1
ATOM 6238 O O . GLY A 1 805 ? 22.817 2.449 -32.660 1.00 95.69 805 GLY A O 1
ATOM 6239 N N . ASP A 1 806 ? 21.714 3.275 -34.431 1.00 95.44 806 ASP A N 1
ATOM 6240 C CA . ASP A 1 806 ? 20.601 3.841 -33.662 1.00 95.44 806 ASP A CA 1
ATOM 6241 C C . ASP A 1 806 ? 19.567 2.806 -33.206 1.00 95.44 806 ASP A C 1
ATOM 6243 O O . ASP A 1 806 ? 18.800 3.095 -32.283 1.00 95.44 806 ASP A O 1
ATOM 6247 N N . GLY A 1 807 ? 19.582 1.613 -33.807 1.00 95.56 807 GLY A N 1
ATOM 6248 C CA . GLY A 1 807 ? 18.613 0.550 -33.568 1.00 95.56 807 GLY A CA 1
ATOM 6249 C C . GLY A 1 807 ? 17.249 0.833 -34.196 1.00 95.56 807 GLY A C 1
ATOM 6250 O O . GLY A 1 807 ? 16.282 0.175 -33.832 1.00 95.56 807 GLY A O 1
ATOM 6251 N N . ARG A 1 808 ? 17.135 1.819 -35.096 1.00 93.44 808 ARG A N 1
ATOM 6252 C CA . ARG A 1 808 ? 15.867 2.219 -35.720 1.00 93.44 808 ARG A CA 1
ATOM 6253 C C . ARG A 1 808 ? 15.767 1.654 -37.125 1.00 93.44 808 ARG A C 1
ATOM 6255 O O . ARG A 1 808 ? 16.677 1.821 -37.938 1.00 93.44 808 ARG A O 1
ATOM 6262 N N . GLU A 1 809 ? 14.637 1.037 -37.440 1.00 86.25 809 GLU A N 1
ATOM 6263 C CA . GLU A 1 809 ? 14.376 0.456 -38.764 1.00 86.25 809 GLU A CA 1
ATOM 6264 C C . GLU A 1 809 ? 14.406 1.510 -39.882 1.00 86.25 809 GLU A C 1
ATOM 6266 O O . GLU A 1 809 ? 14.930 1.249 -40.966 1.00 86.25 809 GLU A O 1
ATOM 6271 N N . ASP A 1 810 ? 13.933 2.727 -39.600 1.00 85.25 810 ASP A N 1
ATOM 6272 C CA . ASP A 1 810 ? 13.975 3.869 -40.522 1.00 85.25 810 ASP A CA 1
ATOM 6273 C C . ASP A 1 810 ? 15.328 4.618 -40.538 1.00 85.25 810 ASP A C 1
ATOM 6275 O O . ASP A 1 810 ? 15.513 5.568 -41.309 1.00 85.25 810 ASP A O 1
ATOM 6279 N N . GLY A 1 811 ? 16.269 4.188 -39.693 1.00 90.62 811 GLY A N 1
ATOM 6280 C CA . GLY A 1 811 ? 17.568 4.801 -39.453 1.00 90.62 811 GLY A CA 1
ATOM 6281 C C . GLY A 1 811 ? 18.722 3.949 -39.974 1.00 90.62 811 GLY A C 1
ATOM 6282 O O . GLY A 1 811 ? 18.918 3.798 -41.186 1.00 90.62 811 GLY A O 1
ATOM 6283 N N . ASN A 1 812 ? 19.550 3.429 -39.065 1.00 90.56 812 ASN A N 1
ATOM 6284 C CA . ASN A 1 812 ? 20.663 2.537 -39.401 1.00 90.56 812 ASN A CA 1
ATOM 6285 C C . ASN A 1 812 ? 20.291 1.047 -39.417 1.00 90.56 812 ASN A C 1
ATOM 6287 O O . ASN A 1 812 ? 21.145 0.229 -39.766 1.00 90.56 812 ASN A O 1
ATOM 6291 N N . GLY A 1 813 ? 19.027 0.724 -39.149 1.00 88.38 813 GLY A N 1
ATOM 6292 C CA . GLY A 1 813 ? 18.497 -0.628 -39.037 1.00 88.38 813 GLY A CA 1
ATOM 6293 C C . GLY A 1 813 ? 18.254 -1.016 -37.579 1.00 88.38 813 GLY A C 1
ATOM 6294 O O . GLY A 1 813 ? 18.883 -0.480 -36.665 1.00 88.38 813 GLY A O 1
ATOM 6295 N N . ALA A 1 814 ? 17.336 -1.961 -37.375 1.00 93.69 814 ALA A N 1
ATOM 6296 C CA . ALA A 1 814 ? 17.119 -2.593 -36.078 1.00 93.69 814 ALA A CA 1
ATOM 6297 C C . ALA A 1 814 ? 18.374 -3.338 -35.599 1.00 93.69 814 ALA A C 1
ATOM 6299 O O . ALA A 1 814 ? 19.185 -3.812 -36.402 1.00 93.69 814 ALA A O 1
ATOM 6300 N N . TYR A 1 815 ? 18.496 -3.507 -34.285 1.00 97.19 815 TYR A N 1
ATOM 6301 C CA . TYR A 1 815 ? 19.509 -4.375 -33.702 1.00 97.19 815 TYR A CA 1
ATOM 6302 C C . TYR A 1 815 ? 19.197 -5.836 -34.030 1.00 97.19 815 TYR A C 1
ATOM 6304 O O . TYR A 1 815 ? 18.178 -6.383 -33.610 1.00 97.19 815 TYR A O 1
ATOM 6312 N N . MET A 1 816 ? 20.091 -6.478 -34.780 1.00 93.94 816 MET A N 1
ATOM 6313 C CA . MET A 1 816 ? 19.898 -7.850 -35.247 1.00 93.94 816 MET A CA 1
ATOM 6314 C C . MET A 1 816 ? 20.586 -8.858 -34.329 1.00 93.94 816 MET A C 1
ATOM 6316 O O . MET A 1 816 ? 21.811 -8.836 -34.177 1.00 93.94 816 MET A O 1
ATOM 6320 N N . LYS A 1 817 ? 19.813 -9.812 -33.815 1.00 95.00 817 LYS A N 1
ATOM 6321 C CA . LYS A 1 817 ? 20.306 -10.985 -33.088 1.00 95.00 817 LYS A CA 1
ATOM 6322 C C . LYS A 1 817 ? 20.043 -12.251 -33.906 1.00 95.00 817 LYS A C 1
ATOM 6324 O O . LYS A 1 817 ? 18.894 -12.539 -34.231 1.00 95.00 817 LYS A O 1
ATOM 6329 N N . PRO A 1 818 ? 21.070 -13.009 -34.322 1.00 90.44 818 PRO A N 1
ATOM 6330 C CA . PRO A 1 818 ? 20.877 -14.115 -35.258 1.00 90.44 818 PRO A CA 1
ATOM 6331 C C . PRO A 1 818 ? 20.091 -15.301 -34.681 1.00 90.44 818 PRO A C 1
ATOM 6333 O O . PRO A 1 818 ? 19.587 -16.114 -35.463 1.00 90.44 818 PRO A O 1
ATOM 6336 N N . THR A 1 819 ? 19.982 -15.423 -33.358 1.00 92.00 819 THR A N 1
ATOM 6337 C CA . THR A 1 819 ? 19.272 -16.526 -32.700 1.00 92.00 819 THR A CA 1
ATOM 6338 C C . THR A 1 819 ? 17.910 -16.066 -32.181 1.00 92.00 819 THR A C 1
ATOM 6340 O O . THR A 1 819 ? 17.807 -14.986 -31.614 1.00 92.00 819 THR A O 1
ATOM 6343 N N . LEU A 1 820 ? 16.858 -16.874 -32.387 1.00 88.25 820 LEU A N 1
ATOM 6344 C CA . LEU A 1 820 ? 15.503 -16.572 -31.897 1.00 88.25 820 LEU A CA 1
ATOM 6345 C C . LEU A 1 820 ? 15.401 -16.676 -30.365 1.00 88.25 820 LEU A C 1
ATOM 6347 O O . LEU A 1 820 ? 14.861 -15.783 -29.732 1.00 88.25 820 LEU A O 1
ATOM 6351 N N . GLY A 1 821 ? 15.961 -17.741 -29.787 1.00 90.44 821 GLY A N 1
ATOM 6352 C CA . GLY A 1 821 ? 16.013 -17.959 -28.339 1.00 90.44 821 GLY A CA 1
ATOM 6353 C C . GLY A 1 821 ? 17.189 -17.269 -27.636 1.00 90.44 821 GLY A C 1
ATOM 6354 O O . GLY A 1 821 ? 17.914 -16.483 -28.257 1.00 90.44 821 GLY A O 1
ATOM 6355 N N . PRO A 1 822 ? 17.429 -17.587 -26.352 1.00 94.00 822 PRO A N 1
ATOM 6356 C CA . PRO A 1 822 ? 18.552 -17.054 -25.593 1.00 94.00 822 PRO A CA 1
ATOM 6357 C C . PRO A 1 822 ? 19.868 -17.561 -26.190 1.00 94.00 822 PRO A C 1
ATOM 6359 O O . PRO A 1 822 ? 20.046 -18.761 -26.430 1.00 94.00 822 PRO A O 1
ATOM 6362 N N . ALA A 1 823 ? 20.792 -16.641 -26.462 1.00 95.12 823 ALA A N 1
ATOM 6363 C CA . ALA A 1 823 ? 22.081 -16.952 -27.063 1.00 95.12 823 ALA A CA 1
ATOM 6364 C C . ALA A 1 823 ? 23.195 -16.105 -26.454 1.00 95.12 823 ALA A C 1
ATOM 6366 O O . ALA A 1 823 ? 23.188 -14.875 -26.539 1.00 95.12 823 ALA A O 1
ATOM 6367 N N . ALA A 1 824 ? 24.169 -16.796 -25.862 1.00 96.88 824 ALA A N 1
ATOM 6368 C CA . ALA A 1 824 ? 25.312 -16.179 -25.212 1.00 96.88 824 ALA A CA 1
ATOM 6369 C C . ALA A 1 824 ? 26.030 -15.202 -26.152 1.00 96.88 824 ALA A C 1
ATOM 6371 O O . ALA A 1 824 ? 26.299 -15.529 -27.315 1.00 96.88 824 ALA A O 1
ATOM 6372 N N . HIS A 1 825 ? 26.414 -14.044 -25.622 1.00 96.75 825 HIS A N 1
ATOM 6373 C CA . HIS A 1 825 ? 27.282 -13.083 -26.301 1.00 96.75 825 HIS A CA 1
ATOM 6374 C C . HIS A 1 825 ? 26.709 -12.495 -27.611 1.00 96.75 825 HIS A C 1
ATOM 6376 O O . HIS A 1 825 ? 27.463 -12.071 -28.496 1.00 96.75 825 HIS A O 1
ATOM 6382 N N . GLU A 1 826 ? 25.381 -12.441 -27.769 1.00 96.75 826 GLU A N 1
ATOM 6383 C CA . GLU A 1 826 ? 24.724 -11.674 -28.848 1.00 96.75 826 GLU A CA 1
ATOM 6384 C C . GLU A 1 826 ? 24.499 -10.192 -28.484 1.00 96.75 826 GLU A C 1
ATOM 6386 O O . GLU A 1 826 ? 24.073 -9.405 -29.327 1.00 96.75 826 GLU A O 1
ATOM 6391 N N . GLY A 1 827 ? 24.895 -9.797 -27.269 1.00 97.56 827 GLY A N 1
ATOM 6392 C CA . GLY A 1 827 ? 24.859 -8.430 -26.756 1.00 97.56 827 GLY A CA 1
ATOM 6393 C C . GLY A 1 827 ? 23.525 -8.046 -26.120 1.00 97.56 827 GLY A C 1
ATOM 6394 O O . GLY A 1 827 ? 22.510 -8.701 -26.335 1.00 97.56 827 GLY A O 1
ATOM 6395 N N . ILE A 1 828 ? 23.536 -6.971 -25.339 1.00 98.75 828 ILE A N 1
ATOM 6396 C CA . ILE A 1 828 ? 22.407 -6.481 -24.543 1.00 98.75 828 ILE A CA 1
ATOM 6397 C C . ILE A 1 828 ? 22.195 -4.997 -24.858 1.00 98.75 828 ILE A C 1
ATOM 6399 O O . ILE A 1 828 ? 23.158 -4.252 -25.073 1.00 98.75 828 ILE A O 1
ATOM 6403 N N . VAL A 1 829 ? 20.934 -4.562 -24.895 1.00 98.81 829 VAL A N 1
ATOM 6404 C CA . VAL A 1 829 ? 20.596 -3.135 -24.809 1.00 98.81 829 VAL A CA 1
ATOM 6405 C C . VAL A 1 829 ? 20.249 -2.804 -23.358 1.00 98.81 829 VAL A C 1
ATOM 6407 O O . VAL A 1 829 ? 19.397 -3.448 -22.752 1.00 98.81 829 VAL A O 1
ATOM 6410 N N . HIS A 1 830 ? 20.905 -1.797 -22.792 1.00 98.81 830 HIS A N 1
ATOM 6411 C CA . HIS A 1 830 ? 20.663 -1.300 -21.442 1.00 98.81 830 HIS A CA 1
ATOM 6412 C C . HIS A 1 830 ? 19.874 0.005 -21.517 1.00 98.81 830 HIS A C 1
ATOM 6414 O O . HIS A 1 830 ? 20.292 0.937 -22.207 1.00 98.81 830 HIS A O 1
ATOM 6420 N N . THR A 1 831 ? 18.747 0.078 -20.812 1.00 98.75 831 THR A N 1
ATOM 6421 C CA . THR A 1 831 ? 17.901 1.275 -20.749 1.00 98.75 831 THR A CA 1
ATOM 6422 C C . THR A 1 831 ? 17.735 1.723 -19.300 1.00 98.75 831 THR A C 1
ATOM 6424 O O . THR A 1 831 ? 17.363 0.931 -18.436 1.00 98.75 831 THR A O 1
ATOM 6427 N N . VAL A 1 832 ? 18.000 3.001 -19.051 1.00 98.81 832 VAL A N 1
ATOM 6428 C CA . VAL A 1 832 ? 17.731 3.707 -17.799 1.00 98.81 832 VAL A CA 1
ATOM 6429 C C . VAL A 1 832 ? 16.489 4.565 -18.011 1.00 98.81 832 VAL A C 1
ATOM 6431 O O . VAL A 1 832 ? 16.440 5.333 -18.970 1.00 98.81 832 VAL A O 1
ATOM 6434 N N . ALA A 1 833 ? 15.485 4.413 -17.153 1.00 98.19 833 ALA A N 1
ATOM 6435 C CA . ALA A 1 833 ? 14.196 5.096 -17.241 1.00 98.19 833 ALA A CA 1
ATOM 6436 C C . ALA A 1 833 ? 13.684 5.507 -15.847 1.00 98.19 833 ALA A C 1
ATOM 6438 O O . ALA A 1 833 ? 12.541 5.222 -15.490 1.00 98.19 833 ALA A O 1
ATOM 6439 N N . GLY A 1 834 ? 14.538 6.159 -15.049 1.00 98.00 834 GLY A N 1
ATOM 6440 C CA . GLY A 1 834 ? 14.220 6.612 -13.686 1.00 98.00 834 GLY A CA 1
ATOM 6441 C C . GLY A 1 834 ? 13.569 7.995 -13.608 1.00 98.00 834 GLY A C 1
ATOM 6442 O O . GLY A 1 834 ? 13.752 8.738 -12.654 1.00 98.00 834 GLY A O 1
ATOM 6443 N N . ASN A 1 835 ? 12.891 8.415 -14.669 1.00 97.81 835 ASN A N 1
ATOM 6444 C CA . ASN A 1 835 ? 12.465 9.794 -14.917 1.00 97.81 835 ASN A CA 1
ATOM 6445 C C . ASN A 1 835 ? 10.939 9.940 -15.030 1.00 97.81 835 ASN A C 1
ATOM 6447 O O . ASN A 1 835 ? 10.450 10.848 -15.709 1.00 97.81 835 ASN A O 1
ATOM 6451 N N . ALA A 1 836 ? 10.177 9.053 -14.383 1.00 97.88 836 ALA A N 1
ATOM 6452 C CA . ALA A 1 836 ? 8.719 9.054 -14.485 1.00 97.88 836 ALA A CA 1
ATOM 6453 C C . ALA A 1 836 ? 8.034 10.091 -13.578 1.00 97.88 836 ALA A C 1
ATOM 6455 O O . ALA A 1 836 ? 6.869 10.416 -13.795 1.00 97.88 836 ALA A O 1
ATOM 6456 N N . SER A 1 837 ? 8.726 10.647 -12.577 1.00 96.56 837 SER A N 1
ATOM 6457 C CA . SER A 1 837 ? 8.148 11.693 -11.714 1.00 96.56 837 SER A CA 1
ATOM 6458 C C . SER A 1 837 ? 9.104 12.820 -11.303 1.00 96.56 837 SER A C 1
ATOM 6460 O O . SER A 1 837 ? 8.665 13.852 -10.777 1.00 96.56 837 SER A O 1
ATOM 6462 N N . SER A 1 838 ? 10.395 12.669 -11.589 1.00 94.44 838 SER A N 1
ATOM 6463 C CA . SER A 1 838 ? 11.443 13.645 -11.291 1.00 94.44 838 SER A CA 1
ATOM 6464 C C . SER A 1 838 ? 12.540 13.621 -12.352 1.00 94.44 838 SER A C 1
ATOM 6466 O O . SER A 1 838 ? 12.655 12.687 -13.142 1.00 94.44 838 SER A O 1
ATOM 6468 N N . LEU A 1 839 ? 13.334 14.693 -12.380 1.00 95.44 839 LEU A N 1
ATOM 6469 C CA . LEU A 1 839 ? 14.515 14.817 -13.226 1.00 95.44 839 LEU A CA 1
ATOM 6470 C C . LEU A 1 839 ? 15.739 15.136 -12.388 1.00 95.44 839 LEU A C 1
ATOM 6472 O O . LEU A 1 839 ? 15.672 15.905 -11.428 1.00 95.44 839 LEU A O 1
ATOM 6476 N N . GLY A 1 840 ? 16.867 14.596 -12.821 1.00 89.88 840 GLY A N 1
ATOM 6477 C CA . GLY A 1 840 ? 18.167 14.756 -12.203 1.00 89.88 840 GLY A CA 1
ATOM 6478 C C . GLY A 1 840 ? 19.193 15.321 -13.181 1.00 89.88 840 GLY A C 1
ATOM 6479 O O . GLY A 1 840 ? 19.060 15.232 -14.398 1.00 89.88 840 GLY A O 1
ATOM 6480 N N . GLY A 1 841 ? 20.220 15.987 -12.658 1.00 81.69 841 GLY A N 1
ATOM 6481 C CA . GLY A 1 841 ? 21.329 16.497 -13.472 1.00 81.69 841 GLY A CA 1
ATOM 6482 C C . GLY A 1 841 ? 22.400 15.434 -13.697 1.00 81.69 841 GLY A C 1
ATOM 6483 O O . GLY A 1 841 ? 22.429 14.456 -12.985 1.00 81.69 841 GLY A O 1
ATOM 6484 N N . GLY A 1 842 ? 23.320 15.639 -14.635 1.00 90.06 842 GLY A N 1
ATOM 6485 C CA . GLY A 1 842 ? 24.408 14.696 -14.892 1.00 90.06 842 GLY A CA 1
ATOM 6486 C C . GLY A 1 842 ? 25.178 15.060 -16.154 1.00 90.06 842 GLY A C 1
ATOM 6487 O O . GLY A 1 842 ? 24.672 15.840 -16.968 1.00 90.06 842 GLY A O 1
ATOM 6488 N N . PRO A 1 843 ? 26.403 14.551 -16.352 1.00 94.81 843 PRO A N 1
ATOM 6489 C CA . PRO A 1 843 ? 27.099 14.706 -17.622 1.00 94.81 843 PRO A CA 1
ATOM 6490 C C . PRO A 1 843 ? 26.381 14.068 -18.822 1.00 94.81 843 PRO A C 1
ATOM 6492 O O . PRO A 1 843 ? 26.631 14.523 -19.939 1.00 94.81 843 PRO A O 1
ATOM 6495 N N . LEU A 1 844 ? 25.544 13.038 -18.606 1.00 96.75 844 LEU A N 1
ATOM 6496 C CA . LEU A 1 844 ? 24.794 12.293 -19.635 1.00 96.75 844 LEU A CA 1
ATOM 6497 C C . LEU A 1 844 ? 25.676 11.883 -20.824 1.00 96.75 844 LEU A C 1
ATOM 6499 O O . LEU A 1 844 ? 25.343 12.086 -21.989 1.00 96.75 844 LEU A O 1
ATOM 6503 N N . ASN A 1 845 ? 26.883 11.402 -20.523 1.00 96.62 845 ASN A N 1
ATOM 6504 C CA . ASN A 1 845 ? 27.930 11.163 -21.516 1.00 96.62 845 ASN A CA 1
ATOM 6505 C C . ASN A 1 845 ? 28.617 9.802 -21.355 1.00 96.62 845 ASN A C 1
ATOM 6507 O O . ASN A 1 845 ? 29.776 9.648 -21.759 1.00 96.62 845 ASN A O 1
ATOM 6511 N N . HIS A 1 846 ? 27.931 8.823 -20.760 1.00 97.88 846 HIS A N 1
ATOM 6512 C CA . HIS A 1 846 ? 28.470 7.473 -20.665 1.00 97.88 846 HIS A CA 1
ATOM 6513 C C . HIS A 1 846 ? 28.692 6.916 -22.091 1.00 97.88 846 HIS A C 1
ATOM 6515 O O . HIS A 1 846 ? 27.766 6.913 -22.897 1.00 97.88 846 HIS A O 1
ATOM 6521 N N . PRO A 1 847 ? 29.897 6.435 -22.457 1.00 97.88 847 PRO A N 1
ATOM 6522 C CA . PRO A 1 847 ? 30.262 6.152 -23.853 1.00 97.88 847 PRO A CA 1
ATOM 6523 C C . PRO A 1 847 ? 29.530 4.956 -24.483 1.00 97.88 847 PRO A C 1
ATOM 6525 O O . PRO A 1 847 ? 29.546 4.799 -25.710 1.00 97.88 847 PRO A O 1
ATOM 6528 N N . VAL A 1 848 ? 28.898 4.122 -23.653 1.00 98.00 848 VAL A N 1
ATOM 6529 C CA . VAL A 1 848 ? 28.017 3.036 -24.109 1.00 98.00 848 VAL A CA 1
ATOM 6530 C C . VAL A 1 848 ? 26.664 3.551 -24.599 1.00 98.00 848 VAL A C 1
ATOM 6532 O O . VAL A 1 848 ? 26.017 2.867 -25.391 1.00 98.00 848 VAL A O 1
ATOM 6535 N N . MET A 1 849 ? 26.247 4.739 -24.145 1.00 98.12 849 MET A N 1
ATOM 6536 C CA . MET A 1 849 ? 24.947 5.305 -24.477 1.00 98.12 849 MET A CA 1
ATOM 6537 C C . MET A 1 849 ? 24.925 5.763 -25.929 1.00 98.12 849 MET A C 1
ATOM 6539 O O . MET A 1 849 ? 25.852 6.413 -26.419 1.00 98.12 849 MET A O 1
ATOM 6543 N N . PHE A 1 850 ? 23.867 5.366 -26.626 1.00 98.06 850 PHE A N 1
ATOM 6544 C CA . PHE A 1 850 ? 23.489 5.937 -27.905 1.00 98.06 850 PHE A CA 1
ATOM 6545 C C . PHE A 1 850 ? 22.727 7.249 -27.682 1.00 98.06 850 PHE A C 1
ATOM 6547 O O . PHE A 1 850 ? 23.053 8.252 -28.313 1.00 98.06 850 PHE A O 1
ATOM 6554 N N . GLU A 1 851 ? 21.768 7.249 -26.751 1.00 97.94 851 GLU A N 1
ATOM 6555 C CA . GLU A 1 851 ? 20.921 8.401 -26.431 1.00 97.94 851 GLU A CA 1
ATOM 6556 C C . GLU A 1 851 ? 20.892 8.641 -24.916 1.00 97.94 851 GLU A C 1
ATOM 6558 O O . GLU A 1 851 ? 20.936 7.702 -24.117 1.00 97.94 851 GLU A O 1
ATOM 6563 N N . SER A 1 852 ? 20.846 9.908 -24.504 1.00 97.88 852 SER A N 1
ATOM 6564 C CA . SER A 1 852 ? 20.738 10.301 -23.095 1.00 97.88 852 SER A CA 1
ATOM 6565 C C . SER A 1 852 ? 19.997 11.631 -22.990 1.00 97.88 852 SER A C 1
ATOM 6567 O O . SER A 1 852 ? 20.460 12.659 -23.488 1.00 97.88 852 SER A O 1
ATOM 6569 N N . LEU A 1 853 ? 18.833 11.616 -22.346 1.00 97.50 853 LEU A N 1
ATOM 6570 C CA . LEU A 1 853 ? 17.881 12.717 -22.282 1.00 97.50 853 LEU A CA 1
ATOM 6571 C C . LEU A 1 853 ? 17.532 13.043 -20.830 1.00 97.50 853 LEU A C 1
ATOM 6573 O O . LEU A 1 853 ? 17.143 12.177 -20.051 1.00 97.50 853 LEU A O 1
ATOM 6577 N N . ASN A 1 854 ? 17.578 14.331 -20.494 1.00 97.25 854 ASN A N 1
ATOM 6578 C CA . ASN A 1 854 ? 17.035 14.844 -19.239 1.00 97.25 854 ASN A CA 1
ATOM 6579 C C . ASN A 1 854 ? 15.607 15.371 -19.448 1.00 97.25 854 ASN A C 1
ATOM 6581 O O . ASN A 1 854 ? 15.383 16.582 -19.508 1.00 97.25 854 ASN A O 1
ATOM 6585 N N . VAL A 1 855 ? 14.668 14.460 -19.692 1.00 97.06 855 VAL A N 1
ATOM 6586 C CA . VAL A 1 855 ? 13.268 14.752 -20.045 1.00 97.06 855 VAL A CA 1
ATOM 6587 C C . VAL A 1 855 ? 12.380 13.796 -19.263 1.00 97.06 855 VAL A C 1
ATOM 6589 O O . VAL A 1 855 ? 12.769 12.647 -19.127 1.00 97.06 855 VAL A O 1
ATOM 6592 N N . LEU A 1 856 ? 11.236 14.239 -18.730 1.00 98.31 856 LEU A N 1
ATOM 6593 C CA . LEU A 1 856 ? 10.300 13.353 -18.019 1.00 98.31 856 LEU A CA 1
ATOM 6594 C C . LEU A 1 856 ? 9.682 12.361 -18.999 1.00 98.31 856 LEU A C 1
ATOM 6596 O O . LEU A 1 856 ? 9.473 12.720 -20.155 1.00 98.31 856 LEU A O 1
ATOM 6600 N N . GLY A 1 857 ? 9.358 11.149 -18.562 1.00 98.31 857 GLY A N 1
ATOM 6601 C CA . GLY A 1 857 ? 8.685 10.200 -19.442 1.00 98.31 857 GLY A CA 1
ATOM 6602 C C . GLY A 1 857 ? 8.625 8.776 -18.919 1.00 98.31 857 GLY A C 1
ATOM 6603 O O . GLY A 1 857 ? 8.996 8.491 -17.784 1.00 98.31 857 GLY A O 1
ATOM 6604 N N . SER A 1 858 ? 8.163 7.879 -19.782 1.00 98.69 858 SER A N 1
ATOM 6605 C CA . SER A 1 858 ? 8.127 6.436 -19.534 1.00 98.69 858 SER A CA 1
ATOM 6606 C C . SER A 1 858 ? 8.443 5.659 -20.810 1.00 98.69 858 SER A C 1
ATOM 6608 O O . SER A 1 858 ? 8.455 6.220 -21.911 1.00 98.69 858 SER A O 1
ATOM 6610 N N . VAL A 1 859 ? 8.747 4.370 -20.662 1.00 98.88 859 VAL A N 1
ATOM 6611 C CA . VAL A 1 859 ? 9.054 3.481 -21.787 1.00 98.88 859 VAL A CA 1
ATOM 6612 C C . VAL A 1 859 ? 7.867 2.557 -22.039 1.00 98.88 859 VAL A C 1
ATOM 6614 O O . VAL A 1 859 ? 7.266 2.023 -21.109 1.00 98.88 859 VAL A O 1
ATOM 6617 N N . VAL A 1 860 ? 7.541 2.357 -23.312 1.00 98.75 860 VAL A N 1
ATOM 6618 C CA . VAL A 1 860 ? 6.575 1.364 -23.783 1.00 98.75 860 VAL A CA 1
ATOM 6619 C C . VAL A 1 860 ? 7.337 0.292 -24.543 1.00 98.75 860 VAL A C 1
ATOM 6621 O O . VAL A 1 860 ? 8.088 0.620 -25.464 1.00 98.75 860 VAL A O 1
ATOM 6624 N N . LEU A 1 861 ? 7.166 -0.969 -24.152 1.00 98.62 861 LEU A N 1
ATOM 6625 C CA . LEU A 1 861 ? 7.675 -2.105 -24.917 1.00 98.62 861 LEU A CA 1
ATOM 6626 C C . LEU A 1 861 ? 6.511 -2.772 -25.641 1.00 98.62 861 LEU A C 1
ATOM 6628 O O . LEU A 1 861 ? 5.534 -3.154 -25.002 1.00 98.62 861 LEU A O 1
ATOM 6632 N N . ASP A 1 862 ? 6.647 -2.938 -26.948 1.00 97.06 862 ASP A N 1
ATOM 6633 C CA . ASP A 1 862 ? 5.761 -3.756 -27.767 1.00 97.06 862 ASP A CA 1
ATOM 6634 C C . ASP A 1 862 ? 6.571 -4.967 -28.251 1.00 97.06 862 ASP A C 1
ATOM 6636 O O . ASP A 1 862 ? 7.559 -4.819 -28.980 1.00 97.06 862 ASP A O 1
ATOM 6640 N N . VAL A 1 863 ? 6.190 -6.164 -27.802 1.00 95.06 863 VAL A N 1
ATOM 6641 C CA . VAL A 1 863 ? 6.833 -7.432 -28.175 1.00 95.06 863 VAL A CA 1
ATOM 6642 C C . VAL A 1 863 ? 5.854 -8.266 -28.986 1.00 95.06 863 VAL A C 1
ATOM 6644 O O . VAL A 1 863 ? 4.739 -8.522 -28.538 1.00 95.06 863 VAL A O 1
ATOM 6647 N N . PHE A 1 864 ? 6.278 -8.717 -30.163 1.00 88.62 864 PHE A N 1
ATOM 6648 C CA . PHE A 1 864 ? 5.498 -9.617 -31.003 1.00 88.62 864 PHE A CA 1
ATOM 6649 C C . PHE A 1 864 ? 6.418 -10.572 -31.761 1.00 88.62 864 PHE A C 1
ATOM 6651 O O . PHE A 1 864 ? 7.332 -10.146 -32.469 1.00 88.62 864 PHE A O 1
ATOM 6658 N N . GLY A 1 865 ? 6.202 -11.879 -31.594 1.00 86.69 865 GLY A N 1
ATOM 6659 C CA . GLY A 1 865 ? 7.034 -12.901 -32.225 1.00 86.69 865 GLY A CA 1
ATOM 6660 C C . GLY A 1 865 ? 8.518 -12.705 -31.925 1.00 86.69 865 GLY A C 1
ATOM 6661 O O . GLY A 1 865 ? 8.945 -12.766 -30.773 1.00 86.69 865 GLY A O 1
ATOM 6662 N N . ASN A 1 866 ? 9.302 -12.469 -32.973 1.00 89.75 866 ASN A N 1
ATOM 6663 C CA . ASN A 1 866 ? 10.743 -12.238 -32.924 1.00 89.75 866 ASN A CA 1
ATOM 6664 C C . ASN A 1 866 ? 11.132 -10.749 -32.972 1.00 89.75 866 ASN A C 1
ATOM 6666 O O . ASN A 1 866 ? 12.316 -10.447 -33.162 1.00 89.75 866 ASN A O 1
ATOM 6670 N N . ARG A 1 867 ? 10.176 -9.831 -32.778 1.00 91.38 867 ARG A N 1
ATOM 6671 C CA . ARG A 1 867 ? 10.377 -8.377 -32.751 1.00 91.38 867 ARG A CA 1
ATOM 6672 C C . ARG A 1 867 ? 10.078 -7.791 -31.365 1.00 91.38 867 ARG A C 1
ATOM 6674 O O . ARG A 1 867 ? 9.042 -8.076 -30.772 1.00 91.38 867 ARG A O 1
ATOM 6681 N N . LEU A 1 868 ? 10.978 -6.943 -30.870 1.00 96.69 868 LEU A N 1
ATOM 6682 C CA . LEU A 1 868 ? 10.775 -6.103 -29.686 1.00 96.69 868 LEU A CA 1
ATOM 6683 C C . LEU A 1 868 ? 11.036 -4.656 -30.081 1.00 96.69 868 LEU A C 1
ATOM 6685 O O . LEU A 1 868 ? 12.138 -4.333 -30.525 1.00 96.69 868 LEU A O 1
ATOM 6689 N N . GLN A 1 869 ? 10.054 -3.784 -29.888 1.00 97.62 869 GLN A N 1
ATOM 6690 C CA . GLN A 1 869 ? 10.220 -2.340 -30.000 1.00 97.62 869 GLN A CA 1
ATOM 6691 C C . GLN A 1 869 ? 10.121 -1.702 -28.621 1.00 97.62 869 GLN A C 1
ATOM 6693 O O . GLN A 1 869 ? 9.190 -1.966 -27.870 1.00 97.62 869 GLN A O 1
ATOM 6698 N N . ALA A 1 870 ? 11.059 -0.815 -28.317 1.00 98.62 870 ALA A N 1
ATOM 6699 C CA . ALA A 1 870 ? 11.027 0.023 -27.134 1.00 98.62 870 ALA A CA 1
ATOM 6700 C C . ALA A 1 870 ? 10.872 1.484 -27.558 1.00 98.62 870 ALA A C 1
ATOM 6702 O O . ALA A 1 870 ? 11.660 1.992 -28.358 1.00 98.62 870 ALA A O 1
ATOM 6703 N N . THR A 1 871 ? 9.862 2.155 -27.014 1.00 98.69 871 THR A N 1
ATOM 6704 C CA . THR A 1 871 ? 9.496 3.536 -27.340 1.00 98.69 871 THR A CA 1
ATOM 6705 C C . THR A 1 871 ? 9.528 4.374 -26.069 1.00 98.69 871 THR A C 1
ATOM 6707 O O . THR A 1 871 ? 8.781 4.104 -25.134 1.00 98.69 871 THR A O 1
ATOM 6710 N N . PHE A 1 872 ? 10.367 5.405 -26.022 1.00 98.81 872 PHE A N 1
ATOM 6711 C CA . PHE A 1 872 ? 10.363 6.381 -24.937 1.00 98.81 872 PHE A CA 1
ATOM 6712 C C . PHE A 1 872 ? 9.456 7.558 -25.301 1.00 98.81 872 PHE A C 1
ATOM 6714 O O . PHE A 1 872 ? 9.705 8.285 -26.275 1.00 98.81 872 PHE A O 1
ATOM 6721 N N . ILE A 1 873 ? 8.408 7.740 -24.502 1.00 98.56 873 ILE A N 1
ATOM 6722 C CA . ILE A 1 873 ? 7.456 8.846 -24.607 1.00 98.56 873 ILE A CA 1
ATOM 6723 C C . ILE A 1 873 ? 7.678 9.817 -23.455 1.00 98.56 873 ILE A C 1
ATOM 6725 O O . ILE A 1 873 ? 7.892 9.402 -22.316 1.00 98.56 873 ILE A O 1
ATOM 6729 N N . ASP A 1 874 ? 7.638 11.114 -23.750 1.00 98.38 874 ASP A N 1
ATOM 6730 C CA . ASP A 1 874 ? 7.715 12.127 -22.701 1.00 98.38 874 ASP A CA 1
ATOM 6731 C C . ASP A 1 874 ? 6.371 12.372 -22.001 1.00 98.38 874 ASP A C 1
ATOM 6733 O O . ASP A 1 874 ? 5.334 11.835 -22.391 1.00 98.38 874 ASP A O 1
ATOM 6737 N N . ASP A 1 875 ? 6.380 13.239 -20.991 1.00 97.38 875 ASP A N 1
ATOM 6738 C CA . ASP A 1 875 ? 5.212 13.689 -20.218 1.00 97.38 875 ASP A CA 1
ATOM 6739 C C . ASP A 1 875 ? 4.143 14.451 -21.032 1.00 97.38 875 ASP A C 1
ATOM 6741 O O . ASP A 1 875 ? 3.121 14.869 -20.491 1.00 97.38 875 ASP A O 1
ATOM 6745 N N . THR A 1 876 ? 4.349 14.628 -22.340 1.00 96.62 876 THR A N 1
ATOM 6746 C CA . THR A 1 876 ? 3.365 15.191 -23.278 1.00 96.62 876 THR A CA 1
ATOM 6747 C C . THR A 1 876 ? 2.834 14.167 -24.284 1.00 96.62 876 THR A C 1
ATOM 6749 O O . THR A 1 876 ? 2.034 14.525 -25.150 1.00 96.62 876 THR A O 1
ATOM 6752 N N . GLY A 1 877 ? 3.290 12.913 -24.205 1.00 93.56 877 GLY A N 1
ATOM 6753 C CA . GLY A 1 877 ? 2.981 11.849 -25.165 1.00 93.56 877 GLY A CA 1
ATOM 6754 C C . GLY A 1 877 ? 3.811 11.926 -26.449 1.00 93.56 877 GLY A C 1
ATOM 6755 O O . GLY A 1 877 ? 3.514 11.239 -27.426 1.00 93.56 877 GLY A O 1
ATOM 6756 N N . THR A 1 878 ? 4.850 12.766 -26.493 1.00 97.06 878 THR A N 1
ATOM 6757 C CA . THR A 1 878 ? 5.731 12.868 -27.660 1.00 97.06 878 THR A CA 1
ATOM 6758 C C . THR A 1 878 ? 6.771 11.754 -27.616 1.00 97.06 878 THR A C 1
ATOM 6760 O O . THR A 1 878 ? 7.537 11.659 -26.659 1.00 97.06 878 THR A O 1
ATOM 6763 N N . VAL A 1 879 ? 6.876 10.965 -28.688 1.00 98.06 879 VAL A N 1
ATOM 6764 C CA . VAL A 1 879 ? 7.972 9.998 -28.860 1.00 98.06 879 VAL A CA 1
ATOM 6765 C C . VAL A 1 879 ? 9.300 10.750 -28.993 1.00 98.06 879 VAL A C 1
ATOM 6767 O O . VAL A 1 879 ? 9.488 11.549 -29.917 1.00 98.06 879 VAL A O 1
ATOM 6770 N N . ARG A 1 880 ? 10.224 10.514 -28.058 1.00 98.00 880 ARG A N 1
ATOM 6771 C CA . ARG A 1 880 ? 11.548 11.164 -28.013 1.00 98.00 880 ARG A CA 1
ATOM 6772 C C . ARG A 1 880 ? 12.667 10.262 -28.503 1.00 98.00 880 ARG A C 1
ATOM 6774 O O . ARG A 1 880 ? 13.610 10.753 -29.118 1.00 98.00 880 ARG A O 1
ATOM 6781 N N . ASP A 1 881 ? 12.544 8.968 -28.256 1.00 98.50 881 ASP A N 1
ATOM 6782 C CA . ASP A 1 881 ? 13.457 7.945 -28.744 1.00 98.50 881 ASP A CA 1
ATOM 6783 C C . ASP A 1 881 ? 12.690 6.641 -28.948 1.00 98.50 881 ASP A C 1
ATOM 6785 O O . ASP A 1 881 ? 11.658 6.407 -28.322 1.00 98.50 881 ASP A O 1
ATOM 6789 N N . TYR A 1 882 ? 13.197 5.806 -29.842 1.00 98.12 882 TYR A N 1
ATOM 6790 C CA . TYR A 1 882 ? 12.746 4.436 -29.998 1.00 98.12 882 TYR A CA 1
ATOM 6791 C C . TYR A 1 882 ? 13.857 3.600 -30.635 1.00 98.12 882 TYR A C 1
ATOM 6793 O O . TYR A 1 882 ? 14.770 4.144 -31.273 1.00 98.12 882 TYR A O 1
ATOM 6801 N N . TYR A 1 883 ? 13.774 2.288 -30.448 1.00 98.38 883 TYR A N 1
ATOM 6802 C CA . TYR A 1 883 ? 14.643 1.300 -31.078 1.00 98.38 883 TYR A CA 1
ATOM 6803 C C . TYR A 1 883 ? 13.946 -0.059 -31.157 1.00 98.38 883 TYR A C 1
ATOM 6805 O O . TYR A 1 883 ? 12.996 -0.331 -30.421 1.00 98.38 883 TYR A O 1
ATOM 6813 N N . THR A 1 884 ? 14.463 -0.918 -32.027 1.00 97.75 884 THR A N 1
ATOM 6814 C CA . THR A 1 884 ? 13.921 -2.243 -32.314 1.00 97.75 884 THR A CA 1
ATOM 6815 C C . THR A 1 884 ? 15.032 -3.286 -32.234 1.00 97.75 884 THR A C 1
ATOM 6817 O O . THR A 1 884 ? 16.144 -3.068 -32.724 1.00 97.75 884 THR A O 1
ATOM 6820 N N . ILE A 1 885 ? 14.730 -4.429 -31.622 1.00 97.38 885 ILE A N 1
ATOM 6821 C CA . ILE A 1 885 ? 15.546 -5.645 -31.648 1.00 97.38 885 ILE A CA 1
ATOM 6822 C C . ILE A 1 885 ? 14.781 -6.690 -32.465 1.00 97.38 885 ILE A C 1
ATOM 6824 O O . ILE A 1 885 ? 13.599 -6.923 -32.215 1.00 97.38 885 ILE A O 1
ATOM 6828 N N . ILE A 1 886 ? 15.449 -7.326 -33.428 1.00 93.50 886 ILE A N 1
ATOM 6829 C CA . ILE A 1 886 ? 14.892 -8.427 -34.228 1.00 93.50 886 ILE A CA 1
ATOM 6830 C C . ILE A 1 886 ? 15.755 -9.670 -34.024 1.00 93.50 886 ILE A C 1
ATOM 6832 O O . ILE A 1 886 ? 16.974 -9.632 -34.229 1.00 93.50 886 ILE A O 1
ATOM 6836 N N . LYS A 1 887 ? 15.116 -10.778 -33.638 1.00 92.56 887 LYS A N 1
ATOM 6837 C CA . LYS A 1 887 ? 15.763 -12.068 -33.373 1.00 92.56 887 LYS A CA 1
ATOM 6838 C C . LYS A 1 887 ? 15.548 -13.074 -34.507 1.00 92.56 887 LYS A C 1
ATOM 6840 O O . LYS A 1 887 ? 14.529 -13.076 -35.192 1.00 92.56 887 LYS A O 1
ATOM 6845 N N . GLY A 1 888 ? 16.495 -13.990 -34.684 1.00 85.06 888 GLY A N 1
ATOM 6846 C CA . GLY A 1 888 ? 16.394 -15.079 -35.658 1.00 85.06 888 GLY A CA 1
ATOM 6847 C C . GLY A 1 888 ? 16.690 -14.680 -37.116 1.00 85.06 888 GLY A C 1
ATOM 6848 O O . GLY A 1 888 ? 17.120 -13.563 -37.413 1.00 85.06 888 GLY A O 1
ATOM 6849 N N . PRO A 1 889 ? 16.531 -15.621 -38.067 1.00 71.12 889 PRO A N 1
ATOM 6850 C CA . PRO A 1 889 ? 16.736 -15.344 -39.485 1.00 71.12 889 PRO A CA 1
ATOM 6851 C C . PRO A 1 889 ? 15.596 -14.487 -40.053 1.00 71.12 889 PRO A C 1
ATOM 6853 O O . PRO A 1 889 ? 14.432 -14.828 -39.882 1.00 71.12 889 PRO A O 1
ATOM 6856 N N . LEU A 1 890 ? 15.936 -13.434 -40.806 1.00 65.38 890 LEU A N 1
ATOM 6857 C CA . LEU A 1 890 ? 14.961 -12.646 -41.571 1.00 65.38 890 LEU A CA 1
ATOM 6858 C C . LEU A 1 890 ? 14.153 -13.547 -42.527 1.00 65.38 890 LEU A C 1
ATOM 6860 O O . LEU A 1 890 ? 14.717 -14.441 -43.174 1.00 65.38 890 LEU A O 1
ATOM 6864 N N . CYS A 1 891 ? 12.845 -13.308 -42.616 1.00 66.25 891 CYS A N 1
ATOM 6865 C CA . CYS A 1 891 ? 11.914 -14.123 -43.392 1.00 66.25 891 CYS A CA 1
ATOM 6866 C C . CYS A 1 891 ? 12.140 -14.088 -44.908 1.00 66.25 891 CYS A C 1
ATOM 6868 O O . CYS A 1 891 ? 12.797 -13.209 -45.466 1.00 66.25 891 CYS A O 1
ATOM 6870 N N . ALA A 1 892 ? 11.610 -15.108 -45.594 1.00 62.38 892 ALA A N 1
ATOM 6871 C CA . ALA A 1 892 ? 11.775 -15.276 -47.038 1.00 62.38 892 ALA A CA 1
ATOM 6872 C C . ALA A 1 892 ? 10.897 -14.322 -47.873 1.00 62.38 892 ALA A C 1
ATOM 6874 O O . ALA A 1 892 ? 11.282 -14.004 -49.003 1.00 62.38 892 ALA A O 1
ATOM 6875 N N . THR A 1 893 ? 9.743 -13.905 -47.338 1.00 74.81 893 THR A N 1
ATOM 6876 C CA . THR A 1 893 ? 8.798 -12.939 -47.923 1.00 74.81 893 THR A CA 1
ATOM 6877 C C . THR A 1 893 ? 8.153 -12.104 -46.816 1.00 74.81 893 THR A C 1
ATOM 6879 O O . THR A 1 893 ? 7.711 -12.661 -45.814 1.00 74.81 893 THR A O 1
ATOM 6882 N N . ASP A 1 894 ? 8.159 -10.797 -47.038 1.00 78.50 894 ASP A N 1
ATOM 6883 C CA . ASP A 1 894 ? 7.577 -9.717 -46.241 1.00 78.50 894 ASP A CA 1
ATOM 6884 C C . ASP A 1 894 ? 7.186 -8.665 -47.300 1.00 78.50 894 ASP A C 1
ATOM 6886 O O . ASP A 1 894 ? 8.047 -8.146 -48.029 1.00 78.50 894 ASP A O 1
ATOM 6890 N N . THR A 1 895 ? 5.884 -8.543 -47.554 1.00 84.00 895 THR A N 1
ATOM 6891 C CA . THR A 1 895 ? 5.318 -7.890 -48.739 1.00 84.00 895 THR A CA 1
ATOM 6892 C C . THR A 1 895 ? 5.296 -6.374 -48.608 1.00 84.00 895 THR A C 1
ATOM 6894 O O . THR A 1 895 ? 5.502 -5.680 -49.614 1.00 84.00 895 THR A O 1
ATOM 6897 N N . ASP A 1 896 ? 5.075 -5.850 -47.411 1.00 78.38 896 ASP A N 1
ATOM 6898 C CA . ASP A 1 896 ? 5.032 -4.415 -47.129 1.00 78.38 896 ASP A CA 1
ATOM 6899 C C . ASP A 1 896 ? 6.279 -3.885 -46.403 1.00 78.38 896 ASP A C 1
ATOM 6901 O O . ASP A 1 896 ? 6.432 -2.664 -46.279 1.00 78.38 896 ASP A O 1
ATOM 6905 N N . ALA A 1 897 ? 7.234 -4.773 -46.119 1.00 76.94 897 ALA A N 1
ATOM 6906 C CA . ALA A 1 897 ? 8.547 -4.495 -45.556 1.00 76.94 897 ALA A CA 1
ATOM 6907 C C . ALA A 1 897 ? 8.494 -3.953 -44.123 1.00 76.94 897 ALA A C 1
ATOM 6909 O O . ALA A 1 897 ? 9.327 -3.113 -43.763 1.00 76.94 897 ALA A O 1
ATOM 6910 N N . ASP A 1 898 ? 7.527 -4.410 -43.330 1.00 70.19 898 ASP A N 1
ATOM 6911 C CA . ASP A 1 898 ? 7.364 -4.034 -41.926 1.00 70.19 898 ASP A CA 1
ATOM 6912 C C . ASP A 1 898 ? 8.127 -4.923 -40.935 1.00 70.19 898 ASP A C 1
ATOM 6914 O O . ASP A 1 898 ? 8.095 -4.676 -39.733 1.00 70.19 898 ASP A O 1
ATOM 6918 N N . THR A 1 899 ? 8.898 -5.876 -41.466 1.00 69.06 899 THR A N 1
ATOM 6919 C CA . THR A 1 899 ? 9.739 -6.842 -40.750 1.00 69.06 899 THR A CA 1
ATOM 6920 C C . THR A 1 899 ? 8.993 -7.971 -40.049 1.00 69.06 899 THR A C 1
ATOM 6922 O O . THR A 1 899 ? 9.648 -8.873 -39.507 1.00 69.06 899 THR A O 1
ATOM 6925 N N . ILE A 1 900 ? 7.664 -8.009 -40.167 1.00 71.25 900 ILE A N 1
ATOM 6926 C CA . ILE A 1 900 ? 6.831 -9.171 -39.875 1.00 71.25 900 ILE A CA 1
ATOM 6927 C C . ILE A 1 900 ? 6.690 -10.008 -41.152 1.00 71.25 900 ILE A C 1
ATOM 6929 O O . ILE A 1 900 ? 6.760 -9.545 -42.287 1.00 71.25 900 ILE A O 1
ATOM 6933 N N . CYS A 1 901 ? 6.619 -11.322 -40.989 1.00 78.12 901 CYS A N 1
ATOM 6934 C CA . CYS A 1 901 ? 6.546 -12.230 -42.125 1.00 78.12 901 CYS A CA 1
ATOM 6935 C C . CYS A 1 901 ? 5.095 -12.306 -42.598 1.00 78.12 901 CYS A C 1
ATOM 6937 O O . CYS A 1 901 ? 4.237 -12.506 -41.754 1.00 78.12 901 CYS A O 1
ATOM 6939 N N . ASP A 1 902 ? 4.822 -12.312 -43.912 1.00 80.06 902 ASP A N 1
ATOM 6940 C CA . ASP A 1 902 ? 3.447 -12.363 -44.476 1.00 80.06 902 ASP A CA 1
ATOM 6941 C C . ASP A 1 902 ? 2.517 -13.438 -43.858 1.00 80.06 902 ASP A C 1
ATOM 6943 O O . ASP A 1 902 ? 1.302 -13.401 -44.029 1.00 80.06 902 ASP A O 1
ATOM 6947 N N . VAL A 1 903 ? 3.092 -14.484 -43.254 1.00 78.38 903 VAL A N 1
ATOM 6948 C CA . VAL A 1 903 ? 2.367 -15.594 -42.613 1.00 78.38 903 VAL A CA 1
ATOM 6949 C C . VAL A 1 903 ? 1.952 -15.318 -41.165 1.00 78.38 903 VAL A C 1
ATOM 6951 O O . VAL A 1 903 ? 1.050 -15.996 -40.684 1.00 78.38 903 VAL A O 1
ATOM 6954 N N . ASP A 1 904 ? 2.620 -14.373 -40.508 1.00 75.62 904 ASP A N 1
ATOM 6955 C CA . ASP A 1 904 ? 2.427 -13.947 -39.119 1.00 75.62 904 ASP A CA 1
ATOM 6956 C C . ASP A 1 904 ? 1.958 -12.476 -39.038 1.00 75.62 904 ASP A C 1
ATOM 6958 O O . ASP A 1 904 ? 1.781 -11.953 -37.944 1.00 75.62 904 ASP A O 1
ATOM 6962 N N . ASP A 1 905 ? 1.780 -11.825 -40.191 1.00 80.62 905 ASP A N 1
ATOM 6963 C CA . ASP A 1 905 ? 1.369 -10.432 -40.343 1.00 80.62 905 ASP A CA 1
ATOM 6964 C C . ASP A 1 905 ? -0.166 -10.322 -40.416 1.00 80.62 905 ASP A C 1
ATOM 6966 O O . ASP A 1 905 ? -0.800 -10.940 -41.278 1.00 80.62 905 ASP A O 1
ATOM 6970 N N . ASN A 1 906 ? -0.776 -9.554 -39.512 1.00 86.81 906 ASN A N 1
ATOM 6971 C CA . ASN A 1 906 ? -2.214 -9.296 -39.480 1.00 86.81 906 ASN A CA 1
ATOM 6972 C C . ASN A 1 906 ? -2.661 -8.201 -40.465 1.00 86.81 906 ASN A C 1
ATOM 6974 O O . ASN A 1 906 ? -3.862 -8.080 -40.705 1.00 86.81 906 ASN A O 1
ATOM 6978 N N . CYS A 1 907 ? -1.737 -7.490 -41.125 1.00 90.31 907 CYS A N 1
ATOM 6979 C CA . CYS A 1 907 ? -1.995 -6.719 -42.342 1.00 90.31 907 CYS A CA 1
ATOM 6980 C C . CYS A 1 907 ? -0.916 -6.926 -43.431 1.00 90.31 907 CYS A C 1
ATOM 6982 O O . CYS A 1 907 ? -0.281 -5.949 -43.816 1.00 90.31 907 CYS A O 1
ATOM 6984 N N . PRO A 1 908 ? -0.861 -8.098 -44.113 1.00 89.81 908 PRO A N 1
ATOM 6985 C CA . PRO A 1 908 ? 0.201 -8.518 -45.061 1.00 89.81 908 PRO A CA 1
ATOM 6986 C C . PRO A 1 908 ? 0.508 -7.625 -46.276 1.00 89.81 908 PRO A C 1
ATOM 6988 O O . PRO A 1 908 ? 1.208 -8.024 -47.208 1.00 89.81 908 PRO A O 1
ATOM 6991 N N . SER A 1 909 ? -0.160 -6.489 -46.415 1.00 90.06 909 SER A N 1
ATOM 6992 C CA . SER A 1 909 ? 0.018 -5.559 -47.527 1.00 90.06 909 SER A CA 1
ATOM 6993 C C . SER A 1 909 ? 0.056 -4.096 -47.095 1.00 90.06 909 SER A C 1
ATOM 6995 O O . SER A 1 909 ? 0.156 -3.220 -47.964 1.00 90.06 909 SER A O 1
ATOM 6997 N N . LEU A 1 910 ? -0.053 -3.821 -45.795 1.00 87.19 910 LEU A N 1
ATOM 6998 C CA . LEU A 1 910 ? -0.072 -2.490 -45.211 1.00 87.19 910 LEU A CA 1
ATOM 6999 C C . LEU A 1 910 ? 0.871 -2.455 -44.014 1.00 87.19 910 LEU A C 1
ATOM 7001 O O . LEU A 1 910 ? 0.467 -2.838 -42.930 1.00 87.19 910 LEU A O 1
ATOM 7005 N N . PHE A 1 911 ? 2.041 -1.843 -44.221 1.00 81.69 911 PHE A N 1
ATOM 7006 C CA . PHE A 1 911 ? 3.090 -1.692 -43.214 1.00 81.69 911 PHE A CA 1
ATOM 7007 C C . PHE A 1 911 ? 2.523 -1.360 -41.826 1.00 81.69 911 PHE A C 1
ATOM 7009 O O . PHE A 1 911 ? 2.095 -0.220 -41.582 1.00 81.69 911 PHE A O 1
ATOM 7016 N N . ASN A 1 912 ? 2.526 -2.341 -40.926 1.00 80.50 912 ASN A N 1
ATOM 7017 C CA . ASN A 1 912 ? 1.960 -2.242 -39.588 1.00 80.50 912 ASN A CA 1
ATOM 7018 C C . ASN A 1 912 ? 2.820 -3.022 -38.575 1.00 80.50 912 ASN A C 1
ATOM 7020 O O . ASN A 1 912 ? 2.328 -3.898 -37.868 1.00 80.50 912 ASN A O 1
ATOM 7024 N N . PRO A 1 913 ? 4.078 -2.609 -38.353 1.00 69.12 913 PRO A N 1
ATOM 7025 C CA . PRO A 1 913 ? 5.061 -3.382 -37.580 1.00 69.12 913 PRO A CA 1
ATOM 7026 C C . PRO A 1 913 ? 4.702 -3.581 -36.092 1.00 69.12 913 PRO A C 1
ATOM 7028 O O . PRO A 1 913 ? 5.401 -4.285 -35.361 1.00 69.12 913 PRO A O 1
ATOM 7031 N N . LEU A 1 914 ? 3.655 -2.898 -35.611 1.00 71.88 914 LEU A N 1
ATOM 7032 C CA . LEU A 1 914 ? 3.103 -3.022 -34.259 1.00 71.88 914 LEU A CA 1
ATOM 7033 C C . LEU A 1 914 ? 1.991 -4.067 -34.148 1.00 71.88 914 LEU A C 1
ATOM 7035 O O . LEU A 1 914 ? 1.651 -4.432 -33.029 1.00 71.88 914 LEU A O 1
ATOM 7039 N N . GLN A 1 915 ? 1.433 -4.512 -35.278 1.00 80.00 915 GLN A N 1
ATOM 7040 C CA . GLN A 1 915 ? 0.471 -5.611 -35.362 1.00 80.00 915 GLN A CA 1
ATOM 7041 C C . GLN A 1 915 ? -0.707 -5.439 -34.388 1.00 80.00 915 GLN A C 1
ATOM 7043 O O . GLN A 1 915 ? -1.190 -6.401 -33.799 1.00 80.00 915 GLN A O 1
ATOM 7048 N N . LEU A 1 916 ? -1.148 -4.188 -34.190 1.00 78.69 916 LEU A N 1
ATOM 7049 C CA . LEU A 1 916 ? -2.290 -3.872 -33.333 1.00 78.69 916 LEU A CA 1
ATOM 7050 C C . LEU A 1 916 ? -3.557 -4.487 -33.930 1.00 78.69 916 LEU A C 1
ATOM 7052 O O . LEU A 1 916 ? -3.757 -4.398 -35.139 1.00 78.69 916 LEU A O 1
ATOM 7056 N N . ASP A 1 917 ? -4.349 -5.113 -33.071 1.00 76.44 917 ASP A N 1
ATOM 7057 C CA . ASP A 1 917 ? -5.589 -5.829 -33.376 1.00 76.44 917 ASP A CA 1
ATOM 7058 C C . ASP A 1 917 ? -6.479 -5.703 -32.129 1.00 76.44 917 ASP A C 1
ATOM 7060 O O . ASP A 1 917 ? -6.368 -6.474 -31.166 1.00 76.44 917 ASP A O 1
ATOM 7064 N N . ALA A 1 918 ? -7.221 -4.598 -32.061 1.00 75.44 918 ALA A N 1
ATOM 7065 C CA . ALA A 1 918 ? -7.879 -4.145 -30.841 1.00 75.44 918 ALA A CA 1
ATOM 7066 C C . ALA A 1 918 ? -9.101 -4.992 -30.448 1.00 75.44 918 ALA A C 1
ATOM 7068 O O . ALA A 1 918 ? -9.451 -5.014 -29.264 1.00 75.44 918 ALA A O 1
ATOM 7069 N N . ASP A 1 919 ? -9.716 -5.721 -31.379 1.00 71.44 919 ASP A N 1
ATOM 7070 C CA . ASP A 1 919 ? -10.795 -6.676 -31.096 1.00 71.44 919 ASP A CA 1
ATOM 7071 C C . ASP A 1 919 ? -10.380 -8.154 -31.179 1.00 71.44 919 ASP A C 1
ATOM 7073 O O . ASP A 1 919 ? -11.151 -9.029 -30.767 1.00 71.44 919 ASP A O 1
ATOM 7077 N N . SER A 1 920 ? -9.126 -8.419 -31.554 1.00 78.75 920 SER A N 1
ATOM 7078 C CA . SER A 1 920 ? -8.498 -9.741 -31.563 1.00 78.75 920 SER A CA 1
ATOM 7079 C C . SER A 1 920 ? -9.139 -10.726 -32.545 1.00 78.75 920 SER A C 1
ATOM 7081 O O . SER A 1 920 ? -9.186 -11.933 -32.265 1.00 78.75 920 SER A O 1
ATOM 7083 N N . ASP A 1 921 ? -9.644 -10.241 -33.678 1.00 78.12 921 ASP A N 1
ATOM 7084 C CA . ASP A 1 921 ? -10.237 -11.070 -34.731 1.00 78.12 921 ASP A CA 1
ATOM 7085 C C . ASP A 1 921 ? -9.189 -11.676 -35.698 1.00 78.12 921 ASP A C 1
ATOM 7087 O O . ASP A 1 921 ? -9.476 -12.634 -36.430 1.00 78.12 921 ASP A O 1
ATOM 7091 N N . GLY A 1 922 ? -7.939 -11.203 -35.620 1.00 82.19 922 GLY A N 1
ATOM 7092 C CA . GLY A 1 922 ? -6.805 -11.623 -36.442 1.00 82.19 922 GLY A CA 1
ATOM 7093 C C . GLY A 1 922 ? -6.509 -10.718 -37.642 1.00 82.19 922 GLY A C 1
ATOM 7094 O O . GLY A 1 922 ? -5.560 -11.007 -38.379 1.00 82.19 922 GLY A O 1
ATOM 7095 N N . THR A 1 923 ? -7.280 -9.652 -37.845 1.00 86.50 923 THR A N 1
ATOM 7096 C CA . THR A 1 923 ? -7.070 -8.583 -38.826 1.00 86.50 923 THR A CA 1
ATOM 7097 C C . THR A 1 923 ? -6.524 -7.357 -38.097 1.00 86.50 923 THR A C 1
ATOM 7099 O O . THR A 1 923 ? -7.047 -6.935 -37.078 1.00 86.50 923 THR A O 1
ATOM 7102 N N . GLY A 1 924 ? -5.432 -6.763 -38.579 1.00 86.56 924 GLY A N 1
ATOM 7103 C CA . GLY A 1 924 ? -4.858 -5.611 -37.880 1.00 86.56 924 GLY A CA 1
ATOM 7104 C C . GLY A 1 924 ? -5.693 -4.335 -38.038 1.00 86.56 924 GLY A C 1
ATOM 7105 O O . GLY A 1 924 ? -6.234 -4.070 -39.112 1.00 86.56 924 GLY A O 1
ATOM 7106 N N . ASP A 1 925 ? -5.671 -3.460 -37.026 1.00 83.50 925 ASP A N 1
ATOM 7107 C CA . ASP A 1 925 ? -6.427 -2.191 -36.970 1.00 83.50 925 ASP A CA 1
ATOM 7108 C C . ASP A 1 925 ? -6.262 -1.318 -38.230 1.00 83.50 925 ASP A C 1
ATOM 7110 O O . ASP A 1 925 ? -7.121 -0.509 -38.583 1.00 83.50 925 ASP A O 1
ATOM 7114 N N . LEU A 1 926 ? -5.102 -1.418 -38.894 1.00 86.12 926 LEU A N 1
ATOM 7115 C CA . LEU A 1 926 ? -4.775 -0.642 -40.093 1.00 86.12 926 LEU A CA 1
ATOM 7116 C C . LEU A 1 926 ? -5.442 -1.165 -41.371 1.00 86.12 926 LEU A C 1
ATOM 7118 O O . LEU A 1 926 ? -5.587 -0.396 -42.329 1.00 86.12 926 LEU A O 1
ATOM 7122 N N . CYS A 1 927 ? -5.805 -2.444 -41.410 1.00 89.00 927 CYS A N 1
ATOM 7123 C CA . CYS A 1 927 ? -6.469 -3.095 -42.535 1.00 89.00 927 CYS A CA 1
ATOM 7124 C C . CYS A 1 927 ? -7.904 -3.542 -42.225 1.00 89.00 927 CYS A C 1
ATOM 7126 O O . CYS A 1 927 ? -8.592 -3.971 -43.154 1.00 89.00 927 CYS A O 1
ATOM 7128 N N . ASP A 1 928 ? -8.351 -3.383 -40.982 1.00 86.94 928 ASP A N 1
ATOM 7129 C CA . ASP A 1 928 ? -9.700 -3.679 -40.521 1.00 86.94 928 ASP A CA 1
ATOM 7130 C C . ASP A 1 928 ? -10.684 -2.512 -40.789 1.00 86.94 928 ASP A C 1
ATOM 7132 O O . ASP A 1 928 ? -10.369 -1.326 -40.631 1.00 86.94 928 ASP A O 1
ATOM 7136 N N . VAL A 1 929 ? -11.887 -2.846 -41.261 1.00 85.19 929 VAL A N 1
ATOM 7137 C CA . VAL A 1 929 ? -12.994 -1.907 -41.505 1.00 85.19 929 VAL A CA 1
ATOM 7138 C C . VAL A 1 929 ? -13.741 -1.584 -40.209 1.00 85.19 929 VAL A C 1
ATOM 7140 O O . VAL A 1 929 ? -14.263 -0.469 -40.079 1.00 85.19 929 VAL A O 1
ATOM 7143 N N . CYS A 1 930 ? -13.735 -2.504 -39.245 1.00 84.25 930 CYS A N 1
ATOM 7144 C CA . CYS A 1 930 ? -14.394 -2.396 -37.954 1.00 84.25 930 CYS A CA 1
ATOM 7145 C C . CYS A 1 930 ? -13.430 -2.717 -36.791 1.00 84.25 930 CYS A C 1
ATOM 7147 O O . CYS A 1 930 ? -13.734 -3.612 -36.019 1.00 84.25 930 CYS A O 1
ATOM 7149 N N . PRO A 1 931 ? -12.387 -1.886 -36.534 1.00 82.50 931 PRO A N 1
ATOM 7150 C CA . PRO A 1 931 ? -11.247 -2.198 -35.643 1.00 82.50 931 PRO A CA 1
ATOM 7151 C C . PRO A 1 931 ? -11.542 -2.420 -34.150 1.00 82.50 931 PRO A C 1
ATOM 7153 O O . PRO A 1 931 ? -10.644 -2.339 -33.325 1.00 82.50 931 PRO A O 1
ATOM 7156 N N . ASN A 1 932 ? -12.805 -2.461 -33.738 1.00 81.31 932 ASN A N 1
ATOM 7157 C CA . ASN A 1 932 ? -13.207 -2.661 -32.342 1.00 81.31 932 ASN A CA 1
ATOM 7158 C C . ASN A 1 932 ? -14.422 -3.603 -32.251 1.00 81.31 932 ASN A C 1
ATOM 7160 O O . ASN A 1 932 ? -15.141 -3.587 -31.247 1.00 81.31 932 ASN A O 1
ATOM 7164 N N . ASP A 1 933 ? -14.714 -4.337 -33.319 1.00 77.94 933 ASP A N 1
ATOM 7165 C CA . ASP A 1 933 ? -15.851 -5.229 -33.445 1.00 77.94 933 ASP A CA 1
ATOM 7166 C C . ASP A 1 933 ? -15.419 -6.528 -34.148 1.00 77.94 933 ASP A C 1
ATOM 7168 O O . ASP A 1 933 ? -15.440 -6.597 -35.376 1.00 77.94 933 ASP A O 1
ATOM 7172 N N . PRO A 1 934 ? -15.189 -7.614 -33.386 1.00 81.19 934 PRO A N 1
ATOM 7173 C CA . PRO A 1 934 ? -14.670 -8.865 -33.933 1.00 81.19 934 PRO A CA 1
ATOM 7174 C C . PRO A 1 934 ? -15.699 -9.623 -34.787 1.00 81.19 934 PRO A C 1
ATOM 7176 O O . PRO A 1 934 ? -15.436 -10.729 -35.264 1.00 81.19 934 PRO A O 1
ATOM 7179 N N . THR A 1 935 ? -16.931 -9.106 -34.889 1.00 79.75 935 THR A N 1
ATOM 7180 C CA . THR A 1 935 ? -17.964 -9.643 -35.783 1.00 79.75 935 THR A CA 1
ATOM 7181 C C . THR A 1 935 ? -17.958 -8.985 -37.152 1.00 79.75 935 THR A C 1
ATOM 7183 O O . THR A 1 935 ? -18.484 -9.595 -38.084 1.00 79.75 935 THR A O 1
ATOM 7186 N N . ASP A 1 936 ? -17.291 -7.835 -37.270 1.00 84.31 936 ASP A N 1
ATOM 7187 C CA . ASP A 1 936 ? -16.939 -7.187 -38.525 1.00 84.31 936 ASP A CA 1
ATOM 7188 C C . ASP A 1 936 ? -18.168 -6.774 -39.380 1.00 84.31 936 ASP A C 1
ATOM 7190 O O . ASP A 1 936 ? -19.324 -6.933 -38.974 1.00 84.31 936 ASP A O 1
ATOM 7194 N N . ASP A 1 937 ? -17.959 -6.198 -40.568 1.00 84.31 937 ASP A N 1
ATOM 7195 C CA . ASP A 1 937 ? -19.039 -5.884 -41.535 1.00 84.31 937 ASP A CA 1
ATOM 7196 C C . ASP A 1 937 ? -19.320 -7.095 -42.450 1.00 84.31 937 ASP A C 1
ATOM 7198 O O . ASP A 1 937 ? -18.877 -7.173 -43.604 1.00 84.31 937 ASP A O 1
ATOM 7202 N N . VAL A 1 938 ? -20.030 -8.093 -41.905 1.00 86.50 938 VAL A N 1
ATOM 7203 C CA . VAL A 1 938 ? -20.263 -9.406 -42.544 1.00 86.50 938 VAL A CA 1
ATOM 7204 C C . VAL A 1 938 ? -20.926 -9.296 -43.919 1.00 86.50 938 VAL A C 1
ATOM 7206 O O . VAL A 1 938 ? -20.642 -10.108 -44.813 1.00 86.50 938 VAL A O 1
ATOM 7209 N N . ASP A 1 939 ? -21.835 -8.341 -44.102 1.00 84.62 939 ASP A N 1
ATOM 7210 C CA . ASP A 1 939 ? -22.635 -8.211 -45.318 1.00 84.62 939 ASP A CA 1
ATOM 7211 C C . ASP A 1 939 ? -22.236 -7.032 -46.228 1.00 84.62 939 ASP A C 1
ATOM 7213 O O . ASP A 1 939 ? -22.737 -6.922 -47.359 1.00 84.62 939 ASP A O 1
ATOM 7217 N N . ALA A 1 940 ? -21.205 -6.287 -45.823 1.00 86.88 940 ALA A N 1
ATOM 7218 C CA . ALA A 1 940 ? -20.542 -5.215 -46.554 1.00 86.88 940 ALA A CA 1
ATOM 7219 C C . ALA A 1 940 ? -21.441 -3.998 -46.823 1.00 86.88 940 ALA A C 1
ATOM 7221 O O . ALA A 1 940 ? -21.385 -3.394 -47.910 1.00 86.88 940 ALA A O 1
ATOM 7222 N N . ASP A 1 941 ? -22.290 -3.647 -45.862 1.00 85.31 941 ASP A N 1
ATOM 7223 C CA . ASP A 1 941 ? -23.212 -2.516 -45.938 1.00 85.31 941 ASP A CA 1
ATOM 7224 C C . ASP A 1 941 ? -22.694 -1.235 -45.247 1.00 85.31 941 ASP A C 1
ATOM 7226 O O . ASP A 1 941 ? -23.298 -0.161 -45.389 1.00 85.31 941 ASP A O 1
ATOM 7230 N N . ALA A 1 942 ? -21.498 -1.322 -44.655 1.00 85.12 942 ALA A N 1
ATOM 7231 C CA . ALA A 1 942 ? -20.788 -0.305 -43.886 1.00 85.12 942 ALA A CA 1
ATOM 7232 C C . ALA A 1 942 ? -21.333 -0.046 -42.470 1.00 85.12 942 ALA A C 1
ATOM 7234 O O . ALA A 1 942 ? -21.095 1.038 -41.917 1.00 85.12 942 ALA A O 1
ATOM 7235 N N . VAL A 1 943 ? -22.023 -1.018 -41.875 1.00 84.38 943 VAL A N 1
ATOM 7236 C CA . VAL A 1 943 ? -22.394 -1.048 -40.458 1.00 84.38 943 VAL A CA 1
ATOM 7237 C C . VAL A 1 943 ? -21.717 -2.251 -39.795 1.00 84.38 943 VAL A C 1
ATOM 7239 O O . VAL A 1 943 ? -21.861 -3.380 -40.236 1.00 84.38 943 VAL A O 1
ATOM 7242 N N . CYS A 1 944 ? -20.947 -2.015 -38.731 1.00 89.31 944 CYS A N 1
ATOM 7243 C CA . CYS A 1 944 ? -20.271 -3.099 -38.010 1.00 89.31 944 CYS A CA 1
ATOM 7244 C C . CYS A 1 944 ? -21.286 -3.989 -37.274 1.00 89.31 944 CYS A C 1
ATOM 7246 O O . CYS A 1 944 ? -22.270 -3.467 -36.736 1.00 89.31 944 CYS A O 1
ATOM 7248 N N . GLY A 1 945 ? -21.034 -5.300 -37.216 1.00 83.25 945 GLY A N 1
ATOM 7249 C CA . GLY A 1 945 ? -21.983 -6.323 -36.768 1.00 83.25 945 GLY A CA 1
ATOM 7250 C C . GLY A 1 945 ? -22.652 -6.085 -35.408 1.00 83.25 945 GLY A C 1
ATOM 7251 O O . GLY A 1 945 ? -23.847 -6.341 -35.264 1.00 83.25 945 GLY A O 1
ATOM 7252 N N . LEU A 1 946 ? -21.962 -5.521 -34.411 1.00 80.69 946 LEU A N 1
ATOM 7253 C CA . LEU A 1 946 ? -22.556 -5.181 -33.104 1.00 80.69 946 LEU A CA 1
ATOM 7254 C C . LEU A 1 946 ? -23.564 -4.025 -33.169 1.00 80.69 946 LEU A C 1
ATOM 7256 O O . LEU A 1 946 ? -24.382 -3.858 -32.261 1.00 80.69 946 LEU A O 1
ATOM 7260 N N . SER A 1 947 ? -23.480 -3.200 -34.210 1.00 85.94 947 SER A N 1
ATOM 7261 C CA . SER A 1 947 ? -24.399 -2.092 -34.489 1.00 85.94 947 SER A CA 1
ATOM 7262 C C . SER A 1 947 ? -25.378 -2.403 -35.619 1.00 85.94 947 SER A C 1
ATOM 7264 O O . SER A 1 947 ? -26.210 -1.546 -35.919 1.00 85.94 947 SER A O 1
ATOM 7266 N N . ASP A 1 948 ? -25.279 -3.589 -36.221 1.00 88.94 948 ASP A N 1
ATOM 7267 C CA . ASP A 1 948 ? -26.087 -4.017 -37.351 1.00 88.94 948 ASP A CA 1
ATOM 7268 C C . ASP A 1 948 ? -27.303 -4.835 -36.884 1.00 88.94 948 ASP A C 1
ATOM 7270 O O . ASP A 1 948 ? -27.193 -5.918 -36.308 1.00 88.94 948 ASP A O 1
ATOM 7274 N N . ASN A 1 949 ? -28.504 -4.308 -37.121 1.00 89.38 949 ASN A N 1
ATOM 7275 C CA . ASN A 1 949 ? -29.763 -4.986 -36.828 1.00 89.38 949 ASN A CA 1
ATOM 7276 C C . ASN A 1 949 ? -30.171 -6.013 -37.899 1.00 89.38 949 ASN A C 1
ATOM 7278 O O . ASN A 1 949 ? -31.161 -6.723 -37.700 1.00 89.38 949 ASN A O 1
ATOM 7282 N N . CYS A 1 950 ? -29.406 -6.140 -38.988 1.00 91.12 950 CYS A N 1
ATOM 7283 C CA . CYS A 1 950 ? -29.492 -7.222 -39.960 1.00 91.12 950 CYS A CA 1
ATOM 7284 C C . CYS A 1 950 ? -28.112 -7.755 -40.406 1.00 91.12 950 CYS A C 1
ATOM 7286 O O . CYS A 1 950 ? -27.847 -7.743 -41.603 1.00 91.12 950 CYS A O 1
ATOM 7288 N N . PRO A 1 951 ? -27.339 -8.433 -39.525 1.00 88.06 951 PRO A N 1
ATOM 7289 C CA . PRO A 1 951 ? -25.941 -8.865 -39.761 1.00 88.06 951 PRO A CA 1
ATOM 7290 C C . PRO A 1 951 ? -25.645 -9.773 -40.970 1.00 88.06 951 PRO A C 1
ATOM 7292 O O . PRO A 1 951 ? -24.531 -10.260 -41.143 1.00 88.06 951 PRO A O 1
ATOM 7295 N N . GLY A 1 952 ? -26.653 -10.149 -41.752 1.00 87.50 952 GLY A N 1
ATOM 7296 C CA . GLY A 1 952 ? -26.489 -10.953 -42.962 1.00 87.50 952 GLY A CA 1
ATOM 7297 C C . GLY A 1 952 ? -27.304 -10.447 -44.149 1.00 87.50 952 GLY A C 1
ATOM 7298 O O . GLY A 1 952 ? -27.426 -11.176 -45.142 1.00 87.50 952 GLY A O 1
ATOM 7299 N N . VAL A 1 953 ? -27.923 -9.268 -44.044 1.00 89.31 953 VAL A N 1
ATOM 7300 C CA . VAL A 1 953 ? -28.759 -8.665 -45.084 1.00 89.31 953 VAL A CA 1
ATOM 7301 C C . VAL A 1 953 ? -28.504 -7.152 -45.145 1.00 89.31 953 VAL A C 1
ATOM 7303 O O . VAL A 1 953 ? -29.078 -6.431 -44.333 1.00 89.31 953 VAL A O 1
ATOM 7306 N N . PRO A 1 954 ? -27.822 -6.660 -46.203 1.00 91.38 954 PRO A N 1
ATOM 7307 C CA . PRO A 1 954 ? -27.383 -5.271 -46.263 1.00 91.38 954 PRO A CA 1
ATOM 7308 C C . PRO A 1 954 ? -28.526 -4.273 -46.092 1.00 91.38 954 PRO A C 1
ATOM 7310 O O . PRO A 1 954 ? -29.422 -4.188 -46.950 1.00 91.38 954 PRO A O 1
ATOM 7313 N N . ASN A 1 955 ? -28.470 -3.471 -45.036 1.00 91.25 955 ASN A N 1
ATOM 7314 C CA . ASN A 1 955 ? -29.412 -2.403 -44.732 1.00 91.25 955 ASN A CA 1
ATOM 7315 C C . ASN A 1 955 ? -28.714 -1.180 -44.091 1.00 91.25 955 ASN A C 1
ATOM 7317 O O . ASN A 1 955 ? -28.981 -0.827 -42.942 1.00 91.25 955 ASN A O 1
ATOM 7321 N N . PRO A 1 956 ? -27.971 -0.373 -44.881 1.00 91.12 956 PRO A N 1
ATOM 7322 C CA . PRO A 1 956 ? -27.192 0.753 -44.347 1.00 91.12 956 PRO A CA 1
ATOM 7323 C C . PRO A 1 956 ? -28.019 1.833 -43.621 1.00 91.12 956 PRO A C 1
ATOM 7325 O O . PRO A 1 956 ? -27.474 2.754 -43.013 1.00 91.12 956 PRO A O 1
ATOM 7328 N N . GLY A 1 957 ? -29.347 1.805 -43.780 1.00 91.06 957 GLY A N 1
ATOM 7329 C CA . GLY A 1 957 ? -30.294 2.700 -43.118 1.00 91.06 957 GLY A CA 1
ATOM 7330 C C . GLY A 1 957 ? -30.755 2.227 -41.737 1.00 91.06 957 GLY A C 1
ATOM 7331 O O . GLY A 1 957 ? -31.343 3.036 -41.015 1.00 91.06 957 GLY A O 1
ATOM 7332 N N . GLN A 1 958 ? -30.467 0.971 -41.369 1.00 92.19 958 GLN A N 1
ATOM 7333 C CA . GLN A 1 958 ? -30.789 0.339 -40.086 1.00 92.19 958 GLN A CA 1
ATOM 7334 C C . GLN A 1 958 ? -32.259 0.546 -39.679 1.00 92.19 958 GLN A C 1
ATOM 7336 O O . GLN A 1 958 ? -32.583 0.719 -38.502 1.00 92.19 958 GLN A O 1
ATOM 7341 N N . GLU A 1 959 ? -33.173 0.582 -40.655 1.00 93.38 959 GLU A N 1
ATOM 7342 C CA . GLU A 1 959 ? -34.597 0.760 -40.390 1.00 93.38 959 GLU A CA 1
ATOM 7343 C C . GLU A 1 959 ? -35.149 -0.407 -39.559 1.00 93.38 959 GLU A C 1
ATOM 7345 O O . GLU A 1 959 ? -34.860 -1.566 -39.835 1.00 93.38 959 GLU A O 1
ATOM 7350 N N . ASN A 1 960 ? -35.931 -0.083 -38.531 1.00 89.00 960 ASN A N 1
ATOM 7351 C CA . ASN A 1 960 ? -36.591 -1.033 -37.639 1.00 89.00 960 ASN A CA 1
ATOM 7352 C C . ASN A 1 960 ? -37.913 -0.390 -37.185 1.00 89.00 960 ASN A C 1
ATOM 7354 O O . ASN A 1 960 ? -37.943 0.463 -36.288 1.00 89.00 960 ASN A O 1
ATOM 7358 N N . ALA A 1 961 ? -38.988 -0.663 -37.922 1.00 88.00 961 ALA A N 1
ATOM 7359 C CA . ALA A 1 961 ? -40.236 0.085 -37.844 1.00 88.00 961 ALA A CA 1
ATOM 7360 C C . ALA A 1 961 ? -41.102 -0.282 -36.629 1.00 88.00 961 ALA A C 1
ATOM 7362 O O . ALA A 1 961 ? -41.915 0.551 -36.204 1.00 88.00 961 ALA A O 1
ATOM 7363 N N . ASP A 1 962 ? -40.936 -1.471 -36.053 1.00 81.25 962 ASP A N 1
ATOM 7364 C CA . ASP A 1 962 ? -41.638 -1.918 -34.844 1.00 81.25 962 ASP A CA 1
ATOM 7365 C C . ASP A 1 962 ? -40.772 -1.962 -33.578 1.00 81.25 962 ASP A C 1
ATOM 7367 O O . ASP A 1 962 ? -41.323 -2.003 -32.470 1.00 81.25 962 ASP A O 1
ATOM 7371 N N . GLY A 1 963 ? -39.456 -1.823 -33.724 1.00 86.00 963 GLY A N 1
ATOM 7372 C CA . GLY A 1 963 ? -38.494 -1.750 -32.634 1.00 86.00 963 GLY A CA 1
ATOM 7373 C C . GLY A 1 963 ? -38.174 -3.104 -32.009 1.00 86.00 963 GLY A C 1
ATOM 7374 O O . GLY A 1 963 ? -37.824 -3.125 -30.824 1.00 86.00 963 GLY A O 1
ATOM 7375 N N . ASP A 1 964 ? -38.340 -4.208 -32.742 1.00 85.12 964 ASP A N 1
ATOM 7376 C CA . ASP A 1 964 ? -37.918 -5.536 -32.294 1.00 85.12 964 ASP A CA 1
ATOM 7377 C C . ASP A 1 964 ? -36.396 -5.752 -32.488 1.00 85.12 964 ASP A C 1
ATOM 7379 O O . ASP A 1 964 ? -35.640 -4.791 -32.657 1.00 85.12 964 ASP A O 1
ATOM 7383 N N . ALA A 1 965 ? -35.900 -6.981 -32.330 1.00 84.44 965 ALA A N 1
ATOM 7384 C CA . ALA A 1 965 ? -34.465 -7.269 -32.422 1.00 84.44 965 ALA A CA 1
ATOM 7385 C C . ALA A 1 965 ? -33.930 -7.368 -33.867 1.00 84.44 965 ALA A C 1
ATOM 7387 O O . ALA A 1 965 ? -32.717 -7.475 -34.041 1.00 84.44 965 ALA A O 1
ATOM 7388 N N . PHE A 1 966 ? -34.801 -7.346 -34.877 1.00 87.50 966 PHE A N 1
ATOM 7389 C CA . PHE A 1 966 ? -34.477 -7.504 -36.290 1.00 87.50 966 PHE A CA 1
ATOM 7390 C C . PHE A 1 966 ? -34.760 -6.196 -37.048 1.00 87.50 966 PHE A C 1
ATOM 7392 O O . PHE A 1 966 ? -35.734 -5.495 -36.798 1.00 87.50 966 PHE A O 1
ATOM 7399 N N . GLY A 1 967 ? -33.888 -5.820 -37.981 1.00 89.50 967 GLY A N 1
ATOM 7400 C CA . GLY A 1 967 ? -34.169 -4.709 -38.891 1.00 89.50 967 GLY A CA 1
ATOM 7401 C C . GLY A 1 967 ? -35.199 -5.088 -39.959 1.00 89.50 967 GLY A C 1
ATOM 7402 O O . GLY A 1 967 ? -35.315 -6.248 -40.354 1.00 89.50 967 GLY A O 1
ATOM 7403 N N . ASP A 1 968 ? -35.876 -4.088 -40.529 1.00 87.12 968 ASP A N 1
ATOM 7404 C CA . ASP A 1 968 ? -36.933 -4.248 -41.543 1.00 87.12 968 ASP A CA 1
ATOM 7405 C C . ASP A 1 968 ? -36.503 -5.120 -42.742 1.00 87.12 968 ASP A C 1
ATOM 7407 O O . ASP A 1 968 ? -37.336 -5.689 -43.450 1.00 87.12 968 ASP A O 1
ATOM 7411 N N . ALA A 1 969 ? -35.197 -5.171 -43.029 1.00 87.94 969 ALA A N 1
ATOM 7412 C CA . ALA A 1 969 ? -34.625 -5.896 -44.159 1.00 87.94 969 ALA A CA 1
ATOM 7413 C C . ALA A 1 969 ? -34.512 -7.413 -43.933 1.00 87.94 969 ALA A C 1
ATOM 7415 O O . ALA A 1 969 ? -34.574 -8.177 -44.902 1.00 87.94 969 ALA A O 1
ATOM 7416 N N . CYS A 1 970 ? -34.344 -7.842 -42.684 1.00 88.88 970 CYS A N 1
ATOM 7417 C CA . CYS A 1 970 ? -34.175 -9.237 -42.278 1.00 88.88 970 CYS A CA 1
ATOM 7418 C C . CYS A 1 970 ? -35.330 -9.749 -41.408 1.00 88.88 970 CYS A C 1
ATOM 7420 O O . CYS A 1 970 ? -35.386 -10.946 -41.123 1.00 88.88 970 CYS A O 1
ATOM 7422 N N . ASP A 1 971 ? -36.260 -8.872 -41.041 1.00 86.38 971 ASP A N 1
ATOM 7423 C CA . ASP A 1 971 ? -37.467 -9.219 -40.317 1.00 86.38 971 ASP A CA 1
ATOM 7424 C C . ASP A 1 971 ? -38.538 -9.832 -41.245 1.00 86.38 971 ASP A C 1
ATOM 7426 O O . ASP A 1 971 ? -38.864 -9.327 -42.325 1.00 86.38 971 ASP A O 1
ATOM 7430 N N . VAL A 1 972 ? -39.098 -10.964 -40.815 1.00 83.50 972 VAL A N 1
ATOM 7431 C CA . VAL A 1 972 ? -40.217 -11.653 -41.475 1.00 83.50 972 VAL A CA 1
ATOM 7432 C C . VAL A 1 972 ? -41.522 -10.874 -41.289 1.00 83.50 972 VAL A C 1
ATOM 7434 O O . VAL A 1 972 ? -42.392 -10.913 -42.168 1.00 83.50 972 VAL A O 1
ATOM 7437 N N . CYS A 1 973 ? -41.634 -10.110 -40.201 1.00 82.00 973 CYS A N 1
ATOM 7438 C CA . CYS A 1 973 ? -42.800 -9.316 -39.845 1.00 82.00 973 CYS A CA 1
ATOM 7439 C C . CYS A 1 973 ? -42.439 -7.859 -39.470 1.00 82.00 973 CYS A C 1
ATOM 7441 O O . CYS A 1 973 ? -42.795 -7.458 -38.370 1.00 82.00 973 CYS A O 1
ATOM 7443 N N . PRO A 1 974 ? -41.926 -7.023 -40.412 1.00 80.69 974 PRO A N 1
ATOM 7444 C CA . PRO A 1 974 ? -41.331 -5.680 -40.181 1.00 80.69 974 PRO A CA 1
ATOM 7445 C C . PRO A 1 974 ? -42.206 -4.585 -39.546 1.00 80.69 974 PRO A C 1
ATOM 7447 O O . PRO A 1 974 ? -41.920 -3.397 -39.660 1.00 80.69 974 PRO A O 1
ATOM 7450 N N . GLY A 1 975 ? -43.386 -4.911 -39.042 1.00 78.75 975 GLY A N 1
ATOM 7451 C CA . GLY A 1 975 ? -44.228 -3.967 -38.315 1.00 78.75 975 GLY A CA 1
ATOM 7452 C C . GLY A 1 975 ? -44.855 -4.576 -37.066 1.00 78.75 975 GLY A C 1
ATOM 7453 O O . GLY A 1 975 ? -45.669 -3.902 -36.421 1.00 78.75 975 GLY A O 1
ATOM 7454 N N . ASP A 1 976 ? -44.536 -5.832 -36.768 1.00 76.50 976 ASP A N 1
ATOM 7455 C CA . ASP A 1 976 ? -45.047 -6.606 -35.658 1.00 76.50 976 ASP A CA 1
ATOM 7456 C C . ASP A 1 976 ? -43.923 -7.023 -34.706 1.00 76.50 976 ASP A C 1
ATOM 7458 O O . ASP A 1 976 ? -43.273 -8.041 -34.930 1.00 76.50 976 ASP A O 1
ATOM 7462 N N . PRO A 1 977 ? -43.797 -6.377 -33.538 1.00 82.50 977 PRO A N 1
ATOM 7463 C CA . PRO A 1 977 ? -42.739 -6.721 -32.598 1.00 82.50 977 PRO A CA 1
ATOM 7464 C C . PRO A 1 977 ? -42.948 -8.085 -31.914 1.00 82.50 977 PRO A C 1
ATOM 7466 O O . PRO A 1 977 ? -42.175 -8.467 -31.038 1.00 82.50 977 PRO A O 1
ATOM 7469 N N . LEU A 1 978 ? -44.044 -8.793 -32.222 1.00 81.44 978 LEU A N 1
ATOM 7470 C CA . LEU A 1 978 ? -44.266 -10.182 -31.811 1.00 81.44 978 LEU A CA 1
ATOM 7471 C C . LEU A 1 978 ? -43.743 -11.201 -32.835 1.00 81.44 978 LEU A C 1
ATOM 7473 O O . LEU A 1 978 ? -43.630 -12.371 -32.479 1.00 81.44 978 LEU A O 1
ATOM 7477 N N . ASN A 1 979 ? -43.416 -10.752 -34.048 1.00 82.06 979 ASN A N 1
ATOM 7478 C CA . ASN A 1 979 ? -42.841 -11.525 -35.144 1.00 82.06 979 ASN A CA 1
ATOM 7479 C C . ASN A 1 979 ? -43.624 -12.821 -35.480 1.00 82.06 979 ASN A C 1
ATOM 7481 O O . ASN A 1 979 ? -44.853 -12.853 -35.342 1.00 82.06 979 ASN A O 1
ATOM 7485 N N . ASP A 1 980 ? -42.926 -13.863 -35.944 1.00 81.25 980 ASP A N 1
ATOM 7486 C CA . ASP A 1 980 ? -43.402 -15.235 -36.202 1.00 81.25 980 ASP A CA 1
ATOM 7487 C C . ASP A 1 980 ? -42.798 -16.221 -35.165 1.00 81.25 980 ASP A C 1
ATOM 7489 O O . ASP A 1 980 ? -41.750 -16.831 -35.411 1.00 81.25 980 ASP A O 1
ATOM 7493 N N . PRO A 1 981 ? -43.389 -16.353 -33.956 1.00 82.56 981 PRO A N 1
ATOM 7494 C CA . PRO A 1 981 ? -42.796 -17.121 -32.858 1.00 82.56 981 PRO A CA 1
ATOM 7495 C C . PRO A 1 981 ? -42.693 -18.626 -33.111 1.00 82.56 981 PRO A C 1
ATOM 7497 O O . PRO A 1 981 ? -41.875 -19.294 -32.471 1.00 82.56 981 PRO A O 1
ATOM 7500 N N . ASP A 1 982 ? -43.546 -19.181 -33.970 1.00 79.94 982 ASP A N 1
ATOM 7501 C CA . ASP A 1 982 ? -43.607 -20.618 -34.236 1.00 79.94 982 ASP A CA 1
ATOM 7502 C C . ASP A 1 982 ? -43.019 -21.021 -35.600 1.00 79.94 982 ASP A C 1
ATOM 7504 O O . ASP A 1 982 ? -42.827 -22.217 -35.859 1.00 79.94 982 ASP A O 1
ATOM 7508 N N . GLY A 1 983 ? -42.594 -20.038 -36.400 1.00 81.44 983 GLY A N 1
ATOM 7509 C CA . GLY A 1 983 ? -41.815 -20.219 -37.621 1.00 81.44 983 GLY A CA 1
ATOM 7510 C C . GLY A 1 983 ? -42.651 -20.704 -38.801 1.00 81.44 983 GLY A C 1
ATOM 7511 O O . GLY A 1 983 ? -42.130 -21.402 -39.684 1.00 81.44 983 GLY A O 1
ATOM 7512 N N . ASP A 1 984 ? -43.951 -20.426 -38.791 1.00 82.06 984 ASP A N 1
ATOM 7513 C CA . ASP A 1 984 ? -44.911 -20.891 -39.786 1.00 82.06 984 ASP A CA 1
ATOM 7514 C C . ASP A 1 984 ? -45.146 -19.882 -40.936 1.00 82.06 984 ASP A C 1
ATOM 7516 O O . ASP A 1 984 ? -45.807 -20.210 -41.935 1.00 82.06 984 ASP A O 1
ATOM 7520 N N . LEU A 1 985 ? -44.453 -18.738 -40.854 1.00 80.38 985 LEU A N 1
ATOM 7521 C CA . LEU A 1 985 ? -44.444 -17.569 -41.736 1.00 80.38 985 LEU A CA 1
ATOM 7522 C C . LEU A 1 985 ? -45.696 -16.686 -41.637 1.00 80.38 985 LEU A C 1
ATOM 7524 O O . LEU A 1 985 ? -46.044 -16.007 -42.614 1.00 80.38 985 LEU A O 1
ATOM 7528 N N . ILE A 1 986 ? -46.366 -16.683 -40.481 1.00 77.31 986 ILE A N 1
ATOM 7529 C CA . ILE A 1 986 ? -47.544 -15.859 -40.194 1.00 77.31 986 ILE A CA 1
ATOM 7530 C C . ILE A 1 986 ? -47.291 -15.011 -38.939 1.00 77.31 986 ILE A C 1
ATOM 7532 O O . ILE A 1 986 ? -46.865 -15.495 -37.901 1.00 77.31 986 ILE A O 1
ATOM 7536 N N . CYS A 1 987 ? -47.550 -13.704 -39.030 1.00 82.12 987 CYS A N 1
ATOM 7537 C CA . CYS A 1 987 ? -47.268 -12.778 -37.931 1.00 82.12 987 CYS A CA 1
ATOM 7538 C C . CYS A 1 987 ? -48.298 -12.907 -36.792 1.00 82.12 987 CYS A C 1
ATOM 7540 O O . CYS A 1 987 ? -49.513 -12.937 -37.031 1.00 82.12 987 CYS A O 1
ATOM 7542 N N . ALA A 1 988 ? -47.825 -12.904 -35.545 1.00 76.06 988 ALA A N 1
ATOM 7543 C CA . ALA A 1 988 ? -48.644 -13.150 -34.355 1.00 76.06 988 ALA A CA 1
ATOM 7544 C C . ALA A 1 988 ? -49.648 -12.022 -34.003 1.00 76.06 988 ALA A C 1
ATOM 7546 O O . ALA A 1 988 ? -50.597 -12.227 -33.236 1.00 76.06 988 ALA A O 1
ATOM 7547 N N . GLY A 1 989 ? -49.458 -10.806 -34.513 1.00 67.31 989 GLY A N 1
ATOM 7548 C CA . GLY A 1 989 ? -50.194 -9.600 -34.141 1.00 67.31 989 GLY A CA 1
ATOM 7549 C C . GLY A 1 989 ? -51.468 -9.308 -34.947 1.00 67.31 989 GLY A C 1
ATOM 7550 O O . GLY A 1 989 ? -51.746 -9.826 -36.030 1.00 67.31 989 GLY A O 1
ATOM 7551 N N . THR A 1 990 ? -52.292 -8.396 -34.416 1.00 61.34 990 THR A N 1
ATOM 7552 C CA . THR A 1 990 ? -53.501 -7.885 -35.087 1.00 61.34 990 THR A CA 1
ATOM 7553 C C . THR A 1 990 ? -53.278 -6.456 -35.585 1.00 61.34 990 THR A C 1
ATOM 7555 O O . THR A 1 990 ? -53.167 -5.547 -34.761 1.00 61.34 990 THR A O 1
ATOM 7558 N N . GLY A 1 991 ? -53.301 -6.214 -36.905 1.00 53.56 991 GLY A N 1
ATOM 7559 C CA . GLY A 1 991 ? -53.339 -4.836 -37.429 1.00 53.56 991 GLY A CA 1
ATOM 7560 C C . GLY A 1 991 ? -52.662 -4.518 -38.766 1.00 53.56 991 GLY A C 1
ATOM 7561 O O . GLY A 1 991 ? -52.679 -3.349 -39.152 1.00 53.56 991 GLY A O 1
ATOM 7562 N N . PHE A 1 992 ? -52.103 -5.485 -39.497 1.00 52.75 992 PHE A N 1
ATOM 7563 C CA . PHE A 1 992 ? -51.295 -5.180 -40.685 1.00 52.75 992 PHE A CA 1
ATOM 7564 C C . PHE A 1 992 ? -52.089 -4.921 -41.965 1.00 52.75 992 PHE A C 1
ATOM 7566 O O . PHE A 1 992 ? -53.110 -5.547 -42.253 1.00 52.75 992 PHE A O 1
ATOM 7573 N N . ASN A 1 993 ? -51.575 -3.982 -42.763 1.00 43.69 993 ASN A N 1
ATOM 7574 C CA . ASN A 1 993 ? -51.984 -3.740 -44.141 1.00 43.69 993 ASN A CA 1
ATOM 7575 C C . ASN A 1 993 ? -50.811 -4.200 -45.043 1.00 43.69 993 ASN A C 1
ATOM 7577 O O . ASN A 1 993 ? -49.683 -3.783 -44.795 1.00 43.69 993 ASN A O 1
ATOM 7581 N N . PRO A 1 994 ? -51.050 -5.059 -46.048 1.00 45.38 994 PRO A N 1
ATOM 7582 C CA . PRO A 1 994 ? -50.052 -5.966 -46.640 1.00 45.38 994 PRO A CA 1
ATOM 7583 C C . PRO A 1 994 ? -48.933 -5.275 -47.445 1.00 45.38 994 PRO A C 1
ATOM 7585 O O . PRO A 1 994 ? -49.137 -4.184 -47.990 1.00 45.38 994 PRO A O 1
ATOM 7588 N N . PRO A 1 995 ? -47.797 -5.984 -47.636 1.00 44.72 995 PRO A N 1
ATOM 7589 C CA . PRO A 1 995 ? -47.649 -6.790 -48.854 1.00 44.72 995 PRO A CA 1
ATOM 7590 C C . PRO A 1 995 ? -47.370 -8.296 -48.672 1.00 44.72 995 PRO A C 1
ATOM 7592 O O . PRO A 1 995 ? -47.331 -8.986 -49.690 1.00 44.72 995 PRO A O 1
ATOM 7595 N N . MET A 1 996 ? -47.275 -8.847 -47.459 1.00 45.03 996 MET A N 1
ATOM 7596 C CA . MET A 1 996 ? -47.344 -10.307 -47.248 1.00 45.03 996 MET A CA 1
ATOM 7597 C C . MET A 1 996 ? -48.649 -10.684 -46.525 1.00 45.03 996 MET A C 1
ATOM 7599 O O . MET A 1 996 ? -49.299 -9.847 -45.904 1.00 45.03 996 MET A O 1
ATOM 7603 N N . ILE A 1 997 ? -49.169 -11.867 -46.835 1.00 47.25 997 ILE A N 1
ATOM 7604 C CA . ILE A 1 997 ? -50.602 -12.183 -46.852 1.00 47.25 997 ILE A CA 1
ATOM 7605 C C . ILE A 1 997 ? -51.097 -12.512 -45.439 1.00 47.25 997 ILE A C 1
ATOM 7607 O O . ILE A 1 997 ? -50.685 -13.510 -44.877 1.00 47.25 997 ILE A O 1
ATOM 7611 N N . ALA A 1 998 ? -51.994 -11.657 -44.939 1.00 47.78 998 ALA A N 1
ATOM 7612 C CA . ALA A 1 998 ? -53.017 -11.887 -43.916 1.00 47.78 998 ALA A CA 1
ATOM 7613 C C . ALA A 1 998 ? -53.158 -13.327 -43.385 1.00 47.78 998 ALA A C 1
ATOM 7615 O O . ALA A 1 998 ? -53.557 -14.208 -44.139 1.00 47.78 998 ALA A O 1
ATOM 7616 N N . ASP A 1 999 ? -52.963 -13.512 -42.085 1.00 53.59 999 ASP A N 1
ATOM 7617 C CA . ASP A 1 999 ? -54.025 -13.696 -41.091 1.00 53.59 999 ASP A CA 1
ATOM 7618 C C . ASP A 1 999 ? -53.384 -13.444 -39.714 1.00 53.59 999 ASP A C 1
ATOM 7620 O O . ASP A 1 999 ? -52.189 -13.653 -39.554 1.00 53.59 999 ASP A O 1
ATOM 7624 N N . SER A 1 1000 ? -54.110 -12.877 -38.748 1.00 69.44 1000 SER A N 1
ATOM 7625 C CA . SER A 1 1000 ? -53.593 -12.870 -37.374 1.00 69.44 1000 SER A CA 1
ATOM 7626 C C . SER A 1 1000 ? -53.494 -14.317 -36.950 1.00 69.44 1000 SER A C 1
ATOM 7628 O O . SER A 1 1000 ? -54.535 -14.981 -36.956 1.00 69.44 1000 SER A O 1
ATOM 7630 N N . ASP A 1 1001 ? -52.282 -14.769 -36.643 1.00 76.69 1001 ASP A N 1
ATOM 7631 C CA . ASP A 1 1001 ? -52.036 -16.167 -36.337 1.00 76.69 1001 ASP A CA 1
ATOM 7632 C C . ASP A 1 1001 ? -53.043 -16.661 -35.285 1.00 76.69 1001 ASP A C 1
ATOM 7634 O O . ASP A 1 1001 ? -53.122 -16.158 -34.158 1.00 76.69 1001 ASP A O 1
ATOM 7638 N N . ASN A 1 1002 ? -53.901 -17.596 -35.691 1.00 78.88 1002 ASN A N 1
ATOM 7639 C CA . ASN A 1 1002 ? -54.909 -18.185 -34.827 1.00 78.88 1002 ASN A CA 1
ATOM 7640 C C . ASN A 1 1002 ? -54.326 -19.277 -33.920 1.00 78.88 1002 ASN A C 1
ATOM 7642 O O . ASN A 1 1002 ? -55.046 -19.760 -33.040 1.00 78.88 1002 ASN A O 1
ATOM 7646 N N . CYS A 1 1003 ? -53.036 -19.600 -34.074 1.00 82.69 1003 CYS A N 1
ATOM 7647 C CA . CYS A 1 1003 ? -52.210 -20.353 -33.141 1.00 82.69 1003 CYS A CA 1
ATOM 7648 C C . CYS A 1 1003 ? -50.787 -19.773 -32.988 1.00 82.69 1003 CYS A C 1
ATOM 7650 O O . CYS A 1 1003 ? -49.849 -20.495 -33.281 1.00 82.69 1003 CYS A O 1
ATOM 7652 N N . PRO A 1 1004 ? -50.613 -18.593 -32.342 1.00 81.00 1004 PRO A N 1
ATOM 7653 C CA . PRO A 1 1004 ? -49.339 -17.843 -32.208 1.00 81.00 1004 PRO A CA 1
ATOM 7654 C C . PRO A 1 1004 ? -48.109 -18.567 -31.635 1.00 81.00 1004 PRO A C 1
ATOM 7656 O O . PRO A 1 1004 ? -47.080 -17.943 -31.384 1.00 81.00 1004 PRO A O 1
ATOM 7659 N N . THR A 1 1005 ? -48.253 -19.828 -31.245 1.00 83.06 1005 THR A N 1
ATOM 7660 C CA . THR A 1 1005 ? -47.222 -20.643 -30.601 1.00 83.06 1005 THR A CA 1
ATOM 7661 C C . THR A 1 1005 ? -47.165 -22.070 -31.147 1.00 83.06 1005 THR A C 1
ATOM 7663 O O . THR A 1 1005 ? -46.381 -22.866 -30.634 1.00 83.06 1005 THR A O 1
ATOM 7666 N N . ASP A 1 1006 ? -48.023 -22.438 -32.100 1.00 83.69 1006 ASP A N 1
ATOM 7667 C CA . ASP A 1 1006 ? -48.171 -23.805 -32.601 1.00 83.69 1006 ASP A CA 1
ATOM 7668 C C . ASP A 1 1006 ? -48.306 -23.784 -34.129 1.00 83.69 1006 ASP A C 1
ATOM 7670 O O . ASP A 1 1006 ? -49.425 -23.747 -34.647 1.00 83.69 1006 ASP A O 1
ATOM 7674 N N . ALA A 1 1007 ? -47.164 -23.934 -34.813 1.00 84.94 1007 ALA A N 1
ATOM 7675 C CA . ALA A 1 1007 ? -47.041 -23.768 -36.258 1.00 84.94 1007 ALA A CA 1
ATOM 7676 C C . ALA A 1 1007 ? -48.198 -24.400 -37.034 1.00 84.94 1007 ALA A C 1
ATOM 7678 O O . ALA A 1 1007 ? -48.338 -25.634 -37.123 1.00 84.94 1007 ALA A O 1
ATOM 7679 N N . ASN A 1 1008 ? -49.015 -23.557 -37.650 1.00 83.62 1008 ASN A N 1
ATOM 7680 C CA . ASN A 1 1008 ? -50.171 -23.971 -38.416 1.00 83.62 1008 ASN A CA 1
ATOM 7681 C C . ASN A 1 1008 ? -50.339 -23.101 -39.674 1.00 83.62 1008 ASN A C 1
ATOM 7683 O O . ASN A 1 1008 ? -51.387 -22.477 -39.848 1.00 83.62 1008 ASN A O 1
ATOM 7687 N N . PRO A 1 1009 ? -49.454 -23.238 -40.690 1.00 84.00 1009 PRO A N 1
ATOM 7688 C CA . PRO A 1 1009 ? -49.430 -22.352 -41.868 1.00 84.00 1009 PRO A CA 1
ATOM 7689 C C . PRO A 1 1009 ? -50.731 -22.314 -42.695 1.00 84.00 1009 PRO A C 1
ATOM 7691 O O . PRO A 1 1009 ? -50.876 -21.568 -43.659 1.00 84.00 1009 PRO A O 1
ATOM 7694 N N . SER A 1 1010 ? -51.661 -23.227 -42.406 1.00 80.38 1010 SER A N 1
ATOM 7695 C CA . SER A 1 1010 ? -52.974 -23.335 -43.043 1.00 80.38 1010 SER A CA 1
ATOM 7696 C C . SER A 1 1010 ? -54.103 -22.609 -42.307 1.00 80.38 1010 SER A C 1
ATOM 7698 O O . SER A 1 1010 ? -55.197 -22.532 -42.868 1.00 80.38 1010 SER A O 1
ATOM 7700 N N . GLN A 1 1011 ? -53.862 -22.145 -41.075 1.00 82.56 1011 GLN A N 1
ATOM 7701 C CA . GLN A 1 1011 ? -54.784 -21.380 -40.228 1.00 82.56 1011 GLN A CA 1
ATOM 7702 C C . GLN A 1 1011 ? -56.184 -22.014 -40.123 1.00 82.56 1011 GLN A C 1
ATOM 7704 O O . GLN A 1 1011 ? -57.204 -21.331 -40.036 1.00 82.56 1011 GLN A O 1
ATOM 7709 N N . VAL A 1 1012 ? -56.260 -23.351 -40.170 1.00 81.81 1012 VAL A N 1
ATOM 7710 C CA . VAL A 1 1012 ? -57.537 -24.072 -40.133 1.00 81.81 1012 VAL A CA 1
ATOM 7711 C C . VAL A 1 1012 ? -58.143 -23.937 -38.741 1.00 81.81 1012 VAL A C 1
ATOM 7713 O O . VAL A 1 1012 ? -57.559 -24.399 -37.770 1.00 81.81 1012 VAL A O 1
ATOM 7716 N N . ASP A 1 1013 ? -59.328 -23.343 -38.685 1.00 78.50 1013 ASP A N 1
ATOM 7717 C CA . ASP A 1 1013 ? -60.192 -23.238 -37.510 1.00 78.50 1013 ASP A CA 1
ATOM 7718 C C . ASP A 1 1013 ? -61.534 -23.901 -37.867 1.00 78.50 1013 ASP A C 1
ATOM 7720 O O . ASP A 1 1013 ? -62.356 -23.357 -38.617 1.00 78.50 1013 ASP A O 1
ATOM 7724 N N . THR A 1 1014 ? -61.711 -25.150 -37.433 1.00 79.81 1014 THR A N 1
ATOM 7725 C CA . THR A 1 1014 ? -62.858 -25.981 -37.814 1.00 79.81 1014 THR A CA 1
ATOM 7726 C C . THR A 1 1014 ? -64.140 -25.563 -37.094 1.00 79.81 1014 THR A C 1
ATOM 7728 O O . THR A 1 1014 ? -65.232 -25.772 -37.643 1.00 79.81 1014 THR A O 1
ATOM 7731 N N . ASP A 1 1015 ? -64.054 -24.999 -35.888 1.00 73.50 1015 ASP A N 1
ATOM 7732 C CA . ASP A 1 1015 ? -65.229 -24.637 -35.088 1.00 73.50 1015 ASP A CA 1
ATOM 7733 C C . ASP A 1 1015 ? -65.579 -23.136 -35.116 1.00 73.50 1015 ASP A C 1
ATOM 7735 O O . ASP A 1 1015 ? -66.717 -22.766 -34.794 1.00 73.50 1015 ASP A O 1
ATOM 7739 N N . GLY A 1 1016 ? -64.690 -22.315 -35.679 1.00 79.00 1016 GLY A N 1
ATOM 7740 C CA . GLY A 1 1016 ? -64.888 -20.908 -36.007 1.00 79.00 1016 GLY A CA 1
ATOM 7741 C C . GLY A 1 1016 ? -64.805 -19.983 -34.798 1.00 79.00 1016 GLY A C 1
ATOM 7742 O O . GLY A 1 1016 ? -65.430 -18.913 -34.827 1.00 79.00 1016 GLY A O 1
ATOM 7743 N N . ASP A 1 1017 ? -64.140 -20.403 -33.721 1.00 74.56 1017 ASP A N 1
ATOM 7744 C CA . ASP A 1 1017 ? -64.010 -19.623 -32.490 1.00 74.56 1017 ASP A CA 1
ATOM 7745 C C . ASP A 1 1017 ? -62.856 -18.601 -32.520 1.00 74.56 1017 ASP A C 1
ATOM 7747 O O . ASP A 1 1017 ? -62.776 -17.736 -31.638 1.00 74.56 1017 ASP A O 1
ATOM 7751 N N . GLY A 1 1018 ? -62.046 -18.620 -33.584 1.00 74.69 1018 GLY A N 1
ATOM 7752 C CA . GLY A 1 1018 ? -60.893 -17.749 -33.785 1.00 74.69 1018 GLY A CA 1
ATOM 7753 C C . GLY A 1 1018 ? -59.576 -18.329 -33.271 1.00 74.69 1018 GLY A C 1
ATOM 7754 O O . GLY A 1 1018 ? -58.574 -17.618 -33.322 1.00 74.69 1018 GLY A O 1
ATOM 7755 N N . ARG A 1 1019 ? -59.560 -19.578 -32.789 1.00 77.38 1019 ARG A N 1
ATOM 7756 C CA . ARG A 1 1019 ? -58.365 -20.335 -32.407 1.00 77.38 1019 ARG A CA 1
ATOM 7757 C C . ARG A 1 1019 ? -58.197 -21.524 -33.355 1.00 77.38 1019 ARG A C 1
ATOM 7759 O O . ARG A 1 1019 ? -59.133 -22.275 -33.593 1.00 77.38 1019 ARG A O 1
ATOM 7766 N N . GLY A 1 1020 ? -57.009 -21.697 -33.925 1.00 83.50 1020 GLY A N 1
ATOM 7767 C CA . GLY A 1 1020 ? -56.775 -22.759 -34.902 1.00 83.50 1020 GLY A CA 1
ATOM 7768 C C . GLY A 1 1020 ? -56.844 -24.158 -34.285 1.00 83.50 1020 GLY A C 1
ATOM 7769 O O . GLY A 1 1020 ? -56.498 -24.370 -33.122 1.00 83.50 1020 GLY A O 1
ATOM 7770 N N . ASP A 1 1021 ? -57.201 -25.152 -35.099 1.00 81.31 1021 ASP A N 1
ATOM 7771 C CA . ASP A 1 1021 ? -57.293 -26.569 -34.715 1.00 81.31 1021 ASP A CA 1
ATOM 7772 C C . ASP A 1 1021 ? -55.988 -27.107 -34.095 1.00 81.31 1021 ASP A C 1
ATOM 7774 O O . ASP A 1 1021 ? -56.007 -28.081 -33.342 1.00 81.31 1021 ASP A O 1
ATOM 7778 N N . ALA A 1 1022 ? -54.842 -26.508 -34.444 1.00 79.94 1022 ALA A N 1
ATOM 7779 C CA . ALA A 1 1022 ? -53.529 -26.900 -33.937 1.00 79.94 1022 ALA A CA 1
ATOM 7780 C C . ALA A 1 1022 ? -53.356 -26.592 -32.440 1.00 79.94 1022 ALA A C 1
ATOM 7782 O O . ALA A 1 1022 ? -52.711 -27.365 -31.731 1.00 79.94 1022 ALA A O 1
ATOM 7783 N N . CYS A 1 1023 ? -53.989 -25.522 -31.953 1.00 80.44 1023 CYS A N 1
ATOM 7784 C CA . CYS A 1 1023 ? -53.874 -25.026 -30.585 1.00 80.44 1023 CYS A CA 1
ATOM 7785 C C . CYS A 1 1023 ? -55.220 -24.995 -29.831 1.00 80.44 1023 CYS A C 1
ATOM 7787 O O . CYS A 1 1023 ? -55.246 -24.628 -28.648 1.00 80.44 1023 CYS A O 1
ATOM 7789 N N . ASP A 1 1024 ? -56.339 -25.381 -30.462 1.00 79.44 1024 ASP A N 1
ATOM 7790 C CA . ASP A 1 1024 ? -57.625 -25.637 -29.803 1.00 79.44 1024 ASP A CA 1
ATOM 7791 C C . ASP A 1 1024 ? -57.665 -27.047 -29.187 1.00 79.44 1024 ASP A C 1
ATOM 7793 O O . ASP A 1 1024 ? -57.857 -28.079 -29.830 1.00 79.44 1024 ASP A O 1
ATOM 7797 N N . VAL A 1 1025 ? -57.507 -27.088 -27.864 1.00 64.94 1025 VAL A N 1
ATOM 7798 C CA . VAL A 1 1025 ? -57.487 -28.323 -27.069 1.00 64.94 1025 VAL A CA 1
ATOM 7799 C C . VAL A 1 1025 ? -58.864 -28.739 -26.526 1.00 64.94 1025 VAL A C 1
ATOM 7801 O O . VAL A 1 1025 ? -58.935 -29.652 -25.693 1.00 64.94 1025 VAL A O 1
ATOM 7804 N N . THR A 1 1026 ? -59.975 -28.111 -26.942 1.00 56.66 1026 THR A N 1
ATOM 7805 C CA . THR A 1 1026 ? -61.292 -28.325 -26.298 1.00 56.66 1026 THR A CA 1
ATOM 7806 C C . THR A 1 1026 ? -62.370 -29.048 -27.114 1.00 56.66 1026 THR A C 1
ATOM 7808 O O . THR A 1 1026 ? -63.390 -29.450 -26.542 1.00 56.66 1026 THR A O 1
ATOM 7811 N N . SER A 1 1027 ? -62.116 -29.422 -28.368 1.00 49.25 1027 SER A N 1
ATOM 7812 C CA . SER A 1 1027 ? -63.052 -30.171 -29.227 1.00 49.25 1027 SER A CA 1
ATOM 7813 C C . SER A 1 1027 ? -62.831 -31.711 -29.249 1.00 49.25 1027 SER A C 1
ATOM 7815 O O . SER A 1 1027 ? -62.796 -32.377 -30.275 1.00 49.25 1027 SER A O 1
ATOM 7817 N N . GLY A 1 1028 ? -62.769 -32.335 -28.064 1.00 40.91 1028 GLY A N 1
ATOM 7818 C CA . GLY A 1 1028 ? -63.213 -33.719 -27.774 1.00 40.91 1028 GLY A CA 1
ATOM 7819 C C . GLY A 1 1028 ? -62.661 -34.943 -28.550 1.00 40.91 1028 GLY A C 1
ATOM 7820 O O . GLY A 1 1028 ? -63.324 -35.459 -29.443 1.00 40.91 1028 GLY A O 1
ATOM 7821 N N . SER A 1 1029 ? -61.625 -35.617 -28.016 1.00 35.62 1029 SER A N 1
ATOM 7822 C CA . SER A 1 1029 ? -61.737 -37.007 -27.494 1.00 35.62 1029 SER A CA 1
ATOM 7823 C C . SER A 1 1029 ? -60.461 -37.526 -26.786 1.00 35.62 1029 SER A C 1
ATOM 7825 O O . SER A 1 1029 ? -59.452 -37.848 -27.393 1.00 35.62 1029 SER A O 1
ATOM 7827 N N . THR A 1 1030 ? -60.574 -37.692 -25.461 1.00 35.31 1030 THR A N 1
ATOM 7828 C CA . THR A 1 1030 ? -59.845 -38.626 -24.568 1.00 35.31 1030 THR A CA 1
ATOM 7829 C C . THR A 1 1030 ? -58.308 -38.750 -24.651 1.00 35.31 1030 THR A C 1
ATOM 7831 O O . THR A 1 1030 ? -57.811 -39.618 -25.363 1.00 35.31 1030 THR A O 1
ATOM 7834 N N . LYS A 1 1031 ? -57.580 -38.126 -23.707 1.00 31.20 1031 LYS A N 1
ATOM 7835 C CA . LYS A 1 1031 ? -56.951 -38.795 -22.536 1.00 31.20 1031 LYS A CA 1
ATOM 7836 C C . LYS A 1 1031 ? -56.194 -37.793 -21.638 1.00 31.20 1031 LYS A C 1
ATOM 7838 O O . LYS A 1 1031 ? -55.364 -37.042 -22.116 1.00 31.20 1031 LYS A O 1
ATOM 7843 N N . LEU A 1 1032 ? -56.500 -37.867 -20.337 1.00 31.59 1032 LEU A N 1
ATOM 7844 C CA . LEU A 1 1032 ? -55.683 -37.540 -19.145 1.00 31.59 1032 LEU A CA 1
ATOM 7845 C C . LEU A 1 1032 ? -54.157 -37.522 -19.418 1.00 31.59 1032 LEU A C 1
ATOM 7847 O O . LEU A 1 1032 ? -53.680 -38.458 -20.048 1.00 31.59 1032 LEU A O 1
ATOM 7851 N N . GLU A 1 1033 ? -53.335 -36.570 -18.950 1.00 29.48 1033 GLU A N 1
ATOM 7852 C CA . GLU A 1 1033 ? -53.176 -36.081 -17.569 1.00 29.48 1033 GLU A CA 1
ATOM 7853 C C . GLU A 1 1033 ? -52.253 -34.825 -17.504 1.00 29.48 1033 GLU A C 1
ATOM 7855 O O . GLU A 1 1033 ? -51.192 -34.819 -18.111 1.00 29.48 1033 GLU A O 1
ATOM 7860 N N . ARG A 1 1034 ? -52.654 -33.843 -16.671 1.00 29.34 1034 ARG A N 1
ATOM 7861 C CA . ARG A 1 1034 ? -51.873 -32.911 -15.805 1.00 29.34 1034 ARG A CA 1
ATOM 7862 C C . ARG A 1 1034 ? -50.923 -31.825 -16.375 1.00 29.34 1034 ARG A C 1
ATOM 7864 O O . ARG A 1 1034 ? -49.794 -32.090 -16.758 1.00 29.34 1034 ARG A O 1
ATOM 7871 N N . LEU A 1 1035 ? -51.388 -30.577 -16.191 1.00 27.69 1035 LEU A N 1
ATOM 7872 C CA . LEU A 1 1035 ? -50.682 -29.281 -16.183 1.00 27.69 1035 LEU A CA 1
ATOM 7873 C C . LEU A 1 1035 ? -49.562 -29.160 -15.128 1.00 27.69 1035 LEU A C 1
ATOM 7875 O O . LEU A 1 1035 ? -49.767 -29.574 -13.985 1.00 27.69 1035 LEU A O 1
ATOM 7879 N N . THR A 1 1036 ? -48.558 -28.334 -15.448 1.00 27.55 1036 THR A N 1
ATOM 7880 C CA . THR A 1 1036 ? -48.090 -27.232 -14.576 1.00 27.55 1036 THR A CA 1
ATOM 7881 C C . THR A 1 1036 ? -47.788 -25.986 -15.418 1.00 27.55 1036 THR A C 1
ATOM 7883 O O . THR A 1 1036 ? -47.146 -26.100 -16.455 1.00 27.55 1036 THR A O 1
ATOM 7886 N N . VAL A 1 1037 ? -48.267 -24.819 -14.968 1.00 28.23 1037 VAL A N 1
ATOM 7887 C CA . VAL A 1 1037 ? -48.103 -23.492 -15.592 1.00 28.23 1037 VAL A CA 1
ATOM 7888 C C . VAL A 1 1037 ? -47.225 -22.615 -14.700 1.00 28.23 1037 VAL A C 1
ATOM 7890 O O . VAL A 1 1037 ? -47.528 -22.448 -13.521 1.00 28.23 1037 VAL A O 1
ATOM 7893 N N . ALA A 1 1038 ? -46.204 -22.018 -15.303 1.00 24.56 1038 ALA A N 1
ATOM 7894 C CA . ALA A 1 1038 ? -45.614 -20.705 -15.027 1.00 24.56 1038 ALA A CA 1
ATOM 7895 C C . ALA A 1 1038 ? -45.058 -20.271 -16.402 1.00 24.56 1038 ALA A C 1
ATOM 7897 O O . ALA A 1 1038 ? -44.534 -21.125 -17.105 1.00 24.56 1038 ALA A O 1
ATOM 7898 N N . SER A 1 1039 ? -45.229 -19.069 -16.942 1.00 25.86 1039 SER A N 1
ATOM 7899 C CA . SER A 1 1039 ? -45.138 -17.730 -16.361 1.00 25.86 1039 SER A CA 1
ATOM 7900 C C . SER A 1 1039 ? -45.491 -16.711 -17.455 1.00 25.86 1039 SER A C 1
ATOM 7902 O O . SER A 1 1039 ? -45.065 -16.905 -18.588 1.00 25.86 1039 SER A O 1
ATOM 7904 N N . VAL A 1 1040 ? -46.166 -15.604 -17.130 1.00 23.70 1040 VAL A N 1
ATOM 7905 C CA . VAL A 1 1040 ? -46.052 -14.356 -17.909 1.00 23.70 1040 VAL A CA 1
ATOM 7906 C C . VAL A 1 1040 ? -46.151 -13.180 -16.947 1.00 23.70 1040 VAL A C 1
ATOM 7908 O O . VAL A 1 1040 ? -47.159 -13.023 -16.258 1.00 23.70 1040 VAL A O 1
ATOM 7911 N N . ALA A 1 1041 ? -45.122 -12.342 -16.943 1.00 24.38 1041 ALA A N 1
ATOM 7912 C CA . ALA A 1 1041 ? -45.258 -10.920 -16.689 1.00 24.38 1041 ALA A CA 1
ATOM 7913 C C . ALA A 1 1041 ? -44.096 -10.221 -17.389 1.00 24.38 1041 ALA A C 1
ATOM 7915 O O . ALA A 1 1041 ? -42.965 -10.312 -16.929 1.00 24.38 1041 ALA A O 1
ATOM 7916 N N . ASP A 1 1042 ? -44.403 -9.517 -18.472 1.00 26.28 1042 ASP A N 1
ATOM 7917 C CA . ASP A 1 1042 ? -43.628 -8.347 -18.837 1.00 26.28 1042 ASP A CA 1
ATOM 7918 C C . ASP A 1 1042 ? -44.546 -7.267 -19.411 1.00 26.28 1042 ASP A C 1
ATOM 7920 O O . ASP A 1 1042 ? -45.572 -7.591 -20.023 1.00 26.28 1042 ASP A O 1
ATOM 7924 N N . ARG A 1 1043 ? -44.191 -6.006 -19.140 1.00 25.69 1043 ARG A N 1
ATOM 7925 C CA . ARG A 1 1043 ? -44.461 -4.781 -19.924 1.00 25.69 1043 ARG A CA 1
ATOM 7926 C C . ARG A 1 1043 ? -44.378 -3.529 -19.048 1.00 25.69 1043 ARG A C 1
ATOM 7928 O O . ARG A 1 1043 ? -45.282 -3.237 -18.261 1.00 25.69 1043 ARG A O 1
ATOM 7935 N N . MET A 1 1044 ? -43.388 -2.690 -19.343 1.00 24.00 1044 MET A N 1
ATOM 7936 C CA . MET A 1 1044 ? -43.521 -1.235 -19.269 1.00 24.00 1044 MET A CA 1
ATOM 7937 C C . MET A 1 1044 ? -42.973 -0.586 -20.543 1.00 24.00 1044 MET A C 1
ATOM 7939 O O . MET A 1 1044 ? -41.873 -0.878 -20.989 1.00 24.00 1044 MET A O 1
ATOM 7943 N N . THR A 1 1045 ? -43.772 0.322 -21.100 1.00 27.86 1045 THR A N 1
ATOM 7944 C CA . THR A 1 1045 ? -43.437 1.248 -22.185 1.00 27.86 1045 THR A CA 1
ATOM 7945 C C . THR A 1 1045 ? -42.857 2.558 -21.638 1.00 27.86 1045 THR A C 1
ATOM 7947 O O . THR A 1 1045 ? -43.371 3.105 -20.659 1.00 27.86 1045 THR A O 1
ATOM 7950 N N . SER A 1 1046 ? -41.861 3.095 -22.344 1.00 24.78 1046 SER A N 1
ATOM 7951 C CA . SER A 1 1046 ? -41.426 4.505 -22.372 1.00 24.78 1046 SER A CA 1
ATOM 7952 C C . SER A 1 1046 ? -42.494 5.373 -23.108 1.00 24.78 1046 SER A C 1
ATOM 7954 O O . SER A 1 1046 ? -43.451 4.814 -23.633 1.00 24.78 1046 SER A O 1
ATOM 7956 N N . SER A 1 1047 ? -42.515 6.709 -23.243 1.00 27.64 1047 SER A N 1
ATOM 7957 C CA . SER A 1 1047 ? -41.580 7.832 -23.044 1.00 27.64 1047 SER A CA 1
ATOM 7958 C C . SER A 1 1047 ? -42.309 9.186 -23.308 1.00 27.64 1047 SER A C 1
ATOM 7960 O O . SER A 1 1047 ? -43.303 9.231 -24.030 1.00 27.64 1047 SER A O 1
ATOM 7962 N N . GLY A 1 1048 ? -41.743 10.297 -22.792 1.00 27.42 1048 GLY A N 1
ATOM 7963 C CA . GLY A 1 1048 ? -41.633 11.617 -23.469 1.00 27.42 1048 GLY A CA 1
ATOM 7964 C C . GLY A 1 1048 ? -42.768 12.661 -23.332 1.00 27.42 1048 GLY A C 1
ATOM 7965 O O . GLY A 1 1048 ? -43.934 12.316 -23.238 1.00 27.42 1048 GLY A O 1
ATOM 7966 N N . TYR A 1 1049 ? -42.548 13.988 -23.381 1.00 25.86 1049 TYR A N 1
ATOM 7967 C CA . TYR A 1 1049 ? -41.343 14.812 -23.590 1.00 25.86 1049 TYR A CA 1
ATOM 7968 C C . TYR A 1 1049 ? -41.670 16.325 -23.406 1.00 25.86 1049 TYR A C 1
ATOM 7970 O O . TYR A 1 1049 ? -42.839 16.712 -23.467 1.00 25.86 1049 TYR A O 1
ATOM 7978 N N . ALA A 1 1050 ? -40.602 17.146 -23.349 1.00 24.06 1050 ALA A N 1
ATOM 7979 C CA . ALA A 1 1050 ? -40.404 18.480 -23.976 1.00 24.06 1050 ALA A CA 1
ATOM 7980 C C . ALA A 1 1050 ? -40.365 19.749 -23.081 1.00 24.06 1050 ALA A C 1
ATOM 7982 O O . ALA A 1 1050 ? -41.129 19.856 -22.132 1.00 24.06 1050 ALA A O 1
ATOM 7983 N N . MET A 1 1051 ? -39.635 20.849 -23.362 1.00 22.16 1051 MET A N 1
ATOM 7984 C CA . MET A 1 1051 ? -38.438 21.251 -24.157 1.00 22.16 1051 MET A CA 1
ATOM 7985 C C . MET A 1 1051 ? -38.461 22.809 -24.216 1.00 22.16 1051 MET A C 1
ATOM 7987 O O . MET A 1 1051 ? -39.543 23.331 -24.468 1.00 22.16 1051 MET A O 1
ATOM 7991 N N . HIS A 1 1052 ? -37.344 23.549 -24.035 1.00 21.67 1052 HIS A N 1
ATOM 7992 C CA . HIS A 1 1052 ? -36.891 24.716 -24.858 1.00 21.67 1052 HIS A CA 1
ATOM 7993 C C . HIS A 1 1052 ? -35.781 25.608 -24.238 1.00 21.67 1052 HIS A C 1
ATOM 7995 O O . HIS A 1 1052 ? -35.552 25.631 -23.036 1.00 21.67 1052 HIS A O 1
ATOM 8001 N N . VAL A 1 1053 ? -35.122 26.360 -25.135 1.00 22.06 1053 VAL A N 1
ATOM 8002 C CA . VAL A 1 1053 ? -33.714 26.813 -25.200 1.00 22.06 1053 VAL A CA 1
ATOM 8003 C C . VAL A 1 1053 ? -33.586 28.335 -25.535 1.00 22.06 1053 VAL A C 1
ATOM 8005 O O . VAL A 1 1053 ? -34.533 28.904 -26.077 1.00 22.06 1053 VAL A O 1
ATOM 8008 N N . THR A 1 1054 ? -32.376 28.925 -25.349 1.00 24.19 1054 THR A N 1
ATOM 8009 C CA . THR A 1 1054 ? -31.745 30.201 -25.875 1.00 24.19 1054 THR A CA 1
ATOM 8010 C C . THR A 1 1054 ? -32.047 31.559 -25.185 1.00 24.19 1054 THR A C 1
ATOM 8012 O O . THR A 1 1054 ? -33.150 31.736 -24.693 1.00 24.19 1054 THR A O 1
ATOM 8015 N N . SER A 1 1055 ? -31.173 32.595 -25.074 1.00 23.62 1055 SER A N 1
ATOM 8016 C CA . SER A 1 1055 ? -29.940 33.076 -25.779 1.00 23.62 1055 SER A CA 1
ATOM 8017 C C . SER A 1 1055 ? -29.144 34.167 -24.978 1.00 23.62 1055 SER A C 1
ATOM 8019 O O . SER A 1 1055 ? -29.751 34.880 -24.182 1.00 23.62 1055 SER A O 1
ATOM 8021 N N . ALA A 1 1056 ? -27.840 34.382 -25.268 1.00 24.77 1056 ALA A N 1
ATOM 8022 C CA . ALA A 1 1056 ? -26.930 35.493 -24.827 1.00 24.77 1056 ALA A CA 1
ATOM 8023 C C . ALA A 1 1056 ? -26.984 36.755 -25.766 1.00 24.77 1056 ALA A C 1
ATOM 8025 O O . ALA A 1 1056 ? -27.840 36.710 -26.653 1.00 24.77 1056 ALA A O 1
ATOM 8026 N N . PRO A 1 1057 ? -26.110 37.824 -25.754 1.00 38.91 1057 PRO A N 1
ATOM 8027 C CA . PRO A 1 1057 ? -25.036 38.337 -24.843 1.00 38.91 1057 PRO A CA 1
ATOM 8028 C C . PRO A 1 1057 ? -25.016 39.907 -24.613 1.00 38.91 1057 PRO A C 1
ATOM 8030 O O . PRO A 1 1057 ? -25.894 40.610 -25.106 1.00 38.91 1057 PRO A O 1
ATOM 8033 N N . VAL A 1 1058 ? -23.977 40.460 -23.925 1.00 24.19 1058 VAL A N 1
ATOM 8034 C CA . VAL A 1 1058 ? -23.151 41.691 -24.238 1.00 24.19 1058 VAL A CA 1
ATOM 8035 C C . VAL A 1 1058 ? -22.719 42.594 -23.030 1.00 24.19 1058 VAL A C 1
ATOM 8037 O O . VAL A 1 1058 ? -23.533 43.265 -22.409 1.00 24.19 1058 VAL A O 1
ATOM 8040 N N . SER A 1 1059 ? -21.384 42.664 -22.830 1.00 25.25 1059 SER A N 1
ATOM 8041 C CA . SER A 1 1059 ? -20.440 43.736 -22.377 1.00 25.25 1059 SER A CA 1
ATOM 8042 C C . SER A 1 1059 ? -20.602 44.600 -21.103 1.00 25.25 1059 SER A C 1
ATOM 8044 O O . SER A 1 1059 ? -21.605 45.283 -20.927 1.00 25.25 1059 SER A O 1
ATOM 8046 N N . GLY A 1 1060 ? -19.473 44.799 -20.394 1.00 25.33 1060 GLY A N 1
ATOM 8047 C CA . GLY A 1 1060 ? -19.139 46.038 -19.660 1.00 25.33 1060 GLY A CA 1
ATOM 8048 C C . GLY A 1 1060 ? -18.306 45.811 -18.388 1.00 25.33 1060 GLY A C 1
ATOM 8049 O O . GLY A 1 1060 ? -18.785 45.161 -17.472 1.00 25.33 1060 GLY A O 1
ATOM 8050 N N . GLY A 1 1061 ? -17.068 46.320 -18.323 1.00 23.47 1061 GLY A N 1
ATOM 8051 C CA . GLY A 1 1061 ? -16.112 46.009 -17.250 1.00 23.47 1061 GLY A CA 1
ATOM 8052 C C . GLY A 1 1061 ? -15.907 47.056 -16.142 1.00 23.47 1061 GLY A C 1
ATOM 8053 O O . GLY A 1 1061 ? -16.485 48.137 -16.155 1.00 23.47 1061 GLY A O 1
ATOM 8054 N N . VAL A 1 1062 ? -14.933 46.702 -15.289 1.00 24.45 1062 VAL A N 1
ATOM 8055 C CA . VAL A 1 1062 ? -14.033 47.523 -14.447 1.00 24.45 1062 VAL A CA 1
ATOM 8056 C C . VAL A 1 1062 ? -14.485 47.952 -13.029 1.00 24.45 1062 VAL A C 1
ATOM 8058 O O . VAL A 1 1062 ? -15.288 48.855 -12.834 1.00 24.45 1062 VAL A O 1
ATOM 8061 N N . SER A 1 1063 ? -13.721 47.414 -12.063 1.00 23.83 1063 SER A N 1
ATOM 8062 C CA . SER A 1 1063 ? -13.179 48.009 -10.820 1.00 23.83 1063 SER A CA 1
ATOM 8063 C C . SER A 1 1063 ? -13.949 48.013 -9.486 1.00 23.83 1063 SER A C 1
ATOM 8065 O O . SER A 1 1063 ? -15.012 48.599 -9.329 1.00 23.83 1063 SER A O 1
ATOM 8067 N N . THR A 1 1064 ? -13.189 47.530 -8.490 1.00 24.36 1064 THR A N 1
ATOM 8068 C CA . THR A 1 1064 ? -13.089 47.907 -7.064 1.00 24.36 1064 THR A CA 1
ATOM 8069 C C . THR A 1 1064 ? -14.115 47.394 -6.049 1.00 24.36 1064 THR A C 1
ATOM 8071 O O . THR A 1 1064 ? -15.319 47.579 -6.176 1.00 24.36 1064 THR A O 1
ATOM 8074 N N . CYS A 1 1065 ? -13.544 46.791 -4.996 1.00 28.27 1065 CYS A N 1
ATOM 8075 C CA . CYS A 1 1065 ? -14.153 46.257 -3.780 1.00 28.27 1065 CYS A CA 1
ATOM 8076 C C . CYS A 1 1065 ? -15.134 47.214 -3.099 1.00 28.27 1065 CYS A C 1
ATOM 8078 O O . CYS A 1 1065 ? -14.845 48.409 -2.982 1.00 28.27 1065 CYS A O 1
ATOM 8080 N N . PRO A 1 1066 ? -16.201 46.662 -2.495 1.00 28.56 1066 PRO A N 1
ATOM 8081 C CA . PRO A 1 1066 ? -16.485 47.035 -1.109 1.00 28.56 1066 PRO A CA 1
ATOM 8082 C C . PRO A 1 1066 ? -17.106 45.922 -0.229 1.00 28.56 1066 PRO A C 1
ATOM 8084 O O . PRO A 1 1066 ? -17.975 45.164 -0.640 1.00 28.56 1066 PRO A O 1
ATOM 8087 N N . THR A 1 1067 ? -16.666 45.928 1.034 1.00 24.80 1067 THR A N 1
ATOM 8088 C CA . THR A 1 1067 ? -17.454 45.774 2.277 1.00 24.80 1067 THR A CA 1
ATOM 8089 C C . THR A 1 1067 ? -18.443 44.607 2.437 1.00 24.80 1067 THR A C 1
ATOM 8091 O O . THR A 1 1067 ? -19.586 44.686 2.006 1.00 24.80 1067 THR A O 1
ATOM 8094 N N . GLY A 1 1068 ? -18.012 43.625 3.237 1.00 24.64 1068 GLY A N 1
ATOM 8095 C CA . GLY A 1 1068 ? -18.615 43.162 4.500 1.00 24.64 1068 GLY A CA 1
ATOM 8096 C C . GLY A 1 1068 ? -20.123 42.910 4.613 1.00 24.64 1068 GLY A C 1
ATOM 8097 O O . GLY A 1 1068 ? -20.931 43.806 4.403 1.00 24.64 1068 GLY A O 1
ATOM 8098 N N . THR A 1 1069 ? -20.490 41.766 5.204 1.00 23.67 1069 THR A N 1
ATOM 8099 C CA . THR A 1 1069 ? -21.230 41.733 6.485 1.00 23.67 1069 THR A CA 1
ATOM 8100 C C . THR A 1 1069 ? -21.349 40.324 7.092 1.00 23.67 1069 THR A C 1
ATOM 8102 O O . THR A 1 1069 ? -21.804 39.416 6.416 1.00 23.67 1069 THR A O 1
ATOM 8105 N N . ARG A 1 1070 ? -21.094 40.274 8.419 1.00 21.98 1070 ARG A N 1
ATOM 8106 C CA . ARG A 1 1070 ? -21.699 39.429 9.487 1.00 21.98 1070 ARG A CA 1
ATOM 8107 C C . ARG A 1 1070 ? -21.325 37.931 9.507 1.00 21.98 1070 ARG A C 1
ATOM 8109 O O . ARG A 1 1070 ? -21.278 37.302 8.471 1.00 21.98 1070 ARG A O 1
ATOM 8116 N N . THR A 1 1071 ? -21.057 37.288 10.650 1.00 22.42 1071 THR A N 1
ATOM 8117 C CA . THR A 1 1071 ? -21.379 37.580 12.067 1.00 22.42 1071 THR A CA 1
ATOM 8118 C C . THR A 1 1071 ? -20.428 36.765 12.957 1.00 22.42 1071 THR A C 1
ATOM 8120 O O . THR A 1 1071 ? -20.319 35.566 12.739 1.00 22.42 1071 THR A O 1
ATOM 8123 N N . SER A 1 1072 ? -19.791 37.366 13.968 1.00 22.41 1072 SER A N 1
ATOM 8124 C CA . SER A 1 1072 ? -19.027 36.643 14.999 1.00 22.41 1072 SER A CA 1
ATOM 8125 C C . SER A 1 1072 ? -19.602 36.933 16.389 1.00 22.41 1072 SER A C 1
ATOM 8127 O O . SER A 1 1072 ? -19.705 38.090 16.803 1.00 22.41 1072 SER A O 1
ATOM 8129 N N . LEU A 1 1073 ? -19.978 35.868 17.091 1.00 20.91 1073 LEU A N 1
ATOM 8130 C CA . LEU A 1 1073 ? -20.214 35.804 18.533 1.00 20.91 1073 LEU A CA 1
ATOM 8131 C C . LEU A 1 1073 ? -18.944 35.208 19.153 1.00 20.91 1073 LEU A C 1
ATOM 8133 O O . LEU A 1 1073 ? -18.522 34.148 18.706 1.00 20.91 1073 LEU A O 1
ATOM 8137 N N . GLY A 1 1074 ? -18.347 35.857 20.157 1.00 20.41 1074 GLY A N 1
ATOM 8138 C CA . GLY A 1 1074 ? -17.293 35.219 20.954 1.00 20.41 1074 GLY A CA 1
ATOM 8139 C C . GLY A 1 1074 ? -16.279 36.159 21.607 1.00 20.41 1074 GLY A C 1
ATOM 8140 O O . GLY A 1 1074 ? -15.314 36.551 20.972 1.00 20.41 1074 GLY A O 1
ATOM 8141 N N . PHE A 1 1075 ? -16.549 36.462 22.880 1.00 21.80 1075 PHE A N 1
ATOM 8142 C CA . PHE A 1 1075 ? -15.647 36.691 24.023 1.00 21.80 1075 PHE A CA 1
ATOM 8143 C C . PHE A 1 1075 ? -14.528 37.763 24.014 1.00 21.80 1075 PHE A C 1
ATOM 8145 O O . PHE A 1 1075 ? -13.749 37.950 23.089 1.00 21.80 1075 PHE A O 1
ATOM 8152 N N . TRP A 1 1076 ? -14.482 38.486 25.140 1.00 19.39 1076 TRP A N 1
ATOM 8153 C CA . TRP A 1 1076 ? -13.527 39.536 25.508 1.00 19.39 1076 TRP A CA 1
ATOM 8154 C C . TRP A 1 1076 ? -12.167 38.946 25.931 1.00 19.39 1076 TRP A C 1
ATOM 8156 O O . TRP A 1 1076 ? -12.169 37.921 26.610 1.00 19.39 1076 TRP A O 1
ATOM 8166 N N . PRO A 1 1077 ? -11.019 39.601 25.662 1.00 25.36 1077 PRO A N 1
ATOM 8167 C CA . PRO A 1 1077 ? -9.731 39.125 26.153 1.00 25.36 1077 PRO A CA 1
ATOM 8168 C C . PRO A 1 1077 ? -9.436 39.639 27.572 1.00 25.36 1077 PRO A C 1
ATOM 8170 O O . PRO A 1 1077 ? -9.489 40.844 27.843 1.00 25.36 1077 PRO A O 1
ATOM 8173 N N . PHE A 1 1078 ? -9.064 38.719 28.464 1.00 21.58 1078 PHE A N 1
ATOM 8174 C CA . PHE A 1 1078 ? -8.315 39.021 29.683 1.00 21.58 1078 PHE A CA 1
ATOM 8175 C C . PHE A 1 1078 ? -6.904 39.504 29.306 1.00 21.58 1078 PHE A C 1
ATOM 8177 O O . PHE A 1 1078 ? -6.217 38.891 28.495 1.00 21.58 1078 PHE A O 1
ATOM 8184 N N . LYS A 1 1079 ? -6.464 40.618 29.902 1.00 24.50 1079 LYS A N 1
ATOM 8185 C CA . LYS A 1 1079 ? -5.061 41.051 29.899 1.00 24.50 1079 LYS A CA 1
ATOM 8186 C C . LYS A 1 1079 ? -4.336 40.361 31.054 1.00 24.50 1079 LYS A C 1
ATOM 8188 O O . LYS A 1 1079 ? -4.589 40.700 32.205 1.00 24.50 1079 LYS A O 1
ATOM 8193 N N . GLY A 1 1080 ? -3.406 39.471 30.739 1.00 22.70 1080 GLY A N 1
ATOM 8194 C CA . GLY A 1 1080 ? -2.441 38.902 31.675 1.00 22.70 1080 GLY A CA 1
ATOM 8195 C C . GLY A 1 1080 ? -1.386 38.151 30.876 1.00 22.70 1080 GLY A C 1
ATOM 8196 O O . GLY A 1 1080 ? -1.739 37.402 29.976 1.00 22.70 1080 GLY A O 1
ATOM 8197 N N . HIS A 1 1081 ? -0.114 38.437 31.134 1.00 30.66 1081 HIS A N 1
ATOM 8198 C CA . HIS A 1 1081 ? 1.042 37.847 30.464 1.00 30.66 1081 HIS A CA 1
ATOM 8199 C C . HIS A 1 1081 ? 0.933 36.313 30.410 1.00 30.66 1081 HIS A C 1
ATOM 8201 O O . HIS A 1 1081 ? 0.904 35.679 31.460 1.00 30.66 1081 HIS A O 1
ATOM 8207 N N . SER A 1 1082 ? 0.864 35.728 29.212 1.00 25.67 1082 SER A N 1
ATOM 8208 C CA . SER A 1 1082 ? 0.859 34.275 29.024 1.00 25.67 1082 SER A CA 1
ATOM 8209 C C . SER A 1 1082 ? 1.975 33.871 28.069 1.00 25.67 1082 SER A C 1
ATOM 8211 O O . SER A 1 1082 ? 1.980 34.269 26.901 1.00 25.67 1082 SER A O 1
ATOM 8213 N N . THR A 1 1083 ? 2.906 33.073 28.582 1.00 28.42 1083 THR A N 1
ATOM 8214 C CA . THR A 1 1083 ? 3.724 32.142 27.807 1.00 28.42 1083 THR A CA 1
ATOM 8215 C C . THR A 1 1083 ? 2.803 31.353 26.874 1.00 28.42 1083 THR A C 1
ATOM 8217 O O . THR A 1 1083 ? 1.800 30.791 27.309 1.00 28.42 1083 THR A O 1
ATOM 8220 N N . VAL A 1 1084 ? 3.081 31.372 25.572 1.00 27.44 1084 VAL A N 1
ATOM 8221 C CA . VAL A 1 1084 ? 2.351 30.537 24.612 1.00 27.44 1084 VAL A CA 1
ATOM 8222 C C . VAL A 1 1084 ? 2.984 29.143 24.682 1.00 27.44 1084 VAL A C 1
ATOM 8224 O O . VAL A 1 1084 ? 4.178 29.048 24.390 1.00 27.44 1084 VAL A O 1
ATOM 8227 N N . PRO A 1 1085 ? 2.260 28.082 25.088 1.00 32.94 1085 PRO A N 1
ATOM 8228 C CA . PRO A 1 1085 ? 2.778 26.723 24.983 1.00 32.94 1085 PRO A CA 1
ATOM 8229 C C . PRO A 1 1085 ? 3.036 26.408 23.507 1.00 32.94 1085 PRO A C 1
ATOM 8231 O O . PRO A 1 1085 ? 2.167 26.624 22.660 1.00 32.94 1085 PRO A O 1
ATOM 8234 N N . GLN A 1 1086 ? 4.248 25.954 23.190 1.00 35.94 1086 GLN A N 1
ATOM 8235 C CA . GLN A 1 1086 ? 4.581 25.463 21.857 1.00 35.94 1086 GLN A CA 1
ATOM 8236 C C . GLN A 1 1086 ? 4.403 23.942 21.832 1.00 35.94 1086 GLN A C 1
ATOM 8238 O O . GLN A 1 1086 ? 4.829 23.235 22.743 1.00 35.94 1086 GLN A O 1
ATOM 8243 N N . VAL A 1 1087 ? 3.720 23.471 20.794 1.00 34.75 1087 VAL A N 1
ATOM 8244 C CA . VAL A 1 1087 ? 3.361 22.073 20.532 1.00 34.75 1087 VAL A CA 1
ATOM 8245 C C . VAL A 1 1087 ? 4.347 21.547 19.490 1.00 34.75 1087 VAL A C 1
ATOM 8247 O O . VAL A 1 1087 ? 4.368 22.075 18.379 1.00 34.75 1087 VAL A O 1
ATOM 8250 N N . LEU A 1 1088 ? 5.154 20.538 19.833 1.00 38.22 1088 LEU A N 1
ATOM 8251 C CA . LEU A 1 1088 ? 6.071 19.874 18.901 1.00 38.22 1088 LEU A CA 1
ATOM 8252 C C . LEU A 1 1088 ? 5.583 18.448 18.623 1.00 38.22 1088 LEU A C 1
ATOM 8254 O O . LEU A 1 1088 ? 5.778 17.553 19.442 1.00 38.22 1088 LEU A O 1
ATOM 8258 N N . MET A 1 1089 ? 4.939 18.247 17.471 1.00 33.69 1089 MET A N 1
ATOM 8259 C CA . MET A 1 1089 ? 4.472 16.932 17.015 1.00 33.69 1089 MET A CA 1
ATOM 8260 C C . MET A 1 1089 ? 5.622 16.149 16.376 1.00 33.69 1089 MET A C 1
ATOM 8262 O O . MET A 1 1089 ? 6.252 16.658 15.449 1.00 33.69 1089 MET A O 1
ATOM 8266 N N . LEU A 1 1090 ? 5.890 14.932 16.860 1.00 38.72 1090 LEU A N 1
ATOM 8267 C CA . LEU A 1 1090 ? 6.908 14.037 16.306 1.00 38.72 1090 LEU A CA 1
ATOM 8268 C C . LEU A 1 1090 ? 6.266 12.732 15.864 1.00 38.72 1090 LEU A C 1
ATOM 8270 O O . LEU A 1 1090 ? 5.525 12.104 16.617 1.00 38.72 1090 LEU A O 1
ATOM 8274 N N . ASP A 1 1091 ? 6.584 12.336 14.638 1.00 34.44 1091 ASP A N 1
ATOM 8275 C CA . ASP A 1 1091 ? 6.095 11.109 14.034 1.00 34.44 1091 ASP A CA 1
ATOM 8276 C C . ASP A 1 1091 ? 7.171 10.008 14.101 1.00 34.44 1091 ASP A C 1
ATOM 8278 O O . ASP A 1 1091 ? 8.281 10.225 13.602 1.00 34.44 1091 ASP A O 1
ATOM 8282 N N . LYS A 1 1092 ? 6.895 8.849 14.729 1.00 33.59 1092 LYS A N 1
ATOM 8283 C CA . LYS A 1 1092 ? 7.872 7.741 14.829 1.00 33.59 1092 LYS A CA 1
ATOM 8284 C C . LYS A 1 1092 ? 8.128 7.072 13.483 1.00 33.59 1092 LYS A C 1
ATOM 8286 O O . LYS A 1 1092 ? 9.186 6.469 13.331 1.00 33.59 1092 LYS A O 1
ATOM 8291 N N . THR A 1 1093 ? 7.254 7.227 12.486 1.00 32.72 1093 THR A N 1
ATOM 8292 C CA . THR A 1 1093 ? 7.488 6.683 11.131 1.00 32.72 1093 THR A CA 1
ATOM 8293 C C . THR A 1 1093 ? 8.772 7.217 10.481 1.00 32.72 1093 THR A C 1
ATOM 8295 O O . THR A 1 1093 ? 9.312 6.583 9.583 1.00 32.72 1093 THR A O 1
ATOM 8298 N N . ARG A 1 1094 ? 9.330 8.333 10.979 1.00 31.88 1094 ARG A N 1
ATOM 8299 C CA . ARG A 1 1094 ? 10.589 8.933 10.496 1.00 31.88 1094 ARG A CA 1
ATOM 8300 C C . ARG A 1 1094 ? 11.853 8.520 11.253 1.00 31.88 1094 ARG A C 1
ATOM 8302 O O . ARG A 1 1094 ? 12.949 8.930 10.859 1.00 31.88 1094 ARG A O 1
ATOM 8309 N N . VAL A 1 1095 ? 11.744 7.771 12.354 1.00 33.28 1095 VAL A N 1
ATOM 8310 C CA . VAL A 1 1095 ? 12.909 7.375 13.161 1.00 33.28 1095 VAL A CA 1
ATOM 8311 C C . VAL A 1 1095 ? 12.792 5.906 13.560 1.00 33.28 1095 VAL A C 1
ATOM 8313 O O . VAL A 1 1095 ? 12.103 5.556 14.516 1.00 33.28 1095 VAL A O 1
ATOM 8316 N N . GLY A 1 1096 ? 13.474 5.043 12.797 1.00 27.64 1096 GLY A N 1
ATOM 8317 C CA . GLY A 1 1096 ? 13.595 3.613 13.084 1.00 27.64 1096 GLY A CA 1
ATOM 8318 C C . GLY A 1 1096 ? 14.016 3.369 14.533 1.00 27.64 1096 GLY A C 1
ATOM 8319 O O . GLY A 1 1096 ? 14.783 4.154 15.089 1.00 27.64 1096 GLY A O 1
ATOM 8320 N N . GLY A 1 1097 ? 13.473 2.310 15.146 1.00 29.38 1097 GLY A N 1
ATOM 8321 C CA . GLY A 1 1097 ? 13.581 2.001 16.576 1.00 29.38 1097 GLY A CA 1
ATOM 8322 C C . GLY A 1 1097 ? 14.940 2.359 17.185 1.00 29.38 1097 GLY A C 1
ATOM 8323 O O . GLY A 1 1097 ? 15.919 1.629 17.040 1.00 29.38 1097 GLY A O 1
ATOM 8324 N N . GLY A 1 1098 ? 14.991 3.505 17.859 1.00 46.72 1098 GLY A N 1
ATOM 8325 C CA . GLY A 1 1098 ? 16.227 4.118 18.319 1.00 46.72 1098 GLY A CA 1
ATOM 8326 C C . GLY A 1 1098 ? 15.963 5.451 19.015 1.00 46.72 1098 GLY A C 1
ATOM 8327 O O . GLY A 1 1098 ? 14.904 6.052 18.856 1.00 46.72 1098 GLY A O 1
ATOM 8328 N N . SER A 1 1099 ? 16.929 5.878 19.829 1.00 44.38 1099 SER A N 1
ATOM 8329 C CA . SER A 1 1099 ? 16.904 7.152 20.554 1.00 44.38 1099 SER A CA 1
ATOM 8330 C C . SER A 1 1099 ? 16.785 8.325 19.578 1.00 44.38 1099 SER A C 1
ATOM 8332 O O . SER A 1 1099 ? 17.603 8.446 18.666 1.00 44.38 1099 SER A O 1
ATOM 8334 N N . ILE A 1 1100 ? 15.792 9.190 19.777 1.00 49.81 1100 ILE A N 1
ATOM 8335 C CA . ILE A 1 1100 ? 15.604 10.407 18.976 1.00 49.81 1100 ILE A CA 1
ATOM 8336 C C . ILE A 1 1100 ? 16.262 11.584 19.706 1.00 49.81 1100 ILE A C 1
ATOM 8338 O O . ILE A 1 1100 ? 15.853 11.895 20.821 1.00 49.81 1100 ILE A O 1
ATOM 8342 N N . ASP A 1 1101 ? 17.234 12.256 19.082 1.00 48.75 1101 ASP A N 1
ATOM 8343 C CA . ASP A 1 1101 ? 17.835 13.500 19.589 1.00 48.75 1101 ASP A CA 1
ATOM 8344 C C . ASP A 1 1101 ? 17.304 14.708 18.805 1.00 48.75 1101 ASP A C 1
ATOM 8346 O O . ASP A 1 1101 ? 17.429 14.765 17.580 1.00 48.75 1101 ASP A O 1
ATOM 8350 N N . ILE A 1 1102 ? 16.729 15.694 19.501 1.00 52.59 1102 ILE A N 1
ATOM 8351 C CA . ILE A 1 1102 ? 16.214 16.928 18.890 1.00 52.59 1102 ILE A CA 1
ATOM 8352 C C . ILE A 1 1102 ? 17.026 18.138 19.342 1.00 52.59 1102 ILE A C 1
ATOM 8354 O O . ILE A 1 1102 ? 17.106 18.428 20.537 1.00 52.59 1102 ILE A O 1
ATOM 8358 N N . GLU A 1 1103 ? 17.559 18.874 18.365 1.00 46.97 1103 GLU A N 1
ATOM 8359 C CA . GLU A 1 1103 ? 18.215 20.170 18.546 1.00 46.97 1103 GLU A CA 1
ATOM 8360 C C . GLU A 1 1103 ? 17.216 21.322 18.349 1.00 46.97 1103 GLU A C 1
ATOM 8362 O O . GLU A 1 1103 ? 16.552 21.423 17.319 1.00 46.97 1103 GLU A O 1
ATOM 8367 N N . LEU A 1 1104 ? 17.115 22.226 19.327 1.00 50.53 1104 LEU A N 1
ATOM 8368 C CA . LEU A 1 1104 ? 16.242 23.405 19.263 1.00 50.53 1104 LEU A CA 1
ATOM 8369 C C . LEU A 1 1104 ? 17.079 24.693 19.298 1.00 50.53 1104 LEU A C 1
ATOM 8371 O O . LEU A 1 1104 ? 17.504 25.119 20.367 1.00 50.53 1104 LEU A O 1
ATOM 8375 N N . SER A 1 1105 ? 17.325 25.329 18.142 1.00 38.91 1105 SER A N 1
ATOM 8376 C CA . SER A 1 1105 ? 18.164 26.537 18.048 1.00 38.91 1105 SER A CA 1
ATOM 8377 C C . SER A 1 1105 ? 17.360 27.852 18.031 1.00 38.91 1105 SER A C 1
ATOM 8379 O O . SER A 1 1105 ? 16.318 27.976 17.389 1.00 38.91 1105 SER A O 1
ATOM 8381 N N . TRP A 1 1106 ? 17.849 28.876 18.745 1.00 37.62 1106 TRP A N 1
ATOM 8382 C CA . TRP A 1 1106 ? 17.230 30.209 18.806 1.00 37.62 1106 TRP A CA 1
ATOM 8383 C C . TRP A 1 1106 ? 17.866 31.179 17.792 1.00 37.62 1106 TRP A C 1
ATOM 8385 O O . TRP A 1 1106 ? 18.938 31.736 18.044 1.00 37.62 1106 TRP A O 1
ATOM 8395 N N . SER A 1 1107 ? 17.184 31.487 16.682 1.00 33.12 1107 SER A N 1
ATOM 8396 C CA . SER A 1 1107 ? 17.486 32.686 15.885 1.00 33.12 1107 SER A CA 1
ATOM 8397 C C . SER A 1 1107 ? 16.506 33.796 16.250 1.00 33.12 1107 SER A C 1
ATOM 8399 O O . SER A 1 1107 ? 15.318 33.720 15.948 1.00 33.12 1107 SER A O 1
ATOM 8401 N N . GLY A 1 1108 ? 16.984 34.839 16.935 1.00 32.88 1108 GLY A N 1
ATOM 8402 C CA . GLY A 1 1108 ? 16.165 36.015 17.223 1.00 32.88 1108 GLY A CA 1
ATOM 8403 C C . GLY A 1 1108 ? 15.504 36.524 15.938 1.00 32.88 1108 GLY A C 1
ATOM 8404 O O . GLY A 1 1108 ? 16.207 36.799 14.969 1.00 32.88 1108 GLY A O 1
ATOM 8405 N N . TYR A 1 1109 ? 14.176 36.663 15.974 1.00 30.45 1109 TYR A N 1
ATOM 8406 C CA . TYR A 1 1109 ? 13.270 36.935 14.850 1.00 30.45 1109 TYR A CA 1
ATOM 8407 C C . TYR A 1 1109 ? 12.960 35.683 13.997 1.00 30.45 1109 TYR A C 1
ATOM 8409 O O . TYR A 1 1109 ? 13.806 35.213 13.251 1.00 30.45 1109 TYR A O 1
ATOM 8417 N N . SER A 1 1110 ? 11.702 35.216 14.080 1.00 28.45 1110 SER A N 1
ATOM 8418 C CA . SER A 1 1110 ? 11.090 34.004 13.482 1.00 28.45 1110 SER A CA 1
ATOM 8419 C C . SER A 1 1110 ? 11.507 32.651 14.086 1.00 28.45 1110 SER A C 1
ATOM 8421 O O . SER A 1 1110 ? 12.681 32.312 14.119 1.00 28.45 1110 SER A O 1
ATOM 8423 N N . ASN A 1 1111 ? 10.515 31.886 14.564 1.00 28.95 1111 ASN A N 1
ATOM 8424 C CA . ASN A 1 1111 ? 10.695 30.520 15.062 1.00 28.95 1111 ASN A CA 1
ATOM 8425 C C . ASN A 1 1111 ? 10.955 29.596 13.860 1.00 28.95 1111 ASN A C 1
ATOM 8427 O O . ASN A 1 1111 ? 10.038 29.350 13.076 1.00 28.95 1111 ASN A O 1
ATOM 8431 N N . LEU A 1 1112 ? 12.189 29.123 13.711 1.00 26.89 1112 LEU A N 1
ATOM 8432 C CA . LEU A 1 1112 ? 12.594 28.075 12.773 1.00 26.89 1112 LEU A CA 1
ATOM 8433 C C . LEU A 1 1112 ? 12.917 26.817 13.590 1.00 26.89 1112 LEU A C 1
ATOM 8435 O O . LEU A 1 1112 ? 13.640 26.907 14.578 1.00 26.89 1112 LEU A O 1
ATOM 8439 N N . PHE A 1 1113 ? 12.366 25.669 13.193 1.00 32.53 1113 PHE A N 1
ATOM 8440 C CA . PHE A 1 1113 ? 12.750 24.353 13.707 1.00 32.53 1113 PHE A CA 1
ATOM 8441 C C . PHE A 1 1113 ? 13.623 23.683 12.638 1.00 32.53 1113 PHE A C 1
ATOM 8443 O O . PHE A 1 1113 ? 13.153 23.477 11.520 1.00 32.53 1113 PHE A O 1
ATOM 8450 N N . GLU A 1 1114 ? 14.876 23.365 12.959 1.00 28.69 1114 GLU A N 1
ATOM 8451 C CA . GLU A 1 1114 ? 15.780 22.596 12.094 1.00 28.69 1114 GLU A CA 1
ATOM 8452 C C . GLU A 1 1114 ? 16.131 21.279 12.794 1.00 28.69 1114 GLU A C 1
ATOM 8454 O O . GLU A 1 1114 ? 16.599 21.282 13.928 1.00 28.69 1114 GLU A O 1
ATOM 8459 N N . ILE A 1 1115 ? 15.888 20.150 12.125 1.00 28.80 1115 ILE A N 1
ATOM 8460 C CA . ILE A 1 1115 ? 16.288 18.814 12.584 1.00 28.80 1115 ILE A CA 1
ATOM 8461 C C . ILE A 1 1115 ? 17.658 18.523 11.963 1.00 28.80 1115 ILE A C 1
ATOM 8463 O O . ILE A 1 1115 ? 17.751 18.342 10.748 1.00 28.80 1115 ILE A O 1
ATOM 8467 N N . TYR A 1 1116 ? 18.722 18.466 12.765 1.00 26.91 1116 TYR A N 1
ATOM 8468 C CA . TYR A 1 1116 ? 20.037 18.017 12.302 1.00 26.91 1116 TYR A CA 1
ATOM 8469 C C . TYR A 1 1116 ? 20.227 16.518 12.580 1.00 26.91 1116 TYR A C 1
ATOM 8471 O O . TYR A 1 1116 ? 20.151 16.074 13.721 1.00 26.91 1116 TYR A O 1
ATOM 8479 N N . ARG A 1 1117 ? 20.539 15.727 11.540 1.00 27.20 1117 ARG A N 1
ATOM 8480 C CA . ARG A 1 1117 ? 21.178 14.409 11.711 1.00 27.20 1117 ARG A CA 1
ATOM 8481 C C . ARG A 1 1117 ? 22.672 14.618 11.946 1.00 27.20 1117 ARG A C 1
ATOM 8483 O O . ARG A 1 1117 ? 23.352 15.283 11.163 1.00 27.20 1117 ARG A O 1
ATOM 8490 N N . ASN A 1 1118 ? 23.201 14.000 12.994 1.00 25.22 1118 ASN A N 1
ATOM 8491 C CA . ASN A 1 1118 ? 24.608 14.091 13.354 1.00 25.22 1118 ASN A CA 1
ATOM 8492 C C . ASN A 1 1118 ? 25.485 13.155 12.494 1.00 25.22 1118 ASN A C 1
ATOM 8494 O O . ASN A 1 1118 ? 25.989 12.159 12.997 1.00 25.22 1118 ASN A O 1
ATOM 8498 N N . THR A 1 1119 ? 25.688 13.482 11.208 1.00 25.77 1119 THR A N 1
ATOM 8499 C CA . THR A 1 1119 ? 26.848 13.046 10.393 1.00 25.77 1119 THR A CA 1
ATOM 8500 C C . THR A 1 1119 ? 27.116 14.016 9.219 1.00 25.77 1119 THR A C 1
ATOM 8502 O O . THR A 1 1119 ? 26.568 13.810 8.151 1.00 25.77 1119 THR A O 1
ATOM 8505 N N . SER A 1 1120 ? 27.977 15.034 9.426 1.00 24.42 1120 SER A N 1
ATOM 8506 C CA . SER A 1 1120 ? 28.787 15.866 8.474 1.00 24.42 1120 SER A CA 1
ATOM 8507 C C . SER A 1 1120 ? 28.214 16.377 7.112 1.00 24.42 1120 SER A C 1
ATOM 8509 O O . SER A 1 1120 ? 27.410 15.729 6.466 1.00 24.42 1120 SER A O 1
ATOM 8511 N N . PRO A 1 1121 ? 28.656 17.554 6.601 1.00 29.22 1121 PRO A N 1
ATOM 8512 C CA . PRO A 1 1121 ? 27.755 18.509 5.945 1.00 29.22 1121 PRO A CA 1
ATOM 8513 C C . PRO A 1 1121 ? 27.828 18.532 4.408 1.00 29.22 1121 PRO A C 1
ATOM 8515 O O . PRO A 1 1121 ? 28.922 18.690 3.867 1.00 29.22 1121 PRO A O 1
ATOM 8518 N N . VAL A 1 1122 ? 26.677 18.562 3.717 1.00 22.70 1122 VAL A N 1
ATOM 8519 C CA . VAL A 1 1122 ? 26.531 19.206 2.392 1.00 22.70 1122 VAL A CA 1
ATOM 8520 C C . VAL A 1 1122 ? 25.154 19.889 2.255 1.00 22.70 1122 VAL A C 1
ATOM 8522 O O . VAL A 1 1122 ? 24.128 19.343 2.630 1.00 22.70 1122 VAL A O 1
ATOM 8525 N N . ALA A 1 1123 ? 25.241 21.124 1.754 1.00 23.94 1123 ALA A N 1
ATOM 8526 C CA . ALA A 1 1123 ? 24.287 22.183 1.412 1.00 23.94 1123 ALA A CA 1
ATOM 8527 C C . ALA A 1 1123 ? 22.778 21.901 1.207 1.00 23.94 1123 ALA A C 1
ATOM 8529 O O . ALA A 1 1123 ? 22.373 21.047 0.428 1.00 23.94 1123 ALA A O 1
ATOM 8530 N N . LEU A 1 1124 ? 21.997 22.804 1.817 1.00 24.16 1124 LEU A N 1
ATOM 8531 C CA . LEU A 1 1124 ? 20.612 23.196 1.527 1.00 24.16 1124 LEU A CA 1
ATOM 8532 C C . LEU A 1 1124 ? 20.428 23.730 0.094 1.00 24.16 1124 LEU A C 1
ATOM 8534 O O . LEU A 1 1124 ? 21.243 24.543 -0.337 1.00 24.16 1124 LEU A O 1
ATOM 8538 N N . GLU A 1 1125 ? 19.288 23.425 -0.534 1.00 24.48 1125 GLU A N 1
ATOM 8539 C CA . GLU A 1 1125 ? 18.423 24.424 -1.187 1.00 24.48 1125 GLU A CA 1
ATOM 8540 C C . GLU A 1 1125 ? 16.980 23.882 -1.359 1.00 24.48 1125 GLU A C 1
ATOM 8542 O O . GLU A 1 1125 ? 16.775 22.720 -1.688 1.00 24.48 1125 GLU A O 1
ATOM 8547 N N . ASP A 1 1126 ? 16.012 24.770 -1.094 1.00 24.91 1126 ASP A N 1
ATOM 8548 C CA . ASP A 1 1126 ? 14.559 24.716 -1.350 1.00 24.91 1126 ASP A CA 1
ATOM 8549 C C . ASP A 1 1126 ? 13.610 23.893 -0.447 1.00 24.91 1126 ASP A C 1
ATOM 8551 O O . ASP A 1 1126 ? 12.963 22.934 -0.859 1.00 24.91 1126 ASP A O 1
ATOM 8555 N N . ALA A 1 1127 ? 13.370 24.418 0.765 1.00 26.98 1127 ALA A N 1
ATOM 8556 C CA . ALA A 1 1127 ? 12.136 24.186 1.524 1.00 26.98 1127 ALA A CA 1
ATOM 8557 C C . ALA A 1 1127 ? 11.106 25.309 1.271 1.00 26.98 1127 ALA A C 1
ATOM 8559 O O . ALA A 1 1127 ? 11.362 26.495 1.502 1.00 26.98 1127 ALA A O 1
ATOM 8560 N N . GLY A 1 1128 ? 9.906 24.924 0.825 1.00 23.00 1128 GLY A N 1
ATOM 8561 C CA . GLY A 1 1128 ? 8.729 25.787 0.757 1.00 23.00 1128 GLY A CA 1
ATOM 8562 C C . GLY A 1 1128 ? 8.223 26.153 2.156 1.00 23.00 1128 GLY A C 1
ATOM 8563 O O . GLY A 1 1128 ? 7.791 25.300 2.923 1.00 23.00 1128 GLY A O 1
ATOM 8564 N N . ASN A 1 1129 ? 8.279 27.444 2.478 1.00 24.09 1129 ASN A N 1
ATOM 8565 C CA . ASN A 1 1129 ? 7.889 28.020 3.765 1.00 24.09 1129 ASN A CA 1
ATOM 8566 C C . ASN A 1 1129 ? 6.369 27.958 4.028 1.00 24.09 1129 ASN A C 1
ATOM 8568 O O . ASN A 1 1129 ? 5.582 28.482 3.236 1.00 24.09 1129 ASN A O 1
ATOM 8572 N N . LEU A 1 1130 ? 5.961 27.461 5.202 1.00 22.27 1130 LEU A N 1
ATOM 8573 C CA . LEU A 1 1130 ? 4.638 27.716 5.786 1.00 22.27 1130 LEU A CA 1
ATOM 8574 C C . LEU A 1 1130 ? 4.708 29.001 6.636 1.00 22.27 1130 LEU A C 1
ATOM 8576 O O . LEU A 1 1130 ? 5.360 29.040 7.677 1.00 22.27 1130 LEU A O 1
ATOM 8580 N N . TYR A 1 1131 ? 4.055 30.078 6.195 1.00 23.56 1131 TYR A N 1
ATOM 8581 C CA . TYR A 1 1131 ? 4.037 31.359 6.912 1.00 23.56 1131 TYR A CA 1
ATOM 8582 C C . TYR A 1 1131 ? 2.849 31.449 7.881 1.00 23.56 1131 TYR A C 1
ATOM 8584 O O . TYR A 1 1131 ? 1.698 31.474 7.451 1.00 23.56 1131 TYR A O 1
ATOM 8592 N N . MET A 1 1132 ? 3.117 31.642 9.175 1.00 22.16 1132 MET A N 1
ATOM 8593 C CA . MET A 1 1132 ? 2.150 32.208 10.122 1.00 22.16 1132 MET A CA 1
ATOM 8594 C C . MET A 1 1132 ? 2.550 33.644 10.468 1.00 22.16 1132 MET A C 1
ATOM 8596 O O . MET A 1 1132 ? 3.551 33.889 11.136 1.00 22.16 1132 MET A O 1
ATOM 8600 N N . THR A 1 1133 ? 1.763 34.623 10.020 1.00 21.38 1133 THR A N 1
ATOM 8601 C CA . THR A 1 1133 ? 1.946 36.033 10.391 1.00 21.38 1133 THR A CA 1
ATOM 8602 C C . THR A 1 1133 ? 1.087 36.404 11.599 1.00 21.38 1133 THR A C 1
ATOM 8604 O O . THR A 1 1133 ? -0.138 36.320 11.523 1.00 21.38 1133 THR A O 1
ATOM 8607 N N . THR A 1 1134 ? 1.697 36.940 12.657 1.00 24.22 1134 THR A N 1
ATOM 8608 C CA . THR A 1 1134 ? 1.017 37.760 13.681 1.00 24.22 1134 THR A CA 1
ATOM 8609 C C . THR A 1 1134 ? 1.539 39.204 13.642 1.00 24.22 1134 THR A C 1
ATOM 8611 O O . THR A 1 1134 ? 2.706 39.408 13.300 1.00 24.22 1134 THR A O 1
ATOM 8614 N N . PRO A 1 1135 ? 0.736 40.237 13.973 1.00 23.70 1135 PRO A N 1
ATOM 8615 C CA . PRO A 1 1135 ? 1.162 41.628 13.835 1.00 23.70 1135 PRO A CA 1
ATOM 8616 C C . PRO A 1 1135 ? 2.147 42.052 14.933 1.00 23.70 1135 PRO A C 1
ATOM 8618 O O . PRO A 1 1135 ? 1.941 41.775 16.111 1.00 23.70 1135 PRO A O 1
ATOM 8621 N N . ASN A 1 1136 ? 3.173 42.800 14.524 1.00 23.98 1136 ASN A N 1
ATOM 8622 C CA . ASN A 1 1136 ? 4.186 43.429 15.371 1.00 23.98 1136 ASN A CA 1
ATOM 8623 C C . ASN A 1 1136 ? 3.613 44.323 16.486 1.00 23.98 1136 ASN A C 1
ATOM 8625 O O . ASN A 1 1136 ? 2.841 45.237 16.201 1.00 23.98 1136 ASN A O 1
ATOM 8629 N N . CYS A 1 1137 ? 4.172 44.183 17.692 1.00 22.91 1137 CYS A N 1
ATOM 8630 C CA . CYS A 1 1137 ? 4.419 45.282 18.629 1.00 22.91 1137 CYS A CA 1
ATOM 8631 C C . CYS A 1 1137 ? 5.753 45.025 19.352 1.00 22.91 1137 CYS A C 1
ATOM 8633 O O . CYS A 1 1137 ? 5.955 43.971 19.943 1.00 22.91 1137 CYS A O 1
ATOM 8635 N N . SER A 1 1138 ? 6.664 45.991 19.270 1.00 30.52 1138 SER A N 1
ATOM 8636 C CA . SER A 1 1138 ? 7.968 46.017 19.935 1.00 30.52 1138 SER A CA 1
ATOM 8637 C C . SER A 1 1138 ? 7.842 46.339 21.426 1.00 30.52 1138 SER A C 1
ATOM 8639 O O . SER A 1 1138 ? 7.186 47.330 21.741 1.00 30.52 1138 SER A O 1
ATOM 8641 N N . ASP A 1 1139 ? 8.552 45.625 22.303 1.00 25.05 1139 ASP A N 1
ATOM 8642 C CA . ASP A 1 1139 ? 9.232 46.254 23.445 1.00 25.05 1139 ASP A CA 1
ATOM 8643 C C . ASP A 1 1139 ? 10.326 45.354 24.041 1.00 25.05 1139 ASP A C 1
ATOM 8645 O O . ASP A 1 1139 ? 10.238 44.129 24.039 1.00 25.05 1139 ASP A O 1
ATOM 8649 N N . THR A 1 1140 ? 11.391 46.004 24.496 1.00 33.53 1140 THR A N 1
ATOM 8650 C CA . THR A 1 1140 ? 12.612 45.445 25.082 1.00 33.53 1140 THR A CA 1
ATOM 8651 C C . THR A 1 1140 ? 12.474 45.288 26.596 1.00 33.53 1140 THR A C 1
ATOM 8653 O O . THR A 1 1140 ? 12.264 46.303 27.251 1.00 33.53 1140 THR A O 1
ATOM 8656 N N . ASP A 1 1141 ? 12.690 44.091 27.156 1.00 24.11 1141 ASP A N 1
ATOM 8657 C CA . ASP A 1 1141 ? 13.286 43.921 28.494 1.00 24.11 1141 ASP A CA 1
ATOM 8658 C C . ASP A 1 1141 ? 13.755 42.472 28.739 1.00 24.11 1141 ASP A C 1
ATOM 8660 O O . ASP A 1 1141 ? 13.080 41.507 28.391 1.00 24.11 1141 ASP A O 1
ATOM 8664 N N . GLN A 1 1142 ? 14.955 42.338 29.312 1.00 31.73 1142 GLN A N 1
ATOM 8665 C CA . GLN A 1 1142 ? 15.600 41.078 29.690 1.00 31.73 1142 GLN A CA 1
ATOM 8666 C C . GLN A 1 1142 ? 15.136 40.649 31.089 1.00 31.73 1142 GLN A C 1
ATOM 8668 O O . GLN A 1 1142 ? 15.397 41.380 32.040 1.00 31.73 1142 GLN A O 1
ATOM 8673 N N . ASN A 1 1143 ? 14.524 39.467 31.223 1.00 23.17 1143 ASN A N 1
ATOM 8674 C CA . ASN A 1 1143 ? 14.595 38.596 32.405 1.00 23.17 1143 ASN A CA 1
ATOM 8675 C C . ASN A 1 1143 ? 14.138 37.173 32.031 1.00 23.17 1143 ASN A C 1
ATOM 8677 O O . ASN A 1 1143 ? 13.316 36.996 31.140 1.00 23.17 1143 ASN A O 1
ATOM 8681 N N . ALA A 1 1144 ? 14.757 36.179 32.667 1.00 30.27 1144 ALA A N 1
ATOM 8682 C CA . ALA A 1 1144 ? 14.648 34.759 32.352 1.00 30.27 1144 ALA A CA 1
ATOM 8683 C C . ALA A 1 1144 ? 13.295 34.157 32.772 1.00 30.27 1144 ALA A C 1
ATOM 8685 O O . ALA A 1 1144 ? 13.020 34.101 33.967 1.00 30.27 1144 ALA A O 1
ATOM 8686 N N . ASP A 1 1145 ? 12.532 33.635 31.808 1.00 25.58 1145 ASP A N 1
ATOM 8687 C CA . ASP A 1 1145 ? 11.334 32.815 32.024 1.00 25.58 1145 ASP A CA 1
ATOM 8688 C C . ASP A 1 1145 ? 11.478 31.501 31.229 1.00 25.58 1145 ASP A C 1
ATOM 8690 O O . ASP A 1 1145 ? 11.848 31.517 30.054 1.00 25.58 1145 ASP A O 1
ATOM 8694 N N . GLY A 1 1146 ? 11.264 30.361 31.897 1.00 26.42 1146 GLY A N 1
ATOM 8695 C CA . GLY A 1 1146 ? 11.378 29.014 31.323 1.00 26.42 1146 GLY A CA 1
ATOM 8696 C C . GLY A 1 1146 ? 10.202 28.648 30.412 1.00 26.42 1146 GLY A C 1
ATOM 8697 O O . GLY A 1 1146 ? 9.079 29.110 30.616 1.00 26.42 1146 GLY A O 1
ATOM 8698 N N . PHE A 1 1147 ? 10.468 27.811 29.408 1.00 27.70 1147 PHE A N 1
ATOM 8699 C CA . PHE A 1 1147 ? 9.494 27.351 28.416 1.00 27.70 1147 PHE A CA 1
ATOM 8700 C C . PHE A 1 1147 ? 9.051 25.911 28.716 1.00 27.70 1147 PHE A C 1
ATOM 8702 O O . PHE A 1 1147 ? 9.887 25.069 29.032 1.00 27.70 1147 PHE A O 1
ATOM 8709 N N . ASN A 1 1148 ? 7.747 25.640 28.587 1.00 29.22 1148 ASN A N 1
ATOM 8710 C CA . ASN A 1 1148 ? 7.168 24.294 28.621 1.00 29.22 1148 ASN A CA 1
ATOM 8711 C C . ASN A 1 1148 ? 7.036 23.783 27.179 1.00 29.22 1148 ASN A C 1
ATOM 8713 O O . ASN A 1 1148 ? 6.334 24.418 26.385 1.00 29.22 1148 ASN A O 1
ATOM 8717 N N . LEU A 1 1149 ? 7.672 22.658 26.851 1.00 28.66 1149 LEU A N 1
ATOM 8718 C CA . LEU A 1 1149 ? 7.407 21.917 25.615 1.00 28.66 1149 LEU A CA 1
ATOM 8719 C C . LEU A 1 1149 ? 6.401 20.787 25.855 1.00 28.66 1149 LEU A C 1
ATOM 8721 O O . LEU A 1 1149 ? 6.445 20.119 26.887 1.00 28.66 1149 LEU A O 1
ATOM 8725 N N . LEU A 1 1150 ? 5.502 20.599 24.887 1.00 28.61 1150 LEU A N 1
ATOM 8726 C CA . LEU A 1 1150 ? 4.647 19.421 24.728 1.00 28.61 1150 LEU A CA 1
ATOM 8727 C C . LEU A 1 1150 ? 5.197 18.584 23.572 1.00 28.61 1150 LEU A C 1
ATOM 8729 O O . LEU A 1 1150 ? 5.351 19.110 22.465 1.00 28.61 1150 LEU A O 1
ATOM 8733 N N . PHE A 1 1151 ? 5.468 17.308 23.835 1.00 29.11 1151 PHE A N 1
ATOM 8734 C CA . PHE A 1 1151 ? 5.959 16.340 22.857 1.00 29.11 1151 PHE A CA 1
ATOM 8735 C C . PHE A 1 1151 ? 4.884 15.286 22.582 1.00 29.11 1151 PHE A C 1
ATOM 8737 O O . PHE A 1 1151 ? 4.267 14.781 23.519 1.00 29.11 1151 PHE A O 1
ATOM 8744 N N . TYR A 1 1152 ? 4.695 14.948 21.307 1.00 31.47 1152 TYR A N 1
ATOM 8745 C CA . TYR A 1 1152 ? 3.788 13.893 20.849 1.00 31.47 1152 TYR A CA 1
ATOM 8746 C C . TYR A 1 1152 ? 4.614 12.736 20.298 1.00 31.47 1152 TYR A C 1
ATOM 8748 O O . TYR A 1 1152 ? 5.576 12.977 19.574 1.00 31.47 1152 TYR A O 1
ATOM 8756 N N . SER A 1 1153 ? 4.229 11.508 20.628 1.00 26.78 1153 SER A N 1
ATOM 8757 C CA . SER A 1 1153 ? 4.756 10.284 20.025 1.00 26.78 1153 SER A CA 1
ATOM 8758 C C . SER A 1 1153 ? 3.649 9.666 19.170 1.00 26.78 1153 SER A C 1
ATOM 8760 O O . SER A 1 1153 ? 2.602 9.297 19.704 1.00 26.78 1153 SER A O 1
ATOM 8762 N N . VAL A 1 1154 ? 3.845 9.610 17.850 1.00 25.92 1154 VAL A N 1
ATOM 8763 C CA . VAL A 1 1154 ? 2.994 8.853 16.912 1.00 25.92 1154 VAL A CA 1
ATOM 8764 C C . VAL A 1 1154 ? 3.588 7.463 16.788 1.00 25.92 1154 VAL A C 1
ATOM 8766 O O . VAL A 1 1154 ? 4.734 7.364 16.376 1.00 25.92 1154 VAL A O 1
ATOM 8769 N N . ILE A 1 1155 ? 2.858 6.408 17.135 1.00 25.23 1155 ILE A N 1
ATOM 8770 C CA . ILE A 1 1155 ? 3.257 5.018 16.879 1.00 25.23 1155 ILE A CA 1
ATOM 8771 C C . ILE A 1 1155 ? 1.980 4.227 16.606 1.00 25.23 1155 ILE A C 1
ATOM 8773 O O . ILE A 1 1155 ? 1.098 4.259 17.471 1.00 25.23 1155 ILE A O 1
ATOM 8777 N N . ASP A 1 1156 ? 1.938 3.554 15.451 1.00 27.62 1156 ASP A N 1
ATOM 8778 C CA . ASP A 1 1156 ? 1.001 2.467 15.111 1.00 27.62 1156 ASP A CA 1
ATOM 8779 C C . ASP A 1 1156 ? 0.753 1.507 16.289 1.00 27.62 1156 ASP A C 1
ATOM 8781 O O . ASP A 1 1156 ? 1.743 1.056 16.925 1.00 27.62 1156 ASP A O 1
#

Foldseek 3Di:
DDADWDQDPLQKIKDKDKDKDWDAFEDPDLADPPGGGGIWIFIWMWIWIGHPVRHTDDIQTCVVVADRRFWFPQQQPDDPGTGHNFQWNDKDADLLQQKIWTHTAGRLWIWIDHPVPSHTQAIQADPPPGDPVRVVRYAAEDDPPDARAHSWHAWDAAPVRKTKTKRLQVQSDGRPPPRRDPDLVVGFIKIWIWDADSVVSYIYTDDMDQVPPVRTFHQNDAWYWDQDNVQRKIKIKSFWFFDDPNHTDSDPDDWWTKIKIWIWHPDNDTDTQFIAIETAPVGDYGGARDFDADCDPPHDQDAPPLWQAFQFAKKFKDFALDFPVPFLPVQAPSDDRSVTHIWGAFEKAAQDPPAQPLSHRHYDDANTFKMKIKDKGADADLVFFPWKKKWKQWWQWKWKHKNSHTQDTDPQFDPDGDGSNGAGHGDGGPSDNYHDTDMDTSRVCSVVDDHTMMMMMMMWGYHPDSDRMTTIIMIMGTDGNKAWLFDQFWADFAQFKIKTKTFIPHWAWKWKWKDLDLVDTDTQWTGRGTDRIDITIRGRHHGQGKMWMFMDHDVDGRDGSDPLQIETGFHPAQAQDKAKEWEAELQLPLDPLLLLQVVLVCVLCPLPAHAAYEYQENQHPDQLALVSCSRRPRVRQRSCRRYYHYHYAYDPSNVNAADQVVLDGNVSSNHDAAQCCSAHFHHLNGRNWDWHGGHLEIETEHELHHADLDAPGSRLVSVLRRLVPDWRLAYEYHHAAALDDFAQDFNQPDDSSLSCLQRVQQSCQASAHAEYEYAPRQWKWKFAFFHDDNHHLVPDDPVRHLDLWQQDCVGPHHLEAAARTGDHRSGYMYIYRNNSRHFTGGPQCRPRTPDIGRFHYIWMWTGGRQKIKIFTAGSNNDTPGIHMYGYHDQDPDQQCPLSDHCVRALDSHDNDVSQDQSCPLSHGPVRALCSNANLGQQCPLSAGQVRALDSNFRDVPQDQQCPASHHCRRALDRNANLGQQQPLSAGCDPDDDDDDDDDNQLDSHFRDVPQDDPPPPSHHPRPPPPPDDDDDDDDDDDDDDDDDDDDYDDDDDDDDDDDDDDDDDDDDDDDDDDDDDDDDDDDDADEDEDECVVPPSDYHYAHQYDDPDDRDGDGDDPDDDDDDDDDDDDDDDDDDDDDDDDDDDHHHYHYYYHDD

Secondary structure (DSSP, 8-state):
-EEEEEE-TTS-EEEEEEEEEEEEEE---SS-TTPPPEEEEEEEEEEEEE-TTS-EEEEEEGGGTS-TT---TTTT-EETTEEE---EEEEEEEGGGTEEEEEEGGGTEEEEEETTT--EEEEES--TT--TTTGGGBPEE-STT-----S-EEEEE-TTS-EEEEE--SSS--TTSS---SSGGG---EEEEEEEETTTTEEEEEEEES--TTS---B-SSEEEEE-TTT--EEEEEEEEEEETTEE-SS-SSSEEEEEEEEE-SSSS--EEEEEEEE-TTS-BEEEEEEE----SS-------SEEE-TT-EEEEEEESS----TTGGGSTT---TTSEEEESSEEEE-SSSSGGGG-SEEPPTT-SEEEEEEEEEES-GGGEEEEEEEEEESSEEEEEETTEEEEE-TTSPSS---TT--PPP-----SSS-----EE-GGGGGG--SEEEEEEEEEE--SS--SEEEEEEEEEEEE---EEEEEEEES--SSEEEEEEEEEEEEEEEEEEESSTT--EEEEEEEEEEEEEEEEEESPPTT-EEEEEEEETTEEEEE-STTSEEEPPPPTT----EEEEEESS-TT-SHHHHHHHHHHHHHHTTSPP-EEEE-S--STTT--HHHHIIIIITTSHHHHTTSEEEE---TTGGGT-BTTTTBSHHHHH----SS-TTSS---SSSSSEEEEETTEEEEE---SSS--STT-HHHHHHHHHHHH---SEEEEE-SS-SS-BSSSBTTT-HHHHHIIIIIHHHHHHHT--EEEE-SSSSEEEE-EE-S--S-GGG--GGGEEE-S---TTTT-PEEES-SS--TTS-BEEEEE--SS---------TTEEEEE---EEEEEEEETTEEEEEEEETTS-EEEEEEEEESPPPS--SS-SSS-TTT-SSTTS--TT---SS-SSS-TTT-SSTT-TT--TTSSS--GGG-SSTTS--TT---SS-SSS-TTT-SSTT-TT--TTSSS--SSS---SSS-----SSTTS--TT---SS-SSS-TTT---S------------------------------------------------PPP----PPPEEEEEEGGGS-SSPEEEE----SSS-------SS-------PPP----------------PEEEEEEEE--

pLDDT: mean 80.92, std 21.96, range [19.39, 98.94]

Radius of gyration: 41.24 Å; chains: 1; bounding box: 103×87×117 Å